Protein 4P5A (pdb70)

B-factor: mean 19.28, std 10.9, range [4.01, 69.49]

Radius of gyration: 28.71 Å; Cα contacts (8 Å, |Δi|>4): 1797; chains: 4; bounding box: 60×68×85 Å

Structure (mmCIF, N/CA/C/O backbone):
data_4P5A
#
_entry.id   4P5A
#
_cell.length_a   62.897
_cell.length_b   94.160
_cell.length_c   91.948
_cell.angle_alpha   90.00
_cell.angle_beta   98.30
_cell.angle_gamma   90.00
#
_symmetry.space_group_name_H-M   'P 1 21 1'
#
loop_
_entity.id
_entity.type
_entity.pdbx_description
1 polymer 'Thymidylate synthase ThyX'
2 non-polymer 'FLAVIN-ADENINE DINUCLEOTIDE'
3 non-polymer "5-BROMO-URIDINE-5'-MONOPHOSPHATE"
4 water water
#
loop_
_atom_site.group_PDB
_atom_site.id
_atom_site.type_symbol
_atom_site.label_atom_id
_atom_site.label_alt_id
_atom_site.label_comp_id
_atom_site.label_asym_id
_atom_site.label_entity_id
_atom_site.label_seq_id
_atom_site.pdbx_PDB_ins_code
_atom_site.Cartn_x
_atom_site.Cartn_y
_atom_site.Cartn_z
_atom_site.occupancy
_atom_site.B_iso_or_equiv
_atom_site.auth_seq_id
_atom_site.auth_comp_id
_atom_site.auth_asym_id
_atom_site.auth_atom_id
_atom_site.pdbx_PDB_model_num
ATOM 1 N N . PRO A 1 4 ? 25.927 9.737 3.980 1.00 54.01 4 PRO A N 1
ATOM 2 C CA . PRO A 1 4 ? 25.204 9.853 5.278 1.00 52.89 4 PRO A CA 1
ATOM 3 C C . PRO A 1 4 ? 25.317 11.283 5.870 1.00 51.04 4 PRO A C 1
ATOM 4 O O . PRO A 1 4 ? 26.216 11.559 6.703 1.00 51.81 4 PRO A O 1
ATOM 8 N N . ARG A 1 5 ? 24.429 12.187 5.439 1.00 48.01 5 ARG A N 1
ATOM 9 C CA . ARG A 1 5 ? 24.559 13.619 5.816 1.00 44.43 5 ARG A CA 1
ATOM 10 C C . ARG A 1 5 ? 24.122 13.884 7.280 1.00 41.03 5 ARG A C 1
ATOM 11 O O . ARG A 1 5 ? 24.564 14.835 7.925 1.00 40.82 5 ARG A O 1
ATOM 19 N N . ILE A 1 6 ? 23.264 13.007 7.781 1.00 34.93 6 ILE A N 1
ATOM 20 C CA . ILE A 1 6 ? 22.756 13.121 9.135 1.00 31.15 6 ILE A CA 1
ATOM 21 C C . ILE A 1 6 ? 22.593 11.696 9.642 1.00 29.64 6 ILE A C 1
ATOM 22 O O . ILE A 1 6 ? 22.612 10.735 8.847 1.00 27.73 6 ILE A O 1
ATOM 27 N N . GLU A 1 7 ? 22.415 11.545 10.942 1.00 26.14 7 GLU A N 1
ATOM 28 C CA . GLU A 1 7 ? 22.135 10.246 11.506 1.00 26.37 7 GLU A CA 1
ATOM 29 C C . GLU A 1 7 ? 20.685 10.111 11.922 1.00 26.20 7 GLU A C 1
ATOM 30 O O . GLU A 1 7 ? 20.216 10.929 12.692 1.00 26.03 7 GLU A O 1
ATOM 36 N N . LEU A 1 8 ? 19.958 9.140 11.383 1.00 25.82 8 LEU A N 1
ATOM 37 C CA . LEU A 1 8 ? 18.609 8.799 11.846 1.00 23.07 8 LEU A CA 1
ATOM 38 C C . LEU A 1 8 ? 18.676 7.676 12.824 1.00 24.99 8 LEU A C 1
ATOM 39 O O . LEU A 1 8 ? 19.362 6.670 12.586 1.00 23.79 8 LEU A O 1
ATOM 44 N N . ARG A 1 9 ? 17.941 7.819 13.934 1.00 21.24 9 ARG A N 1
ATOM 45 C CA . ARG A 1 9 ? 17.850 6.703 14.919 1.00 21.33 9 ARG A CA 1
ATOM 46 C C . ARG A 1 9 ? 16.450 6.607 15.402 1.00 19.18 9 ARG A C 1
ATOM 47 O O . ARG A 1 9 ? 15.662 7.579 15.261 1.00 15.89 9 ARG A O 1
ATOM 55 N N . SER A 1 10 ? 16.125 5.435 15.962 1.00 17.91 10 SER A N 1
ATOM 56 C CA . SER A 1 10 ? 14.803 5.124 16.385 1.00 19.52 10 SER A CA 1
ATOM 57 C C . SER A 1 10 ? 14.795 4.793 17.907 1.00 19.48 10 SER A C 1
ATOM 58 O O . SER A 1 10 ? 13.766 4.374 18.375 1.00 20.70 10 SER A O 1
ATOM 61 N N . ASP A 1 11 ? 15.949 4.914 18.593 1.00 20.19 11 ASP A N 1
ATOM 62 C CA . ASP A 1 11 ? 16.120 4.390 19.939 1.00 20.27 11 ASP A CA 1
ATOM 63 C C . ASP A 1 11 ? 15.917 5.540 20.905 1.00 19.03 11 ASP A C 1
ATOM 64 O O . ASP A 1 11 ? 16.087 6.699 20.557 1.00 18.91 11 ASP A O 1
ATOM 69 N N . ILE A 1 12 ? 15.461 5.193 22.075 1.00 16.98 12 ILE A N 1
ATOM 70 C CA . ILE A 1 12 ? 15.348 6.233 23.173 1.00 17.48 12 ILE A CA 1
ATOM 71 C C . ILE A 1 12 ? 16.091 5.587 24.290 1.00 16.53 12 ILE A C 1
ATOM 72 O O . ILE A 1 12 ? 15.824 4.400 24.584 1.00 19.52 12 ILE A O 1
ATOM 77 N N . THR A 1 13 ? 17.069 6.256 24.901 1.00 17.39 13 THR A N 1
ATOM 78 C CA . THR A 1 13 ? 17.857 5.518 25.859 1.00 18.15 13 THR A CA 1
ATOM 79 C C . THR A 1 13 ? 17.731 6.090 27.250 1.00 15.57 13 THR A C 1
ATOM 80 O O . THR A 1 13 ? 17.518 7.300 27.413 1.00 13.41 13 THR A O 1
ATOM 84 N N . VAL A 1 14 ? 17.689 5.219 28.228 1.00 12.78 14 VAL A N 1
ATOM 85 C CA . VAL A 1 14 ? 17.621 5.566 29.643 1.00 11.37 14 VAL A CA 1
ATOM 86 C C . VAL A 1 14 ? 18.577 4.708 30.401 1.00 14.33 14 VAL A C 1
ATOM 87 O O . VAL A 1 14 ? 18.540 3.485 30.243 1.00 15.86 14 VAL A O 1
ATOM 91 N N . GLU A 1 15 ? 19.461 5.312 31.183 1.00 12.86 15 GLU A N 1
ATOM 92 C CA . GLU A 1 15 ? 20.439 4.573 31.995 1.00 15.43 15 GLU A CA 1
ATOM 93 C C . GLU A 1 15 ? 20.334 5.145 33.427 1.00 14.07 15 GLU A C 1
ATOM 94 O O . GLU A 1 15 ? 20.387 6.369 33.603 1.00 13.42 15 GLU A O 1
ATOM 100 N N . LEU A 1 16 ? 20.279 4.273 34.443 1.00 13.53 16 LEU A N 1
ATOM 101 C CA . LEU A 1 16 ? 20.387 4.753 35.803 1.00 12.99 16 LEU A CA 1
ATOM 102 C C . LEU A 1 16 ? 21.866 5.178 36.071 1.00 16.70 16 LEU A C 1
ATOM 103 O O . LEU A 1 16 ? 22.795 4.316 36.016 1.00 17.74 16 LEU A O 1
ATOM 108 N N . VAL A 1 17 ? 22.100 6.411 36.477 1.00 14.93 17 VAL A N 1
ATOM 109 C CA . VAL A 1 17 ? 23.433 6.994 36.718 1.00 18.30 17 VAL A CA 1
ATOM 110 C C . VAL A 1 17 ? 23.770 6.773 38.157 1.00 17.46 17 VAL A C 1
ATOM 111 O O . VAL A 1 17 ? 24.957 6.579 38.566 1.00 17.06 17 VAL A O 1
ATOM 115 N N . ASP A 1 18 ? 22.780 6.918 39.047 1.00 14.55 18 ASP A N 1
ATOM 116 C CA . ASP A 1 18 ? 23.030 6.823 40.448 1.00 15.15 18 ASP A CA 1
ATOM 117 C C . ASP A 1 18 ? 21.734 6.698 41.185 1.00 16.48 18 ASP A C 1
ATOM 118 O O . ASP A 1 18 ? 20.712 6.968 40.589 1.00 14.66 18 ASP A O 1
ATOM 123 N N . SER A 1 19 ? 21.779 6.257 42.440 1.00 15.40 19 SER A N 1
ATOM 124 C CA . SER A 1 19 ? 20.541 6.158 43.191 1.00 14.59 19 SER A CA 1
ATOM 125 C C . SER A 1 19 ? 20.817 5.935 44.649 1.00 16.48 19 SER A C 1
ATOM 126 O O . SER A 1 19 ? 21.914 5.497 45.031 1.00 16.67 19 SER A O 1
ATOM 129 N N . SER A 1 20 ? 19.795 6.168 45.462 1.00 13.74 20 SER A N 1
ATOM 130 C CA . SER A 1 20 ? 19.873 5.785 46.844 1.00 14.38 20 SER A CA 1
ATOM 131 C C . SER A 1 20 ? 18.452 5.414 47.130 1.00 14.69 20 SER A C 1
ATOM 132 O O . SER A 1 20 ? 17.630 6.286 47.494 1.00 15.74 20 SER A O 1
ATOM 135 N N . ALA A 1 21 ? 18.105 4.172 46.828 1.00 14.70 21 ALA A N 1
ATOM 136 C CA . ALA A 1 21 ? 16.658 3.849 46.870 1.00 14.48 21 ALA A CA 1
ATOM 137 C C . ALA A 1 21 ? 16.555 2.339 47.132 1.00 14.31 21 ALA A C 1
ATOM 138 O O . ALA A 1 21 ? 17.201 1.522 46.416 1.00 15.75 21 ALA A O 1
ATOM 140 N N . SER A 1 22 ? 15.619 1.961 47.985 1.00 13.02 22 SER A N 1
ATOM 141 C CA . SER A 1 22 ? 15.389 0.550 48.292 1.00 13.30 22 SER A CA 1
ATOM 142 C C . SER A 1 22 ? 14.001 0.475 48.972 1.00 11.76 22 SER A C 1
ATOM 143 O O . SER A 1 22 ? 13.499 1.512 49.467 1.00 11.86 22 SER A O 1
ATOM 146 N N . ASP A 1 23 ? 13.424 -0.717 49.105 1.00 11.45 23 ASP A N 1
ATOM 147 C CA . ASP A 1 23 ? 12.160 -0.840 49.832 1.00 13.10 23 ASP A CA 1
ATOM 148 C C . ASP A 1 23 ? 12.388 -0.528 51.302 1.00 12.10 23 ASP A C 1
ATOM 149 O O . ASP A 1 23 ? 11.564 0.062 52.016 1.00 10.87 23 ASP A O 1
ATOM 154 N N . LEU A 1 24 ? 13.571 -0.901 51.792 1.00 13.77 24 LEU A N 1
ATOM 155 C CA . LEU A 1 24 ? 13.872 -0.640 53.221 1.00 15.60 24 LEU A CA 1
ATOM 156 C C . LEU A 1 24 ? 13.879 0.879 53.522 1.00 13.04 24 LEU A C 1
ATOM 157 O O . LEU A 1 24 ? 13.524 1.300 54.657 1.00 13.01 24 LEU A O 1
ATOM 162 N N . ALA A 1 25 ? 14.306 1.687 52.558 1.00 13.99 25 ALA A N 1
ATOM 163 C CA . ALA A 1 25 ? 14.293 3.135 52.787 1.00 14.86 25 ALA A CA 1
ATOM 164 C C . ALA A 1 25 ? 12.855 3.637 53.043 1.00 14.70 25 ALA A C 1
ATOM 165 O O . ALA A 1 25 ? 12.637 4.636 53.796 1.00 14.81 25 ALA A O 1
ATOM 167 N N . VAL A 1 26 ? 11.894 3.014 52.383 1.00 10.83 26 VAL A N 1
ATOM 168 C CA . VAL A 1 26 ? 10.453 3.395 52.618 1.00 10.18 26 VAL A CA 1
ATOM 169 C C . VAL A 1 26 ? 10.062 3.015 54.041 1.00 10.67 26 VAL A C 1
ATOM 170 O O . VAL A 1 26 ? 9.417 3.789 54.773 1.00 12.21 26 VAL A O 1
ATOM 174 N N . VAL A 1 27 ? 10.362 1.793 54.444 1.00 8.58 27 VAL A N 1
ATOM 175 C CA . VAL A 1 27 ? 9.955 1.300 55.752 1.00 11.70 27 VAL A CA 1
ATOM 176 C C . VAL A 1 27 ? 10.625 2.141 56.855 1.00 11.62 27 VAL A C 1
ATOM 177 O O . VAL A 1 27 ? 9.988 2.534 57.818 1.00 13.50 27 VAL A O 1
ATOM 181 N N . LYS A 1 28 ? 11.899 2.457 56.692 1.00 12.89 28 LYS A N 1
ATOM 182 C CA . LYS A 1 28 ? 12.527 3.319 57.670 1.00 12.14 28 LYS A CA 1
ATOM 183 C C . LYS A 1 28 ? 11.892 4.700 57.792 1.00 13.65 28 LYS A C 1
ATOM 184 O O . LYS A 1 28 ? 11.693 5.211 58.905 1.00 13.72 28 LYS A O 1
ATOM 190 N N . ALA A 1 29 ? 11.598 5.324 56.637 1.00 10.11 29 ALA A N 1
ATOM 191 C CA . ALA A 1 29 ? 10.907 6.623 56.714 1.00 11.16 29 ALA A CA 1
ATOM 192 C C . ALA A 1 29 ? 9.533 6.538 57.331 1.00 11.96 29 ALA A C 1
ATOM 193 O O . ALA A 1 29 ? 9.161 7.415 58.155 1.00 12.10 29 ALA A O 1
ATOM 195 N N . ALA A 1 30 ? 8.747 5.493 56.942 1.00 11.03 30 ALA A N 1
ATOM 196 C CA . ALA A 1 30 ? 7.416 5.360 57.484 1.00 12.35 30 ALA A CA 1
ATOM 197 C C . ALA A 1 30 ? 7.455 5.145 58.986 1.00 14.29 30 ALA A C 1
ATOM 198 O O . ALA A 1 30 ? 6.598 5.676 59.695 1.00 16.42 30 ALA A O 1
ATOM 200 N N . ARG A 1 31 ? 8.394 4.339 59.441 1.00 12.66 31 ARG A N 1
ATOM 201 C CA . ARG A 1 31 ? 8.555 4.076 60.880 1.00 15.39 31 ARG A CA 1
ATOM 202 C C . ARG A 1 31 ? 9.299 5.132 61.654 1.00 17.03 31 ARG A C 1
ATOM 203 O O . ARG A 1 31 ? 9.284 5.047 62.872 1.00 17.95 31 ARG A O 1
ATOM 211 N N . VAL A 1 32 ? 9.930 6.103 60.939 1.00 15.06 32 VAL A N 1
ATOM 212 C CA . VAL A 1 32 ? 10.853 7.149 61.501 1.00 15.29 32 VAL A CA 1
ATOM 213 C C . VAL A 1 32 ? 11.928 6.377 62.292 1.00 19.64 32 VAL A C 1
ATOM 214 O O . VAL A 1 32 ? 12.168 6.629 63.505 1.00 19.24 32 VAL A O 1
ATOM 218 N N . SER A 1 33 ? 12.540 5.419 61.594 1.00 18.23 33 SER A N 1
ATOM 219 C CA . SER A 1 33 ? 13.420 4.450 62.284 1.00 25.76 33 SER A CA 1
ATOM 220 C C . SER A 1 33 ? 14.679 5.070 62.832 1.00 27.78 33 SER A C 1
ATOM 221 O O . SER A 1 33 ? 15.350 5.792 62.122 1.00 28.29 33 SER A O 1
ATOM 224 N N . THR A 1 34 ? 15.028 4.742 64.076 1.00 33.16 34 THR A N 1
ATOM 225 C CA . THR A 1 34 ? 16.264 5.275 64.666 1.00 37.61 34 THR A CA 1
ATOM 226 C C . THR A 1 34 ? 17.472 4.423 64.271 1.00 42.00 34 THR A C 1
ATOM 227 O O . THR A 1 34 ? 17.286 3.313 63.735 1.00 42.79 34 THR A O 1
ATOM 231 N N . ALA A 1 35 ? 18.694 4.961 64.486 1.00 46.01 35 ALA A N 1
ATOM 232 C CA . ALA A 1 35 ? 19.959 4.193 64.346 1.00 49.61 35 ALA A CA 1
ATOM 233 C C . ALA A 1 35 ? 19.882 2.906 65.204 1.00 51.96 35 ALA A C 1
ATOM 234 O O . ALA A 1 35 ? 19.731 2.997 66.448 1.00 53.71 35 ALA A O 1
ATOM 236 N N . GLY A 1 36 ? 19.932 1.735 64.554 1.00 54.08 36 GLY A N 1
ATOM 237 C CA . GLY A 1 36 ? 19.747 0.414 65.236 1.00 55.68 36 GLY A CA 1
ATOM 238 C C . GLY A 1 36 ? 18.403 -0.303 65.026 1.00 57.11 36 GLY A C 1
ATOM 239 O O . GLY A 1 36 ? 17.323 0.331 64.908 1.00 57.87 36 GLY A O 1
ATOM 240 N N . GLY A 1 47 ? 7.441 -11.170 55.250 1.00 30.58 47 GLY A N 1
ATOM 241 C CA . GLY A 1 47 ? 6.239 -10.392 54.810 1.00 28.65 47 GLY A CA 1
ATOM 242 C C . GLY A 1 47 ? 5.976 -8.984 55.423 1.00 27.21 47 GLY A C 1
ATOM 243 O O . GLY A 1 47 ? 5.014 -8.283 55.008 1.00 23.56 47 GLY A O 1
ATOM 244 N N . SER A 1 48 ? 6.798 -8.543 56.380 1.00 25.00 48 SER A N 1
ATOM 245 C CA . SER A 1 48 ? 6.447 -7.288 57.079 1.00 23.09 48 SER A CA 1
ATOM 246 C C . SER A 1 48 ? 6.738 -6.099 56.149 1.00 18.99 48 SER A C 1
ATOM 247 O O . SER A 1 48 ? 5.945 -5.126 56.159 1.00 16.60 48 SER A O 1
ATOM 250 N N . THR A 1 49 ? 7.756 -6.194 55.305 1.00 15.66 49 THR A N 1
ATOM 251 C CA . THR A 1 49 ? 8.020 -5.035 54.344 1.00 14.78 49 THR A CA 1
ATOM 252 C C . THR A 1 49 ? 6.932 -4.925 53.321 1.00 14.76 49 THR A C 1
ATOM 253 O O . THR A 1 49 ? 6.410 -3.830 53.094 1.00 13.55 49 THR A O 1
ATOM 257 N N . ARG A 1 50 ? 6.551 -6.073 52.738 1.00 12.92 50 ARG A N 1
ATOM 258 C CA . ARG A 1 50 ? 5.389 -6.074 51.864 1.00 14.08 50 ARG A CA 1
ATOM 259 C C . ARG A 1 50 ? 4.129 -5.568 52.535 1.00 13.47 50 ARG A C 1
ATOM 260 O O . ARG A 1 50 ? 3.327 -4.773 51.900 1.00 11.95 50 ARG A O 1
ATOM 268 N N . GLY A 1 51 ? 3.853 -6.039 53.774 1.00 13.11 51 GLY A N 1
ATOM 269 C CA . GLY A 1 51 ? 2.650 -5.582 54.425 1.00 13.85 51 GLY A CA 1
ATOM 270 C C . GLY A 1 51 ? 2.569 -4.073 54.680 1.00 15.66 51 GLY A C 1
ATOM 271 O O . GLY A 1 51 ? 1.491 -3.430 54.455 1.00 13.63 51 GLY A O 1
ATOM 272 N N . LEU A 1 52 ? 3.711 -3.512 55.080 1.00 13.69 52 LEU A N 1
ATOM 273 C CA . LEU A 1 52 ? 3.814 -2.060 55.309 1.00 13.35 52 LEU A CA 1
ATOM 274 C C . LEU A 1 52 ? 3.700 -1.260 54.036 1.00 12.34 52 LEU A C 1
ATOM 275 O O . LEU A 1 52 ? 2.933 -0.299 54.019 1.00 12.71 52 LEU A O 1
ATOM 280 N N . ILE A 1 53 ? 4.361 -1.706 52.989 1.00 11.14 53 ILE A N 1
ATOM 281 C CA . ILE A 1 53 ? 4.321 -0.967 51.722 1.00 11.46 53 ILE A CA 1
ATOM 282 C C . ILE A 1 53 ? 2.915 -1.013 51.180 1.00 10.13 53 ILE A C 1
ATOM 283 O O . ILE A 1 53 ? 2.412 0.005 50.677 1.00 10.98 53 ILE A O 1
ATOM 288 N N . ARG A 1 54 ? 2.227 -2.169 51.247 1.00 9.80 54 ARG A N 1
ATOM 289 C CA . ARG A 1 54 ? 0.839 -2.202 50.756 1.00 11.31 54 ARG A CA 1
ATOM 290 C C . ARG A 1 54 ? -0.095 -1.373 51.581 1.00 10.33 54 ARG A C 1
ATOM 291 O O . ARG A 1 54 ? -1.022 -0.755 50.986 1.00 14.61 54 ARG A O 1
ATOM 299 N N . TYR A 1 55 ? 0.098 -1.336 52.920 1.00 10.16 55 TYR A N 1
ATOM 300 C CA . TYR A 1 55 ? -0.682 -0.512 53.826 1.00 12.29 55 TYR A CA 1
ATOM 301 C C . TYR A 1 55 ? -0.535 0.993 53.392 1.00 14.07 55 TYR A C 1
ATOM 302 O O . TYR A 1 55 ? -1.534 1.776 53.319 1.00 15.04 55 TYR A O 1
ATOM 311 N N . LEU A 1 56 ? 0.701 1.409 53.130 1.00 10.75 56 LEU A N 1
ATOM 312 C CA . LEU A 1 56 ? 0.842 2.773 52.672 1.00 11.16 56 LEU A CA 1
ATOM 313 C C . LEU A 1 56 ? 0.143 3.032 51.356 1.00 11.09 56 LEU A C 1
ATOM 314 O O . LEU A 1 56 ? -0.437 4.103 51.192 1.00 12.54 56 LEU A O 1
ATOM 319 N N . MET A 1 57 ? 0.230 2.113 50.376 1.00 13.04 57 MET A N 1
ATOM 320 C CA . MET A 1 57 ? -0.511 2.350 49.158 1.00 16.21 57 MET A CA 1
ATOM 321 C C . MET A 1 57 ? -2.035 2.400 49.377 1.00 18.30 57 MET A C 1
ATOM 322 O O . MET A 1 57 ? -2.811 3.296 48.817 1.00 17.30 57 MET A O 1
ATOM 327 N N . ARG A 1 58 ? -2.544 1.460 50.161 1.00 18.99 58 ARG A N 1
ATOM 328 C CA . ARG A 1 58 ? -3.998 1.401 50.429 1.00 20.13 58 ARG A CA 1
ATOM 329 C C . ARG A 1 58 ? -4.518 2.710 51.070 1.00 18.66 58 ARG A C 1
ATOM 330 O O . ARG A 1 58 ? -5.700 3.135 50.839 1.00 19.03 58 ARG A O 1
ATOM 338 N N . SER A 1 59 ? -3.742 3.249 51.999 1.00 17.02 59 SER A N 1
ATOM 339 C CA . SER A 1 59 ? -4.130 4.412 52.770 1.00 17.49 59 SER A CA 1
ATOM 340 C C . SER A 1 59 ? -3.659 5.705 52.091 1.00 17.47 59 SER A C 1
ATOM 341 O O . SER A 1 59 ? -3.926 6.763 52.673 1.00 17.76 59 SER A O 1
ATOM 344 N N . ARG A 1 60 ? -3.045 5.621 50.903 1.00 14.11 60 ARG A N 1
ATOM 345 C CA . ARG A 1 60 ? -2.478 6.728 50.111 1.00 13.21 60 ARG A CA 1
ATOM 346 C C . ARG A 1 60 ? -1.505 7.570 50.991 1.00 16.77 60 ARG A C 1
ATOM 347 O O . ARG A 1 60 ? -1.416 8.818 50.871 1.00 15.75 60 ARG A O 1
ATOM 355 N N . HIS A 1 61 ? -0.724 6.886 51.865 1.00 13.80 61 HIS A N 1
ATOM 356 C CA . HIS A 1 61 ? 0.309 7.566 52.650 1.00 14.87 61 HIS A CA 1
ATOM 357 C C . HIS A 1 61 ? 1.535 7.512 51.775 1.00 14.54 61 HIS A C 1
ATOM 358 O O . HIS A 1 61 ? 2.418 6.683 51.982 1.00 12.45 61 HIS A O 1
ATOM 365 N N . GLY A 1 62 ? 1.640 8.445 50.827 1.00 13.14 62 GLY A N 1
ATOM 366 C CA . GLY A 1 62 ? 2.731 8.375 49.798 1.00 13.57 62 GLY A CA 1
ATOM 367 C C . GLY A 1 62 ? 4.023 9.055 50.271 1.00 10.42 62 GLY A C 1
ATOM 368 O O . GLY A 1 62 ? 5.075 8.836 49.741 1.00 10.54 62 GLY A O 1
ATOM 369 N N . SER A 1 63 ? 3.898 9.894 51.294 1.00 10.92 63 SER A N 1
ATOM 370 C CA . SER A 1 63 ? 5.023 10.676 51.696 1.00 12.97 63 SER A CA 1
ATOM 371 C C . SER A 1 63 ? 6.310 9.819 52.016 1.00 10.05 63 SER A C 1
ATOM 372 O O . SER A 1 63 ? 7.404 10.221 51.628 1.00 10.23 63 SER A O 1
ATOM 375 N N . PRO A 1 64 ? 6.233 8.652 52.727 1.00 10.19 64 PRO A N 1
ATOM 376 C CA . PRO A 1 64 ? 7.427 7.830 52.985 1.00 9.44 64 PRO A CA 1
ATOM 377 C C . PRO A 1 64 ? 8.191 7.389 51.687 1.00 8.81 64 PRO A C 1
ATOM 378 O O . PRO A 1 64 ? 9.385 7.106 51.771 1.00 12.24 64 PRO A O 1
ATOM 382 N N . PHE A 1 65 ? 7.505 7.293 50.520 1.00 8.26 65 PHE A N 1
ATOM 383 C CA . PHE A 1 65 ? 8.105 6.932 49.245 1.00 9.08 65 PHE A CA 1
ATOM 384 C C . PHE A 1 65 ? 8.971 8.067 48.681 1.00 6.59 65 PHE A C 1
ATOM 385 O O . PHE A 1 65 ? 9.592 7.883 47.657 1.00 9.16 65 PHE A O 1
ATOM 393 N N . GLU A 1 66 ? 8.991 9.233 49.337 1.00 7.60 66 GLU A N 1
ATOM 394 C CA . GLU A 1 66 ? 9.815 10.339 48.801 1.00 6.70 66 GLU A CA 1
ATOM 395 C C . GLU A 1 66 ? 11.256 10.336 49.369 1.00 7.30 66 GLU A C 1
ATOM 396 O O . GLU A 1 66 ? 12.103 11.136 48.889 1.00 8.67 66 GLU A O 1
ATOM 402 N N . HIS A 1 67 ? 11.552 9.479 50.336 1.00 8.69 67 HIS A N 1
ATOM 403 C CA . HIS A 1 67 ? 12.862 9.642 51.042 1.00 9.81 67 HIS A CA 1
ATOM 404 C C . HIS A 1 67 ? 13.932 8.771 50.374 1.00 12.40 67 HIS A C 1
ATOM 405 O O . HIS A 1 67 ? 14.485 7.866 50.979 1.00 12.41 67 HIS A O 1
ATOM 412 N N . ASN A 1 68 ? 14.122 8.997 49.108 1.00 10.14 68 ASN A N 1
ATOM 413 C CA . ASN A 1 68 ? 15.050 8.249 48.237 1.00 9.96 68 ASN A CA 1
ATOM 414 C C . ASN A 1 68 ? 15.290 9.050 46.997 1.00 10.76 68 ASN A C 1
ATOM 415 O O . ASN A 1 68 ? 14.673 10.151 46.779 1.00 9.33 68 ASN A O 1
ATOM 420 N N . SER A 1 69 ? 16.247 8.598 46.153 1.00 10.36 69 SER A N 1
ATOM 421 C CA . SER A 1 69 ? 16.485 9.291 44.893 1.00 10.56 69 SER A CA 1
ATOM 422 C C . SER A 1 69 ? 17.014 8.331 43.842 1.00 9.58 69 SER A C 1
ATOM 423 O O . SER A 1 69 ? 17.679 7.298 44.170 1.00 12.66 69 SER A O 1
ATOM 426 N N . MET A 1 70 ? 16.717 8.652 42.584 1.00 9.20 70 MET A N 1
ATOM 427 C CA . MET A 1 70 ? 17.208 7.949 41.434 1.00 6.01 70 MET A CA 1
ATOM 428 C C . MET A 1 70 ? 17.545 8.973 40.404 1.00 10.61 70 MET A C 1
ATOM 429 O O . MET A 1 70 ? 16.753 9.884 40.158 1.00 11.34 70 MET A O 1
ATOM 434 N N . THR A 1 71 ? 18.715 8.812 39.737 1.00 8.88 71 THR A N 1
ATOM 435 C CA . THR A 1 71 ? 19.061 9.766 38.704 1.00 7.97 71 THR A CA 1
ATOM 436 C C . THR A 1 71 ? 19.251 9.002 37.400 1.00 10.23 71 THR A C 1
ATOM 437 O O . THR A 1 71 ? 20.039 8.021 37.365 1.00 10.87 71 THR A O 1
ATOM 441 N N . PHE A 1 72 ? 18.596 9.454 36.338 1.00 8.67 72 PHE A N 1
ATOM 442 C CA . PHE A 1 72 ? 18.620 8.775 35.024 1.00 10.31 72 PHE A CA 1
ATOM 443 C C . PHE A 1 72 ? 19.275 9.703 33.976 1.00 11.56 72 PHE A C 1
ATOM 444 O O . PHE A 1 72 ? 19.102 10.967 33.995 1.00 12.63 72 PHE A O 1
ATOM 452 N N . LEU A 1 73 ? 20.051 9.070 33.085 1.00 9.07 73 LEU A N 1
ATOM 453 C CA . LEU A 1 73 ? 20.530 9.796 31.910 1.00 10.74 73 LEU A CA 1
ATOM 454 C C . LEU A 1 73 ? 19.577 9.427 30.806 1.00 11.56 73 LEU A C 1
ATOM 455 O O . LEU A 1 73 ? 19.410 8.253 30.517 1.00 13.61 73 LEU A O 1
ATOM 460 N N . VAL A 1 74 ? 18.967 10.397 30.130 1.00 10.66 74 VAL A N 1
ATOM 461 C CA . VAL A 1 74 ? 17.996 10.114 29.122 1.00 8.12 74 VAL A CA 1
ATOM 462 C C . VAL A 1 74 ? 18.382 10.745 27.792 1.00 9.72 74 VAL A C 1
ATOM 463 O O . VAL A 1 74 ? 18.812 11.910 27.780 1.00 11.67 74 VAL A O 1
ATOM 467 N N . ARG A 1 75 ? 18.288 9.957 26.707 1.00 10.65 75 ARG A N 1
ATOM 468 C CA . ARG A 1 75 ? 18.565 10.583 25.380 1.00 11.53 75 ARG A CA 1
ATOM 469 C C . ARG A 1 75 ? 17.333 10.397 24.542 1.00 10.66 75 ARG A C 1
ATOM 470 O O . ARG A 1 75 ? 16.883 9.220 24.344 1.00 10.67 75 ARG A O 1
ATOM 478 N N . ALA A 1 76 ? 16.713 11.501 24.075 1.00 10.47 76 ALA A N 1
ATOM 479 C CA . ALA A 1 76 ? 15.411 11.400 23.447 1.00 10.55 76 ALA A CA 1
ATOM 480 C C . ALA A 1 76 ? 15.250 12.622 22.594 1.00 10.45 76 ALA A C 1
ATOM 481 O O . ALA A 1 76 ? 15.941 13.621 22.858 1.00 10.74 76 ALA A O 1
ATOM 483 N N . PRO A 1 77 ? 14.372 12.568 21.570 1.00 10.11 77 PRO A N 1
ATOM 484 C CA . PRO A 1 77 ? 14.103 13.747 20.777 1.00 9.77 77 PRO A CA 1
ATOM 485 C C . PRO A 1 77 ? 13.448 14.860 21.658 1.00 9.60 77 PRO A C 1
ATOM 486 O O . PRO A 1 77 ? 12.742 14.552 22.650 1.00 9.84 77 PRO A O 1
ATOM 490 N N . ILE A 1 78 ? 13.602 16.090 21.209 1.00 8.10 78 ILE A N 1
ATOM 491 C CA . ILE A 1 78 ? 13.040 17.201 21.959 1.00 8.68 78 ILE A CA 1
ATOM 492 C C . ILE A 1 78 ? 11.542 17.079 22.179 1.00 9.82 78 ILE A C 1
ATOM 493 O O . ILE A 1 78 ? 11.104 17.402 23.307 1.00 10.96 78 ILE A O 1
ATOM 498 N N . PHE A 1 79 ? 10.748 16.586 21.235 1.00 10.17 79 PHE A N 1
ATOM 499 C CA . PHE A 1 79 ? 9.329 16.555 21.536 1.00 10.17 79 PHE A CA 1
ATOM 500 C C . PHE A 1 79 ? 9.010 15.625 22.742 1.00 11.36 79 PHE A C 1
ATOM 501 O O . PHE A 1 79 ? 8.012 15.868 23.464 1.00 9.24 79 PHE A O 1
ATOM 509 N N . THR A 1 80 ? 9.801 14.576 22.920 1.00 10.15 80 THR A N 1
ATOM 510 C CA . THR A 1 80 ? 9.653 13.659 24.057 1.00 9.46 80 THR A CA 1
ATOM 511 C C . THR A 1 80 ? 10.234 14.248 25.377 1.00 9.73 80 THR A C 1
ATOM 512 O O . THR A 1 80 ? 9.646 14.066 26.449 1.00 9.65 80 THR A O 1
ATOM 516 N N . VAL A 1 81 ? 11.344 14.954 25.287 1.00 9.95 81 VAL A N 1
ATOM 517 C CA . VAL A 1 81 ? 11.894 15.626 26.469 1.00 7.64 81 VAL A CA 1
ATOM 518 C C . VAL A 1 81 ? 10.892 16.624 26.974 1.00 8.24 81 VAL A C 1
ATOM 519 O O . VAL A 1 81 ? 10.759 16.768 28.213 1.00 9.00 81 VAL A O 1
ATOM 523 N N . ARG A 1 82 ? 10.205 17.359 26.063 1.00 6.94 82 ARG A N 1
ATOM 524 C CA . ARG A 1 82 ? 9.082 18.184 26.502 1.00 8.28 82 ARG A CA 1
ATOM 525 C C . ARG A 1 82 ? 8.082 17.491 27.412 1.00 7.51 82 ARG A C 1
ATOM 526 O O . ARG A 1 82 ? 7.698 18.093 28.437 1.00 5.12 82 ARG A O 1
ATOM 534 N N . HIS A 1 83 ? 7.637 16.294 27.061 1.00 8.56 83 HIS A N 1
ATOM 535 C CA . HIS A 1 83 ? 6.664 15.603 27.878 1.00 9.26 83 HIS A CA 1
ATOM 536 C C . HIS A 1 83 ? 7.248 15.262 29.229 1.00 9.48 83 HIS A C 1
ATOM 537 O O . HIS A 1 83 ? 6.584 15.411 30.246 1.00 8.41 83 HIS A O 1
ATOM 544 N N . LEU A 1 84 ? 8.482 14.758 29.206 1.00 6.92 84 LEU A N 1
ATOM 545 C CA . LEU A 1 84 ? 9.197 14.436 30.463 1.00 8.21 84 LEU A CA 1
ATOM 546 C C . LEU A 1 84 ? 9.312 15.665 31.381 1.00 7.90 84 LEU A C 1
ATOM 547 O O . LEU A 1 84 ? 9.015 15.595 32.591 1.00 7.51 84 LEU A O 1
ATOM 552 N N . MET A 1 85 ? 9.661 16.797 30.786 1.00 6.98 85 MET A N 1
ATOM 553 C CA . MET A 1 85 ? 9.913 17.983 31.644 1.00 7.14 85 MET A CA 1
ATOM 554 C C . MET A 1 85 ? 8.680 18.672 32.162 1.00 7.78 85 MET A C 1
ATOM 555 O O . MET A 1 85 ? 8.798 19.703 32.886 1.00 10.10 85 MET A O 1
ATOM 560 N N . ARG A 1 86 ? 7.483 18.163 31.817 1.00 7.78 86 ARG A N 1
ATOM 561 C CA . ARG A 1 86 ? 6.322 18.762 32.408 1.00 8.80 86 ARG A CA 1
ATOM 562 C C . ARG A 1 86 ? 6.173 18.323 33.869 1.00 8.92 86 ARG A C 1
ATOM 563 O O . ARG A 1 86 ? 5.347 18.875 34.561 1.00 10.42 86 ARG A O 1
ATOM 571 N N . HIS A 1 87 ? 6.884 17.276 34.314 1.00 7.50 87 HIS A N 1
ATOM 572 C CA . HIS A 1 87 ? 6.637 16.732 35.666 1.00 6.30 87 HIS A CA 1
ATOM 573 C C . HIS A 1 87 ? 7.469 17.553 36.652 1.00 7.84 87 HIS A C 1
ATOM 574 O O . HIS A 1 87 ? 8.685 17.358 36.815 1.00 7.85 87 HIS A O 1
ATOM 581 N N . ARG A 1 88 ? 6.770 18.446 37.349 1.00 6.13 88 ARG A N 1
ATOM 582 C CA . ARG A 1 88 ? 7.456 19.501 38.093 1.00 5.91 88 ARG A CA 1
ATOM 583 C C . ARG A 1 88 ? 8.028 18.996 39.392 1.00 7.49 88 ARG A C 1
ATOM 584 O O . ARG A 1 88 ? 8.764 19.756 40.000 1.00 9.27 88 ARG A O 1
ATOM 592 N N . THR A 1 89 ? 7.694 17.750 39.815 1.00 6.80 89 THR A N 1
ATOM 593 C CA . THR A 1 89 ? 8.291 17.213 41.020 1.00 9.60 89 THR A CA 1
ATOM 594 C C . THR A 1 89 ? 9.665 16.607 40.783 1.00 11.99 89 THR A C 1
ATOM 595 O O . THR A 1 89 ? 10.311 16.135 41.751 1.00 16.40 89 THR A O 1
ATOM 599 N N . TRP A 1 90 ? 10.133 16.610 39.547 1.00 7.71 90 TRP A N 1
ATOM 600 C CA . TRP A 1 90 ? 11.494 16.055 39.250 1.00 6.65 90 TRP A CA 1
ATOM 601 C C . TRP A 1 90 ? 12.521 17.206 39.134 1.00 7.85 90 TRP A C 1
ATOM 602 O O . TRP A 1 90 ? 12.184 18.390 39.168 1.00 8.91 90 TRP A O 1
ATOM 613 N N . SER A 1 91 ? 13.789 16.801 39.112 1.00 5.81 91 SER A N 1
ATOM 614 C CA . SER A 1 91 ? 14.887 17.752 38.817 1.00 5.58 91 SER A CA 1
ATOM 615 C C . SER A 1 91 ? 15.475 17.355 37.454 1.00 6.04 91 SER A C 1
ATOM 616 O O . SER A 1 91 ? 15.617 16.142 37.156 1.00 7.35 91 SER A O 1
ATOM 619 N N . PHE A 1 92 ? 15.821 18.329 36.651 1.00 6.78 92 PHE A N 1
ATOM 620 C CA . PHE A 1 92 ? 16.365 18.017 35.304 1.00 8.06 92 PHE A CA 1
ATOM 621 C C . PHE A 1 92 ? 17.611 18.944 35.083 1.00 8.59 92 PHE A C 1
ATOM 622 O O . PHE A 1 92 ? 17.704 20.102 35.548 1.00 12.32 92 PHE A O 1
ATOM 630 N N . ASN A 1 93 ? 18.518 18.447 34.236 1.00 8.15 93 ASN A N 1
ATOM 631 C CA . ASN A 1 93 ? 19.523 19.377 33.683 1.00 7.34 93 ASN A CA 1
ATOM 632 C C . ASN A 1 93 ? 19.864 18.831 32.310 1.00 8.01 93 ASN A C 1
ATOM 633 O O . ASN A 1 93 ? 20.216 17.642 32.218 1.00 10.27 93 ASN A O 1
ATOM 638 N N . GLU A 1 94 ? 19.663 19.639 31.283 1.00 8.18 94 GLU A N 1
ATOM 639 C CA . GLU A 1 94 ? 19.700 19.187 29.899 1.00 9.20 94 GLU A CA 1
ATOM 640 C C . GLU A 1 94 ? 20.835 19.860 29.137 1.00 9.57 94 GLU A C 1
ATOM 641 O O . GLU A 1 94 ? 21.211 21.017 29.411 1.00 9.98 94 GLU A O 1
ATOM 647 N N . GLU A 1 95 ? 21.396 19.192 28.138 1.00 10.92 95 GLU A N 1
ATOM 648 C CA . GLU A 1 95 ? 22.440 19.864 27.367 1.00 12.07 95 GLU A CA 1
ATOM 649 C C . GLU A 1 95 ? 21.804 21.057 26.540 1.00 14.93 95 GLU A C 1
ATOM 650 O O . GLU A 1 95 ? 20.640 21.043 26.144 1.00 15.65 95 GLU A O 1
ATOM 656 N N . SER A 1 96 ? 22.564 22.124 26.383 1.00 13.71 96 SER A N 1
ATOM 657 C CA . SER A 1 96 ? 22.012 23.411 25.810 1.00 12.61 96 SER A CA 1
ATOM 658 C C . SER A 1 96 ? 22.476 23.668 24.365 1.00 12.85 96 SER A C 1
ATOM 659 O O . SER A 1 96 ? 23.670 23.506 24.091 1.00 14.93 96 SER A O 1
ATOM 662 N N . ALA A 1 97 ? 21.559 23.959 23.477 1.00 11.72 97 ALA A N 1
ATOM 663 C CA . ALA A 1 97 ? 21.933 24.373 22.127 1.00 13.18 97 ALA A CA 1
ATOM 664 C C . ALA A 1 97 ? 22.309 25.838 22.088 1.00 14.74 97 ALA A C 1
ATOM 665 O O . ALA A 1 97 ? 22.843 26.297 21.076 1.00 13.84 97 ALA A O 1
ATOM 667 N N . ARG A 1 98 ? 22.050 26.619 23.149 1.00 14.59 98 ARG A N 1
ATOM 668 C CA . ARG A 1 98 ? 22.643 27.977 23.224 1.00 15.43 98 ARG A CA 1
ATOM 669 C C . ARG A 1 98 ? 24.147 27.867 23.386 1.00 15.91 98 ARG A C 1
ATOM 670 O O . ARG A 1 98 ? 24.892 28.694 22.912 1.00 15.98 98 ARG A O 1
ATOM 678 N N . TYR A 1 99 ? 24.552 26.874 24.136 1.00 17.04 99 TYR A N 1
ATOM 679 C CA . TYR A 1 99 ? 25.903 26.740 24.657 1.00 19.98 99 TYR A CA 1
ATOM 680 C C . TYR A 1 99 ? 26.812 25.926 23.749 1.00 19.49 99 TYR A C 1
ATOM 681 O O . TYR A 1 99 ? 28.047 26.193 23.694 1.00 20.74 99 TYR A O 1
ATOM 690 N N . ARG A 1 100 ? 26.270 24.898 23.117 1.00 19.22 100 ARG A N 1
ATOM 691 C CA . ARG A 1 100 ? 27.084 23.882 22.367 1.00 20.31 100 ARG A CA 1
ATOM 692 C C . ARG A 1 100 ? 26.455 23.651 21.027 1.00 19.75 100 ARG A C 1
ATOM 693 O O . ARG A 1 100 ? 25.229 23.603 20.906 1.00 19.29 100 ARG A O 1
ATOM 701 N N . GLU A 1 101 ? 27.243 23.542 19.964 1.00 19.93 101 GLU A N 1
ATOM 702 C CA . GLU A 1 101 ? 26.662 23.038 18.666 1.00 21.06 101 GLU A CA 1
ATOM 703 C C . GLU A 1 101 ? 25.976 21.653 18.791 1.00 20.49 101 GLU A C 1
ATOM 704 O O . GLU A 1 101 ? 26.439 20.760 19.556 1.00 18.04 101 GLU A O 1
ATOM 710 N N . VAL A 1 102 ? 24.847 21.497 18.106 1.00 17.90 102 VAL A N 1
ATOM 711 C CA . VAL A 1 102 ? 23.963 20.319 18.179 1.00 17.50 102 VAL A CA 1
ATOM 712 C C . VAL A 1 102 ? 24.443 19.286 17.153 1.00 17.88 102 VAL A C 1
ATOM 713 O O . VAL A 1 102 ? 24.821 19.660 16.025 1.00 19.74 102 VAL A O 1
ATOM 717 N N . GLY A 1 103 ? 24.458 18.023 17.541 1.00 20.04 103 GLY A N 1
ATOM 718 C CA . GLY A 1 103 ? 24.913 16.913 16.633 1.00 20.81 103 GLY A CA 1
ATOM 719 C C . GLY A 1 103 ? 23.781 16.585 15.675 1.00 23.44 103 GLY A C 1
ATOM 720 O O . GLY A 1 103 ? 22.641 16.758 16.017 1.00 23.36 103 GLY A O 1
ATOM 721 N N . ALA A 1 104 ? 24.094 16.134 14.459 1.00 22.10 104 ALA A N 1
ATOM 722 C CA . ALA A 1 104 ? 23.074 15.807 13.518 1.00 21.72 104 ALA A CA 1
ATOM 723 C C . ALA A 1 104 ? 22.500 14.424 13.826 1.00 21.03 104 ALA A C 1
ATOM 724 O O . ALA A 1 104 ? 22.637 13.486 13.017 1.00 22.16 104 ALA A O 1
ATOM 726 N N . ALA A 1 105 ? 21.797 14.268 14.980 1.00 18.37 105 ALA A N 1
ATOM 727 C CA . ALA A 1 105 ? 21.166 12.991 15.218 1.00 17.14 105 ALA A CA 1
ATOM 728 C C . ALA A 1 105 ? 19.699 13.288 15.406 1.00 16.82 105 ALA A C 1
ATOM 729 O O . ALA A 1 105 ? 19.385 14.143 16.247 1.00 15.58 105 ALA A O 1
ATOM 731 N N . PHE A 1 106 ? 18.851 12.591 14.655 1.00 14.89 106 PHE A N 1
ATOM 732 C CA . PHE A 1 106 ? 17.405 12.847 14.656 1.00 14.96 106 PHE A CA 1
ATOM 733 C C . PHE A 1 106 ? 16.595 11.591 14.806 1.00 16.13 106 PHE A C 1
ATOM 734 O O . PHE A 1 106 ? 16.987 10.529 14.311 1.00 18.15 106 PHE A O 1
ATOM 742 N N . TYR A 1 107 ? 15.398 11.674 15.451 1.00 14.88 107 TYR A N 1
ATOM 743 C CA . TYR A 1 107 ? 14.588 10.505 15.700 1.00 15.96 107 TYR A CA 1
ATOM 744 C C . TYR A 1 107 ? 13.604 10.299 14.523 1.00 16.33 107 TYR A C 1
ATOM 745 O O . TYR A 1 107 ? 12.933 11.244 14.036 1.00 16.02 107 TYR A O 1
ATOM 754 N N . VAL A 1 108 ? 13.491 9.033 14.122 1.00 17.50 108 VAL A N 1
ATOM 755 C CA . VAL A 1 108 ? 12.336 8.596 13.295 1.00 17.19 108 VAL A CA 1
ATOM 756 C C . VAL A 1 108 ? 11.790 7.321 13.898 1.00 16.65 108 VAL A C 1
ATOM 757 O O . VAL A 1 108 ? 12.502 6.521 14.468 1.00 18.49 108 VAL A O 1
ATOM 761 N N . PRO A 1 109 ? 10.518 7.106 13.781 1.00 18.79 109 PRO A N 1
ATOM 762 C CA . PRO A 1 109 ? 9.924 5.937 14.441 1.00 19.55 109 PRO A CA 1
ATOM 763 C C . PRO A 1 109 ? 10.327 4.660 13.722 1.00 20.66 109 PRO A C 1
ATOM 764 O O . PRO A 1 109 ? 10.633 4.739 12.523 1.00 20.97 109 PRO A O 1
ATOM 768 N N . ASP A 1 110 ? 10.477 3.554 14.463 1.00 21.81 110 ASP A N 1
ATOM 769 C CA . ASP A 1 110 ? 10.872 2.316 13.805 1.00 26.47 110 ASP A CA 1
ATOM 770 C C . ASP A 1 110 ? 9.682 1.642 13.100 1.00 27.54 110 ASP A C 1
ATOM 771 O O . ASP A 1 110 ? 8.545 2.177 13.113 1.00 27.13 110 ASP A O 1
ATOM 776 N N . ALA A 1 111 ? 9.917 0.457 12.508 1.00 28.92 111 ALA A N 1
ATOM 777 C CA . ALA A 1 111 ? 8.879 -0.187 11.733 1.00 31.61 111 ALA A CA 1
ATOM 778 C C . ALA A 1 111 ? 7.727 -0.721 12.572 1.00 31.59 111 ALA A C 1
ATOM 779 O O . ALA A 1 111 ? 6.723 -1.025 12.015 1.00 34.34 111 ALA A O 1
ATOM 781 N N . THR A 1 112 ? 7.834 -0.818 13.890 1.00 31.46 112 THR A N 1
ATOM 782 C CA . THR A 1 112 ? 6.702 -1.302 14.667 1.00 32.01 112 THR A CA 1
ATOM 783 C C . THR A 1 112 ? 5.804 -0.220 15.258 1.00 30.78 112 THR A C 1
ATOM 784 O O . THR A 1 112 ? 4.737 -0.516 15.760 1.00 28.50 112 THR A O 1
ATOM 788 N N . ARG A 1 113 ? 6.257 1.033 15.193 1.00 28.30 113 ARG A N 1
ATOM 789 C CA . ARG A 1 113 ? 5.509 2.171 15.724 1.00 28.07 113 ARG A CA 1
ATOM 790 C C . ARG A 1 113 ? 4.189 2.312 14.974 1.00 27.17 113 ARG A C 1
ATOM 791 O O . ARG A 1 113 ? 4.167 2.235 13.732 1.00 29.18 113 ARG A O 1
ATOM 799 N N . LEU A 1 114 ? 3.081 2.498 15.675 1.00 26.59 114 LEU A N 1
ATOM 800 C CA . LEU A 1 114 ? 1.780 2.712 15.017 1.00 27.35 114 LEU A CA 1
ATOM 801 C C . LEU A 1 114 ? 1.818 4.099 14.346 1.00 27.45 114 LEU A C 1
ATOM 802 O O . LEU A 1 114 ? 2.250 5.093 14.994 1.00 27.04 114 LEU A O 1
ATOM 807 N N . LEU A 1 115 ? 1.417 4.195 13.074 1.00 25.28 115 LEU A N 1
ATOM 808 C CA . LEU A 1 115 ? 1.510 5.490 12.318 1.00 23.97 115 LEU A CA 1
ATOM 809 C C . LEU A 1 115 ? 0.187 6.194 12.011 1.00 24.06 115 LEU A C 1
ATOM 810 O O . LEU A 1 115 ? 0.186 7.334 11.559 1.00 21.94 115 LEU A O 1
ATOM 815 N N . ARG A 1 116 ? -0.943 5.522 12.258 1.00 24.35 116 ARG A N 1
ATOM 816 C CA . ARG A 1 116 ? -2.259 6.058 11.871 1.00 27.40 116 ARG A CA 1
ATOM 817 C C . ARG A 1 116 ? -3.142 6.345 13.065 1.00 28.65 116 ARG A C 1
ATOM 818 O O . ARG A 1 116 ? -2.910 5.785 14.146 1.00 30.40 116 ARG A O 1
ATOM 826 N N . GLN A 1 117 ? -4.131 7.216 12.909 1.00 30.81 117 GLN A N 1
ATOM 827 C CA . GLN A 1 117 ? -5.016 7.546 14.023 1.00 33.88 117 GLN A CA 1
ATOM 828 C C . GLN A 1 117 ? -6.476 7.218 13.707 1.00 36.59 117 GLN A C 1
ATOM 829 O O . GLN A 1 117 ? -6.914 7.384 12.579 1.00 36.91 117 GLN A O 1
ATOM 835 N N . GLU A 1 118 ? -7.204 6.732 14.714 1.00 39.99 118 GLU A N 1
ATOM 836 C CA . GLU A 1 118 ? -8.658 6.589 14.642 1.00 44.14 118 GLU A CA 1
ATOM 837 C C . GLU A 1 118 ? -9.354 7.204 15.844 1.00 44.68 118 GLU A C 1
ATOM 838 O O . GLU A 1 118 ? -8.790 7.277 16.960 1.00 45.47 118 GLU A O 1
ATOM 844 N N . GLY A 1 119 ? -10.584 7.659 15.597 1.00 45.60 119 GLY A N 1
ATOM 845 C CA . GLY A 1 119 ? -11.457 8.192 16.661 1.00 45.18 119 GLY A CA 1
ATOM 846 C C . GLY A 1 119 ? -11.294 9.701 16.784 1.00 44.68 119 GLY A C 1
ATOM 847 O O . GLY A 1 119 ? -10.591 10.326 15.992 1.00 44.59 119 GLY A O 1
ATOM 848 N N . LYS A 1 120 ? -11.931 10.266 17.800 1.00 43.90 120 LYS A N 1
ATOM 849 C CA . LYS A 1 120 ? -11.751 11.656 18.183 1.00 43.48 120 LYS A CA 1
ATOM 850 C C . LYS A 1 120 ? -10.266 11.935 18.588 1.00 42.13 120 LYS A C 1
ATOM 851 O O . LYS A 1 120 ? -9.557 11.042 19.090 1.00 40.24 120 LYS A O 1
ATOM 857 N N . PRO A 1 121 ? -9.802 13.171 18.320 1.00 42.01 121 PRO A N 1
ATOM 858 C CA . PRO A 1 121 ? -8.431 13.587 18.682 1.00 41.46 121 PRO A CA 1
ATOM 859 C C . PRO A 1 121 ? -8.217 13.358 20.165 1.00 41.36 121 PRO A C 1
ATOM 860 O O . PRO A 1 121 ? -7.169 12.832 20.556 1.00 40.58 121 PRO A O 1
ATOM 864 N N . GLY A 1 122 ? -9.218 13.722 20.974 1.00 41.29 122 GLY A N 1
ATOM 865 C CA . GLY A 1 122 ? -9.175 13.498 22.432 1.00 41.90 122 GLY A CA 1
ATOM 866 C C . GLY A 1 122 ? -8.893 12.060 22.921 1.00 42.39 122 GLY A C 1
ATOM 867 O O . GLY A 1 122 ? -8.496 11.864 24.109 1.00 42.70 122 GLY A O 1
ATOM 868 N N . ASP A 1 123 ? -9.103 11.057 22.049 1.00 41.52 123 ASP A N 1
ATOM 869 C CA . ASP A 1 123 ? -8.938 9.631 22.419 1.00 42.67 123 ASP A CA 1
ATOM 870 C C . ASP A 1 123 ? -7.494 9.139 22.323 1.00 41.50 123 ASP A C 1
ATOM 871 O O . ASP A 1 123 ? -7.133 8.075 22.841 1.00 41.13 123 ASP A O 1
ATOM 876 N N . TYR A 1 124 ? -6.676 9.882 21.597 1.00 39.38 124 TYR A N 1
ATOM 877 C CA . TYR A 1 124 ? -5.311 9.428 21.336 1.00 38.47 124 TYR A CA 1
ATOM 878 C C . TYR A 1 124 ? -5.267 7.914 21.058 1.00 39.75 124 TYR A C 1
ATOM 879 O O . TYR A 1 124 ? -4.480 7.174 21.684 1.00 40.77 124 TYR A O 1
ATOM 888 N N . ARG A 1 125 ? -6.104 7.480 20.111 1.00 39.27 125 ARG A N 1
ATOM 889 C CA . ARG A 1 125 ? -6.142 6.095 19.694 1.00 39.76 125 ARG A CA 1
ATOM 890 C C . ARG A 1 125 ? -5.409 5.907 18.349 1.00 38.03 125 ARG A C 1
ATOM 891 O O . ARG A 1 125 ? -5.831 6.446 17.303 1.00 36.42 125 ARG A O 1
ATOM 899 N N . TYR A 1 126 ? -4.335 5.125 18.386 1.00 35.22 126 TYR A N 1
ATOM 900 C CA . TYR A 1 126 ? -3.496 4.888 17.191 1.00 35.19 126 TYR A CA 1
ATOM 901 C C . TYR A 1 126 ? -3.620 3.472 16.656 1.00 35.02 126 TYR A C 1
ATOM 902 O O . TYR A 1 126 ? -3.984 2.564 17.425 1.00 35.16 126 TYR A O 1
ATOM 911 N N . VAL A 1 127 ? -3.314 3.290 15.364 1.00 35.16 127 VAL A N 1
ATOM 912 C CA . VAL A 1 127 ? -3.376 1.968 14.704 1.00 35.77 127 VAL A CA 1
ATOM 913 C C . VAL A 1 127 ? -2.211 1.797 13.698 1.00 36.29 127 VAL A C 1
ATOM 914 O O . VAL A 1 127 ? -1.552 2.777 13.330 1.00 33.46 127 VAL A O 1
ATOM 918 N N . GLY A 1 128 ? -1.920 0.553 13.300 1.00 36.53 128 GLY A N 1
ATOM 919 C CA . GLY A 1 128 ? -0.793 0.239 12.417 1.00 38.73 128 GLY A CA 1
ATOM 920 C C . GLY A 1 128 ? -0.882 0.984 11.098 1.00 40.30 128 GLY A C 1
ATOM 921 O O . GLY A 1 128 ? -1.987 1.288 10.606 1.00 40.85 128 GLY A O 1
ATOM 922 N N . GLY A 1 129 ? 0.284 1.344 10.562 1.00 42.20 129 GLY A N 1
ATOM 923 C CA . GLY A 1 129 ? 0.401 1.890 9.191 1.00 43.21 129 GLY A CA 1
ATOM 924 C C . GLY A 1 129 ? 0.903 0.782 8.244 1.00 43.81 129 GLY A C 1
ATOM 925 O O . GLY A 1 129 ? 1.529 -0.226 8.701 1.00 43.55 129 GLY A O 1
ATOM 926 N N . SER A 1 130 ? 0.648 0.954 6.936 1.00 43.63 130 SER A N 1
ATOM 927 C CA . SER A 1 130 ? 1.233 0.041 5.912 1.00 42.88 130 SER A CA 1
ATOM 928 C C . SER A 1 130 ? 2.775 0.162 5.799 1.00 43.37 130 SER A C 1
ATOM 929 O O . SER A 1 130 ? 3.400 1.068 6.393 1.00 43.33 130 SER A O 1
ATOM 932 N N . THR A 1 131 ? 3.421 -0.754 5.065 1.00 42.95 131 THR A N 1
ATOM 933 C CA . THR A 1 131 ? 4.863 -0.578 4.794 1.00 41.94 131 THR A CA 1
ATOM 934 C C . THR A 1 131 ? 5.160 0.710 4.032 1.00 40.10 131 THR A C 1
ATOM 935 O O . THR A 1 131 ? 6.235 1.294 4.216 1.00 38.62 131 THR A O 1
ATOM 939 N N . ASP A 1 132 ? 4.211 1.180 3.214 1.00 38.19 132 ASP A N 1
ATOM 940 C CA . ASP A 1 132 ? 4.483 2.405 2.470 1.00 38.31 132 ASP A CA 1
ATOM 941 C C . ASP A 1 132 ? 4.318 3.651 3.380 1.00 35.14 132 ASP A C 1
ATOM 942 O O . ASP A 1 132 ? 4.822 4.722 3.048 1.00 33.24 132 ASP A O 1
ATOM 947 N N . ASP A 1 133 ? 3.560 3.495 4.466 1.00 32.57 133 ASP A N 1
ATOM 948 C CA . ASP A 1 133 ? 3.389 4.595 5.453 1.00 31.64 133 ASP A CA 1
ATOM 949 C C . ASP A 1 133 ? 4.712 4.836 6.103 1.00 29.23 133 ASP A C 1
ATOM 950 O O . ASP A 1 133 ? 5.153 5.995 6.212 1.00 28.75 133 ASP A O 1
ATOM 955 N N . HIS A 1 134 ? 5.359 3.744 6.518 1.00 29.07 134 HIS A N 1
ATOM 956 C CA . HIS A 1 134 ? 6.656 3.830 7.189 1.00 28.70 134 HIS A CA 1
ATOM 957 C C . HIS A 1 134 ? 7.696 4.364 6.224 1.00 28.57 134 HIS A C 1
ATOM 958 O O . HIS A 1 134 ? 8.511 5.205 6.582 1.00 25.04 134 HIS A O 1
ATOM 965 N N . GLN A 1 135 ? 7.615 3.926 4.957 1.00 27.55 135 GLN A N 1
ATOM 966 C CA . GLN A 1 135 ? 8.524 4.476 3.960 1.00 27.59 135 GLN A CA 1
ATOM 967 C C . GLN A 1 135 ? 8.363 5.946 3.727 1.00 24.31 135 GLN A C 1
ATOM 968 O O . GLN A 1 135 ? 9.364 6.610 3.520 1.00 25.84 135 GLN A O 1
ATOM 974 N N . GLN A 1 136 ? 7.134 6.418 3.713 1.00 23.94 136 GLN A N 1
ATOM 975 C CA . GLN A 1 136 ? 6.839 7.815 3.467 1.00 24.81 136 GLN A CA 1
ATOM 976 C C . GLN A 1 136 ? 7.380 8.670 4.641 1.00 22.38 136 GLN A C 1
ATOM 977 O O . GLN A 1 136 ? 7.935 9.744 4.427 1.00 21.24 136 GLN A O 1
ATOM 983 N N . VAL A 1 137 ? 7.146 8.179 5.855 1.00 22.72 137 VAL A N 1
ATOM 984 C CA . VAL A 1 137 ? 7.674 8.873 7.055 1.00 20.20 137 VAL A CA 1
ATOM 985 C C . VAL A 1 137 ? 9.158 8.987 6.951 1.00 20.11 137 VAL A C 1
ATOM 986 O O . VAL A 1 137 ? 9.692 10.106 7.091 1.00 21.18 137 VAL A O 1
ATOM 990 N N . VAL A 1 138 ? 9.872 7.903 6.724 1.00 19.60 138 VAL A N 1
ATOM 991 C CA . VAL A 1 138 ? 11.324 7.995 6.575 1.00 21.59 138 VAL A CA 1
ATOM 992 C C . VAL A 1 138 ? 11.752 8.930 5.418 1.00 22.62 138 VAL A C 1
ATOM 993 O O . VAL A 1 138 ? 12.666 9.719 5.603 1.00 20.38 138 VAL A O 1
ATOM 997 N N . ARG A 1 139 ? 11.107 8.852 4.233 1.00 21.71 139 ARG A N 1
ATOM 998 C CA . ARG A 1 139 ? 11.487 9.736 3.113 1.00 23.20 139 ARG A CA 1
ATOM 999 C C . ARG A 1 139 ? 11.291 11.212 3.519 1.00 22.28 139 ARG A C 1
ATOM 1000 O O . ARG A 1 139 ? 12.155 12.031 3.270 1.00 22.76 139 ARG A O 1
ATOM 1008 N N . SER A 1 140 ? 10.108 11.539 4.005 1.00 20.42 140 SER A N 1
ATOM 1009 C CA . SER A 1 140 ? 9.781 12.924 4.407 1.00 22.31 140 SER A CA 1
ATOM 1010 C C . SER A 1 140 ? 10.681 13.453 5.527 1.00 21.01 140 SER A C 1
ATOM 1011 O O . SER A 1 140 ? 11.181 14.602 5.482 1.00 17.21 140 SER A O 1
ATOM 1014 N N . ALA A 1 141 ? 10.920 12.605 6.532 1.00 19.36 141 ALA A N 1
ATOM 1015 C CA . ALA A 1 141 ? 11.830 13.031 7.640 1.00 20.77 141 ALA A CA 1
ATOM 1016 C C . ALA A 1 141 ? 13.208 13.244 7.107 1.00 21.32 141 ALA A C 1
ATOM 1017 O O . ALA A 1 141 ? 13.870 14.224 7.421 1.00 21.00 141 ALA A O 1
ATOM 1019 N N . THR A 1 142 ? 13.695 12.300 6.284 1.00 20.29 142 THR A N 1
ATOM 1020 C CA . THR A 1 142 ? 15.052 12.473 5.808 1.00 20.28 142 THR A CA 1
ATOM 1021 C C . THR A 1 142 ? 15.213 13.830 5.072 1.00 20.46 142 THR A C 1
ATOM 1022 O O . THR A 1 142 ? 16.185 14.540 5.294 1.00 21.45 142 THR A O 1
ATOM 1026 N N . ARG A 1 143 ? 14.295 14.152 4.192 1.00 20.36 143 ARG A N 1
ATOM 1027 C CA . ARG A 1 143 ? 14.444 15.364 3.365 1.00 20.80 143 ARG A CA 1
ATOM 1028 C C . ARG A 1 143 ? 14.444 16.611 4.314 1.00 19.39 143 ARG A C 1
ATOM 1029 O O . ARG A 1 143 ? 15.233 17.556 4.183 1.00 18.10 143 ARG A O 1
ATOM 1037 N N . ALA A 1 144 ? 13.452 16.620 5.182 1.00 19.96 144 ALA A N 1
ATOM 1038 C CA . ALA A 1 144 ? 13.261 17.784 6.063 1.00 18.01 144 ALA A CA 1
ATOM 1039 C C . ALA A 1 144 ? 14.449 17.901 6.985 1.00 18.42 144 ALA A C 1
ATOM 1040 O O . ALA A 1 144 ? 14.942 18.996 7.183 1.00 19.17 144 ALA A O 1
ATOM 1042 N N . TYR A 1 145 ? 14.900 16.801 7.591 1.00 17.47 145 TYR A N 1
ATOM 1043 C CA . TYR A 1 145 ? 16.030 16.906 8.545 1.00 17.57 145 TYR A CA 1
ATOM 1044 C C . TYR A 1 145 ? 17.300 17.273 7.839 1.00 17.16 145 TYR A C 1
ATOM 1045 O O . TYR A 1 145 ? 18.128 18.044 8.338 1.00 17.08 145 TYR A O 1
ATOM 1054 N N . GLU A 1 146 ? 17.496 16.687 6.649 1.00 18.37 146 GLU A N 1
ATOM 1055 C CA . GLU A 1 146 ? 18.738 17.055 5.879 1.00 18.82 146 GLU A CA 1
ATOM 1056 C C . GLU A 1 146 ? 18.753 18.537 5.538 1.00 16.94 146 GLU A C 1
ATOM 1057 O O . GLU A 1 146 ? 19.806 19.221 5.693 1.00 16.45 146 GLU A O 1
ATOM 1063 N N . VAL A 1 147 ? 17.613 19.088 5.100 1.00 17.57 147 VAL A N 1
ATOM 1064 C CA . VAL A 1 147 ? 17.591 20.517 4.800 1.00 17.18 147 VAL A CA 1
ATOM 1065 C C . VAL A 1 147 ? 17.826 21.341 6.091 1.00 16.89 147 VAL A C 1
ATOM 1066 O O . VAL A 1 147 ? 18.649 22.279 6.121 1.00 14.89 147 VAL A O 1
ATOM 1070 N N . ALA A 1 148 ? 17.096 20.956 7.139 1.00 15.38 148 ALA A N 1
ATOM 1071 C CA . ALA A 1 148 ? 17.317 21.688 8.439 1.00 14.25 148 ALA A CA 1
ATOM 1072 C C . ALA A 1 148 ? 18.816 21.677 8.855 1.00 14.71 148 ALA A C 1
ATOM 1073 O O . ALA A 1 148 ? 19.393 22.716 9.289 1.00 14.96 148 ALA A O 1
ATOM 1075 N N . PHE A 1 149 ? 19.467 20.514 8.864 1.00 14.73 149 PHE A N 1
ATOM 1076 C CA . PHE A 1 149 ? 20.858 20.509 9.339 1.00 16.58 149 PHE A CA 1
ATOM 1077 C C . PHE A 1 149 ? 21.830 21.222 8.391 1.00 17.72 149 PHE A C 1
ATOM 1078 O O . PHE A 1 149 ? 22.788 21.854 8.831 1.00 16.04 149 PHE A O 1
ATOM 1086 N N . GLU A 1 150 ? 21.549 21.148 7.075 1.00 17.68 150 GLU A N 1
ATOM 1087 C CA . GLU A 1 150 ? 22.337 21.905 6.099 1.00 17.82 150 GLU A CA 1
ATOM 1088 C C . GLU A 1 150 ? 22.246 23.400 6.336 1.00 17.84 150 GLU A C 1
ATOM 1089 O O . GLU A 1 150 ? 23.315 24.077 6.364 1.00 18.07 150 GLU A O 1
ATOM 1095 N N . GLU A 1 151 ? 21.042 23.932 6.629 1.00 15.29 151 GLU A N 1
ATOM 1096 C CA . GLU A 1 151 ? 20.905 25.339 6.924 1.00 16.30 151 GLU A CA 1
ATOM 1097 C C . GLU A 1 151 ? 21.496 25.671 8.332 1.00 14.75 151 GLU A C 1
ATOM 1098 O O . GLU A 1 151 ? 22.062 26.734 8.492 1.00 18.53 151 GLU A O 1
ATOM 1104 N N . TYR A 1 152 ? 21.333 24.776 9.325 1.00 15.46 152 TYR A N 1
ATOM 1105 C CA . TYR A 1 152 ? 21.917 25.062 10.603 1.00 14.56 152 TYR A CA 1
ATOM 1106 C C . TYR A 1 152 ? 23.453 25.247 10.464 1.00 17.59 152 TYR A C 1
ATOM 1107 O O . TYR A 1 152 ? 24.048 26.242 10.975 1.00 17.17 152 TYR A O 1
ATOM 1116 N N . GLN A 1 153 ? 24.097 24.273 9.827 1.00 17.21 153 GLN A N 1
ATOM 1117 C CA . GLN A 1 153 ? 25.578 24.370 9.680 1.00 19.90 153 GLN A CA 1
ATOM 1118 C C . GLN A 1 153 ? 25.906 25.568 8.793 1.00 19.26 153 GLN A C 1
ATOM 1119 O O . GLN A 1 153 ? 26.920 26.207 9.007 1.00 20.98 153 GLN A O 1
ATOM 1125 N N . ARG A 1 154 ? 25.079 25.913 7.817 1.00 19.43 154 ARG A N 1
ATOM 1126 C CA . ARG A 1 154 ? 25.428 27.075 6.978 1.00 19.93 154 ARG A CA 1
ATOM 1127 C C . ARG A 1 154 ? 25.456 28.349 7.827 1.00 19.67 154 ARG A C 1
ATOM 1128 O O . ARG A 1 154 ? 26.359 29.197 7.739 1.00 18.15 154 ARG A O 1
ATOM 1136 N N . LEU A 1 155 ? 24.451 28.481 8.693 1.00 18.61 155 LEU A N 1
ATOM 1137 C CA . LEU A 1 155 ? 24.371 29.629 9.586 1.00 18.04 155 LEU A CA 1
ATOM 1138 C C . LEU A 1 155 ? 25.508 29.695 10.559 1.00 17.34 155 LEU A C 1
ATOM 1139 O O . LEU A 1 155 ? 26.063 30.814 10.752 1.00 19.96 155 LEU A O 1
ATOM 1144 N N . LEU A 1 156 ? 25.871 28.545 11.128 1.00 19.38 156 LEU A N 1
ATOM 1145 C CA . LEU A 1 156 ? 26.993 28.479 12.091 1.00 18.55 156 LEU A CA 1
ATOM 1146 C C . LEU A 1 156 ? 28.300 28.910 11.375 1.00 22.38 156 LEU A C 1
ATOM 1147 O O . LEU A 1 156 ? 29.089 29.757 11.879 1.00 19.97 156 LEU A O 1
ATOM 1152 N N . ASP A 1 157 ? 28.452 28.373 10.156 1.00 23.13 157 ASP A N 1
ATOM 1153 C CA . ASP A 1 157 ? 29.647 28.721 9.332 1.00 26.35 157 ASP A CA 1
ATOM 1154 C C . ASP A 1 157 ? 29.750 30.204 9.047 1.00 26.92 157 ASP A C 1
ATOM 1155 O O . ASP A 1 157 ? 30.891 30.723 9.026 1.00 29.45 157 ASP A O 1
ATOM 1160 N N . SER A 1 158 ? 28.626 30.885 8.835 1.00 24.75 158 SER A N 1
ATOM 1161 C CA . SER A 1 158 ? 28.573 32.308 8.595 1.00 27.81 158 SER A CA 1
ATOM 1162 C C . SER A 1 158 ? 28.844 33.163 9.803 1.00 27.25 158 SER A C 1
ATOM 1163 O O . SER A 1 158 ? 28.886 34.371 9.682 1.00 30.21 158 SER A O 1
ATOM 1166 N N . GLY A 1 159 ? 28.884 32.553 10.978 1.00 24.26 159 GLY A N 1
ATOM 1167 C CA . GLY A 1 159 ? 29.124 33.266 12.173 1.00 23.42 159 GLY A CA 1
ATOM 1168 C C . GLY A 1 159 ? 27.895 33.615 12.985 1.00 22.11 159 GLY A C 1
ATOM 1169 O O . GLY A 1 159 ? 27.976 34.374 13.930 1.00 23.83 159 GLY A O 1
ATOM 1170 N N . ILE A 1 160 ? 26.751 33.063 12.618 1.00 21.87 160 ILE A N 1
ATOM 1171 C CA . ILE A 1 160 ? 25.498 33.315 13.370 1.00 18.59 160 ILE A CA 1
ATOM 1172 C C . ILE A 1 160 ? 25.591 32.570 14.704 1.00 17.35 160 ILE A C 1
ATOM 1173 O O . ILE A 1 160 ? 26.002 31.421 14.756 1.00 19.74 160 ILE A O 1
ATOM 1178 N N . ALA A 1 161 ? 25.104 33.222 15.753 1.00 16.72 161 ALA A N 1
ATOM 1179 C CA . ALA A 1 161 ? 25.133 32.668 17.099 1.00 18.01 161 ALA A CA 1
ATOM 1180 C C . ALA A 1 161 ? 24.335 31.333 17.142 1.00 16.95 161 ALA A C 1
ATOM 1181 O O . ALA A 1 161 ? 23.259 31.194 16.507 1.00 16.82 161 ALA A O 1
ATOM 1183 N N . ARG A 1 162 ? 24.898 30.390 17.906 1.00 16.58 162 ARG A N 1
ATOM 1184 C CA . ARG A 1 162 ? 24.284 29.078 18.148 1.00 15.10 162 ARG A CA 1
ATOM 1185 C C . ARG A 1 162 ? 22.832 29.206 18.563 1.00 14.91 162 ARG A C 1
ATOM 1186 O O . ARG A 1 162 ? 22.004 28.474 18.042 1.00 13.94 162 ARG A O 1
ATOM 1194 N N . GLU A 1 163 ? 22.491 30.160 19.438 1.00 14.35 163 GLU A N 1
ATOM 1195 C CA . GLU A 1 163 ? 21.112 30.237 19.968 1.00 14.21 163 GLU A CA 1
ATOM 1196 C C . GLU A 1 163 ? 20.105 30.647 18.867 1.00 15.25 163 GLU A C 1
ATOM 1197 O O . GLU A 1 163 ? 18.898 30.330 18.952 1.00 16.70 163 GLU A O 1
ATOM 1203 N N . ILE A 1 164 ? 20.595 31.318 17.810 1.00 15.32 164 ILE A N 1
ATOM 1204 C CA . ILE A 1 164 ? 19.770 31.678 16.643 1.00 14.82 164 ILE A CA 1
ATOM 1205 C C . ILE A 1 164 ? 19.826 30.608 15.559 1.00 13.70 164 ILE A C 1
ATOM 1206 O O . ILE A 1 164 ? 18.773 30.254 15.027 1.00 15.17 164 ILE A O 1
ATOM 1211 N N . ALA A 1 165 ? 21.005 30.041 15.274 1.00 13.48 165 ALA A N 1
ATOM 1212 C CA . ALA A 1 165 ? 21.131 29.026 14.217 1.00 13.93 165 ALA A CA 1
ATOM 1213 C C . ALA A 1 165 ? 20.177 27.819 14.451 1.00 14.43 165 ALA A C 1
ATOM 1214 O O . ALA A 1 165 ? 19.597 27.287 13.504 1.00 16.06 165 ALA A O 1
ATOM 1216 N N . ARG A 1 166 ? 20.002 27.435 15.731 1.00 14.70 166 ARG A N 1
ATOM 1217 C CA . ARG A 1 166 ? 19.254 26.240 16.047 1.00 14.54 166 ARG A CA 1
ATOM 1218 C C . ARG A 1 166 ? 17.761 26.397 15.807 1.00 13.84 166 ARG A C 1
ATOM 1219 O O . ARG A 1 166 ? 17.000 25.399 15.952 1.00 14.40 166 ARG A O 1
ATOM 1227 N N . LEU A 1 167 ? 17.311 27.602 15.451 1.00 12.93 167 LEU A N 1
ATOM 1228 C CA . LEU A 1 167 ? 15.864 27.843 15.165 1.00 13.58 167 LEU A CA 1
ATOM 1229 C C . LEU A 1 167 ? 15.403 26.905 14.047 1.00 13.90 167 LEU A C 1
ATOM 1230 O O . LEU A 1 167 ? 14.212 26.573 13.977 1.00 10.80 167 LEU A O 1
ATOM 1235 N N . VAL A 1 168 ? 16.314 26.462 13.153 1.00 12.96 168 VAL A N 1
ATOM 1236 C CA . VAL A 1 168 ? 15.851 25.639 12.022 1.00 13.59 168 VAL A CA 1
ATOM 1237 C C . VAL A 1 168 ? 15.803 24.180 12.351 1.00 13.29 168 VAL A C 1
ATO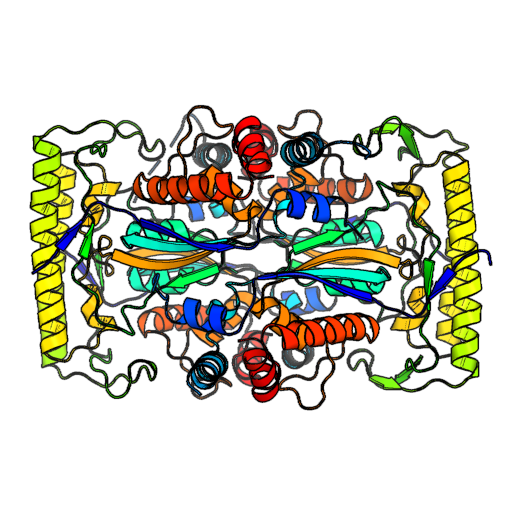M 1238 O O . VAL A 1 168 ? 15.368 23.362 11.529 1.00 13.87 168 VAL A O 1
ATOM 1242 N N . LEU A 1 169 ? 16.319 23.767 13.521 1.00 14.90 169 LEU A N 1
ATOM 1243 C CA . LEU A 1 169 ? 16.337 22.323 13.845 1.00 14.41 169 LEU A CA 1
ATOM 1244 C C . LEU A 1 169 ? 14.967 21.768 14.304 1.00 14.70 169 LEU A C 1
ATOM 1245 O O . LEU A 1 169 ? 14.197 22.466 14.972 1.00 13.02 169 LEU A O 1
ATOM 1250 N N . PRO A 1 170 ? 14.668 20.534 13.933 1.00 14.16 170 PRO A N 1
ATOM 1251 C CA . PRO A 1 170 ? 13.303 19.996 14.207 1.00 12.91 170 PRO A CA 1
ATOM 1252 C C . PRO A 1 170 ? 13.166 19.497 15.650 1.00 11.18 170 PRO A C 1
ATOM 1253 O O . PRO A 1 170 ? 14.182 19.248 16.312 1.00 11.98 170 PRO A O 1
ATOM 1257 N N . VAL A 1 171 ? 11.908 19.366 16.059 1.00 11.28 171 VAL A N 1
ATOM 1258 C CA . VAL A 1 171 ? 11.634 18.799 17.397 1.00 12.68 171 VAL A CA 1
ATOM 1259 C C . VAL A 1 171 ? 12.033 17.325 17.503 1.00 14.45 171 VAL A C 1
ATOM 1260 O O . VAL A 1 171 ? 12.082 16.810 18.611 1.00 13.47 171 VAL A O 1
ATOM 1264 N N . SER A 1 172 ? 12.450 16.669 16.407 1.00 12.21 172 SER A N 1
ATOM 1265 C CA . SER A 1 172 ? 12.951 15.289 16.476 1.00 14.50 172 SER A CA 1
ATOM 1266 C C . SER A 1 172 ? 14.427 15.258 16.789 1.00 13.20 172 SER A C 1
ATOM 1267 O O . SER A 1 172 ? 14.991 14.163 16.957 1.00 12.42 172 SER A O 1
ATOM 1270 N N . THR A 1 173 ? 15.079 16.394 16.871 1.00 11.22 173 THR A N 1
ATOM 1271 C CA . THR A 1 173 ? 16.502 16.461 17.225 1.00 12.26 173 THR A CA 1
ATOM 1272 C C . THR A 1 173 ? 16.743 15.807 18.573 1.00 13.93 173 THR A C 1
ATOM 1273 O O . THR A 1 173 ? 16.025 16.108 19.551 1.00 13.27 173 THR A O 1
ATOM 1277 N N . TYR A 1 174 ? 17.696 14.912 18.638 1.00 13.15 174 TYR A N 1
ATOM 1278 C CA . TYR A 1 174 ? 18.043 14.341 19.931 1.00 12.93 174 TYR A CA 1
ATOM 1279 C C . TYR A 1 174 ? 18.620 15.314 20.920 1.00 12.99 174 TYR A C 1
ATOM 1280 O O . TYR A 1 174 ? 19.454 16.159 20.570 1.00 12.41 174 TYR A O 1
ATOM 1289 N N . SER A 1 175 ? 18.223 15.130 22.201 1.00 12.69 175 SER A N 1
ATOM 1290 C CA . SER A 1 175 ? 18.840 15.872 23.266 1.00 11.86 175 SER A CA 1
ATOM 1291 C C . SER A 1 175 ? 19.167 14.886 24.364 1.00 12.54 175 SER A C 1
ATOM 1292 O O . SER A 1 175 ? 18.751 13.745 24.314 1.00 16.73 175 SER A O 1
ATOM 1295 N N . VAL A 1 176 ? 19.950 15.306 25.341 1.00 11.97 176 VAL A N 1
ATOM 1296 C CA . VAL A 1 176 ? 20.314 14.425 26.471 1.00 12.32 176 VAL A CA 1
ATOM 1297 C C . VAL A 1 176 ? 20.192 15.238 27.770 1.00 9.17 176 VAL A C 1
ATOM 1298 O O . VAL A 1 176 ? 20.441 16.417 27.767 1.00 10.40 176 VAL A O 1
ATOM 1302 N N . LEU A 1 177 ? 19.822 14.559 28.850 1.00 9.59 177 LEU A N 1
ATOM 1303 C CA . LEU A 1 177 ? 19.682 15.218 30.138 1.00 8.12 177 LEU A CA 1
ATOM 1304 C C . LEU A 1 177 ? 19.807 14.224 31.229 1.00 7.92 177 LEU A C 1
ATOM 1305 O O . LEU A 1 177 ? 19.672 13.007 31.021 1.00 9.85 177 LEU A O 1
ATOM 1310 N N . TYR A 1 178 ? 20.001 14.774 32.412 1.00 7.34 178 TYR A N 1
ATOM 1311 C CA . TYR A 1 178 ? 19.854 14.080 33.667 1.00 7.92 178 TYR A CA 1
ATOM 1312 C C . TYR A 1 178 ? 18.472 14.393 34.216 1.00 9.44 178 TYR A C 1
ATOM 1313 O O . TYR A 1 178 ? 18.007 15.523 34.189 1.00 9.75 178 TYR A O 1
ATOM 1322 N N . ALA A 1 179 ? 17.836 13.339 34.737 1.00 9.21 179 ALA A N 1
ATOM 1323 C CA . ALA A 1 179 ? 16.495 13.513 35.352 1.00 7.55 179 ALA A CA 1
ATOM 1324 C C . ALA A 1 179 ? 16.518 12.753 36.658 1.00 7.80 179 ALA A C 1
ATOM 1325 O O . ALA A 1 179 ? 16.789 11.528 36.688 1.00 9.96 179 ALA A O 1
ATOM 1327 N N . THR A 1 180 ? 16.166 13.424 37.742 1.00 8.84 180 THR A N 1
ATOM 1328 C CA . THR A 1 180 ? 16.250 12.802 39.109 1.00 9.33 180 THR A CA 1
ATOM 1329 C C . THR A 1 180 ? 14.824 12.849 39.708 1.00 7.96 180 THR A C 1
ATOM 1330 O O . THR A 1 180 ? 14.176 13.914 39.655 1.00 9.02 180 THR A O 1
ATOM 1334 N N . CYS A 1 181 ? 14.434 11.750 40.364 1.00 7.79 181 CYS A N 1
ATOM 1335 C CA . CYS A 1 181 ? 13.128 11.671 40.968 1.00 8.43 181 CYS A CA 1
ATOM 1336 C C . CYS A 1 181 ? 13.309 10.905 42.276 1.00 11.06 181 CYS A C 1
ATOM 1337 O O . CYS A 1 181 ? 14.285 10.185 42.452 1.00 13.08 181 CYS A O 1
ATOM 1340 N N . ASN A 1 182 ? 12.325 11.043 43.171 1.00 9.00 182 ASN A N 1
ATOM 1341 C CA . ASN A 1 182 ? 12.118 10.029 44.187 1.00 7.20 182 ASN A CA 1
ATOM 1342 C C . ASN A 1 182 ? 11.035 9.038 43.708 1.00 8.96 182 ASN A C 1
ATOM 1343 O O . ASN A 1 182 ? 10.382 9.257 42.722 1.00 8.41 182 ASN A O 1
ATOM 1348 N N . ALA A 1 183 ? 10.844 7.937 44.455 1.00 7.60 183 ALA A N 1
ATOM 1349 C CA . ALA A 1 183 ? 9.946 6.871 44.010 1.00 9.63 183 ALA A CA 1
ATOM 1350 C C . ALA A 1 183 ? 8.520 7.328 43.923 1.00 8.95 183 ALA A C 1
ATOM 1351 O O . ALA A 1 183 ? 7.791 6.865 43.095 1.00 7.43 183 ALA A O 1
ATOM 1353 N N . ARG A 1 184 ? 8.105 8.260 44.799 1.00 7.17 184 ARG A N 1
ATOM 1354 C CA . ARG A 1 184 ? 6.739 8.752 44.691 1.00 5.90 184 ARG A CA 1
ATOM 1355 C C . ARG A 1 184 ? 6.506 9.537 43.380 1.00 7.98 184 ARG A C 1
ATOM 1356 O O . ARG A 1 184 ? 5.504 9.320 42.710 1.00 6.77 184 ARG A O 1
ATOM 1364 N N . ALA A 1 185 ? 7.431 10.419 43.049 1.00 5.05 185 ALA A N 1
ATOM 1365 C CA . ALA A 1 185 ? 7.409 11.162 41.815 1.00 6.06 185 ALA A CA 1
ATOM 1366 C C . ALA A 1 185 ? 7.507 10.218 40.633 1.00 6.54 185 ALA A C 1
ATOM 1367 O O . ALA A 1 185 ? 6.840 10.434 39.631 1.00 8.08 185 ALA A O 1
ATOM 1369 N N . LEU A 1 186 ? 8.323 9.173 40.700 1.00 7.51 186 LEU A N 1
ATOM 1370 C CA . LEU A 1 186 ? 8.388 8.211 39.594 1.00 7.87 186 LEU A CA 1
ATOM 1371 C C . LEU A 1 186 ? 7.054 7.496 39.437 1.00 7.60 186 LEU A C 1
ATOM 1372 O O . LEU A 1 186 ? 6.624 7.361 38.303 1.00 9.33 186 LEU A O 1
ATOM 1377 N N . MET A 1 187 ? 6.421 7.060 40.517 1.00 7.66 187 MET A N 1
ATOM 1378 C CA . MET A 1 187 ? 5.099 6.328 40.372 1.00 5.72 187 MET A CA 1
ATOM 1379 C C . MET A 1 187 ? 4.026 7.294 39.768 1.00 6.66 187 MET A C 1
ATOM 1380 O O . MET A 1 187 ? 3.274 6.875 38.911 1.00 6.66 187 MET A O 1
ATOM 1385 N N . HIS A 1 188 ? 4.064 8.579 40.154 1.00 7.49 188 HIS A N 1
ATOM 1386 C CA . HIS A 1 188 ? 3.074 9.554 39.568 1.00 6.87 188 HIS A CA 1
ATOM 1387 C C . HIS A 1 188 ? 3.364 9.690 38.036 1.00 9.13 188 HIS A C 1
ATOM 1388 O O . HIS A 1 188 ? 2.453 9.676 37.214 1.00 7.07 188 HIS A O 1
ATOM 1395 N N . PHE A 1 189 ? 4.652 9.749 37.673 1.00 6.32 189 PHE A N 1
ATOM 1396 C CA . PHE A 1 189 ? 5.070 9.858 36.262 1.00 7.50 189 PHE A CA 1
ATOM 1397 C C . PHE A 1 189 ? 4.622 8.584 35.512 1.00 8.33 189 PHE A C 1
ATOM 1398 O O . PHE A 1 189 ? 4.081 8.662 34.432 1.00 8.24 189 PHE A O 1
ATOM 1406 N N . LEU A 1 190 ? 4.928 7.397 36.070 1.00 7.36 190 LEU A N 1
ATOM 1407 C CA . LEU A 1 190 ? 4.543 6.154 35.389 1.00 6.22 190 LEU A CA 1
ATOM 1408 C C . LEU A 1 190 ? 3.015 5.980 35.200 1.00 7.66 190 LEU A C 1
ATOM 1409 O O . LEU A 1 190 ? 2.567 5.440 34.163 1.00 7.54 190 LEU A O 1
ATOM 1414 N N . SER A 1 191 ? 2.244 6.472 36.174 1.00 6.76 191 SER A N 1
ATOM 1415 C CA . SER A 1 191 ? 0.785 6.402 36.057 1.00 8.42 191 SER A CA 1
ATOM 1416 C C . SER A 1 191 ? 0.310 7.180 34.809 1.00 10.10 191 SER A C 1
ATOM 1417 O O . SER A 1 191 ? -0.679 6.789 34.148 1.00 10.23 191 SER A O 1
ATOM 1420 N N . LEU A 1 192 ? 0.998 8.301 34.510 1.00 7.36 192 LEU A N 1
ATOM 1421 C CA . LEU A 1 192 ? 0.515 9.157 33.415 1.00 6.90 192 LEU A CA 1
ATOM 1422 C C . LEU A 1 192 ? 1.199 8.775 32.096 1.00 7.95 192 LEU A C 1
ATOM 1423 O O . LEU A 1 192 ? 0.628 9.042 31.048 1.00 9.40 192 LEU A O 1
ATOM 1428 N N . ARG A 1 193 ? 2.432 8.275 32.132 1.00 8.22 193 ARG A N 1
ATOM 1429 C CA . ARG A 1 193 ? 3.228 8.099 30.890 1.00 8.67 193 ARG A CA 1
ATOM 1430 C C . ARG A 1 193 ? 3.403 6.663 30.461 1.00 9.92 193 ARG A C 1
ATOM 1431 O O . ARG A 1 193 ? 4.310 6.394 29.635 1.00 8.61 193 ARG A O 1
ATOM 1439 N N . THR A 1 194 ? 2.581 5.743 31.011 1.00 9.32 194 THR A N 1
ATOM 1440 C CA . THR A 1 194 ? 2.491 4.388 30.416 1.00 10.14 194 THR A CA 1
ATOM 1441 C C . THR A 1 194 ? 1.014 4.180 30.114 1.00 12.70 194 THR A C 1
ATOM 1442 O O . THR A 1 194 ? 0.168 4.660 30.875 1.00 13.18 194 THR A O 1
ATOM 1446 N N . HIS A 1 195 ? 0.740 3.453 29.021 1.00 15.38 195 HIS A N 1
ATOM 1447 C CA . HIS A 1 195 ? -0.657 3.142 28.653 1.00 16.38 195 HIS A CA 1
ATOM 1448 C C . HIS A 1 195 ? -0.872 1.691 29.043 1.00 15.40 195 HIS A C 1
ATOM 1449 O O . HIS A 1 195 ? -0.289 0.798 28.428 1.00 15.88 195 HIS A O 1
ATOM 1456 N N A ARG A 1 196 ? -1.703 1.469 30.051 0.48 16.97 196 ARG A N 1
ATOM 1457 N N B ARG A 1 196 ? -1.640 1.476 30.106 0.52 16.89 196 ARG A N 1
ATOM 1458 C CA A ARG A 1 196 ? -1.903 0.149 30.653 0.48 17.62 196 ARG A CA 1
ATOM 1459 C CA B ARG A 1 196 ? -1.925 0.144 30.662 0.52 17.36 196 ARG A CA 1
ATOM 1460 C C A ARG A 1 196 ? -3.423 -0.027 30.837 0.48 19.37 196 ARG A C 1
ATOM 1461 C C B ARG A 1 196 ? -3.454 0.032 30.790 0.52 19.08 196 ARG A C 1
ATOM 1462 O O A ARG A 1 196 ? -4.011 0.524 31.752 0.48 18.15 196 ARG A O 1
ATOM 1463 O O B ARG A 1 196 ? -4.080 0.683 31.610 0.52 17.33 196 ARG A O 1
ATOM 1478 N N . PRO A 1 197 ? -4.072 -0.772 29.921 1.00 21.04 197 PRO A N 1
ATOM 1479 C CA . PRO A 1 197 ? -5.604 -0.804 29.873 1.00 23.71 197 PRO A CA 1
ATOM 1480 C C . PRO A 1 197 ? -6.289 -1.297 31.113 1.00 26.20 197 PRO A C 1
ATOM 1481 O O . PRO A 1 197 ? -7.499 -0.992 31.305 1.00 28.79 197 PRO A O 1
ATOM 1485 N N . ASP A 1 198 ? -5.542 -1.985 31.962 1.00 25.21 198 ASP A N 1
ATOM 1486 C CA . ASP A 1 198 ? -6.051 -2.502 33.223 1.00 26.90 198 ASP A CA 1
ATOM 1487 C C . ASP A 1 198 ? -5.632 -1.705 34.541 1.00 25.07 198 ASP A C 1
ATOM 1488 O O . ASP A 1 198 ? -5.977 -2.044 35.696 1.00 24.64 198 ASP A O 1
ATOM 1493 N N . ALA A 1 199 ? -4.885 -0.608 34.342 1.00 22.15 199 ALA A N 1
ATOM 1494 C CA . ALA A 1 199 ? -4.679 0.369 35.391 1.00 16.02 199 ALA A CA 1
ATOM 1495 C C . ALA A 1 199 ? -5.968 1.046 35.895 1.00 14.97 199 ALA A C 1
ATOM 1496 O O . ALA A 1 199 ? -7.027 1.035 35.238 1.00 16.47 199 ALA A O 1
ATOM 1498 N N . ALA A 1 200 ? -5.929 1.631 37.082 1.00 11.63 200 ALA A N 1
ATOM 1499 C CA . ALA A 1 200 ? -7.057 2.378 37.646 1.00 12.05 200 ALA A CA 1
ATOM 1500 C C . ALA A 1 200 ? -7.503 3.504 36.676 1.00 16.14 200 ALA A C 1
ATOM 1501 O O . ALA A 1 200 ? -8.723 3.673 36.466 1.00 15.78 200 ALA A O 1
ATOM 1503 N N . TYR A 1 201 ? -6.515 4.158 36.040 1.00 15.41 201 TYR A N 1
ATOM 1504 C CA . TYR A 1 201 ? -6.746 5.179 34.962 1.00 17.88 201 TYR A CA 1
ATOM 1505 C C . TYR A 1 201 ? -5.979 4.811 33.745 1.00 19.29 201 TYR A C 1
ATOM 1506 O O . TYR A 1 201 ? -4.743 4.551 33.796 1.00 22.44 201 TYR A O 1
ATOM 1515 N N . VAL A 1 202 ? -6.634 4.790 32.608 1.00 17.97 202 VAL A N 1
ATOM 1516 C CA . VAL A 1 202 ? -5.916 4.473 31.397 1.00 19.87 202 VAL A CA 1
ATOM 1517 C C . VAL A 1 202 ? -5.443 5.845 30.822 1.00 21.83 202 VAL A C 1
ATOM 1518 O O . VAL A 1 202 ? -6.289 6.686 30.424 1.00 25.14 202 VAL A O 1
ATOM 1522 N N . SER A 1 203 ? -4.136 6.057 30.769 1.00 16.55 203 SER A N 1
ATOM 1523 C CA . SER A 1 203 ? -3.610 7.259 30.171 1.00 16.13 203 SER A CA 1
ATOM 1524 C C . SER A 1 203 ? -3.224 6.952 28.759 1.00 14.70 203 SER A C 1
ATOM 1525 O O . SER A 1 203 ? -2.885 5.816 28.466 1.00 17.04 203 SER A O 1
ATOM 1528 N N . HIS A 1 204 ? -3.161 7.978 27.905 1.00 14.77 204 HIS A N 1
ATOM 1529 C CA . HIS A 1 204 ? -2.827 7.823 26.440 1.00 15.23 204 HIS A CA 1
ATOM 1530 C C . HIS A 1 204 ? -1.597 8.656 26.043 1.00 13.87 204 HIS A C 1
ATOM 1531 O O . HIS A 1 204 ? -1.675 9.562 25.188 1.00 14.17 204 HIS A O 1
ATOM 1538 N N . PRO A 1 205 ? -0.469 8.403 26.713 1.00 15.59 205 PRO A N 1
ATOM 1539 C CA . PRO A 1 205 ? 0.768 9.164 26.388 1.00 13.11 205 PRO A CA 1
ATOM 1540 C C . PRO A 1 205 ? 1.290 8.762 24.999 1.00 13.19 205 PRO A C 1
ATOM 1541 O O . PRO A 1 205 ? 1.025 7.612 24.468 1.00 12.84 205 PRO A O 1
ATOM 1545 N N . GLN A 1 206 ? 2.092 9.664 24.434 1.00 10.40 206 GLN A N 1
ATOM 1546 C CA . GLN A 1 206 ? 2.750 9.355 23.185 1.00 12.55 206 GLN A CA 1
ATOM 1547 C C . GLN A 1 206 ? 3.671 8.168 23.361 1.00 13.76 206 GLN A C 1
ATOM 1548 O O . GLN A 1 206 ? 4.311 7.995 24.408 1.00 11.62 206 GLN A O 1
ATOM 1554 N N . ARG A 1 207 ? 3.821 7.337 22.319 1.00 10.48 207 ARG A N 1
ATOM 1555 C CA . ARG A 1 207 ? 4.649 6.150 22.461 1.00 12.80 207 ARG A CA 1
ATOM 1556 C C . ARG A 1 207 ? 6.097 6.399 22.943 1.00 11.81 207 ARG A C 1
ATOM 1557 O O . ARG A 1 207 ? 6.685 5.593 23.745 1.00 13.46 207 ARG A O 1
ATOM 1565 N N . GLU A 1 208 ? 6.702 7.490 22.437 1.00 11.39 208 GLU A N 1
ATOM 1566 C CA . GLU A 1 208 ? 8.098 7.837 22.753 1.00 11.40 208 GLU A CA 1
ATOM 1567 C C . GLU A 1 208 ? 8.366 8.131 24.237 1.00 10.54 208 GLU A C 1
ATOM 1568 O O . GLU A 1 208 ? 9.302 7.588 24.830 1.00 10.42 208 GLU A O 1
ATOM 1574 N N . ILE A 1 209 ? 7.492 8.864 24.883 1.00 11.04 209 ILE A N 1
ATOM 1575 C CA . ILE A 1 209 ? 7.713 9.096 26.317 1.00 9.92 209 ILE A CA 1
ATOM 1576 C C . ILE A 1 209 ? 7.366 7.798 27.059 1.00 10.05 209 ILE A C 1
ATOM 1577 O O . ILE A 1 209 ? 7.986 7.505 28.070 1.00 10.29 209 ILE A O 1
ATOM 1582 N N . GLU A 1 210 ? 6.446 6.988 26.512 1.00 10.09 210 GLU A N 1
ATOM 1583 C CA . GLU A 1 210 ? 6.197 5.656 27.063 1.00 10.03 210 GLU A CA 1
ATOM 1584 C C . GLU A 1 210 ? 7.469 4.806 27.069 1.00 11.15 210 GLU A C 1
ATOM 1585 O O . GLU A 1 210 ? 7.741 4.073 28.035 1.00 11.24 210 GLU A O 1
ATOM 1591 N N . MET A 1 211 ? 8.221 4.872 25.970 1.00 12.86 211 MET A N 1
ATOM 1592 C CA . MET A 1 211 ? 9.535 4.162 25.921 1.00 12.12 211 MET A CA 1
ATOM 1593 C C . MET A 1 211 ? 10.449 4.607 27.018 1.00 12.48 211 MET A C 1
ATOM 1594 O O . MET A 1 211 ? 11.130 3.737 27.639 1.00 13.57 211 MET A O 1
ATOM 1599 N N . VAL A 1 212 ? 10.503 5.916 27.265 1.00 9.27 212 VAL A N 1
ATOM 1600 C CA . VAL A 1 212 ? 11.316 6.374 28.449 1.00 9.62 212 VAL A CA 1
ATOM 1601 C C . VAL A 1 212 ? 10.829 5.739 29.746 1.00 9.05 212 VAL A C 1
ATOM 1602 O O . VAL A 1 212 ? 11.619 5.172 30.570 1.00 11.03 212 VAL A O 1
ATOM 1606 N N . ALA A 1 213 ? 9.527 5.865 29.972 1.00 9.99 213 ALA A N 1
ATOM 1607 C CA . ALA A 1 213 ? 8.931 5.453 31.202 1.00 9.91 213 ALA A CA 1
ATOM 1608 C C . ALA A 1 213 ? 9.142 3.958 31.389 1.00 10.48 213 ALA A C 1
ATOM 1609 O O . ALA A 1 213 ? 9.424 3.520 32.512 1.00 8.97 213 ALA A O 1
ATOM 1611 N N . GLU A 1 214 ? 8.943 3.190 30.337 1.00 9.79 214 GLU A N 1
ATOM 1612 C CA . GLU A 1 214 ? 9.150 1.727 30.579 1.00 12.18 214 GLU A CA 1
ATOM 1613 C C . GLU A 1 214 ? 10.553 1.371 31.023 1.00 11.45 214 GLU A C 1
ATOM 1614 O O . GLU A 1 214 ? 10.752 0.437 31.868 1.00 10.62 214 GLU A O 1
ATOM 1620 N N . GLN A 1 215 ? 11.541 2.046 30.437 1.00 10.73 215 GLN A N 1
ATOM 1621 C CA . GLN A 1 215 ? 12.900 1.736 30.850 1.00 10.79 215 GLN A CA 1
ATOM 1622 C C . GLN A 1 215 ? 13.205 2.222 32.285 1.00 9.53 215 GLN A C 1
ATOM 1623 O O . GLN A 1 215 ? 14.002 1.588 33.019 1.00 10.81 215 GLN A O 1
ATOM 1629 N N . MET A 1 216 ? 12.572 3.377 32.669 1.00 8.00 216 MET A N 1
ATOM 1630 C CA . MET A 1 216 ? 12.733 3.829 34.044 1.00 8.31 216 MET A CA 1
ATOM 1631 C C . MET A 1 216 ? 12.130 2.831 34.993 1.00 10.25 216 MET A C 1
ATOM 1632 O O . MET A 1 216 ? 12.734 2.534 36.054 1.00 9.16 216 MET A O 1
ATOM 1637 N N . GLU A 1 217 ? 10.932 2.303 34.623 1.00 7.98 217 GLU A N 1
ATOM 1638 C CA . GLU A 1 217 ? 10.244 1.358 35.488 1.00 7.91 217 GLU A CA 1
ATOM 1639 C C . GLU A 1 217 ? 11.089 0.077 35.663 1.00 8.98 217 GLU A C 1
ATOM 1640 O O . GLU A 1 217 ? 11.126 -0.439 36.784 1.00 9.76 217 GLU A O 1
ATOM 1646 N N . THR A 1 218 ? 11.614 -0.429 34.549 1.00 10.29 218 THR A N 1
ATOM 1647 C CA . THR A 1 218 ? 12.464 -1.613 34.648 1.00 13.29 218 THR A CA 1
ATOM 1648 C C . THR A 1 218 ? 13.635 -1.427 35.586 1.00 11.78 218 THR A C 1
ATOM 1649 O O . THR A 1 218 ? 13.925 -2.324 36.455 1.00 11.71 218 THR A O 1
ATOM 1653 N N . ALA A 1 219 ? 14.261 -0.227 35.529 1.00 12.69 219 ALA A N 1
ATOM 1654 C CA . ALA A 1 219 ? 15.420 0.019 36.360 1.00 11.16 219 ALA A CA 1
ATOM 1655 C C . ALA A 1 219 ? 14.980 0.109 37.804 1.00 12.50 219 ALA A C 1
ATOM 1656 O O . ALA A 1 219 ? 15.621 -0.429 38.748 1.00 12.89 219 ALA A O 1
ATOM 1658 N N . TRP A 1 220 ? 13.847 0.792 38.023 1.00 10.49 220 TRP A N 1
ATOM 1659 C CA . TRP A 1 220 ? 13.334 0.984 39.387 1.00 11.64 220 TRP A CA 1
ATOM 1660 C C . TRP A 1 220 ? 12.964 -0.358 40.053 1.00 12.12 220 TRP A C 1
ATOM 1661 O O . TRP A 1 220 ? 13.150 -0.538 41.248 1.00 11.53 220 TRP A O 1
ATOM 1672 N N . ALA A 1 221 ? 12.335 -1.232 39.275 1.00 12.03 221 ALA A N 1
ATOM 1673 C CA . ALA A 1 221 ? 11.928 -2.514 39.828 1.00 12.81 221 ALA A CA 1
ATOM 1674 C C . ALA A 1 221 ? 13.157 -3.277 40.362 1.00 12.57 221 ALA A C 1
ATOM 1675 O O . ALA A 1 221 ? 13.006 -3.986 41.317 1.00 13.25 221 ALA A O 1
ATOM 1677 N N . LYS A 1 222 ? 14.351 -3.119 39.804 1.00 13.03 222 LYS A N 1
ATOM 1678 C CA . LYS A 1 222 ? 15.505 -3.749 40.444 1.00 14.32 222 LYS A CA 1
ATOM 1679 C C . LYS A 1 222 ? 15.839 -3.127 41.809 1.00 15.01 222 LYS A C 1
ATOM 1680 O O . LYS A 1 222 ? 16.305 -3.796 42.725 1.00 15.91 222 LYS A O 1
ATOM 1686 N N . LEU A 1 223 ? 15.637 -1.830 41.983 1.00 10.68 223 LEU A N 1
ATOM 1687 C CA . LEU A 1 223 ? 15.975 -1.164 43.275 1.00 12.19 223 LEU A CA 1
ATOM 1688 C C . LEU A 1 223 ? 14.911 -1.379 44.333 1.00 11.47 223 LEU A C 1
ATOM 1689 O O . LEU A 1 223 ? 15.201 -1.469 45.548 1.00 10.90 223 LEU A O 1
ATOM 1694 N N . MET A 1 224 ? 13.636 -1.358 43.880 1.00 9.75 224 MET A N 1
ATOM 1695 C CA . MET A 1 224 ? 12.556 -1.367 44.851 1.00 9.70 224 MET A CA 1
ATOM 1696 C C . MET A 1 224 ? 11.465 -2.396 44.422 1.00 11.15 224 MET A C 1
ATOM 1697 O O . MET A 1 224 ? 10.336 -2.051 43.985 1.00 10.23 224 MET A O 1
ATOM 1702 N N . PRO A 1 225 ? 11.792 -3.701 44.464 1.00 9.85 225 PRO A N 1
ATOM 1703 C CA . PRO A 1 225 ? 10.931 -4.678 43.818 1.00 11.27 225 PRO A CA 1
ATOM 1704 C C . PRO A 1 225 ? 9.571 -4.810 44.570 1.00 11.31 225 PRO A C 1
ATOM 1705 O O . PRO A 1 225 ? 8.563 -5.076 43.885 1.00 9.96 225 PRO A O 1
ATOM 1709 N N . VAL A 1 226 ? 9.585 -4.637 45.888 1.00 10.20 226 VAL A N 1
ATOM 1710 C CA . VAL A 1 226 ? 8.331 -4.714 46.637 1.00 11.50 226 VAL A CA 1
ATOM 1711 C C . VAL A 1 226 ? 7.427 -3.553 46.248 1.00 10.88 226 VAL A C 1
ATOM 1712 O O . VAL A 1 226 ? 6.199 -3.744 46.060 1.00 10.72 226 VAL A O 1
ATOM 1716 N N . THR A 1 227 ? 7.986 -2.347 46.247 1.00 9.36 227 THR A N 1
ATOM 1717 C CA . THR A 1 227 ? 7.124 -1.189 45.923 1.00 10.13 227 THR A CA 1
ATOM 1718 C C . THR A 1 227 ? 6.616 -1.281 44.491 1.00 9.80 227 THR A C 1
ATOM 1719 O O . THR A 1 227 ? 5.443 -1.008 44.181 1.00 11.52 227 THR A O 1
ATOM 1723 N N . HIS A 1 228 ? 7.483 -1.716 43.592 1.00 10.14 228 HIS A N 1
ATOM 1724 C CA . HIS A 1 228 ? 7.117 -1.833 42.166 1.00 11.32 228 HIS A CA 1
ATOM 1725 C C . HIS A 1 228 ? 5.969 -2.845 42.028 1.00 12.96 228 HIS A C 1
ATOM 1726 O O . HIS A 1 228 ? 4.994 -2.615 41.306 1.00 10.32 228 HIS A O 1
ATOM 1733 N N . GLU A 1 229 ? 6.080 -3.978 42.736 1.00 10.07 229 GLU A N 1
ATOM 1734 C CA . GLU A 1 229 ? 4.987 -4.930 42.651 1.00 13.90 229 GLU A CA 1
ATOM 1735 C C . GLU A 1 229 ? 3.644 -4.385 43.226 1.00 12.46 229 GLU A C 1
ATOM 1736 O O . GLU A 1 229 ? 2.601 -4.540 42.583 1.00 13.82 229 GLU A O 1
ATOM 1742 N N . ALA A 1 230 ? 3.672 -3.686 44.351 1.00 11.50 230 ALA A N 1
ATOM 1743 C CA . ALA A 1 230 ? 2.486 -3.135 44.969 1.00 11.70 230 ALA A CA 1
ATOM 1744 C C . ALA A 1 230 ? 1.906 -2.050 44.086 1.00 12.37 230 ALA A C 1
ATOM 1745 O O . ALA A 1 230 ? 0.683 -1.885 44.034 1.00 10.52 230 ALA A O 1
ATOM 1747 N N . PHE A 1 231 ? 2.779 -1.218 43.496 1.00 9.67 231 PHE A N 1
ATOM 1748 C CA . PHE A 1 231 ? 2.272 -0.159 42.633 1.00 9.53 231 PHE A CA 1
ATOM 1749 C C . PHE A 1 231 ? 1.353 -0.720 41.542 1.00 11.64 231 PHE A C 1
ATOM 1750 O O . PHE A 1 231 ? 0.289 -0.159 41.327 1.00 13.13 231 PHE A O 1
ATOM 1758 N N . THR A 1 232 ? 1.754 -1.808 40.891 1.00 11.64 232 THR A N 1
ATOM 1759 C CA . THR A 1 232 ? 0.907 -2.416 39.854 1.00 14.82 232 THR A CA 1
ATOM 1760 C C . THR A 1 232 ? -0.330 -3.095 40.445 1.00 14.09 232 THR A C 1
ATOM 1761 O O . THR A 1 232 ? -1.462 -2.909 39.983 1.00 17.74 232 THR A O 1
ATOM 1765 N N . ALA A 1 233 ? -0.145 -3.791 41.534 1.00 14.56 233 ALA A N 1
ATOM 1766 C CA . ALA A 1 233 ? -1.254 -4.409 42.235 1.00 15.11 233 ALA A CA 1
ATOM 1767 C C . ALA A 1 233 ? -2.335 -3.441 42.655 1.00 16.79 233 ALA A C 1
ATOM 1768 O O . ALA A 1 233 ? -3.487 -3.817 42.569 1.00 18.11 233 ALA A O 1
ATOM 1770 N N . PHE A 1 234 ? -2.024 -2.200 42.997 1.00 15.03 234 PHE A N 1
ATOM 1771 C CA . PHE A 1 234 ? -2.994 -1.192 43.449 1.00 15.68 234 PHE A CA 1
ATOM 1772 C C . PHE A 1 234 ? -3.448 -0.300 42.229 1.00 14.25 234 PHE A C 1
ATOM 1773 O O . PHE A 1 234 ? -4.046 0.725 42.463 1.00 17.51 234 PHE A O 1
ATOM 1781 N N . GLY A 1 235 ? -3.191 -0.701 40.987 1.00 13.63 235 GLY A N 1
ATOM 1782 C CA . GLY A 1 235 ? -3.850 0.016 39.860 1.00 14.01 235 GLY A CA 1
ATOM 1783 C C . GLY A 1 235 ? -2.943 1.107 39.278 1.00 12.63 235 GLY A C 1
ATOM 1784 O O . GLY A 1 235 ? -3.407 1.914 38.405 1.00 12.60 235 GLY A O 1
ATOM 1785 N N . ARG A 1 236 ? -1.674 1.101 39.705 1.00 11.14 236 ARG A N 1
ATOM 1786 C CA . ARG A 1 236 ? -0.640 1.940 39.032 1.00 10.83 236 ARG A CA 1
ATOM 1787 C C . ARG A 1 236 ? -1.000 3.420 39.241 1.00 10.71 236 ARG A C 1
ATOM 1788 O O . ARG A 1 236 ? -0.889 4.257 38.288 1.00 13.32 236 ARG A O 1
ATOM 1796 N N . VAL A 1 237 ? -1.398 3.726 40.429 1.00 12.42 237 VAL A N 1
ATOM 1797 C CA . VAL A 1 237 ? -1.533 5.077 40.837 1.00 14.34 237 VAL A CA 1
ATOM 1798 C C . VAL A 1 237 ? -0.545 5.348 41.938 1.00 15.57 237 VAL A C 1
ATOM 1799 O O . VAL A 1 237 ? -0.119 4.444 42.738 1.00 16.37 237 VAL A O 1
ATOM 1803 N N . SER A 1 238 ? -0.127 6.595 41.983 1.00 12.56 238 SER A N 1
ATOM 1804 C CA . SER A 1 238 ? 0.860 6.951 42.996 1.00 12.19 238 SER A CA 1
ATOM 1805 C C . SER A 1 238 ? 0.132 7.165 44.328 1.00 15.25 238 SER A C 1
ATOM 1806 O O . SER A 1 238 ? -0.968 7.751 44.361 1.00 14.73 238 SER A O 1
ATOM 1809 N N . PRO A 1 239 ? 0.713 6.659 45.432 1.00 15.81 239 PRO A N 1
ATOM 1810 C CA . PRO A 1 239 ? 0.173 6.967 46.767 1.00 17.87 239 PRO A CA 1
ATOM 1811 C C . PRO A 1 239 ? 0.520 8.460 47.112 1.00 22.19 239 PRO A C 1
ATOM 1812 O O . PRO A 1 239 ? 1.435 9.120 46.453 1.00 22.69 239 PRO A O 1
ATOM 1817 N N . PRO B 1 4 ? -0.307 25.149 1.246 1.00 45.18 4 PRO B N 1
ATOM 1818 C CA . PRO B 1 4 ? -0.380 26.320 2.132 1.00 43.83 4 PRO B CA 1
ATOM 1819 C C . PRO B 1 4 ? 1.010 26.955 2.394 1.00 42.48 4 PRO B C 1
ATOM 1820 O O . PRO B 1 4 ? 2.016 26.253 2.675 1.00 43.33 4 PRO B O 1
ATOM 1824 N N . ARG B 1 5 ? 1.054 28.280 2.237 1.00 39.62 5 ARG B N 1
ATOM 1825 C CA . ARG B 1 5 ? 2.264 29.086 2.417 1.00 36.37 5 ARG B CA 1
ATOM 1826 C C . ARG B 1 5 ? 2.581 29.189 3.931 1.00 33.13 5 ARG B C 1
ATOM 1827 O O . ARG B 1 5 ? 1.662 29.221 4.791 1.00 32.07 5 ARG B O 1
ATOM 1835 N N . ILE B 1 6 ? 3.864 29.246 4.242 1.00 27.02 6 ILE B N 1
ATOM 1836 C CA . ILE B 1 6 ? 4.240 29.486 5.596 1.00 24.20 6 ILE B CA 1
ATOM 1837 C C . ILE B 1 6 ? 4.124 30.987 5.883 1.00 24.12 6 ILE B C 1
ATOM 1838 O O . ILE B 1 6 ? 4.253 31.848 4.970 1.00 23.83 6 ILE B O 1
ATOM 1843 N N . GLU B 1 7 ? 4.045 31.335 7.181 1.00 22.98 7 GLU B N 1
ATOM 1844 C CA . GLU B 1 7 ? 4.092 32.693 7.621 1.00 24.10 7 GLU B CA 1
ATOM 1845 C C . GLU B 1 7 ? 5.333 32.918 8.535 1.00 23.30 7 GLU B C 1
ATOM 1846 O O . GLU B 1 7 ? 5.537 32.157 9.534 1.00 23.94 7 GLU B O 1
ATOM 1852 N N . LEU B 1 8 ? 6.216 33.867 8.182 1.00 21.91 8 LEU B N 1
ATOM 1853 C CA . LEU B 1 8 ? 7.277 34.249 9.106 1.00 19.55 8 LEU B CA 1
ATOM 1854 C C . LEU B 1 8 ? 6.875 35.429 9.960 1.00 21.91 8 LEU B C 1
ATOM 1855 O O . LEU B 1 8 ? 6.391 36.434 9.459 1.00 22.02 8 LEU B O 1
ATOM 1860 N N . ARG B 1 9 ? 7.136 35.336 11.260 1.00 18.27 9 ARG B N 1
ATOM 1861 C CA A ARG B 1 9 ? 6.792 36.429 12.193 0.54 18.59 9 ARG B CA 1
ATOM 1862 C CA B ARG B 1 9 ? 6.827 36.458 12.160 0.46 18.63 9 ARG B CA 1
ATOM 1863 C C . ARG B 1 9 ? 7.960 36.634 13.129 1.00 18.53 9 ARG B C 1
ATOM 1864 O O . ARG B 1 9 ? 8.770 35.730 13.303 1.00 16.75 9 ARG B O 1
ATOM 1879 N N . SER B 1 10 ? 8.056 37.827 13.739 1.00 17.41 10 SER B N 1
ATOM 1880 C CA . SER B 1 10 ? 9.090 38.087 14.702 1.00 18.18 10 SER B CA 1
ATOM 1881 C C . SER B 1 10 ? 8.524 38.498 16.037 1.00 18.74 10 SER B C 1
ATOM 1882 O O . SER B 1 10 ? 9.290 38.968 16.874 1.00 22.00 10 SER B O 1
ATOM 1885 N N . ASP B 1 11 ? 7.209 38.458 16.200 1.00 19.56 11 ASP B N 1
ATOM 1886 C CA . ASP B 1 11 ? 6.653 39.067 17.412 1.00 19.70 11 ASP B CA 1
ATOM 1887 C C . ASP B 1 11 ? 6.451 37.940 18.455 1.00 18.06 11 ASP B C 1
ATOM 1888 O O . ASP B 1 11 ? 6.296 36.769 18.107 1.00 19.90 11 ASP B O 1
ATOM 1893 N N . ILE B 1 12 ? 6.499 38.355 19.694 1.00 16.49 12 ILE B N 1
ATOM 1894 C CA . ILE B 1 12 ? 6.265 37.420 20.787 1.00 18.29 12 ILE B CA 1
ATOM 1895 C C . ILE B 1 12 ? 5.237 38.133 21.606 1.00 18.07 12 ILE B C 1
ATOM 1896 O O . ILE B 1 12 ? 5.460 39.304 21.952 1.00 20.62 12 ILE B O 1
ATOM 1901 N N . THR B 1 13 ? 4.092 37.530 21.813 1.00 17.29 13 THR B N 1
ATOM 1902 C CA . THR B 1 13 ? 3.010 38.287 22.445 1.00 17.66 13 THR B CA 1
ATOM 1903 C C . THR B 1 13 ? 2.606 37.708 23.786 1.00 14.02 13 THR B C 1
ATOM 1904 O O . THR B 1 13 ? 2.693 36.507 24.023 1.00 13.35 13 THR B O 1
ATOM 1908 N N . VAL B 1 14 ? 2.235 38.597 24.669 1.00 12.37 14 VAL B N 1
ATOM 1909 C CA . VAL B 1 14 ? 1.835 38.272 26.063 1.00 11.25 14 VAL B CA 1
ATOM 1910 C C . VAL B 1 14 ? 0.606 39.147 26.314 1.00 12.07 14 VAL B C 1
ATOM 1911 O O . VAL B 1 14 ? 0.616 40.403 26.066 1.00 12.58 14 VAL B O 1
ATOM 1915 N N . GLU B 1 15 ? -0.478 38.507 26.736 1.00 12.25 15 GLU B N 1
ATOM 1916 C CA . GLU B 1 15 ? -1.683 39.299 27.163 1.00 14.63 15 GLU B CA 1
ATOM 1917 C C . GLU B 1 15 ? -2.036 38.846 28.539 1.00 12.68 15 GLU B C 1
ATOM 1918 O O . GLU B 1 15 ? -2.110 37.670 28.778 1.00 13.66 15 GLU B O 1
ATOM 1924 N N . LEU B 1 16 ? -2.452 39.783 29.411 1.00 11.59 16 LEU B N 1
ATOM 1925 C CA . LEU B 1 16 ? -2.975 39.332 30.715 1.00 12.27 16 LEU B CA 1
ATOM 1926 C C . LEU B 1 16 ? -4.480 38.909 30.536 1.00 15.79 16 LEU B C 1
ATOM 1927 O O . LEU B 1 16 ? -5.340 39.700 30.067 1.00 18.24 16 LEU B O 1
ATOM 1932 N N . VAL B 1 17 ? -4.782 37.655 30.769 1.00 13.61 17 VAL B N 1
ATOM 1933 C CA . VAL B 1 17 ? -6.116 37.048 30.584 1.00 16.04 17 VAL B CA 1
ATOM 1934 C C . VAL B 1 17 ? -6.930 37.360 31.802 1.00 18.15 17 VAL B C 1
ATOM 1935 O O . VAL B 1 17 ? -8.118 37.678 31.680 1.00 15.48 17 VAL B O 1
ATOM 1939 N N . ASP B 1 18 ? -6.362 37.223 32.996 1.00 13.97 18 ASP B N 1
ATOM 1940 C CA . ASP B 1 18 ? -7.126 37.516 34.158 1.00 18.74 18 ASP B CA 1
ATOM 1941 C C . ASP B 1 18 ? -6.182 37.691 35.298 1.00 16.97 18 ASP B C 1
ATOM 1942 O O . ASP B 1 18 ? -5.020 37.309 35.190 1.00 13.94 18 ASP B O 1
ATOM 1947 N N . SER B 1 19 ? -6.639 38.243 36.405 1.00 17.91 19 SER B N 1
ATOM 1948 C CA . SER B 1 19 ? -5.747 38.278 37.571 1.00 16.93 19 SER B CA 1
ATOM 1949 C C . SER B 1 19 ? -6.529 38.523 38.818 1.00 18.29 19 SER B C 1
ATOM 1950 O O . SER B 1 19 ? -7.737 39.005 38.754 1.00 15.89 19 SER B O 1
ATOM 1953 N N . SER B 1 20 ? -5.905 38.269 39.962 1.00 16.56 20 SER B N 1
ATOM 1954 C CA . SER B 1 20 ? -6.440 38.786 41.175 1.00 16.61 20 SER B CA 1
ATOM 1955 C C . SER B 1 20 ? -5.172 39.110 41.969 1.00 14.79 20 SER B C 1
ATOM 1956 O O . SER B 1 20 ? -4.624 38.223 42.656 1.00 15.01 20 SER B O 1
ATOM 1959 N N . ALA B 1 21 ? -4.655 40.299 41.753 1.00 12.18 21 ALA B N 1
ATOM 1960 C CA . ALA B 1 21 ? -3.361 40.646 42.373 1.00 11.18 21 ALA B CA 1
ATOM 1961 C C . ALA B 1 21 ? -3.287 42.101 42.638 1.00 13.21 21 ALA B C 1
ATOM 1962 O O . ALA B 1 21 ? -3.667 42.953 41.749 1.00 14.56 21 ALA B O 1
ATOM 1964 N N . SER B 1 22 ? -2.864 42.424 43.853 1.00 11.96 22 SER B N 1
ATOM 1965 C CA . SER B 1 22 ? -2.730 43.859 44.212 1.00 11.67 22 SER B CA 1
ATOM 1966 C C . SER B 1 22 ? -1.741 43.953 45.358 1.00 11.15 22 SER B C 1
ATOM 1967 O O . SER B 1 22 ? -1.471 42.966 46.050 1.00 9.61 22 SER B O 1
ATOM 1970 N N . ASP B 1 23 ? -1.215 45.178 45.601 1.00 9.43 23 ASP B N 1
ATOM 1971 C CA . ASP B 1 23 ? -0.364 45.303 46.732 1.00 9.81 23 ASP B CA 1
ATOM 1972 C C . ASP B 1 23 ? -1.055 45.092 48.039 1.00 10.50 23 ASP B C 1
ATOM 1973 O O . ASP B 1 23 ? -0.496 44.562 48.973 1.00 10.43 23 ASP B O 1
ATOM 1978 N N . LEU B 1 24 ? -2.327 45.497 48.103 1.00 10.92 24 LEU B N 1
ATOM 1979 C CA . LEU B 1 24 ? -3.093 45.260 49.314 1.00 14.15 24 LEU B CA 1
ATOM 1980 C C . LEU B 1 24 ? -3.179 43.778 49.676 1.00 14.05 24 LEU B C 1
ATOM 1981 O O . LEU B 1 24 ? -3.169 43.447 50.860 1.00 15.26 24 LEU B O 1
ATOM 1986 N N . ALA B 1 25 ? -3.216 42.913 48.675 1.00 14.50 25 ALA B N 1
ATOM 1987 C CA . ALA B 1 25 ? -3.299 41.456 48.981 1.00 16.18 25 ALA B CA 1
ATOM 1988 C C . ALA B 1 25 ? -2.050 40.981 49.737 1.00 15.41 25 ALA B C 1
ATOM 1989 O O . ALA B 1 25 ? -2.107 40.028 50.541 1.00 14.84 25 ALA B O 1
ATOM 1991 N N . VAL B 1 26 ? -0.909 41.613 49.458 1.00 9.88 26 VAL B N 1
ATOM 1992 C CA . VAL B 1 26 ? 0.323 41.241 50.187 1.00 10.47 26 VAL B CA 1
ATOM 1993 C C . VAL B 1 26 ? 0.289 41.679 51.616 1.00 11.21 26 VAL B C 1
ATOM 1994 O O . VAL B 1 26 ? 0.700 40.951 52.486 1.00 11.89 26 VAL B O 1
ATOM 1998 N N . VAL B 1 27 ? -0.118 42.967 51.844 1.00 12.21 27 VAL B N 1
ATOM 1999 C CA . VAL B 1 27 ? -0.178 43.561 53.155 1.00 13.45 27 VAL B CA 1
ATOM 2000 C C . VAL B 1 27 ? -1.146 42.741 54.040 1.00 12.66 27 VAL B C 1
ATOM 2001 O O . VAL B 1 27 ? -0.822 42.463 55.208 1.00 12.90 27 VAL B O 1
ATOM 2005 N N . LYS B 1 28 ? -2.276 42.382 53.446 1.00 12.01 28 LYS B N 1
ATOM 2006 C CA . LYS B 1 28 ? -3.322 41.608 54.255 1.00 15.29 28 LYS B CA 1
ATOM 2007 C C . LYS B 1 28 ? -2.729 40.278 54.672 1.00 14.51 28 LYS B C 1
ATOM 2008 O O . LYS B 1 28 ? -2.941 39.871 55.810 1.00 14.47 28 LYS B O 1
ATOM 2014 N N . ALA B 1 29 ? -2.076 39.572 53.731 1.00 12.74 29 ALA B N 1
ATOM 2015 C CA . ALA B 1 29 ? -1.482 38.227 54.034 1.00 13.57 29 ALA B CA 1
ATOM 2016 C C . ALA B 1 29 ? -0.402 38.387 55.055 1.00 13.16 29 ALA B C 1
ATOM 2017 O O . ALA B 1 29 ? -0.344 37.688 56.059 1.00 15.40 29 ALA B O 1
ATOM 2019 N N . ALA B 1 30 ? 0.433 39.436 54.920 1.00 14.46 30 ALA B N 1
ATOM 2020 C CA . ALA B 1 30 ? 1.508 39.642 55.867 1.00 14.89 30 ALA B CA 1
ATOM 2021 C C . ALA B 1 30 ? 1.061 39.988 57.310 1.00 18.87 30 ALA B C 1
ATOM 2022 O O . ALA B 1 30 ? 1.723 39.533 58.292 1.00 20.93 30 ALA B O 1
ATOM 2024 N N . ARG B 1 31 ? 0.021 40.792 57.412 1.00 17.44 31 ARG B N 1
ATOM 2025 C CA . ARG B 1 31 ? -0.416 41.297 58.743 1.00 20.66 31 ARG B CA 1
ATOM 2026 C C . ARG B 1 31 ? -1.454 40.407 59.415 1.00 20.98 31 ARG B C 1
ATOM 2027 O O . ARG B 1 31 ? -1.989 40.786 60.462 1.00 22.61 31 ARG B O 1
ATOM 2035 N N . VAL B 1 32 ? -1.772 39.274 58.824 1.00 18.97 32 VAL B N 1
ATOM 2036 C CA . VAL B 1 32 ? -2.876 38.461 59.357 1.00 20.91 32 VAL B CA 1
ATOM 2037 C C . VAL B 1 32 ? -2.686 38.329 60.890 1.00 23.38 32 VAL B C 1
ATOM 2038 O O . VAL B 1 32 ? -1.568 38.003 61.407 1.00 22.91 32 VAL B O 1
ATOM 2042 N N . SER B 1 33 ? -3.800 38.564 61.619 1.00 27.62 33 SER B N 1
ATOM 2043 C CA . SER B 1 33 ? -3.744 38.630 63.078 1.00 30.68 33 SER B CA 1
ATOM 2044 C C . SER B 1 33 ? -5.139 38.491 63.703 1.00 32.69 33 SER B C 1
ATOM 2045 O O . SER B 1 33 ? -6.191 38.788 63.075 1.00 32.74 33 SER B O 1
ATOM 2048 N N . THR B 1 34 ? -5.176 38.018 64.932 1.00 33.86 34 THR B N 1
ATOM 2049 C CA . THR B 1 34 ? -6.454 38.049 65.623 1.00 37.22 34 THR B CA 1
ATOM 2050 C C . THR B 1 34 ? -6.564 39.244 66.613 1.00 38.10 34 THR B C 1
ATOM 2051 O O . THR B 1 34 ? -5.540 39.873 66.926 1.00 39.60 34 THR B O 1
ATOM 2055 N N . TYR B 1 44 ? 6.487 53.720 60.023 1.00 39.53 44 TYR B N 1
ATOM 2056 C CA . TYR B 1 44 ? 7.278 54.041 58.816 1.00 39.95 44 TYR B CA 1
ATOM 2057 C C . TYR B 1 44 ? 7.191 55.541 58.495 1.00 40.68 44 TYR B C 1
ATOM 2058 O O . TYR B 1 44 ? 6.137 56.183 58.735 1.00 40.46 44 TYR B O 1
ATOM 2067 N N . ASP B 1 45 ? 8.294 56.048 57.927 1.00 41.14 45 ASP B N 1
ATOM 2068 C CA . ASP B 1 45 ? 8.442 57.397 57.353 1.00 42.86 45 ASP B CA 1
ATOM 2069 C C . ASP B 1 45 ? 7.796 57.542 55.932 1.00 42.00 45 ASP B C 1
ATOM 2070 O O . ASP B 1 45 ? 8.438 57.983 54.926 1.00 43.24 45 ASP B O 1
ATOM 2075 N N . GLY B 1 46 ? 6.537 57.147 55.846 1.00 38.09 46 GLY B N 1
ATOM 2076 C CA . GLY B 1 46 ? 5.835 57.154 54.594 1.00 33.89 46 GLY B CA 1
ATOM 2077 C C . GLY B 1 46 ? 4.627 56.214 54.694 1.00 30.79 46 GLY B C 1
ATOM 2078 O O . GLY B 1 46 ? 4.230 55.783 55.811 1.00 29.05 46 GLY B O 1
ATOM 2079 N N . GLY B 1 47 ? 4.068 55.875 53.537 1.00 27.01 47 GLY B N 1
ATOM 2080 C CA . GLY B 1 47 ? 2.840 55.078 53.506 1.00 23.83 47 GLY B CA 1
ATOM 2081 C C . GLY B 1 47 ? 3.205 53.749 54.182 1.00 22.29 47 GLY B C 1
ATOM 2082 O O . GLY B 1 47 ? 4.346 53.277 54.036 1.00 19.95 47 GLY B O 1
ATOM 2083 N N . SER B 1 48 ? 2.264 53.189 54.934 1.00 22.33 48 SER B N 1
ATOM 2084 C CA . SER B 1 48 ? 2.486 51.929 55.643 1.00 22.25 48 SER B CA 1
ATOM 2085 C C . SER B 1 48 ? 2.546 50.806 54.583 1.00 20.27 48 SER B C 1
ATOM 2086 O O . SER B 1 48 ? 3.281 49.860 54.823 1.00 18.89 48 SER B O 1
ATOM 2089 N N . THR B 1 49 ? 1.789 50.908 53.476 1.00 17.36 49 THR B N 1
ATOM 2090 C CA . THR B 1 49 ? 1.893 49.803 52.455 1.00 17.21 49 THR B CA 1
ATOM 2091 C C . THR B 1 49 ? 3.291 49.735 51.828 1.00 14.74 49 THR B C 1
ATOM 2092 O O . THR B 1 49 ? 3.872 48.644 51.771 1.00 13.73 49 THR B O 1
ATOM 2096 N N . ARG B 1 50 ? 3.816 50.869 51.346 1.00 12.86 50 ARG B N 1
ATOM 2097 C CA . ARG B 1 50 ? 5.201 50.853 50.814 1.00 13.14 50 ARG B CA 1
ATOM 2098 C C . ARG B 1 50 ? 6.193 50.463 51.894 1.00 13.26 50 ARG B C 1
ATOM 2099 O O . ARG B 1 50 ? 7.180 49.706 51.626 1.00 12.14 50 ARG B O 1
ATOM 2107 N N . GLY B 1 51 ? 6.032 51.049 53.092 1.00 13.43 51 GLY B N 1
ATOM 2108 C CA . GLY B 1 51 ? 6.882 50.602 54.235 1.00 15.21 51 GLY B CA 1
ATOM 2109 C C . GLY B 1 51 ? 6.930 49.089 54.490 1.00 12.93 51 GLY B C 1
ATOM 2110 O O . GLY B 1 51 ? 8.027 48.506 54.584 1.00 12.56 51 GLY B O 1
ATOM 2111 N N . LEU B 1 52 ? 5.763 48.456 54.518 1.00 10.87 52 LEU B N 1
ATOM 2112 C CA . LEU B 1 52 ? 5.711 47.055 54.824 1.00 13.89 52 LEU B CA 1
ATOM 2113 C C . LEU B 1 52 ? 6.318 46.221 53.649 1.00 11.00 52 LEU B C 1
ATOM 2114 O O . LEU B 1 52 ? 7.101 45.270 53.864 1.00 12.53 52 LEU B O 1
ATOM 2119 N N . ILE B 1 53 ? 5.990 46.621 52.445 1.00 9.51 53 ILE B N 1
ATOM 2120 C CA . ILE B 1 53 ? 6.429 45.840 51.274 1.00 11.03 53 ILE B CA 1
ATOM 2121 C C . ILE B 1 53 ? 7.928 45.950 51.173 1.00 13.19 53 ILE B C 1
ATOM 2122 O O . ILE B 1 53 ? 8.560 44.975 50.840 1.00 12.55 53 ILE B O 1
ATOM 2127 N N . ARG B 1 54 ? 8.482 47.129 51.419 1.00 12.12 54 ARG B N 1
ATOM 2128 C CA . ARG B 1 54 ? 9.980 47.267 51.371 1.00 13.29 54 ARG B CA 1
ATOM 2129 C C . ARG B 1 54 ? 10.643 46.440 52.433 1.00 12.39 54 ARG B C 1
ATOM 2130 O O . ARG B 1 54 ? 11.636 45.770 52.121 1.00 13.13 54 ARG B O 1
ATOM 2138 N N . TYR B 1 55 ? 10.066 46.369 53.610 1.00 11.99 55 TYR B N 1
ATOM 2139 C CA . TYR B 1 55 ? 10.556 45.555 54.683 1.00 13.54 55 TYR B CA 1
ATOM 2140 C C . TYR B 1 55 ? 10.505 44.076 54.281 1.00 13.95 55 TYR B C 1
ATOM 2141 O O . TYR B 1 55 ? 11.502 43.325 54.417 1.00 14.37 55 TYR B O 1
ATOM 2150 N N . LEU B 1 56 ? 9.371 43.641 53.726 1.00 11.99 56 LEU B N 1
ATOM 2151 C CA . LEU B 1 56 ? 9.366 42.212 53.353 1.00 11.98 56 LEU B CA 1
ATOM 2152 C C . LEU B 1 56 ? 10.357 41.929 52.271 1.00 12.40 56 LEU B C 1
ATOM 2153 O O . LEU B 1 56 ? 10.919 40.812 52.251 1.00 13.87 56 LEU B O 1
ATOM 2158 N N . MET B 1 57 ? 10.555 42.853 51.325 1.00 13.52 57 MET B N 1
ATOM 2159 C CA . MET B 1 57 ? 11.407 42.601 50.138 1.00 15.67 57 MET B CA 1
ATOM 2160 C C . MET B 1 57 ? 12.789 42.485 50.638 1.00 18.59 57 MET B C 1
ATOM 2161 O O . MET B 1 57 ? 13.534 41.589 50.192 1.00 19.27 57 MET B O 1
ATOM 2166 N N . ARG B 1 58 ? 13.200 43.348 51.575 1.00 19.37 58 ARG B N 1
ATOM 2167 C CA . ARG B 1 58 ? 14.621 43.297 51.956 1.00 21.99 58 ARG B CA 1
ATOM 2168 C C . ARG B 1 58 ? 14.963 42.202 52.963 1.00 22.26 58 ARG B C 1
ATOM 2169 O O . ARG B 1 58 ? 16.115 41.749 53.011 1.00 20.48 58 ARG B O 1
ATOM 2177 N N . SER B 1 59 ? 13.948 41.730 53.667 1.00 18.71 59 SER B N 1
ATOM 2178 C CA . SER B 1 59 ? 14.039 40.661 54.621 1.00 19.90 59 SER B CA 1
ATOM 2179 C C . SER B 1 59 ? 13.772 39.296 53.922 1.00 18.04 59 SER B C 1
ATOM 2180 O O . SER B 1 59 ? 13.821 38.275 54.601 1.00 20.44 59 SER B O 1
ATOM 2183 N N . ARG B 1 60 ? 13.588 39.305 52.603 1.00 17.24 60 ARG B N 1
ATOM 2184 C CA . ARG B 1 60 ? 13.246 38.065 51.820 1.00 16.39 60 ARG B CA 1
ATOM 2185 C C . ARG B 1 60 ? 12.100 37.319 52.496 1.00 17.35 60 ARG B C 1
ATOM 2186 O O . ARG B 1 60 ? 12.087 36.031 52.565 1.00 17.51 60 ARG B O 1
ATOM 2194 N N . HIS B 1 61 ? 11.112 38.080 52.996 1.00 14.77 61 HIS B N 1
ATOM 2195 C CA . HIS B 1 61 ? 9.906 37.415 53.513 1.00 16.11 61 HIS B CA 1
ATOM 2196 C C . HIS B 1 61 ? 8.954 37.394 52.296 1.00 16.89 61 HIS B C 1
ATOM 2197 O O . HIS B 1 61 ? 8.055 38.246 52.119 1.00 14.37 61 HIS B O 1
ATOM 2204 N N . GLY B 1 62 ? 9.169 36.411 51.407 1.00 14.18 62 GLY B N 1
ATOM 2205 C CA . GLY B 1 62 ? 8.462 36.290 50.130 1.00 13.74 62 GLY B CA 1
ATOM 2206 C C . GLY B 1 62 ? 7.089 35.665 50.168 1.00 10.46 62 GLY B C 1
ATOM 2207 O O . GLY B 1 62 ? 6.321 35.865 49.270 1.00 11.25 62 GLY B O 1
ATOM 2208 N N . SER B 1 63 ? 6.804 34.874 51.205 1.00 9.99 63 SER B N 1
ATOM 2209 C CA . SER B 1 63 ? 5.593 34.129 51.291 1.00 12.23 63 SER B CA 1
ATOM 2210 C C . SER B 1 63 ? 4.316 34.991 51.119 1.00 9.88 63 SER B C 1
ATOM 2211 O O . SER B 1 63 ? 3.381 34.632 50.411 1.00 10.36 63 SER B O 1
ATOM 2214 N N . PRO B 1 64 ? 4.238 36.175 51.768 1.00 10.75 64 PRO B N 1
ATOM 2215 C CA . PRO B 1 64 ? 3.138 37.044 51.537 1.00 9.18 64 PRO B CA 1
ATOM 2216 C C . PRO B 1 64 ? 2.887 37.439 50.104 1.00 11.63 64 PRO B C 1
ATOM 2217 O O . PRO B 1 64 ? 1.736 37.721 49.762 1.00 11.66 64 PRO B O 1
ATOM 2221 N N . PHE B 1 65 ? 3.912 37.443 49.245 1.00 7.37 65 PHE B N 1
ATOM 2222 C CA . PHE B 1 65 ? 3.679 37.779 47.868 1.00 7.66 65 PHE B CA 1
ATOM 2223 C C . PHE B 1 65 ? 3.062 36.654 47.032 1.00 7.04 65 PHE B C 1
ATOM 2224 O O . PHE B 1 65 ? 2.833 36.776 45.817 1.00 9.78 65 PHE B O 1
ATOM 2232 N N . GLU B 1 66 ? 2.770 35.517 47.642 1.00 8.47 66 GLU B N 1
ATOM 2233 C CA . GLU B 1 66 ? 2.160 34.386 46.882 1.00 7.02 66 GLU B CA 1
ATOM 2234 C C . GLU B 1 66 ? 0.645 34.424 46.896 1.00 8.95 66 GLU B C 1
ATOM 2235 O O . GLU B 1 66 ? 0.034 33.567 46.185 1.00 7.77 66 GLU B O 1
ATOM 2241 N N . HIS B 1 67 ? 0.044 35.313 47.695 1.00 9.64 67 HIS B N 1
ATOM 2242 C CA . HIS B 1 67 ? -1.422 35.210 47.873 1.00 11.19 67 HIS B CA 1
ATOM 2243 C C . HIS B 1 67 ? -2.124 36.032 46.796 1.00 11.59 67 HIS B C 1
ATOM 2244 O O . HIS B 1 67 ? -2.832 37.003 47.073 1.00 12.82 67 HIS B O 1
ATOM 2251 N N . ASN B 1 68 ? -1.920 35.649 45.523 1.00 9.82 68 ASN B N 1
ATOM 2252 C CA . ASN B 1 68 ? -2.506 36.339 44.397 1.00 8.91 68 ASN B CA 1
ATOM 2253 C C . ASN B 1 68 ? -2.358 35.506 43.182 1.00 10.13 68 ASN B C 1
ATOM 2254 O O . ASN B 1 68 ? -1.666 34.473 43.274 1.00 9.87 68 ASN B O 1
ATOM 2259 N N . SER B 1 69 ? -2.842 35.955 42.043 1.00 10.41 69 SER B N 1
ATOM 2260 C CA A SER B 1 69 ? -2.665 35.152 40.828 0.50 10.22 69 SER B CA 1
ATOM 2261 C CA B SER B 1 69 ? -2.610 35.156 40.811 0.50 10.32 69 SER B CA 1
ATOM 2262 C C . SER B 1 69 ? -2.699 36.050 39.597 1.00 11.17 69 SER B C 1
ATOM 2263 O O . SER B 1 69 ? -3.444 37.081 39.589 1.00 10.23 69 SER B O 1
ATOM 2268 N N . MET B 1 70 ? -1.956 35.660 38.591 1.00 8.99 70 MET B N 1
ATOM 2269 C CA . MET B 1 70 ? -2.039 36.353 37.304 1.00 7.68 70 MET B CA 1
ATOM 2270 C C . MET B 1 70 ? -2.035 35.308 36.216 1.00 10.86 70 MET B C 1
ATOM 2271 O O . MET B 1 70 ? -1.207 34.374 36.304 1.00 10.36 70 MET B O 1
ATOM 2276 N N . THR B 1 71 ? -2.849 35.470 35.193 1.00 8.39 71 THR B N 1
ATOM 2277 C CA . THR B 1 71 ? -2.794 34.413 34.108 1.00 7.82 71 THR B CA 1
ATOM 2278 C C . THR B 1 71 ? -2.490 35.124 32.813 1.00 9.73 71 THR B C 1
ATOM 2279 O O . THR B 1 71 ? -3.179 36.087 32.456 1.00 10.57 71 THR B O 1
ATOM 2283 N N . PHE B 1 72 ? -1.494 34.646 32.103 1.00 7.79 72 PHE B N 1
ATOM 2284 C CA . PHE B 1 72 ? -1.074 35.247 30.828 1.00 8.87 72 PHE B CA 1
ATOM 2285 C C . PHE B 1 72 ? -1.372 34.312 29.674 1.00 10.16 72 PHE B C 1
ATOM 2286 O O . PHE B 1 72 ? -1.136 33.095 29.779 1.00 12.49 72 PHE B O 1
ATOM 2294 N N . LEU B 1 73 ? -1.719 34.887 28.543 1.00 9.62 73 LEU B N 1
ATOM 2295 C CA . LEU B 1 73 ? -1.746 34.157 27.271 1.00 8.39 73 LEU B CA 1
ATOM 2296 C C . LEU B 1 73 ? -0.480 34.535 26.543 1.00 10.25 73 LEU B C 1
ATOM 2297 O O . LEU B 1 73 ? -0.217 35.743 26.252 1.00 12.62 73 LEU B O 1
ATOM 2302 N N . VAL B 1 74 ? 0.322 33.525 26.193 1.00 8.88 74 VAL B N 1
ATOM 2303 C CA . VAL B 1 74 ? 1.622 33.772 25.610 1.00 8.35 74 VAL B CA 1
ATOM 2304 C C . VAL B 1 74 ? 1.670 33.073 24.239 1.00 10.61 74 VAL B C 1
ATOM 2305 O O . VAL B 1 74 ? 1.311 31.931 24.109 1.00 10.65 74 VAL B O 1
ATOM 2309 N N . ARG B 1 75 ? 2.095 33.791 23.199 1.00 8.87 75 ARG B N 1
ATOM 2310 C CA . ARG B 1 75 ? 2.402 33.180 21.936 1.00 10.50 75 ARG B CA 1
ATOM 2311 C C . ARG B 1 75 ? 3.883 33.337 21.567 1.00 10.85 75 ARG B C 1
ATOM 2312 O O . ARG B 1 75 ? 4.410 34.474 21.515 1.00 12.43 75 ARG B O 1
ATOM 2320 N N . ALA B 1 76 ? 4.585 32.218 21.357 1.00 10.10 76 ALA B N 1
ATOM 2321 C CA . ALA B 1 76 ? 6.054 32.291 21.227 1.00 10.08 76 ALA B CA 1
ATOM 2322 C C . ALA B 1 76 ? 6.452 31.011 20.540 1.00 9.09 76 ALA B C 1
ATOM 2323 O O . ALA B 1 76 ? 5.716 29.995 20.617 1.00 10.43 76 ALA B O 1
ATOM 2325 N N . PRO B 1 77 ? 7.689 30.981 19.933 1.00 9.79 77 PRO B N 1
ATOM 2326 C CA . PRO B 1 77 ? 8.215 29.782 19.326 1.00 10.03 77 PRO B CA 1
ATOM 2327 C C . PRO B 1 77 ? 8.532 28.725 20.392 1.00 9.86 77 PRO B C 1
ATOM 2328 O O . PRO B 1 77 ? 8.806 29.074 21.566 1.00 10.08 77 PRO B O 1
ATOM 2332 N N . ILE B 1 78 ? 8.421 27.482 20.019 1.00 8.43 78 ILE B N 1
ATOM 2333 C CA . ILE B 1 78 ? 8.709 26.393 20.973 1.00 7.07 78 ILE B CA 1
ATOM 2334 C C . ILE B 1 78 ? 10.049 26.558 21.736 1.00 9.80 78 ILE B C 1
ATOM 2335 O O . ILE B 1 78 ? 10.088 26.321 22.949 1.00 10.13 78 ILE B O 1
ATOM 2340 N N . PHE B 1 79 ? 11.134 26.985 21.071 1.00 9.46 79 PHE B N 1
ATOM 2341 C CA . PHE B 1 79 ? 12.326 27.089 21.868 1.00 11.00 79 PHE B CA 1
ATOM 2342 C C . PHE B 1 79 ? 12.228 28.048 23.046 1.00 10.03 79 PHE B C 1
ATOM 2343 O O . PHE B 1 79 ? 12.963 27.890 24.017 1.00 12.86 79 PHE B O 1
ATOM 2351 N N . THR B 1 80 ? 11.413 29.091 22.924 1.00 9.75 80 THR B N 1
ATOM 2352 C CA . THR B 1 80 ? 11.223 30.059 24.018 1.00 7.07 80 THR B CA 1
ATOM 2353 C C . THR B 1 80 ? 10.177 29.543 25.019 1.00 8.10 80 THR B C 1
ATOM 2354 O O . THR B 1 80 ? 10.317 29.768 26.208 1.00 8.74 80 THR B O 1
ATOM 2358 N N . VAL B 1 81 ? 9.169 28.831 24.519 1.00 7.65 81 VAL B N 1
ATOM 2359 C CA . VAL B 1 81 ? 8.254 28.159 25.504 1.00 7.40 81 VAL B CA 1
ATOM 2360 C C . VAL B 1 81 ? 8.981 27.187 26.413 1.00 8.43 81 VAL B C 1
ATOM 2361 O O . VAL B 1 81 ? 8.625 27.073 27.595 1.00 7.21 81 VAL B O 1
ATOM 2365 N N . ARG B 1 82 ? 9.963 26.490 25.849 1.00 9.14 82 ARG B N 1
ATOM 2366 C CA . ARG B 1 82 ? 10.800 25.616 26.679 1.00 7.30 82 ARG B CA 1
ATOM 2367 C C . ARG B 1 82 ? 11.417 26.397 27.835 1.00 8.31 82 ARG B C 1
ATOM 2368 O O . ARG B 1 82 ? 11.436 25.805 28.934 1.00 8.99 82 ARG B O 1
ATOM 2376 N N . HIS B 1 83 ? 12.000 27.568 27.601 1.00 8.75 83 HIS B N 1
ATOM 2377 C CA . HIS B 1 83 ? 12.577 28.352 28.674 1.00 8.93 83 HIS B CA 1
ATOM 2378 C C . HIS B 1 83 ? 11.499 28.704 29.731 1.00 9.15 83 HIS B C 1
ATOM 2379 O O . HIS B 1 83 ? 11.779 28.532 30.912 1.00 6.81 83 HIS B O 1
ATOM 2386 N N . LEU B 1 84 ? 10.366 29.191 29.270 1.00 7.37 84 LEU B N 1
ATOM 2387 C CA . LEU B 1 84 ? 9.252 29.587 30.199 1.00 8.01 84 LEU B CA 1
ATOM 2388 C C . LEU B 1 84 ? 8.871 28.373 31.029 1.00 7.46 84 LEU B C 1
ATOM 2389 O O . LEU B 1 84 ? 8.703 28.508 32.270 1.00 8.24 84 LEU B O 1
ATOM 2394 N N . MET B 1 85 ? 8.733 27.196 30.368 1.00 7.24 85 MET B N 1
ATOM 2395 C CA . MET B 1 85 ? 8.214 26.059 31.147 1.00 9.64 85 MET B CA 1
ATOM 2396 C C . MET B 1 85 ? 9.169 25.360 32.108 1.00 10.71 85 MET B C 1
ATOM 2397 O O . MET B 1 85 ? 8.761 24.416 32.798 1.00 11.20 85 MET B O 1
ATOM 2402 N N . ARG B 1 86 ? 10.412 25.793 32.142 1.00 8.85 86 ARG B N 1
ATOM 2403 C CA . ARG B 1 86 ? 11.277 25.318 33.179 1.00 8.22 86 ARG B CA 1
ATOM 2404 C C . ARG B 1 86 ? 10.920 25.853 34.618 1.00 7.27 86 ARG B C 1
ATOM 2405 O O . ARG B 1 86 ? 11.401 25.290 35.633 1.00 10.58 86 ARG B O 1
ATOM 2413 N N . HIS B 1 87 ? 10.077 26.877 34.697 1.00 7.61 87 HIS B N 1
ATOM 2414 C CA . HIS B 1 87 ? 9.816 27.468 36.012 1.00 6.80 87 HIS B CA 1
ATOM 2415 C C . HIS B 1 87 ? 8.706 26.709 36.710 1.00 8.08 87 HIS B C 1
ATOM 2416 O O . HIS B 1 87 ? 7.520 26.883 36.381 1.00 7.92 87 HIS B O 1
ATOM 2423 N N . ARG B 1 88 ? 9.070 25.787 37.611 1.00 7.11 88 ARG B N 1
ATOM 2424 C CA . ARG B 1 88 ? 8.174 24.777 38.146 1.00 5.56 88 ARG B CA 1
ATOM 2425 C C . ARG B 1 88 ? 7.174 25.326 39.124 1.00 7.63 88 ARG B C 1
ATOM 2426 O O . ARG B 1 88 ? 6.198 24.621 39.459 1.00 9.05 88 ARG B O 1
ATOM 2434 N N . THR B 1 89 ? 7.370 26.577 39.545 1.00 7.22 89 THR B N 1
ATOM 2435 C CA . THR B 1 89 ? 6.380 27.170 40.457 1.00 9.04 89 THR B CA 1
ATOM 2436 C C . THR B 1 89 ? 5.171 27.775 39.711 1.00 11.50 89 THR B C 1
ATOM 2437 O O . THR B 1 89 ? 4.310 28.309 40.362 1.00 13.80 89 THR B O 1
ATOM 2441 N N . TRP B 1 90 ? 5.164 27.711 38.385 1.00 6.85 90 TRP B N 1
ATOM 2442 C CA . TRP B 1 90 ? 4.050 28.252 37.599 1.00 6.73 90 TRP B CA 1
ATOM 2443 C C . TRP B 1 90 ? 3.088 27.102 37.186 1.00 7.88 90 TRP B C 1
ATOM 2444 O O . TRP B 1 90 ? 3.426 25.923 37.360 1.00 9.63 90 TRP B O 1
ATOM 2455 N N . SER B 1 91 ? 1.923 27.470 36.646 1.00 7.87 91 SER B N 1
ATOM 2456 C CA . SER B 1 91 ? 1.002 26.527 36.059 1.00 6.49 91 SER B CA 1
ATOM 2457 C C . SER B 1 91 ? 0.922 26.869 34.591 1.00 8.33 91 SER B C 1
ATOM 2458 O O . SER B 1 91 ? 0.891 28.035 34.240 1.00 8.47 91 SER B O 1
ATOM 2461 N N . PHE B 1 92 ? 0.865 25.854 33.742 1.00 7.71 92 PHE B N 1
ATOM 2462 C CA . PHE B 1 92 ? 0.842 26.044 32.256 1.00 6.63 92 PHE B CA 1
ATOM 2463 C C . PHE B 1 92 ? -0.224 25.169 31.617 1.00 8.67 92 PHE B C 1
ATOM 2464 O O . PHE B 1 92 ? -0.504 24.066 32.144 1.00 10.72 92 PHE B O 1
ATOM 2472 N N . ASN B 1 93 ? -0.786 25.616 30.487 1.00 7.59 93 ASN B N 1
ATOM 2473 C CA . ASN B 1 93 ? -1.556 24.673 29.654 1.00 7.74 93 ASN B CA 1
ATOM 2474 C C . ASN B 1 93 ? -1.356 25.192 28.241 1.00 9.41 93 ASN B C 1
ATOM 2475 O O . ASN B 1 93 ? -1.667 26.346 27.966 1.00 9.16 93 ASN B O 1
ATOM 2480 N N . GLU B 1 94 ? -0.825 24.305 27.372 1.00 7.21 94 GLU B N 1
ATOM 2481 C CA . GLU B 1 94 ? -0.375 24.671 26.034 1.00 9.24 94 GLU B CA 1
ATOM 2482 C C . GLU B 1 94 ? -1.209 23.936 24.969 1.00 10.53 94 GLU B C 1
ATOM 2483 O O . GLU B 1 94 ? -1.673 22.804 25.184 1.00 11.46 94 GLU B O 1
ATOM 2489 N N . GLU B 1 95 ? -1.355 24.553 23.801 1.00 10.54 95 GLU B N 1
ATOM 2490 C CA . GLU B 1 95 ? -2.009 23.884 22.697 1.00 13.40 95 GLU B CA 1
ATOM 2491 C C . GLU B 1 95 ? -1.163 22.723 22.287 1.00 12.51 95 GLU B C 1
ATOM 2492 O O . GLU B 1 95 ? 0.051 22.786 22.286 1.00 15.10 95 GLU B O 1
ATOM 2498 N N . SER B 1 96 ? -1.819 21.630 21.931 1.00 12.51 96 SER B N 1
ATOM 2499 C CA . SER B 1 96 ? -1.130 20.409 21.620 1.00 12.87 96 SER B CA 1
ATOM 2500 C C . SER B 1 96 ? -1.034 20.070 20.092 1.00 13.63 96 SER B C 1
ATOM 2501 O O . SER B 1 96 ? -2.026 20.091 19.435 1.00 15.71 96 SER B O 1
ATOM 2504 N N . ALA B 1 97 ? 0.157 19.686 19.629 1.00 12.04 97 ALA B N 1
ATOM 2505 C CA . ALA B 1 97 ? 0.341 19.162 18.258 1.00 14.34 97 ALA B CA 1
ATOM 2506 C C . ALA B 1 97 ? -0.057 17.727 18.114 1.00 14.93 97 ALA B C 1
ATOM 2507 O O . ALA B 1 97 ? -0.271 17.263 16.973 1.00 15.00 97 ALA B O 1
ATOM 2509 N N . ARG B 1 98 ? -0.123 16.944 19.218 1.00 14.18 98 ARG B N 1
ATOM 2510 C CA . ARG B 1 98 ? -0.747 15.614 19.104 1.00 13.78 98 ARG B CA 1
ATOM 2511 C C . ARG B 1 98 ? -2.217 15.777 18.807 1.00 15.24 98 ARG B C 1
ATOM 2512 O O . ARG B 1 98 ? -2.785 14.941 18.094 1.00 16.91 98 ARG B O 1
ATOM 2520 N N . TYR B 1 99 ? -2.840 16.844 19.339 1.00 15.17 99 TYR B N 1
ATOM 2521 C CA . TYR B 1 99 ? -4.298 17.003 19.330 1.00 18.85 99 TYR B CA 1
ATOM 2522 C C . TYR B 1 99 ? -4.777 17.737 18.060 1.00 20.28 99 TYR B C 1
ATOM 2523 O O . TYR B 1 99 ? -5.783 17.375 17.489 1.00 18.48 99 TYR B O 1
ATOM 2532 N N . ARG B 1 100 ? -4.030 18.716 17.600 1.00 18.22 100 ARG B N 1
ATOM 2533 C CA . ARG B 1 100 ? -4.550 19.547 16.526 1.00 19.17 100 ARG B CA 1
ATOM 2534 C C . ARG B 1 100 ? -3.422 19.828 15.542 1.00 20.32 100 ARG B C 1
ATOM 2535 O O . ARG B 1 100 ? -2.259 19.927 15.954 1.00 20.10 100 ARG B O 1
ATOM 2543 N N . GLU B 1 101 ? -3.780 19.967 14.246 1.00 18.65 101 GLU B N 1
ATOM 2544 C CA . GLU B 1 101 ? -2.774 20.326 13.237 1.00 20.15 101 GLU B CA 1
ATOM 2545 C C . GLU B 1 101 ? -2.156 21.677 13.542 1.00 18.85 101 GLU B C 1
ATOM 2546 O O . GLU B 1 101 ? -2.825 22.602 14.011 1.00 19.44 101 GLU B O 1
ATOM 2552 N N . VAL B 1 102 ? -0.848 21.790 13.269 1.00 16.80 102 VAL B N 1
ATOM 2553 C CA . VAL B 1 102 ? -0.127 22.962 13.652 1.00 17.11 102 VAL B CA 1
ATOM 2554 C C . VAL B 1 102 ? -0.259 23.952 12.488 1.00 20.95 102 VAL B C 1
ATOM 2555 O O . VAL B 1 102 ? -0.188 23.539 11.291 1.00 20.54 102 VAL B O 1
ATOM 2559 N N . GLY B 1 103 ? -0.386 25.224 12.844 1.00 21.11 103 GLY B N 1
ATOM 2560 C CA . GLY B 1 103 ? -0.414 26.344 11.869 1.00 23.59 103 GLY B CA 1
ATOM 2561 C C . GLY B 1 103 ? 0.945 26.637 11.293 1.00 24.15 103 GLY B C 1
ATOM 2562 O O . GLY B 1 103 ? 2.009 26.274 11.868 1.00 25.39 103 GLY B O 1
ATOM 2563 N N . ALA B 1 104 ? 0.954 27.383 10.195 1.00 24.76 104 ALA B N 1
ATOM 2564 C CA . ALA B 1 104 ? 2.215 27.554 9.509 1.00 24.75 104 ALA B CA 1
ATOM 2565 C C . ALA B 1 104 ? 2.864 28.869 9.906 1.00 23.76 104 ALA B C 1
ATOM 2566 O O . ALA B 1 104 ? 3.237 29.643 9.067 1.00 24.00 104 ALA B O 1
ATOM 2568 N N . ALA B 1 105 ? 3.036 29.106 11.210 1.00 22.42 105 ALA B N 1
ATOM 2569 C CA . ALA B 1 105 ? 3.663 30.362 11.649 1.00 17.59 105 ALA B CA 1
ATOM 2570 C C . ALA B 1 105 ? 4.930 30.012 12.318 1.00 16.01 105 ALA B C 1
ATOM 2571 O O . ALA B 1 105 ? 4.947 29.100 13.216 1.00 16.21 105 ALA B O 1
ATOM 2573 N N . PHE B 1 106 ? 6.008 30.700 11.939 1.00 14.63 106 PHE B N 1
ATOM 2574 C CA . PHE B 1 106 ? 7.388 30.308 12.353 1.00 13.87 106 PHE B CA 1
ATOM 2575 C C . PHE B 1 106 ? 8.106 31.577 12.728 1.00 15.14 106 PHE B C 1
ATOM 2576 O O . PHE B 1 106 ? 7.936 32.642 12.074 1.00 14.19 106 PHE B O 1
ATOM 2584 N N . TYR B 1 107 ? 8.930 31.521 13.786 1.00 12.34 107 TYR B N 1
ATOM 2585 C CA . TYR B 1 107 ? 9.623 32.695 14.235 1.00 13.62 107 TYR B CA 1
ATOM 2586 C C . TYR B 1 107 ? 10.979 32.930 13.493 1.00 13.77 107 TYR B C 1
ATOM 2587 O O . TYR B 1 107 ? 11.792 32.006 13.313 1.00 13.97 107 TYR B O 1
ATOM 2596 N N . VAL B 1 108 ? 11.224 34.201 13.162 1.00 16.13 108 VAL B N 1
ATOM 2597 C CA . VAL B 1 108 ? 12.582 34.599 12.714 1.00 16.65 108 VAL B CA 1
ATOM 2598 C C . VAL B 1 108 ? 12.870 35.895 13.432 1.00 15.69 108 VAL B C 1
ATOM 2599 O O . VAL B 1 108 ? 11.973 36.704 13.627 1.00 18.63 108 VAL B O 1
ATOM 2603 N N . PRO B 1 109 ? 14.118 36.132 13.796 1.00 18.22 109 PRO B N 1
ATOM 2604 C CA . PRO B 1 109 ? 14.428 37.360 14.538 1.00 19.26 109 PRO B CA 1
ATOM 2605 C C . PRO B 1 109 ? 14.201 38.604 13.684 1.00 20.78 109 PRO B C 1
ATOM 2606 O O . PRO B 1 109 ? 14.394 38.529 12.468 1.00 22.88 109 PRO B O 1
ATOM 2610 N N . ASP B 1 110 ? 13.834 39.729 14.295 1.00 22.49 110 ASP B N 1
ATOM 2611 C CA . ASP B 1 110 ? 13.736 40.958 13.477 1.00 24.31 110 ASP B CA 1
ATOM 2612 C C . ASP B 1 110 ? 15.105 41.658 13.280 1.00 23.99 110 ASP B C 1
ATOM 2613 O O . ASP B 1 110 ? 16.181 41.206 13.736 1.00 22.67 110 ASP B O 1
ATOM 2618 N N . ALA B 1 111 ? 15.069 42.772 12.569 1.00 26.13 111 ALA B N 1
ATOM 2619 C CA . ALA B 1 111 ? 16.347 43.371 12.178 1.00 28.51 111 ALA B CA 1
ATOM 2620 C C . ALA B 1 111 ? 17.142 43.935 13.351 1.00 30.14 111 ALA B C 1
ATOM 2621 O O . ALA B 1 111 ? 18.317 44.182 13.186 1.00 32.68 111 ALA B O 1
ATOM 2623 N N . THR B 1 112 ? 16.543 44.107 14.528 1.00 28.32 112 THR B N 1
ATOM 2624 C CA . THR B 1 112 ? 17.251 44.671 15.687 1.00 29.74 112 THR B CA 1
ATOM 2625 C C . THR B 1 112 ? 17.962 43.591 16.530 1.00 28.68 112 THR B C 1
ATOM 2626 O O . THR B 1 112 ? 18.884 43.877 17.272 1.00 29.77 112 THR B O 1
ATOM 2630 N N . ARG B 1 113 ? 17.531 42.349 16.413 1.00 26.51 113 ARG B N 1
ATOM 2631 C CA . ARG B 1 113 ? 18.160 41.244 17.180 1.00 24.17 113 ARG B CA 1
ATOM 2632 C C . ARG B 1 113 ? 19.690 41.151 16.975 1.00 24.38 113 ARG B C 1
ATOM 2633 O O . ARG B 1 113 ? 20.217 41.221 15.828 1.00 23.11 113 ARG B O 1
ATOM 2641 N N . LEU B 1 114 ? 20.413 40.905 18.048 1.00 23.04 114 LEU B N 1
ATOM 2642 C CA . LEU B 1 114 ? 21.884 40.711 17.892 1.00 23.47 114 LEU B CA 1
ATOM 2643 C C . LEU B 1 114 ? 22.085 39.320 17.364 1.00 23.42 114 LEU B C 1
ATOM 2644 O O . LEU B 1 114 ? 21.486 38.380 17.898 1.00 25.45 114 LEU B O 1
ATOM 2649 N N . LEU B 1 115 ? 22.892 39.147 16.320 1.00 20.88 115 LEU B N 1
ATOM 2650 C CA . LEU B 1 115 ? 23.009 37.829 15.688 1.00 21.64 115 LEU B CA 1
ATOM 2651 C C . LEU B 1 115 ? 24.342 37.129 15.840 1.00 20.49 115 LEU B C 1
ATOM 2652 O O . LEU B 1 115 ? 24.453 35.988 15.397 1.00 20.92 115 LEU B O 1
ATOM 2657 N N . ARG B 1 116 ? 25.329 37.811 16.433 1.00 22.57 116 ARG B N 1
ATOM 2658 C CA . ARG B 1 116 ? 26.660 37.244 16.594 1.00 25.17 116 ARG B CA 1
ATOM 2659 C C . ARG B 1 116 ? 27.023 37.086 18.023 1.00 25.66 116 ARG B C 1
ATOM 2660 O O . ARG B 1 116 ? 26.459 37.737 18.902 1.00 26.76 116 ARG B O 1
ATOM 2668 N N . GLN B 1 117 ? 28.003 36.241 18.270 1.00 27.08 117 GLN B N 1
ATOM 2669 C CA . GLN B 1 117 ? 28.409 36.010 19.640 1.00 28.48 117 GLN B CA 1
ATOM 2670 C C . GLN B 1 117 ? 29.905 36.224 19.757 1.00 31.55 117 GLN B C 1
ATOM 2671 O O . GLN B 1 117 ? 30.638 35.825 18.895 1.00 32.85 117 GLN B O 1
ATOM 2677 N N . GLU B 1 118 ? 30.352 36.887 20.807 1.00 35.10 118 GLU B N 1
ATOM 2678 C CA . GLU B 1 118 ? 31.796 36.945 21.108 1.00 38.82 118 GLU B CA 1
ATOM 2679 C C . GLU B 1 118 ? 32.154 36.272 22.443 1.00 39.65 118 GLU B C 1
ATOM 2680 O O . GLU B 1 118 ? 31.313 36.168 23.359 1.00 39.67 118 GLU B O 1
ATOM 2686 N N . GLY B 1 119 ? 33.408 35.829 22.563 1.00 40.52 119 GLY B N 1
ATOM 2687 C CA . GLY B 1 119 ? 33.933 35.350 23.848 1.00 41.73 119 GLY B CA 1
ATOM 2688 C C . GLY B 1 119 ? 33.588 33.902 24.173 1.00 42.54 119 GLY B C 1
ATOM 2689 O O . GLY B 1 119 ? 33.300 33.109 23.274 1.00 43.15 119 GLY B O 1
ATOM 2690 N N . LYS B 1 120 ? 33.596 33.555 25.455 1.00 42.78 120 LYS B N 1
ATOM 2691 C CA . LYS B 1 120 ? 33.291 32.166 25.869 1.00 43.50 120 LYS B CA 1
ATOM 2692 C C . LYS B 1 120 ? 31.789 31.862 25.859 1.00 42.39 120 LYS B C 1
ATOM 2693 O O . LYS B 1 120 ? 30.974 32.745 26.154 1.00 42.06 120 LYS B O 1
ATOM 2699 N N . PRO B 1 121 ? 31.433 30.627 25.506 1.00 41.52 121 PRO B N 1
ATOM 2700 C CA . PRO B 1 121 ? 30.036 30.154 25.518 1.00 41.30 121 PRO B CA 1
ATOM 2701 C C . PRO B 1 121 ? 29.246 30.535 26.801 1.00 41.73 121 PRO B C 1
ATOM 2702 O O . PRO B 1 121 ? 28.084 30.964 26.706 1.00 40.55 121 PRO B O 1
ATOM 2706 N N . GLY B 1 122 ? 29.883 30.435 27.970 1.00 42.19 122 GLY B N 1
ATOM 2707 C CA . GLY B 1 122 ? 29.218 30.794 29.250 1.00 44.18 122 GLY B CA 1
ATOM 2708 C C . GLY B 1 122 ? 29.097 32.290 29.517 1.00 44.94 122 GLY B C 1
ATOM 2709 O O . GLY B 1 122 ? 28.405 32.688 30.445 1.00 46.11 122 GLY B O 1
ATOM 2710 N N . ASP B 1 123 ? 29.754 33.133 28.708 1.00 45.28 123 ASP B N 1
ATOM 2711 C CA . ASP B 1 123 ? 29.601 34.616 28.828 1.00 45.57 123 ASP B CA 1
ATOM 2712 C C . ASP B 1 123 ? 28.233 35.090 28.340 1.00 44.36 123 ASP B C 1
ATOM 2713 O O . ASP B 1 123 ? 27.756 36.150 28.763 1.00 44.44 123 ASP B O 1
ATOM 2718 N N . TYR B 1 124 ? 27.643 34.311 27.418 1.00 42.19 124 TYR B N 1
ATOM 2719 C CA . TYR B 1 124 ? 26.392 34.663 26.706 1.00 39.87 124 TYR B CA 1
ATOM 2720 C C . TYR B 1 124 ? 26.409 36.158 26.200 1.00 39.96 124 TYR B C 1
ATOM 2721 O O . TYR B 1 124 ? 25.397 36.895 26.291 1.00 39.65 124 TYR B O 1
ATOM 2730 N N . ARG B 1 125 ? 27.561 36.589 25.667 1.00 38.66 125 ARG B N 1
ATOM 2731 C CA . ARG B 1 125 ? 27.689 37.982 25.143 1.00 38.93 125 ARG B CA 1
ATOM 2732 C C . ARG B 1 125 ? 27.342 38.051 23.660 1.00 36.50 125 ARG B C 1
ATOM 2733 O O . ARG B 1 125 ? 28.047 37.493 22.803 1.00 37.51 125 ARG B O 1
ATOM 2741 N N . TYR B 1 126 ? 26.275 38.768 23.347 1.00 34.08 126 TYR B N 1
ATOM 2742 C CA . TYR B 1 126 ? 25.886 38.881 21.949 1.00 33.15 126 TYR B CA 1
ATOM 2743 C C . TYR B 1 126 ? 26.177 40.306 21.415 1.00 33.38 126 TYR B C 1
ATOM 2744 O O . TYR B 1 126 ? 26.136 41.307 22.190 1.00 31.93 126 TYR B O 1
ATOM 2753 N N . VAL B 1 127 ? 26.479 40.357 20.109 1.00 32.43 127 VAL B N 1
ATOM 2754 C CA . VAL B 1 127 ? 26.792 41.610 19.410 1.00 33.62 127 VAL B CA 1
ATOM 2755 C C . VAL B 1 127 ? 26.086 41.682 18.074 1.00 34.38 127 VAL B C 1
ATOM 2756 O O . VAL B 1 127 ? 25.598 40.645 17.561 1.00 32.83 127 VAL B O 1
ATOM 2760 N N . GLY B 1 128 ? 26.037 42.910 17.528 1.00 35.40 128 GLY B N 1
ATOM 2761 C CA . GLY B 1 128 ? 25.256 43.218 16.320 1.00 38.17 128 GLY B CA 1
ATOM 2762 C C . GLY B 1 128 ? 25.705 42.361 15.151 1.00 39.93 128 GLY B C 1
ATOM 2763 O O . GLY B 1 128 ? 26.901 42.003 15.067 1.00 40.69 128 GLY B O 1
ATOM 2764 N N . GLY B 1 129 ? 24.742 41.999 14.282 1.00 41.15 129 GLY B N 1
ATOM 2765 C CA . GLY B 1 129 ? 25.049 41.390 12.950 1.00 41.86 129 GLY B CA 1
ATOM 2766 C C . GLY B 1 129 ? 24.961 42.492 11.880 1.00 43.00 129 GLY B C 1
ATOM 2767 O O . GLY B 1 129 ? 24.450 43.610 12.160 1.00 43.19 129 GLY B O 1
ATOM 2768 N N . SER B 1 130 ? 25.457 42.208 10.668 1.00 42.90 130 SER B N 1
ATOM 2769 C CA . SER B 1 130 ? 25.352 43.163 9.545 1.00 42.93 130 SER B CA 1
ATOM 2770 C C . SER B 1 130 ? 24.012 42.959 8.839 1.00 42.58 130 SER B C 1
ATOM 2771 O O . SER B 1 130 ? 23.250 42.010 9.150 1.00 41.55 130 SER B O 1
ATOM 2774 N N . THR B 1 131 ? 23.705 43.835 7.888 1.00 41.64 131 THR B N 1
ATOM 2775 C CA . THR B 1 131 ? 22.494 43.631 7.078 1.00 41.24 131 THR B CA 1
ATOM 2776 C C . THR B 1 131 ? 22.579 42.268 6.392 1.00 38.97 131 THR B C 1
ATOM 2777 O O . THR B 1 131 ? 21.588 41.514 6.376 1.00 37.56 131 THR B O 1
ATOM 2781 N N . ASP B 1 132 ? 23.767 41.953 5.877 1.00 36.75 132 ASP B N 1
ATOM 2782 C CA . ASP B 1 132 ? 23.949 40.645 5.316 1.00 36.09 132 ASP B CA 1
ATOM 2783 C C . ASP B 1 132 ? 23.658 39.460 6.296 1.00 33.39 132 ASP B C 1
ATOM 2784 O O . ASP B 1 132 ? 23.107 38.406 5.882 1.00 30.11 132 ASP B O 1
ATOM 2789 N N . ASP B 1 133 ? 24.048 39.623 7.560 1.00 29.14 133 ASP B N 1
ATOM 2790 C CA . ASP B 1 133 ? 23.719 38.567 8.585 1.00 27.70 133 ASP B CA 1
ATOM 2791 C C . ASP B 1 133 ? 22.207 38.334 8.693 1.00 25.22 133 ASP B C 1
ATOM 2792 O O . ASP B 1 133 ? 21.771 37.189 8.650 1.00 26.06 133 ASP B O 1
ATOM 2797 N N A HIS B 1 134 ? 21.423 39.406 8.817 0.58 24.18 134 HIS B N 1
ATOM 2798 N N B HIS B 1 134 ? 21.449 39.422 8.793 0.42 24.32 134 HIS B N 1
ATOM 2799 C CA A HIS B 1 134 ? 19.978 39.239 8.923 0.58 23.40 134 HIS B CA 1
ATOM 2800 C CA B HIS B 1 134 ? 19.999 39.371 8.911 0.42 23.43 134 HIS B CA 1
ATOM 2801 C C A HIS B 1 134 ? 19.440 38.560 7.665 0.58 23.43 134 HIS B C 1
ATOM 2802 C C B HIS B 1 134 ? 19.326 38.750 7.669 0.42 23.57 134 HIS B C 1
ATOM 2803 O O A HIS B 1 134 ? 18.667 37.610 7.746 0.58 20.37 134 HIS B O 1
ATOM 2804 O O B HIS B 1 134 ? 18.361 38.000 7.773 0.42 21.71 134 HIS B O 1
ATOM 2817 N N . GLN B 1 135 ? 19.881 39.040 6.495 1.00 23.85 135 GLN B N 1
ATOM 2818 C CA . GLN B 1 135 ? 19.392 38.436 5.237 1.00 24.64 135 GLN B CA 1
ATOM 2819 C C . GLN B 1 135 ? 19.670 36.952 5.151 1.00 21.39 135 GLN B C 1
ATOM 2820 O O . GLN B 1 135 ? 18.832 36.263 4.610 1.00 21.22 135 GLN B O 1
ATOM 2826 N N . GLN B 1 136 ? 20.847 36.522 5.609 1.00 20.77 136 GLN B N 1
ATOM 2827 C CA . GLN B 1 136 ? 21.309 35.142 5.554 1.00 22.41 136 GLN B CA 1
ATOM 2828 C C . GLN B 1 136 ? 20.452 34.308 6.498 1.00 21.29 136 GLN B C 1
ATOM 2829 O O . GLN B 1 136 ? 19.982 33.203 6.127 1.00 19.60 136 GLN B O 1
ATOM 2835 N N . VAL B 1 137 ? 20.188 34.861 7.677 1.00 19.92 137 VAL B N 1
ATOM 2836 C CA . VAL B 1 137 ? 19.204 34.184 8.571 1.00 19.04 137 VAL B CA 1
ATOM 2837 C C . VAL B 1 137 ? 17.805 34.022 7.962 1.00 15.98 137 VAL B C 1
ATOM 2838 O O . VAL B 1 137 ? 17.283 32.880 7.923 1.00 16.82 137 VAL B O 1
ATOM 2842 N N . VAL B 1 138 ? 17.228 35.085 7.422 1.00 16.39 138 VAL B N 1
ATOM 2843 C CA . VAL B 1 138 ? 15.930 34.994 6.858 1.00 18.13 138 VAL B CA 1
ATOM 2844 C C . VAL B 1 138 ? 15.963 34.012 5.699 1.00 18.50 138 VAL B C 1
ATOM 2845 O O . VAL B 1 138 ? 15.034 33.231 5.485 1.00 17.69 138 VAL B O 1
ATOM 2849 N N . ARG B 1 139 ? 17.010 34.102 4.915 1.00 18.60 139 ARG B N 1
ATOM 2850 C CA . ARG B 1 139 ? 17.147 33.170 3.786 1.00 18.65 139 ARG B CA 1
ATOM 2851 C C . ARG B 1 139 ? 17.162 31.684 4.175 1.00 19.19 139 ARG B C 1
ATOM 2852 O O . ARG B 1 139 ? 16.430 30.855 3.583 1.00 18.40 139 ARG B O 1
ATOM 2860 N N . SER B 1 140 ? 18.014 31.320 5.113 1.00 19.17 140 SER B N 1
ATOM 2861 C CA . SER B 1 140 ? 18.140 29.934 5.514 1.00 19.82 140 SER B CA 1
ATOM 2862 C C . SER B 1 140 ? 16.892 29.451 6.231 1.00 17.86 140 SER B C 1
ATOM 2863 O O . SER B 1 140 ? 16.455 28.287 6.014 1.00 18.03 140 SER B O 1
ATOM 2866 N N . ALA B 1 141 ? 16.368 30.321 7.103 1.00 16.40 141 ALA B N 1
ATOM 2867 C CA . ALA B 1 141 ? 15.170 29.917 7.907 1.00 18.09 141 ALA B CA 1
ATOM 2868 C C . ALA B 1 141 ? 14.005 29.705 6.941 1.00 20.24 141 ALA B C 1
ATOM 2869 O O . ALA B 1 141 ? 13.318 28.694 6.995 1.00 19.02 141 ALA B O 1
ATOM 2871 N N . THR B 1 142 ? 13.808 30.650 5.996 1.00 18.41 142 THR B N 1
ATOM 2872 C CA . THR B 1 142 ? 12.752 30.483 5.029 1.00 19.15 142 THR B CA 1
ATOM 2873 C C . THR B 1 142 ? 12.847 29.131 4.334 1.00 18.87 142 THR B C 1
ATOM 2874 O O . THR B 1 142 ? 11.843 28.439 4.191 1.00 15.95 142 THR B O 1
ATOM 2878 N N . ARG B 1 143 ? 14.040 28.753 3.898 1.00 16.98 143 ARG B N 1
ATOM 2879 C CA . ARG B 1 143 ? 14.148 27.554 3.095 1.00 19.90 143 ARG B CA 1
ATOM 2880 C C . ARG B 1 143 ? 13.861 26.312 3.972 1.00 18.23 143 ARG B C 1
ATOM 2881 O O . ARG B 1 143 ? 13.132 25.371 3.590 1.00 16.97 143 ARG B O 1
ATOM 2889 N N . ALA B 1 144 ? 14.467 26.305 5.129 1.00 19.28 144 ALA B N 1
ATOM 2890 C CA . ALA B 1 144 ? 14.239 25.141 6.055 1.00 16.46 144 ALA B CA 1
ATOM 2891 C C . ALA B 1 144 ? 12.772 25.055 6.467 1.00 15.22 144 ALA B C 1
ATOM 2892 O O . ALA B 1 144 ? 12.229 23.944 6.487 1.00 16.28 144 ALA B O 1
ATOM 2894 N N . TYR B 1 145 ? 12.129 26.199 6.792 1.00 13.61 145 TYR B N 1
ATOM 2895 C CA . TYR B 1 145 ? 10.723 26.150 7.290 1.00 13.57 145 TYR B CA 1
ATOM 2896 C C . TYR B 1 145 ? 9.803 25.711 6.137 1.00 16.54 145 TYR B C 1
ATOM 2897 O O . TYR B 1 145 ? 8.851 24.969 6.359 1.00 15.86 145 TYR B O 1
ATOM 2906 N N . GLU B 1 146 ? 10.087 26.188 4.898 1.00 16.19 146 GLU B N 1
ATOM 2907 C CA . GLU B 1 146 ? 9.244 25.757 3.772 1.00 17.59 146 GLU B CA 1
ATOM 2908 C C . GLU B 1 146 ? 9.302 24.252 3.521 1.00 16.68 146 GLU B C 1
ATOM 2909 O O . GLU B 1 146 ? 8.221 23.663 3.295 1.00 17.05 146 GLU B O 1
ATOM 2915 N N . VAL B 1 147 ? 10.498 23.626 3.591 1.00 16.59 147 VAL B N 1
ATOM 2916 C CA . VAL B 1 147 ? 10.597 22.199 3.384 1.00 16.04 147 VAL B CA 1
ATOM 2917 C C . VAL B 1 147 ? 9.975 21.440 4.564 1.00 16.46 147 VAL B C 1
ATOM 2918 O O . VAL B 1 147 ? 9.212 20.517 4.346 1.00 17.20 147 VAL B O 1
ATOM 2922 N N . ALA B 1 148 ? 10.198 21.937 5.788 1.00 14.17 148 ALA B N 1
ATOM 2923 C CA . ALA B 1 148 ? 9.543 21.283 6.944 1.00 14.37 148 ALA B CA 1
ATOM 2924 C C . ALA B 1 148 ? 8.034 21.276 6.791 1.00 14.66 148 ALA B C 1
ATOM 2925 O O . ALA B 1 148 ? 7.362 20.234 7.005 1.00 14.91 148 ALA B O 1
ATOM 2927 N N . PHE B 1 149 ? 7.473 22.425 6.457 1.00 14.84 149 PHE B N 1
ATOM 2928 C CA . PHE B 1 149 ? 6.039 22.501 6.453 1.00 16.04 149 PHE B CA 1
ATOM 2929 C C . PHE B 1 149 ? 5.495 21.705 5.268 1.00 16.41 149 PHE B C 1
ATOM 2930 O O . PHE B 1 149 ? 4.398 21.090 5.368 1.00 16.26 149 PHE B O 1
ATOM 2938 N N . GLU B 1 150 ? 6.221 21.715 4.150 1.00 16.78 150 GLU B N 1
ATOM 2939 C CA . GLU B 1 150 ? 5.710 20.967 2.976 1.00 17.70 150 GLU B CA 1
ATOM 2940 C C . GLU B 1 150 ? 5.676 19.452 3.306 1.00 18.67 150 GLU B C 1
ATOM 2941 O O . GLU B 1 150 ? 4.701 18.718 2.944 1.00 18.14 150 GLU B O 1
ATOM 2947 N N . GLU B 1 151 ? 6.702 18.990 4.038 1.00 16.97 151 GLU B N 1
ATOM 2948 C CA . GLU B 1 151 ? 6.749 17.597 4.441 1.00 17.89 151 GLU B CA 1
ATOM 2949 C C . GLU B 1 151 ? 5.722 17.270 5.531 1.00 17.35 151 GLU B C 1
ATOM 2950 O O . GLU B 1 151 ? 5.166 16.175 5.522 1.00 18.21 151 GLU B O 1
ATOM 2956 N N . TYR B 1 152 ? 5.492 18.204 6.465 1.00 15.80 152 TYR B N 1
ATOM 2957 C CA . TYR B 1 152 ? 4.453 18.003 7.479 1.00 15.25 152 TYR B CA 1
ATOM 2958 C C . TYR B 1 152 ? 3.118 17.820 6.763 1.00 17.24 152 TYR B C 1
ATOM 2959 O O . TYR B 1 152 ? 2.378 16.873 7.046 1.00 18.69 152 TYR B O 1
ATOM 2968 N N . GLN B 1 153 ? 2.823 18.718 5.827 1.00 17.29 153 GLN B N 1
ATOM 2969 C CA . GLN B 1 153 ? 1.509 18.587 5.142 1.00 19.60 153 GLN B CA 1
ATOM 2970 C C . GLN B 1 153 ? 1.430 17.320 4.299 1.00 20.12 153 GLN B C 1
ATOM 2971 O O . GLN B 1 153 ? 0.362 16.720 4.195 1.00 20.75 153 GLN B O 1
ATOM 2977 N N . ARG B 1 154 ? 2.540 16.949 3.666 1.00 20.68 154 ARG B N 1
ATOM 2978 C CA . ARG B 1 154 ? 2.546 15.695 2.871 1.00 21.37 154 ARG B CA 1
ATOM 2979 C C . ARG B 1 154 ? 2.256 14.485 3.736 1.00 22.07 154 ARG B C 1
ATOM 2980 O O . ARG B 1 154 ? 1.463 13.574 3.356 1.00 23.07 154 ARG B O 1
ATOM 2988 N N . LEU B 1 155 ? 2.878 14.441 4.918 1.00 19.66 155 LEU B N 1
ATOM 2989 C CA . LEU B 1 155 ? 2.593 13.371 5.873 1.00 19.58 155 LEU B CA 1
ATOM 2990 C C . LEU B 1 155 ? 1.146 13.372 6.300 1.00 18.73 155 LEU B C 1
ATOM 2991 O O . LEU B 1 155 ? 0.528 12.292 6.277 1.00 19.82 155 LEU B O 1
ATOM 2996 N N . LEU B 1 156 ? 0.640 14.527 6.728 1.00 17.54 156 LEU B N 1
ATOM 2997 C CA . LEU B 1 156 ? -0.803 14.644 7.112 1.00 18.52 156 LEU B CA 1
ATOM 2998 C C . LEU B 1 156 ? -1.731 14.180 5.963 1.00 22.83 156 LEU B C 1
ATOM 2999 O O . LEU B 1 156 ? -2.645 13.372 6.185 1.00 22.96 156 LEU B O 1
ATOM 3004 N N . ASP B 1 157 ? -1.513 14.733 4.775 1.00 23.85 157 ASP B N 1
ATOM 3005 C CA . ASP B 1 157 ? -2.306 14.307 3.560 1.00 27.87 157 ASP B CA 1
ATOM 3006 C C . ASP B 1 157 ? -2.248 12.789 3.300 1.00 29.19 157 ASP B C 1
ATOM 3007 O O . ASP B 1 157 ? -3.251 12.187 2.916 1.00 30.62 157 ASP B O 1
ATOM 3012 N N . SER B 1 158 ? -1.122 12.163 3.574 1.00 29.45 158 SER B N 1
ATOM 3013 C CA . SER B 1 158 ? -0.960 10.732 3.450 1.00 31.68 158 SER B CA 1
ATOM 3014 C C . SER B 1 158 ? -1.719 9.906 4.549 1.00 31.11 158 SER B C 1
ATOM 3015 O O . SER B 1 158 ? -1.829 8.677 4.458 1.00 31.38 158 SER B O 1
ATOM 3018 N N . GLY B 1 159 ? -2.260 10.577 5.559 1.00 28.84 159 GLY B N 1
ATOM 3019 C CA . GLY B 1 159 ? -2.949 9.926 6.644 1.00 27.57 159 GLY B CA 1
ATOM 3020 C C . GLY B 1 159 ? -2.059 9.605 7.841 1.00 26.46 159 GLY B C 1
ATOM 3021 O O . GLY B 1 159 ? -2.484 8.877 8.746 1.00 27.73 159 GLY B O 1
ATOM 3022 N N . ILE B 1 160 ? -0.831 10.134 7.883 1.00 23.50 160 ILE B N 1
ATOM 3023 C CA . ILE B 1 160 ? 0.041 9.852 9.037 1.00 22.34 160 ILE B CA 1
ATOM 3024 C C . ILE B 1 160 ? -0.521 10.668 10.230 1.00 19.81 160 ILE B C 1
ATOM 3025 O O . ILE B 1 160 ? -0.898 11.824 10.044 1.00 19.92 160 ILE B O 1
ATOM 3030 N N . ALA B 1 161 ? -0.488 10.057 11.445 1.00 18.54 161 ALA B N 1
ATOM 3031 C CA . ALA B 1 161 ? -1.036 10.687 12.649 1.00 18.21 161 ALA B CA 1
ATOM 3032 C C . ALA B 1 161 ? -0.306 12.004 12.937 1.00 15.88 161 ALA B C 1
ATOM 3033 O O . ALA B 1 161 ? 0.938 12.105 12.857 1.00 17.88 161 ALA B O 1
ATOM 3035 N N . ARG B 1 162 ? -1.068 12.967 13.402 1.00 17.65 162 ARG B N 1
ATOM 3036 C CA . ARG B 1 162 ? -0.436 14.267 13.660 1.00 17.37 162 ARG B CA 1
ATOM 3037 C C . ARG B 1 162 ? 0.682 14.301 14.696 1.00 17.79 162 ARG B C 1
ATOM 3038 O O . ARG B 1 162 ? 1.649 15.016 14.454 1.00 15.34 162 ARG B O 1
ATOM 3046 N N . GLU B 1 163 ? 0.675 13.372 15.667 1.00 15.23 163 GLU B N 1
ATOM 3047 C CA . GLU B 1 163 ? 1.788 13.320 16.682 1.00 17.40 163 GLU B CA 1
ATOM 3048 C C . GLU B 1 163 ? 3.133 12.847 16.067 1.00 15.88 163 GLU B C 1
ATOM 3049 O O . GLU B 1 163 ? 4.236 13.113 16.615 1.00 15.21 163 GLU B O 1
ATOM 3055 N N . ILE B 1 164 ? 3.083 12.173 14.896 1.00 15.28 164 ILE B N 1
ATOM 3056 C CA . ILE B 1 164 ? 4.277 11.739 14.261 1.00 15.78 164 ILE B CA 1
ATOM 3057 C C . ILE B 1 164 ? 4.609 12.719 13.150 1.00 14.58 164 ILE B C 1
ATOM 3058 O O . ILE B 1 164 ? 5.806 13.010 12.959 1.00 15.95 164 ILE B O 1
ATOM 3063 N N . ALA B 1 165 ? 3.630 13.234 12.428 1.00 14.33 165 ALA B N 1
ATOM 3064 C CA . ALA B 1 165 ? 3.950 14.205 11.362 1.00 14.81 165 ALA B CA 1
ATOM 3065 C C . ALA B 1 165 ? 4.696 15.417 11.880 1.00 15.10 165 ALA B C 1
ATOM 3066 O O . ALA B 1 165 ? 5.585 15.973 11.162 1.00 15.14 165 ALA B O 1
ATOM 3068 N N . ARG B 1 166 ? 4.359 15.864 13.103 1.00 14.48 166 ARG B N 1
ATOM 3069 C CA . ARG B 1 166 ? 5.037 17.059 13.638 1.00 14.95 166 ARG B CA 1
ATOM 3070 C C . ARG B 1 166 ? 6.476 16.879 13.952 1.00 13.91 166 ARG B C 1
ATOM 3071 O O . ARG B 1 166 ? 7.123 17.899 14.295 1.00 12.81 166 ARG B O 1
ATOM 3079 N N . LEU B 1 167 ? 6.993 15.642 13.865 1.00 13.67 167 LEU B N 1
ATOM 3080 C CA . LEU B 1 167 ? 8.425 15.437 14.004 1.00 14.29 167 LEU B CA 1
ATOM 3081 C C . LEU B 1 167 ? 9.295 16.325 13.119 1.00 13.81 167 LEU B C 1
ATOM 3082 O O . LEU B 1 167 ? 10.436 16.612 13.471 1.00 12.44 167 LEU B O 1
ATOM 3087 N N . VAL B 1 168 ? 8.786 16.704 11.932 1.00 15.19 168 VAL B N 1
ATOM 3088 C CA . VAL B 1 168 ? 9.609 17.471 10.999 1.00 14.63 168 VAL B CA 1
ATOM 3089 C C . VAL B 1 168 ? 9.598 18.984 11.254 1.00 15.25 168 VAL B C 1
ATOM 3090 O O . VAL B 1 168 ? 10.377 19.729 10.606 1.00 15.79 168 VAL B O 1
ATOM 3094 N N . LEU B 1 169 ? 8.755 19.457 12.187 1.00 12.57 169 LEU B N 1
ATOM 3095 C CA . LEU B 1 169 ? 8.592 20.944 12.392 1.00 12.32 169 LEU B CA 1
ATOM 3096 C C . LEU B 1 169 ? 9.678 21.468 13.321 1.00 11.34 169 LEU B C 1
ATOM 3097 O O . LEU B 1 169 ? 10.087 20.759 14.283 1.00 12.92 169 LEU B O 1
ATOM 3102 N N . PRO B 1 170 ? 10.168 22.698 13.059 1.00 13.09 170 PRO B N 1
ATOM 3103 C CA . PRO B 1 170 ? 11.312 23.223 13.720 1.00 11.89 170 PRO B CA 1
ATOM 3104 C C . PRO B 1 170 ? 10.927 23.791 15.088 1.00 12.38 170 PRO B C 1
ATOM 3105 O O . PRO B 1 170 ? 9.724 24.066 15.378 1.00 13.57 170 PRO B O 1
ATOM 3109 N N . VAL B 1 171 ? 11.931 24.026 15.905 1.00 12.60 171 VAL B N 1
ATOM 3110 C CA . VAL B 1 171 ? 11.693 24.588 17.246 1.00 12.98 171 VAL B CA 1
ATOM 3111 C C . VAL B 1 171 ? 11.282 26.048 17.196 1.00 12.88 171 VAL B C 1
ATOM 3112 O O . VAL B 1 171 ? 10.899 26.659 18.245 1.00 11.63 171 VAL B O 1
ATOM 3116 N N . SER B 1 172 ? 11.298 26.656 16.000 1.00 13.20 172 SER B N 1
ATOM 3117 C CA . SER B 1 172 ? 10.806 27.992 15.801 1.00 12.14 172 SER B CA 1
ATOM 3118 C C . SER B 1 172 ? 9.311 28.097 15.566 1.00 12.50 172 SER B C 1
ATOM 3119 O O . SER B 1 172 ? 8.771 29.193 15.430 1.00 12.29 172 SER B O 1
ATOM 3122 N N . THR B 1 173 ? 8.642 26.942 15.455 1.00 13.53 173 THR B N 1
ATOM 3123 C CA . THR B 1 173 ? 7.211 26.896 15.240 1.00 10.99 173 THR B CA 1
ATOM 3124 C C . THR B 1 173 ? 6.490 27.616 16.429 1.00 13.80 173 THR B C 1
ATOM 3125 O O . THR B 1 173 ? 6.852 27.367 17.556 1.00 11.88 173 THR B O 1
ATOM 3129 N N . TYR B 1 174 ? 5.521 28.471 16.152 1.00 12.41 174 TYR B N 1
ATOM 3130 C CA . TYR B 1 174 ? 4.810 29.178 17.246 1.00 10.99 174 TYR B CA 1
ATOM 3131 C C . TYR B 1 174 ? 3.884 28.207 17.984 1.00 12.43 174 TYR B C 1
ATOM 3132 O O . TYR B 1 174 ? 3.246 27.307 17.336 1.00 13.78 174 TYR B O 1
ATOM 3141 N N . SER B 1 175 ? 3.836 28.391 19.317 1.00 11.54 175 SER B N 1
ATOM 3142 C CA . SER B 1 175 ? 2.874 27.726 20.125 1.00 14.39 175 SER B CA 1
ATOM 3143 C C . SER B 1 175 ? 2.165 28.794 20.992 1.00 14.43 175 SER B C 1
ATOM 3144 O O . SER B 1 175 ? 2.515 29.970 20.943 1.00 16.35 175 SER B O 1
ATOM 3147 N N . VAL B 1 176 ? 1.105 28.385 21.690 1.00 11.51 176 VAL B N 1
ATOM 3148 C CA . VAL B 1 176 ? 0.310 29.297 22.439 1.00 11.12 176 VAL B CA 1
ATOM 3149 C C . VAL B 1 176 ? -0.037 28.588 23.729 1.00 9.87 176 VAL B C 1
ATOM 3150 O O . VAL B 1 176 ? -0.302 27.374 23.682 1.00 8.81 176 VAL B O 1
ATOM 3154 N N . LEU B 1 177 ? -0.023 29.291 24.849 1.00 8.30 177 LEU B N 1
ATOM 3155 C CA . LEU B 1 177 ? -0.330 28.608 26.132 1.00 7.56 177 LEU B CA 1
ATOM 3156 C C . LEU B 1 177 ? -0.840 29.666 27.127 1.00 7.80 177 LEU B C 1
ATOM 3157 O O . LEU B 1 177 ? -0.633 30.879 26.944 1.00 9.16 177 LEU B O 1
ATOM 3162 N N . TYR B 1 178 ? -1.527 29.183 28.184 1.00 7.09 178 TYR B N 1
ATOM 3163 C CA . TYR B 1 178 ? -1.757 29.977 29.373 1.00 8.90 178 TYR B CA 1
ATOM 3164 C C . TYR B 1 178 ? -0.636 29.669 30.356 1.00 8.16 178 TYR B C 1
ATOM 3165 O O . TYR B 1 178 ? -0.214 28.478 30.496 1.00 9.34 178 TYR B O 1
ATOM 3174 N N . ALA B 1 179 ? -0.194 30.705 31.051 1.00 8.91 179 ALA B N 1
ATOM 3175 C CA . ALA B 1 179 ? 0.906 30.613 32.078 1.00 8.39 179 ALA B CA 1
ATOM 3176 C C . ALA B 1 179 ? 0.389 31.458 33.256 1.00 7.44 179 ALA B C 1
ATOM 3177 O O . ALA B 1 179 ? 0.058 32.688 33.098 1.00 9.16 179 ALA B O 1
ATOM 3179 N N . THR B 1 180 ? 0.208 30.786 34.396 1.00 8.36 180 THR B N 1
ATOM 3180 C CA . THR B 1 180 ? -0.341 31.422 35.603 1.00 8.00 180 THR B CA 1
ATOM 3181 C C . THR B 1 180 ? 0.732 31.421 36.730 1.00 9.14 180 THR B C 1
ATOM 3182 O O . THR B 1 180 ? 1.417 30.431 36.937 1.00 9.62 180 THR B O 1
ATOM 3186 N N . CYS B 1 181 ? 0.861 32.555 37.437 1.00 7.68 181 CYS B N 1
ATOM 3187 C CA . CYS B 1 181 ? 1.935 32.676 38.472 1.00 9.13 181 CYS B CA 1
ATOM 3188 C C . CYS B 1 181 ? 1.341 33.537 39.560 1.00 11.34 181 CYS B C 1
ATOM 3189 O O . CYS B 1 181 ? 0.333 34.225 39.328 1.00 12.92 181 CYS B O 1
ATOM 3192 N N . ASN B 1 182 ? 1.887 33.393 40.748 1.00 8.61 182 ASN B N 1
ATOM 3193 C CA . ASN B 1 182 ? 1.693 34.437 41.761 1.00 7.04 182 ASN B CA 1
ATOM 3194 C C . ASN B 1 182 ? 2.874 35.436 41.647 1.00 6.36 182 ASN B C 1
ATOM 3195 O O . ASN B 1 182 ? 3.859 35.189 40.908 1.00 8.02 182 ASN B O 1
ATOM 3200 N N . ALA B 1 183 ? 2.780 36.555 42.389 1.00 6.59 183 ALA B N 1
ATOM 3201 C CA . ALA B 1 183 ? 3.795 37.590 42.173 1.00 8.76 183 ALA B CA 1
ATOM 3202 C C . ALA B 1 183 ? 5.193 37.141 42.640 1.00 7.21 183 ALA B C 1
ATOM 3203 O O . ALA B 1 183 ? 6.211 37.588 42.085 1.00 6.23 183 ALA B O 1
ATOM 3205 N N . ARG B 1 184 ? 5.286 36.242 43.647 1.00 5.30 184 ARG B N 1
ATOM 3206 C CA . ARG B 1 184 ? 6.603 35.747 44.103 1.00 7.86 184 ARG B CA 1
ATOM 3207 C C . ARG B 1 184 ? 7.229 34.927 42.968 1.00 7.46 184 ARG B C 1
ATOM 3208 O O . ARG B 1 184 ? 8.447 35.099 42.664 1.00 7.36 184 ARG B O 1
ATOM 3216 N N . ALA B 1 185 ? 6.448 34.076 42.344 1.00 5.46 185 ALA B N 1
ATOM 3217 C CA . ALA B 1 185 ? 6.953 33.246 41.246 1.00 6.17 185 ALA B CA 1
ATOM 3218 C C . ALA B 1 185 ? 7.292 34.143 40.060 1.00 7.54 185 ALA B C 1
ATOM 3219 O O . ALA B 1 185 ? 8.253 33.863 39.373 1.00 7.89 185 ALA B O 1
ATOM 3221 N N . LEU B 1 186 ? 6.505 35.168 39.787 1.00 6.82 186 LEU B N 1
ATOM 3222 C CA . LEU B 1 186 ? 6.815 36.097 38.708 1.00 6.51 186 LEU B CA 1
ATOM 3223 C C . LEU B 1 186 ? 8.142 36.812 39.038 1.00 5.70 186 LEU B C 1
ATOM 3224 O O . LEU B 1 186 ? 8.979 36.906 38.097 1.00 5.44 186 LEU B O 1
ATOM 3229 N N . MET B 1 187 ? 8.342 37.266 40.268 1.00 5.87 187 MET B N 1
ATOM 3230 C CA . MET B 1 187 ? 9.627 37.960 40.579 1.00 6.71 187 MET B CA 1
ATOM 3231 C C . MET B 1 187 ? 10.808 37.020 40.409 1.00 7.09 187 MET B C 1
ATOM 3232 O O . MET B 1 187 ? 11.877 37.464 39.911 1.00 6.84 187 MET B O 1
ATOM 3237 N N . HIS B 1 188 ? 10.643 35.765 40.777 1.00 6.96 188 HIS B N 1
ATOM 3238 C CA . HIS B 1 188 ? 11.815 34.823 40.626 1.00 8.48 188 HIS B CA 1
ATOM 3239 C C . HIS B 1 188 ? 12.090 34.623 39.145 1.00 7.75 188 HIS B C 1
ATOM 3240 O O . HIS B 1 188 ? 13.265 34.636 38.703 1.00 8.27 188 HIS B O 1
ATOM 3247 N N . PHE B 1 189 ? 11.029 34.557 38.337 1.00 8.51 189 PHE B N 1
ATOM 3248 C CA . PHE B 1 189 ? 11.215 34.387 36.891 1.00 9.17 189 PHE B CA 1
ATOM 3249 C C . PHE B 1 189 ? 11.851 35.663 36.283 1.00 9.25 189 PHE B C 1
ATOM 3250 O O . PHE B 1 189 ? 12.781 35.547 35.488 1.00 8.63 189 PHE B O 1
ATOM 3258 N N . LEU B 1 190 ? 11.425 36.841 36.751 1.00 6.74 190 LEU B N 1
ATOM 3259 C CA . LEU B 1 190 ? 11.946 38.094 36.145 1.00 7.86 190 LEU B CA 1
ATOM 3260 C C . LEU B 1 190 ? 13.450 38.204 36.514 1.00 7.67 190 LEU B C 1
ATOM 3261 O O . LEU B 1 190 ? 14.213 38.719 35.704 1.00 7.97 190 LEU B O 1
ATOM 3266 N N . SER B 1 191 ? 13.840 37.789 37.710 1.00 6.35 191 SER B N 1
ATOM 3267 C CA . SER B 1 191 ? 15.285 37.907 38.125 1.00 9.51 191 SER B CA 1
ATOM 3268 C C . SER B 1 191 ? 16.111 37.081 37.210 1.00 9.14 191 SER B C 1
ATOM 3269 O O . SER B 1 191 ? 17.240 37.435 36.902 1.00 9.82 191 SER B O 1
ATOM 3272 N N . LEU B 1 192 ? 15.571 35.995 36.697 1.00 8.95 192 LEU B N 1
ATOM 3273 C CA . LEU B 1 192 ? 16.433 35.076 35.846 1.00 9.49 192 LEU B CA 1
ATOM 3274 C C . LEU B 1 192 ? 16.269 35.372 34.325 1.00 10.78 192 LEU B C 1
ATOM 3275 O O . LEU B 1 192 ? 17.172 35.116 33.537 1.00 11.26 192 LEU B O 1
ATOM 3280 N N . ARG B 1 193 ? 15.101 35.851 33.907 1.00 10.40 193 ARG B N 1
ATOM 3281 C CA . ARG B 1 193 ? 14.736 35.937 32.478 1.00 9.48 193 ARG B CA 1
ATOM 3282 C C . ARG B 1 193 ? 14.758 37.406 31.984 1.00 9.79 193 ARG B C 1
ATOM 3283 O O . ARG B 1 193 ? 14.251 37.685 30.890 1.00 10.90 193 ARG B O 1
ATOM 3291 N N . THR B 1 194 ? 15.354 38.298 32.756 1.00 10.77 194 THR B N 1
ATOM 3292 C CA . THR B 1 194 ? 15.671 39.624 32.192 1.00 12.10 194 THR B CA 1
ATOM 3293 C C . THR B 1 194 ? 17.171 39.875 32.432 1.00 13.98 194 THR B C 1
ATOM 3294 O O . THR B 1 194 ? 17.749 39.493 33.489 1.00 14.30 194 THR B O 1
ATOM 3298 N N . HIS B 1 195 ? 17.793 40.554 31.448 1.00 14.46 195 HIS B N 1
ATOM 3299 C CA . HIS B 1 195 ? 19.242 40.906 31.581 1.00 17.98 195 HIS B CA 1
ATOM 3300 C C . HIS B 1 195 ? 19.317 42.387 31.990 1.00 18.80 195 HIS B C 1
ATOM 3301 O O . HIS B 1 195 ? 19.133 43.257 31.157 1.00 17.55 195 HIS B O 1
ATOM 3308 N N A ARG B 1 196 ? 19.619 42.641 33.249 0.55 18.45 196 ARG B N 1
ATOM 3309 N N B ARG B 1 196 ? 19.505 42.652 33.277 0.45 19.08 196 ARG B N 1
ATOM 3310 C CA A ARG B 1 196 ? 19.645 43.978 33.781 0.55 19.29 196 ARG B CA 1
ATOM 3311 C CA B ARG B 1 196 ? 19.599 44.000 33.826 0.45 20.31 196 ARG B CA 1
ATOM 3312 C C A ARG B 1 196 ? 20.984 44.231 34.460 0.55 21.44 196 ARG B C 1
ATOM 3313 C C B ARG B 1 196 ? 21.021 44.137 34.399 0.45 21.83 196 ARG B C 1
ATOM 3314 O O A ARG B 1 196 ? 21.206 43.767 35.591 0.55 19.61 196 ARG B O 1
ATOM 3315 O O B ARG B 1 196 ? 21.348 43.476 35.388 0.45 20.20 196 ARG B O 1
ATOM 3330 N N . PRO B 1 197 ? 21.875 44.975 33.766 1.00 23.17 197 PRO B N 1
ATOM 3331 C CA . PRO B 1 197 ? 23.294 45.051 34.230 1.00 25.54 197 PRO B CA 1
ATOM 3332 C C . PRO B 1 197 ? 23.507 45.684 35.608 1.00 26.50 197 PRO B C 1
ATOM 3333 O O . PRO B 1 197 ? 24.555 45.430 36.216 1.00 25.57 197 PRO B O 1
ATOM 3337 N N . ASP B 1 198 ? 22.526 46.488 36.031 1.00 26.89 198 ASP B N 1
ATOM 3338 C CA . ASP B 1 198 ? 22.300 47.067 37.366 1.00 28.26 198 ASP B CA 1
ATOM 3339 C C . ASP B 1 198 ? 21.807 46.079 38.513 1.00 25.97 198 ASP B C 1
ATOM 3340 O O . ASP B 1 198 ? 21.874 46.420 39.709 1.00 24.15 198 ASP B O 1
ATOM 3345 N N . ALA B 1 199 ? 21.293 44.876 38.144 1.00 20.59 199 ALA B N 1
ATOM 3346 C CA . ALA B 1 199 ? 20.635 43.976 39.119 1.00 17.70 199 ALA B CA 1
ATOM 3347 C C . ALA B 1 199 ? 21.639 43.382 40.080 1.00 15.47 199 ALA B C 1
ATOM 3348 O O . ALA B 1 199 ? 22.889 43.337 39.765 1.00 16.95 199 ALA B O 1
ATOM 3350 N N . ALA B 1 200 ? 21.199 42.870 41.215 1.00 11.16 200 ALA B N 1
ATOM 3351 C CA . ALA B 1 200 ? 22.138 42.241 42.112 1.00 12.26 200 ALA B CA 1
ATOM 3352 C C . ALA B 1 200 ? 22.834 41.051 41.428 1.00 14.60 200 ALA B C 1
ATOM 3353 O O . ALA B 1 200 ? 24.053 40.744 41.685 1.00 13.69 200 ALA B O 1
ATOM 3355 N N . TYR B 1 201 ? 22.085 40.340 40.584 1.00 13.92 201 TYR B N 1
ATOM 3356 C CA . TYR B 1 201 ? 22.660 39.202 39.778 1.00 15.76 201 TYR B CA 1
ATOM 3357 C C . TYR B 1 201 ? 22.391 39.473 38.302 1.00 18.03 201 TYR B C 1
ATOM 3358 O O . TYR B 1 201 ? 21.268 39.747 37.902 1.00 20.02 201 TYR B O 1
ATOM 3367 N N . VAL B 1 202 ? 23.418 39.418 37.479 1.00 16.93 202 VAL B N 1
ATOM 3368 C CA . VAL B 1 202 ? 23.199 39.702 36.084 1.00 19.17 202 VAL B CA 1
ATOM 3369 C C . VAL B 1 202 ? 22.969 38.361 35.374 1.00 19.34 202 VAL B C 1
ATOM 3370 O O . VAL B 1 202 ? 23.841 37.488 35.376 1.00 21.88 202 VAL B O 1
ATOM 3374 N N . SER B 1 203 ? 21.771 38.152 34.848 1.00 15.11 203 SER B N 1
ATOM 3375 C CA . SER B 1 203 ? 21.451 36.883 34.195 1.00 16.36 203 SER B CA 1
ATOM 3376 C C . SER B 1 203 ? 21.560 37.107 32.691 1.00 15.43 203 SER B C 1
ATOM 3377 O O . SER B 1 203 ? 21.500 38.236 32.241 1.00 16.99 203 SER B O 1
ATOM 3380 N N . HIS B 1 204 ? 21.735 36.035 31.918 1.00 14.40 204 HIS B N 1
ATOM 3381 C CA . HIS B 1 204 ? 21.952 36.167 30.467 1.00 17.01 204 HIS B CA 1
ATOM 3382 C C . HIS B 1 204 ? 20.938 35.289 29.736 1.00 15.54 204 HIS B C 1
ATOM 3383 O O . HIS B 1 204 ? 21.312 34.361 29.015 1.00 15.27 204 HIS B O 1
ATOM 3390 N N . PRO B 1 205 ? 19.634 35.564 29.910 1.00 14.60 205 PRO B N 1
ATOM 3391 C CA . PRO B 1 205 ? 18.674 34.757 29.166 1.00 13.38 205 PRO B CA 1
ATOM 3392 C C . PRO B 1 205 ? 18.716 35.094 27.681 1.00 12.71 205 PRO B C 1
ATOM 3393 O O . PRO B 1 205 ? 19.111 36.232 27.255 1.00 12.96 205 PRO B O 1
ATOM 3397 N N . GLN B 1 206 ? 18.227 34.189 26.897 1.00 11.95 206 GLN B N 1
ATOM 3398 C CA . GLN B 1 206 ? 18.001 34.432 25.496 1.00 12.22 206 GLN B CA 1
ATOM 3399 C C . GLN B 1 206 ? 17.072 35.600 25.254 1.00 15.17 206 GLN B C 1
ATOM 3400 O O . GLN B 1 206 ? 16.076 35.780 25.955 1.00 11.68 206 GLN B O 1
ATOM 3406 N N . ARG B 1 207 ? 17.348 36.411 24.196 1.00 11.12 207 ARG B N 1
ATOM 3407 C CA . ARG B 1 207 ? 16.497 37.572 24.034 1.00 10.50 207 ARG B CA 1
ATOM 3408 C C . ARG B 1 207 ? 14.968 37.291 23.946 1.00 10.01 207 ARG B C 1
ATOM 3409 O O . ARG B 1 207 ? 14.128 38.072 24.450 1.00 11.18 207 ARG B O 1
ATOM 3417 N N . GLU B 1 208 ? 14.580 36.167 23.331 1.00 9.92 208 GLU B N 1
ATOM 3418 C CA . GLU B 1 208 ? 13.161 35.930 23.115 1.00 9.14 208 GLU B CA 1
ATOM 3419 C C . GLU B 1 208 ? 12.397 35.690 24.419 1.00 8.67 208 GLU B C 1
ATOM 3420 O O . GLU B 1 208 ? 11.275 36.241 24.635 1.00 11.35 208 GLU B O 1
ATOM 3426 N N . ILE B 1 209 ? 12.957 34.888 25.333 1.00 6.62 209 ILE B N 1
ATOM 3427 C CA . ILE B 1 209 ? 12.286 34.800 26.632 1.00 7.68 209 ILE B CA 1
ATOM 3428 C C . ILE B 1 209 ? 12.310 36.082 27.414 1.00 8.77 209 ILE B C 1
ATOM 3429 O O . ILE B 1 209 ? 11.338 36.406 28.133 1.00 7.48 209 ILE B O 1
ATOM 3434 N N . GLU B 1 210 ? 13.336 36.885 27.145 1.00 9.42 210 GLU B N 1
ATOM 3435 C CA . GLU B 1 210 ? 13.392 38.201 27.790 1.00 9.96 210 GLU B CA 1
ATOM 3436 C C . GLU B 1 210 ? 12.235 39.055 27.269 1.00 11.88 210 GLU B C 1
ATOM 3437 O O . GLU B 1 210 ? 11.689 39.847 28.027 1.00 11.56 210 GLU B O 1
ATOM 3443 N N . MET B 1 211 ? 11.904 38.975 25.975 1.00 11.59 211 MET B N 1
ATOM 3444 C CA . MET B 1 211 ? 10.716 39.696 25.476 1.00 11.97 211 MET B CA 1
ATOM 3445 C C . MET B 1 211 ? 9.416 39.299 26.144 1.00 11.83 211 MET B C 1
ATOM 3446 O O . MET B 1 211 ? 8.553 40.143 26.402 1.00 12.68 211 MET B O 1
ATOM 3451 N N . VAL B 1 212 ? 9.269 38.004 26.413 1.00 10.29 212 VAL B N 1
ATOM 3452 C CA . VAL B 1 212 ? 8.105 37.527 27.197 1.00 8.75 212 VAL B CA 1
ATOM 3453 C C . VAL B 1 212 ? 8.140 38.185 28.531 1.00 8.44 212 VAL B C 1
ATOM 3454 O O . VAL B 1 212 ? 7.078 38.728 29.024 1.00 9.44 212 VAL B O 1
ATOM 3458 N N . ALA B 1 213 ? 9.296 38.042 29.228 1.00 9.00 213 ALA B N 1
ATOM 3459 C CA . ALA B 1 213 ? 9.412 38.555 30.601 1.00 8.87 213 ALA B CA 1
ATOM 3460 C C . ALA B 1 213 ? 9.108 40.074 30.653 1.00 9.47 213 ALA B C 1
ATOM 3461 O O . ALA B 1 213 ? 8.476 40.512 31.609 1.00 10.03 213 ALA B O 1
ATOM 3463 N N . GLU B 1 214 ? 9.618 40.873 29.695 1.00 9.43 214 GLU B N 1
ATOM 3464 C CA . GLU B 1 214 ? 9.395 42.330 29.804 1.00 10.11 214 GLU B CA 1
ATOM 3465 C C . GLU B 1 214 ? 7.912 42.682 29.683 1.00 11.33 214 GLU B C 1
ATOM 3466 O O . GLU B 1 214 ? 7.415 43.562 30.375 1.00 9.81 214 GLU B O 1
ATOM 3472 N N . GLN B 1 215 ? 7.189 41.939 28.886 1.00 10.16 215 GLN B N 1
ATOM 3473 C CA . GLN B 1 215 ? 5.779 42.242 28.740 1.00 11.01 215 GLN B CA 1
ATOM 3474 C C . GLN B 1 215 ? 4.997 41.819 29.977 1.00 9.21 215 GLN B C 1
ATOM 3475 O O . GLN B 1 215 ? 4.012 42.453 30.334 1.00 9.80 215 GLN B O 1
ATOM 3481 N N . MET B 1 216 ? 5.395 40.679 30.563 1.00 9.64 216 MET B N 1
ATOM 3482 C CA . MET B 1 216 ? 4.739 40.265 31.774 1.00 8.89 216 MET B CA 1
ATOM 3483 C C . MET B 1 216 ? 4.972 41.342 32.813 1.00 9.29 216 MET B C 1
ATOM 3484 O O . MET B 1 216 ? 4.118 41.653 33.631 1.00 7.53 216 MET B O 1
ATOM 3489 N N . GLU B 1 217 ? 6.206 41.780 32.943 1.00 7.67 217 GLU B N 1
ATOM 3490 C CA . GLU B 1 217 ? 6.545 42.784 33.988 1.00 8.69 217 GLU B CA 1
ATOM 3491 C C . GLU B 1 217 ? 5.777 44.085 33.838 1.00 8.33 217 GLU B C 1
ATOM 3492 O O . GLU B 1 217 ? 5.351 44.676 34.832 1.00 9.57 217 GLU B O 1
ATOM 3498 N N . THR B 1 218 ? 5.675 44.534 32.607 1.00 10.49 218 THR B N 1
ATOM 3499 C CA . THR B 1 218 ? 4.908 45.771 32.319 1.00 11.12 218 THR B CA 1
ATOM 3500 C C . THR B 1 218 ? 3.445 45.610 32.755 1.00 11.48 218 THR B C 1
ATOM 3501 O O . THR B 1 218 ? 2.879 46.523 33.441 1.00 12.72 218 THR B O 1
ATOM 3505 N N . ALA B 1 219 ? 2.861 44.453 32.486 1.00 11.16 219 ALA B N 1
ATOM 3506 C CA . ALA B 1 219 ? 1.490 44.193 32.969 1.00 10.58 219 ALA B CA 1
ATOM 3507 C C . ALA B 1 219 ? 1.423 44.140 34.494 1.00 12.99 219 ALA B C 1
ATOM 3508 O O . ALA B 1 219 ? 0.569 44.709 35.146 1.00 12.70 219 ALA B O 1
ATOM 3510 N N . TRP B 1 220 ? 2.329 43.393 35.111 1.00 9.47 220 TRP B N 1
ATOM 3511 C CA . TRP B 1 220 ? 2.321 43.218 36.552 1.00 9.82 220 TRP B CA 1
ATOM 3512 C C . TRP B 1 220 ? 2.539 44.590 37.266 1.00 9.51 220 TRP B C 1
ATOM 3513 O O . TRP B 1 220 ? 1.968 44.856 38.310 1.00 9.01 220 TRP B O 1
ATOM 3524 N N . ALA B 1 221 ? 3.318 45.476 36.652 1.00 10.21 221 ALA B N 1
ATOM 3525 C CA . ALA B 1 221 ? 3.643 46.793 37.336 1.00 11.06 221 ALA B CA 1
ATOM 3526 C C . ALA B 1 221 ? 2.392 47.630 37.472 1.00 11.73 221 ALA B C 1
ATOM 3527 O O . ALA B 1 221 ? 2.271 48.423 38.441 1.00 11.18 221 ALA B O 1
ATOM 3529 N N . LYS B 1 222 ? 1.428 47.400 36.583 1.00 10.72 222 LYS B N 1
ATOM 3530 C CA . LYS B 1 222 ? 0.115 48.085 36.713 1.00 11.93 222 LYS B CA 1
ATOM 3531 C C . LYS B 1 222 ? -0.721 47.494 37.773 1.00 13.90 222 LYS B C 1
ATOM 3532 O O . LYS B 1 222 ? -1.487 48.240 38.419 1.00 13.69 222 LYS B O 1
ATOM 3538 N N . LEU B 1 223 ? -0.626 46.170 38.013 1.00 10.22 223 LEU B N 1
ATOM 3539 C CA . LEU B 1 223 ? -1.449 45.596 39.060 1.00 11.13 223 LEU B CA 1
ATOM 3540 C C . LEU B 1 223 ? -0.852 45.785 40.456 1.00 10.95 223 LEU B C 1
ATOM 3541 O O . LEU B 1 223 ? -1.596 45.884 41.440 1.00 10.97 223 LEU B O 1
ATOM 3546 N N . MET B 1 224 ? 0.505 45.786 40.548 1.00 10.12 224 MET B N 1
ATOM 3547 C CA . MET B 1 224 ? 1.139 45.826 41.856 1.00 6.98 224 MET B CA 1
ATOM 3548 C C . MET B 1 224 ? 2.290 46.797 41.813 1.00 8.97 224 MET B C 1
ATOM 3549 O O . MET B 1 224 ? 3.452 46.425 41.927 1.00 7.90 224 MET B O 1
ATOM 3554 N N . PRO B 1 225 ? 1.967 48.061 41.672 1.00 8.19 225 PRO B N 1
ATOM 3555 C CA . PRO B 1 225 ? 3.047 49.049 41.482 1.00 7.79 225 PRO B CA 1
ATOM 3556 C C . PRO B 1 225 ? 3.979 49.215 42.657 1.00 7.31 225 PRO B C 1
ATOM 3557 O O . PRO B 1 225 ? 5.213 49.420 42.379 1.00 8.70 225 PRO B O 1
ATOM 3561 N N . VAL B 1 226 ? 3.522 49.082 43.892 1.00 7.63 226 VAL B N 1
ATOM 3562 C CA . VAL B 1 226 ? 4.467 49.313 44.997 1.00 8.65 226 VAL B CA 1
ATOM 3563 C C . VAL B 1 226 ? 5.436 48.106 45.059 1.00 8.29 226 VAL B C 1
ATOM 3564 O O . VAL B 1 226 ? 6.631 48.280 45.347 1.00 9.43 226 VAL B O 1
ATOM 3568 N N . THR B 1 227 ? 4.874 46.906 44.916 1.00 7.48 227 THR B N 1
ATOM 3569 C CA . THR B 1 227 ? 5.735 45.702 44.854 1.00 8.33 227 THR B CA 1
ATOM 3570 C C . THR B 1 227 ? 6.771 45.817 43.727 1.00 7.69 227 THR B C 1
ATOM 3571 O O . THR B 1 227 ? 7.980 45.437 43.902 1.00 8.06 227 THR B O 1
ATOM 3575 N N . HIS B 1 228 ? 6.305 46.165 42.526 1.00 7.16 228 HIS B N 1
ATOM 3576 C CA . HIS B 1 228 ? 7.177 46.291 41.407 1.00 9.36 228 HIS B CA 1
ATOM 3577 C C . HIS B 1 228 ? 8.302 47.319 41.691 1.00 10.89 228 HIS B C 1
ATOM 3578 O O . HIS B 1 228 ? 9.513 47.053 41.419 1.00 9.90 228 HIS B O 1
ATOM 3585 N N . GLU B 1 229 ? 7.942 48.477 42.308 1.00 9.23 229 GLU B N 1
ATOM 3586 C CA . GLU B 1 229 ? 9.003 49.432 42.667 1.00 12.16 229 GLU B CA 1
ATOM 3587 C C . GLU B 1 229 ? 9.976 48.876 43.650 1.00 10.67 229 GLU B C 1
ATOM 3588 O O . GLU B 1 229 ? 11.233 49.063 43.474 1.00 12.56 229 GLU B O 1
ATOM 3594 N N . ALA B 1 230 ? 9.473 48.194 44.665 1.00 10.81 230 ALA B N 1
ATOM 3595 C CA . ALA B 1 230 ? 10.370 47.595 45.699 1.00 9.55 230 ALA B CA 1
ATOM 3596 C C . ALA B 1 230 ? 11.274 46.492 45.095 1.00 8.66 230 ALA B C 1
ATOM 3597 O O . ALA B 1 230 ? 12.435 46.371 45.450 1.00 9.55 230 ALA B O 1
ATOM 3599 N N . PHE B 1 231 ? 10.715 45.645 44.210 1.00 7.35 231 PHE B N 1
ATOM 3600 C CA . PHE B 1 231 ? 11.517 44.586 43.608 1.00 10.29 231 PHE B CA 1
ATOM 3601 C C . PHE B 1 231 ? 12.731 45.203 42.915 1.00 11.08 231 PHE B C 1
ATOM 3602 O O . PHE B 1 231 ? 13.835 44.702 43.035 1.00 13.02 231 PHE B O 1
ATOM 3610 N N . THR B 1 232 ? 12.508 46.273 42.152 1.00 9.43 232 THR B N 1
ATOM 3611 C CA . THR B 1 232 ? 13.662 46.874 41.450 1.00 13.66 232 THR B CA 1
ATOM 3612 C C . THR B 1 232 ? 14.590 47.606 42.397 1.00 13.30 232 THR B C 1
ATOM 3613 O O . THR B 1 232 ? 15.827 47.463 42.268 1.00 12.81 232 THR B O 1
ATOM 3617 N N . ALA B 1 233 ? 14.042 48.213 43.408 1.00 11.14 233 ALA B N 1
ATOM 3618 C CA . ALA B 1 233 ? 14.869 48.972 44.416 1.00 14.11 233 ALA B CA 1
ATOM 3619 C C . ALA B 1 233 ? 15.828 48.059 45.128 1.00 15.22 233 ALA B C 1
ATOM 3620 O O . ALA B 1 233 ? 16.964 48.507 45.516 1.00 14.98 233 ALA B O 1
ATOM 3622 N N . PHE B 1 234 ? 15.404 46.812 45.367 1.00 11.91 234 PHE B N 1
ATOM 3623 C CA . PHE B 1 234 ? 16.283 45.891 46.077 1.00 14.07 234 PHE B CA 1
ATOM 3624 C C . PHE B 1 234 ? 17.151 44.946 45.247 1.00 12.43 234 PHE B C 1
ATOM 3625 O O . PHE B 1 234 ? 17.665 43.945 45.790 1.00 13.71 234 PHE B O 1
ATOM 3633 N N . GLY B 1 235 ? 17.299 45.263 43.957 1.00 11.54 235 GLY B N 1
ATOM 3634 C CA . GLY B 1 235 ? 18.262 44.539 43.120 1.00 11.52 235 GLY B CA 1
ATOM 3635 C C . GLY B 1 235 ? 17.640 43.451 42.268 1.00 9.49 235 GLY B C 1
ATOM 3636 O O . GLY B 1 235 ? 18.372 42.672 41.705 1.00 11.21 235 GLY B O 1
ATOM 3637 N N . ARG B 1 236 ? 16.295 43.390 42.229 1.00 9.71 236 ARG B N 1
ATOM 3638 C CA . ARG B 1 236 ? 15.570 42.449 41.274 1.00 9.35 236 ARG B CA 1
ATOM 3639 C C . ARG B 1 236 ? 15.797 41.015 41.670 1.00 9.10 236 ARG B C 1
ATOM 3640 O O . ARG B 1 236 ? 15.973 40.135 40.771 1.00 12.09 236 ARG B O 1
ATOM 3648 N N . VAL B 1 237 ? 15.754 40.793 42.981 1.00 12.52 237 VAL B N 1
ATOM 3649 C CA . VAL B 1 237 ? 15.900 39.459 43.604 1.00 14.22 237 VAL B CA 1
ATOM 3650 C C . VAL B 1 237 ? 14.537 39.117 44.207 1.00 13.90 237 VAL B C 1
ATOM 3651 O O . VAL B 1 237 ? 13.960 39.970 44.899 1.00 13.93 237 VAL B O 1
ATOM 3655 N N . SER B 1 238 ? 13.958 37.954 43.919 1.00 13.55 238 SER B N 1
ATOM 3656 C CA . SER B 1 238 ? 12.680 37.596 44.562 1.00 11.97 238 SER B CA 1
ATOM 3657 C C . SER B 1 238 ? 12.882 37.431 46.022 1.00 13.61 238 SER B C 1
ATOM 3658 O O . SER B 1 238 ? 13.880 36.780 46.441 1.00 15.49 238 SER B O 1
ATOM 3661 N N . PRO B 1 239 ? 11.928 37.894 46.826 1.00 14.19 239 PRO B N 1
ATOM 3662 C CA . PRO B 1 239 ? 11.942 37.676 48.225 1.00 17.91 239 PRO B CA 1
ATOM 3663 C C . PRO B 1 239 ? 11.552 36.174 48.465 1.00 19.81 239 PRO B C 1
ATOM 3664 O O . PRO B 1 239 ? 11.003 35.494 47.542 1.00 21.37 239 PRO B O 1
ATOM 3669 N N . PRO C 1 4 ? -13.031 34.934 83.500 1.00 51.30 4 PRO C N 1
ATOM 3670 C CA . PRO C 1 4 ? -11.883 34.075 83.836 1.00 50.40 4 PRO C CA 1
ATOM 3671 C C . PRO C 1 4 ? -10.639 34.476 83.017 1.00 48.84 4 PRO C C 1
ATOM 3672 O O . PRO C 1 4 ? -10.714 35.407 82.191 1.00 49.67 4 PRO C O 1
ATOM 3676 N N . ARG C 1 5 ? -9.492 33.840 83.271 1.00 45.90 5 ARG C N 1
ATOM 3677 C CA . ARG C 1 5 ? -8.246 34.316 82.646 1.00 42.93 5 ARG C CA 1
ATOM 3678 C C . ARG C 1 5 ? -8.028 33.766 81.241 1.00 39.26 5 ARG C C 1
ATOM 3679 O O . ARG C 1 5 ? -7.157 34.270 80.535 1.00 41.96 5 ARG C O 1
ATOM 3687 N N . ILE C 1 6 ? -8.774 32.738 80.831 1.00 33.59 6 ILE C N 1
ATOM 3688 C CA . ILE C 1 6 ? -8.573 32.165 79.478 1.00 27.99 6 ILE C CA 1
ATOM 3689 C C . ILE C 1 6 ? -9.911 32.032 78.768 1.00 26.48 6 ILE C C 1
ATOM 3690 O O . ILE C 1 6 ? -10.956 32.037 79.424 1.00 25.74 6 ILE C O 1
ATOM 3695 N N . GLU C 1 7 ? -9.893 31.893 77.432 1.00 22.55 7 GLU C N 1
ATOM 3696 C CA . GLU C 1 7 ? -11.113 31.700 76.656 1.00 20.18 7 GLU C CA 1
ATOM 3697 C C . GLU C 1 7 ? -11.028 30.309 76.067 1.00 21.06 7 GLU C C 1
ATOM 3698 O O . GLU C 1 7 ? -10.008 29.964 75.482 1.00 20.56 7 GLU C O 1
ATOM 3704 N N . LEU C 1 8 ? -12.082 29.512 76.254 1.00 19.98 8 LEU C N 1
ATOM 3705 C CA . LEU C 1 8 ? -12.167 28.179 75.603 1.00 20.48 8 LEU C CA 1
ATOM 3706 C C . LEU C 1 8 ? -13.146 28.340 74.486 1.00 20.44 8 LEU C C 1
ATOM 3707 O O . LEU C 1 8 ? -14.241 28.935 74.688 1.00 19.40 8 LEU C O 1
ATOM 3712 N N . ARG C 1 9 ? -12.807 27.815 73.288 1.00 18.43 9 ARG C N 1
ATOM 3713 C CA . ARG C 1 9 ? -13.799 27.843 72.187 1.00 16.77 9 ARG C CA 1
ATOM 3714 C C . ARG C 1 9 ? -13.728 26.498 71.522 1.00 16.05 9 ARG C C 1
ATOM 3715 O O . ARG C 1 9 ? -12.774 25.730 71.753 1.00 14.22 9 ARG C O 1
ATOM 3723 N N . SER C 1 10 ? -14.758 26.142 70.777 1.00 14.87 10 SER C N 1
ATOM 3724 C CA A SER C 1 10 ? -14.785 24.899 70.057 0.50 16.82 10 SER C CA 1
ATOM 3725 C CA B SER C 1 10 ? -14.754 24.896 70.056 0.50 16.71 10 SER C CA 1
ATOM 3726 C C . SER C 1 10 ? -14.955 25.096 68.530 1.00 17.51 10 SER C C 1
ATOM 3727 O O . SER C 1 10 ? -15.209 24.138 67.816 1.00 19.64 10 SER C O 1
ATOM 3732 N N . ASP C 1 11 ? -14.857 26.311 68.060 1.00 18.08 11 ASP C N 1
ATOM 3733 C CA . ASP C 1 11 ? -15.267 26.553 66.650 1.00 19.86 11 ASP C CA 1
ATOM 3734 C C . ASP C 1 11 ? -13.964 26.608 65.808 1.00 18.84 11 ASP C C 1
ATOM 3735 O O . ASP C 1 11 ? -12.847 26.776 66.347 1.00 18.76 11 ASP C O 1
ATOM 3740 N N . ILE C 1 12 ? -14.115 26.317 64.543 1.00 15.01 12 ILE C N 1
ATOM 3741 C CA . ILE C 1 12 ? -12.919 26.337 63.646 1.00 15.94 12 ILE C CA 1
ATOM 3742 C C . ILE C 1 12 ? -13.473 27.206 62.499 1.00 14.85 12 ILE C C 1
ATOM 3743 O O . ILE C 1 12 ? -14.557 26.924 61.994 1.00 18.78 12 ILE C O 1
ATOM 3748 N N . THR C 1 13 ? -12.858 28.337 62.164 1.00 13.04 13 THR C N 1
ATOM 3749 C CA . THR C 1 13 ? -13.516 29.206 61.193 1.00 16.31 13 THR C CA 1
ATOM 3750 C C . THR C 1 13 ? -12.732 29.338 59.913 1.00 13.33 13 THR C C 1
ATOM 3751 O O . THR C 1 13 ? -11.520 29.283 59.931 1.00 12.47 13 THR C O 1
ATOM 3755 N N . VAL C 1 14 ? -13.448 29.441 58.847 1.00 13.57 14 VAL C N 1
ATOM 3756 C CA . VAL C 1 14 ? -12.869 29.611 57.523 1.00 10.56 14 VAL C CA 1
ATOM 3757 C C . VAL C 1 14 ? -13.669 30.670 56.824 1.00 13.92 14 VAL C C 1
ATOM 3758 O O . VAL C 1 14 ? -14.918 30.569 56.785 1.00 13.61 14 VAL C O 1
ATOM 3762 N N . GLU C 1 15 ? -13.040 31.704 56.276 1.00 10.73 15 GLU C N 1
ATOM 3763 C CA . GLU C 1 15 ? -13.780 32.695 55.484 1.00 13.75 15 GLU C CA 1
ATOM 3764 C C . GLU C 1 15 ? -13.079 32.893 54.149 1.00 12.73 15 GLU C C 1
ATOM 3765 O O . GLU C 1 15 ? -11.860 32.993 54.121 1.00 13.90 15 GLU C O 1
ATOM 3771 N N . LEU C 1 16 ? -13.802 32.969 53.054 1.00 11.43 16 LEU C N 1
ATOM 3772 C CA . LEU C 1 16 ? -13.137 33.266 51.819 1.00 12.35 16 LEU C CA 1
ATOM 3773 C C . LEU C 1 16 ? -12.822 34.768 51.748 1.00 13.86 16 LEU C C 1
ATOM 3774 O O . LEU C 1 16 ? -13.751 35.591 51.778 1.00 16.55 16 LEU C O 1
ATOM 3779 N N . VAL C 1 17 ? -11.582 35.131 51.617 1.00 10.82 17 VAL C N 1
ATOM 3780 C CA . VAL C 1 17 ? -11.155 36.507 51.674 1.00 13.07 17 VAL C CA 1
ATOM 3781 C C . VAL C 1 17 ? -11.223 37.084 50.262 1.00 13.75 17 VAL C C 1
ATOM 3782 O O . VAL C 1 17 ? -11.737 38.217 50.061 1.00 14.85 17 VAL C O 1
ATOM 3786 N N . ASP C 1 18 ? -10.772 36.339 49.241 1.00 10.29 18 ASP C N 1
ATOM 3787 C CA . ASP C 1 18 ? -10.874 36.826 47.867 1.00 12.20 18 ASP C CA 1
ATOM 3788 C C . ASP C 1 18 ? -10.664 35.626 46.950 1.00 11.99 18 ASP C C 1
ATOM 3789 O O . ASP C 1 18 ? -10.334 34.556 47.427 1.00 11.13 18 ASP C O 1
ATOM 3794 N N . SER C 1 19 ? -10.987 35.813 45.673 1.00 12.08 19 SER C N 1
ATOM 3795 C CA . SER C 1 19 ? -10.815 34.710 44.724 1.00 10.28 19 SER C CA 1
ATOM 3796 C C . SER C 1 19 ? -10.810 35.183 43.314 1.00 12.58 19 SER C C 1
ATOM 3797 O O . SER C 1 19 ? -11.311 36.271 42.959 1.00 12.91 19 SER C O 1
ATOM 3800 N N . SER C 1 20 ? -10.308 34.327 42.448 1.00 10.69 20 SER C N 1
ATOM 3801 C CA . SER C 1 20 ? -10.486 34.505 41.043 1.00 14.16 20 SER C CA 1
ATOM 3802 C C . SER C 1 20 ? -10.635 33.054 40.576 1.00 13.05 20 SER C C 1
ATOM 3803 O O . SER C 1 20 ? -9.646 32.396 40.198 1.00 13.27 20 SER C O 1
ATOM 3806 N N . ALA C 1 21 ? -11.873 32.560 40.626 1.00 11.98 21 ALA C N 1
ATOM 3807 C CA . ALA C 1 21 ? -12.059 31.142 40.302 1.00 10.21 21 ALA C CA 1
ATOM 3808 C C . ALA C 1 21 ? -13.428 30.975 39.758 1.00 12.28 21 ALA C C 1
ATOM 3809 O O . ALA C 1 21 ? -14.406 31.468 40.371 1.00 13.55 21 ALA C O 1
ATOM 3811 N N . SER C 1 22 ? -13.532 30.206 38.683 1.00 10.27 22 SER C N 1
ATOM 3812 C CA . SER C 1 22 ? -14.859 29.954 38.098 1.00 9.15 22 SER C CA 1
ATOM 3813 C C . SER C 1 22 ? -14.695 28.749 37.255 1.00 11.29 22 SER C C 1
ATOM 3814 O O . SER C 1 22 ? -13.575 28.386 36.866 1.00 10.26 22 SER C O 1
ATOM 3817 N N . ASP C 1 23 ? -15.785 28.102 36.932 1.00 8.59 23 ASP C N 1
ATOM 3818 C CA . ASP C 1 23 ? -15.644 27.051 35.917 1.00 9.82 23 ASP C CA 1
ATOM 3819 C C . ASP C 1 23 ? -15.198 27.516 34.510 1.00 11.12 23 ASP C C 1
ATOM 3820 O O . ASP C 1 23 ? -14.488 26.742 33.775 1.00 10.85 23 ASP C O 1
ATOM 3825 N N . LEU C 1 24 ? -15.600 28.745 34.152 1.00 9.95 24 LEU C N 1
ATOM 3826 C CA . LEU C 1 24 ? -15.225 29.326 32.853 1.00 12.48 24 LEU C CA 1
ATOM 3827 C C . LEU C 1 24 ? -13.690 29.480 32.805 1.00 11.10 24 LEU C C 1
ATOM 3828 O O . LEU C 1 24 ? -13.101 29.174 31.744 1.00 12.54 24 LEU C O 1
ATOM 3833 N N . ALA C 1 25 ? -13.080 29.759 33.937 1.00 11.86 25 ALA C N 1
ATOM 3834 C CA . ALA C 1 25 ? -11.564 29.842 33.955 1.00 12.50 25 ALA C CA 1
ATOM 3835 C C . ALA C 1 25 ? -10.967 28.526 33.597 1.00 13.09 25 ALA C C 1
ATOM 3836 O O . ALA C 1 25 ? -9.907 28.520 32.936 1.00 12.48 25 ALA C O 1
ATOM 3838 N N . VAL C 1 26 ? -11.594 27.418 33.975 1.00 9.71 26 VAL C N 1
ATOM 3839 C CA . VAL C 1 26 ? -11.041 26.059 33.623 1.00 8.62 26 VAL C CA 1
ATOM 3840 C C . VAL C 1 26 ? -11.171 25.800 32.147 1.00 10.33 26 VAL C C 1
ATOM 3841 O O . VAL C 1 26 ? -10.248 25.337 31.488 1.00 10.44 26 VAL C O 1
ATOM 3845 N N . VAL C 1 27 ? -12.352 26.082 31.582 1.00 8.69 27 VAL C N 1
ATOM 3846 C CA . VAL C 1 27 ? -12.588 25.912 30.155 1.00 11.66 27 VAL C CA 1
ATOM 3847 C C . VAL C 1 27 ? -11.619 26.75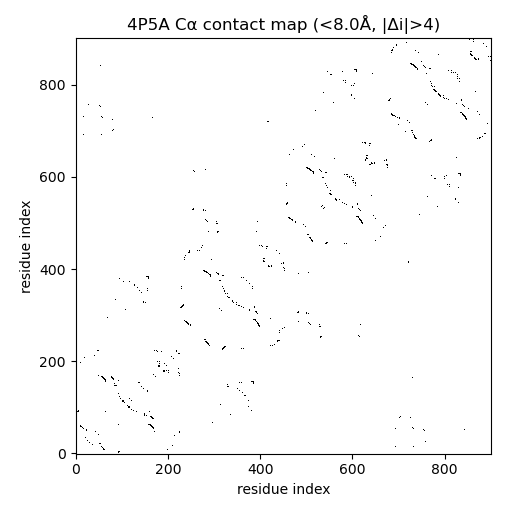1 29.366 1.00 11.47 27 VAL C C 1
ATOM 3848 O O . VAL C 1 27 ? -11.106 26.233 28.366 1.00 10.34 27 VAL C O 1
ATOM 3852 N N . LYS C 1 28 ? -11.428 28.010 29.744 1.00 9.97 28 LYS C N 1
ATOM 3853 C CA . LYS C 1 28 ? -10.583 28.935 28.903 1.00 9.91 28 LYS C CA 1
ATOM 3854 C C . LYS C 1 28 ? -9.131 28.380 28.907 1.00 12.09 28 LYS C C 1
ATOM 3855 O O . LYS C 1 28 ? -8.472 28.353 27.862 1.00 11.48 28 LYS C O 1
ATOM 3861 N N . ALA C 1 29 ? -8.668 27.918 30.093 1.00 9.58 29 ALA C N 1
ATOM 3862 C CA . ALA C 1 29 ? -7.255 27.367 30.187 1.00 9.37 29 ALA C CA 1
ATOM 3863 C C . ALA C 1 29 ? -7.170 26.121 29.344 1.00 12.49 29 ALA C C 1
ATOM 3864 O O . ALA C 1 29 ? -6.213 25.957 28.612 1.00 11.70 29 ALA C O 1
ATOM 3866 N N . ALA C 1 30 ? -8.201 25.261 29.417 1.00 11.41 30 ALA C N 1
ATOM 3867 C CA . ALA C 1 30 ? -8.109 23.977 28.675 1.00 11.21 30 ALA C CA 1
ATOM 3868 C C . ALA C 1 30 ? -8.159 24.172 27.201 1.00 13.95 30 ALA C C 1
ATOM 3869 O O . ALA C 1 30 ? -7.552 23.417 26.422 1.00 16.85 30 ALA C O 1
ATOM 3871 N N . ARG C 1 31 ? -8.898 25.180 26.775 1.00 13.89 31 ARG C N 1
ATOM 3872 C CA . ARG C 1 31 ? -8.991 25.427 25.361 1.00 14.42 31 ARG C CA 1
ATOM 3873 C C . ARG C 1 31 ? -7.937 26.404 24.856 1.00 16.95 31 ARG C C 1
ATOM 3874 O O . ARG C 1 31 ? -7.895 26.668 23.670 1.00 18.76 31 ARG C O 1
ATOM 3882 N N . VAL C 1 32 ? -7.148 26.938 25.773 1.00 17.39 32 VAL C N 1
ATOM 3883 C CA . VAL C 1 32 ? -6.168 28.047 25.544 1.00 17.94 32 VAL C CA 1
ATOM 3884 C C . VAL C 1 32 ? -6.863 29.194 24.811 1.00 20.07 32 VAL C C 1
ATOM 3885 O O . VAL C 1 32 ? -6.476 29.601 23.710 1.00 20.92 32 VAL C O 1
ATOM 3889 N N . SER C 1 33 ? -7.970 29.663 25.401 1.00 22.47 33 SER C N 1
ATOM 3890 C CA . SER C 1 33 ? -8.865 30.585 24.691 1.00 26.98 33 SER C CA 1
ATOM 3891 C C . SER C 1 33 ? -8.268 31.996 24.441 1.00 28.13 33 SER C C 1
ATOM 3892 O O . SER C 1 33 ? -7.740 32.637 25.350 1.00 26.97 33 SER C O 1
ATOM 3895 N N . THR C 1 34 ? -8.465 32.525 23.222 1.00 32.18 34 THR C N 1
ATOM 3896 C CA . THR C 1 34 ? -7.872 33.801 22.889 1.00 35.63 34 THR C CA 1
ATOM 3897 C C . THR C 1 34 ? -8.924 34.906 23.076 1.00 37.97 34 THR C C 1
ATOM 3898 O O . THR C 1 34 ? -8.551 36.077 23.282 1.00 39.43 34 THR C O 1
ATOM 3902 N N . SER C 1 48 ? -20.177 21.560 25.995 1.00 26.29 48 SER C N 1
ATOM 3903 C CA . SER C 1 48 ? -20.638 22.343 27.130 1.00 22.20 48 SER C CA 1
ATOM 3904 C C . SER C 1 48 ? -19.454 22.467 28.118 1.00 21.13 48 SER C C 1
ATOM 3905 O O . SER C 1 48 ? -18.463 21.726 28.052 1.00 20.06 48 SER C O 1
ATOM 3908 N N . THR C 1 49 ? -19.654 23.316 29.086 1.00 17.88 49 THR C N 1
ATOM 3909 C CA . THR C 1 49 ? -18.742 23.438 30.208 1.00 16.88 49 THR C CA 1
ATOM 3910 C C . THR C 1 49 ? -18.770 22.165 31.005 1.00 16.43 49 THR C C 1
ATOM 3911 O O . THR C 1 49 ? -17.703 21.678 31.343 1.00 14.24 49 THR C O 1
ATOM 3915 N N . ARG C 1 50 ? -19.946 21.614 31.321 1.00 14.71 50 ARG C N 1
ATOM 3916 C CA . ARG C 1 50 ? -19.968 20.346 32.051 1.00 14.63 50 ARG C CA 1
ATOM 3917 C C . ARG C 1 50 ? -19.258 19.228 31.323 1.00 13.38 50 ARG C C 1
ATOM 3918 O O . ARG C 1 50 ? -18.516 18.460 31.946 1.00 12.25 50 ARG C O 1
ATOM 3926 N N . GLY C 1 51 ? -19.538 19.083 30.015 1.00 11.40 51 GLY C N 1
ATOM 3927 C CA . GLY C 1 51 ? -18.882 17.995 29.247 1.00 13.51 51 GLY C CA 1
ATOM 3928 C C . GLY C 1 51 ? -17.350 18.136 29.304 1.00 13.12 51 GLY C C 1
ATOM 3929 O O . GLY C 1 51 ? -16.650 17.088 29.502 1.00 13.41 51 GLY C O 1
ATOM 3930 N N . LEU C 1 52 ? -16.845 19.345 29.153 1.00 11.98 52 LEU C N 1
ATOM 3931 C CA . LEU C 1 52 ? -15.343 19.496 29.105 1.00 12.21 52 LEU C CA 1
ATOM 3932 C C . LEU C 1 52 ? -14.731 19.243 30.492 1.00 10.09 52 LEU C C 1
ATOM 3933 O O . LEU C 1 52 ? -13.720 18.516 30.655 1.00 11.22 52 LEU C O 1
ATOM 3938 N N . ILE C 1 53 ? -15.334 19.827 31.536 1.00 10.56 53 ILE C N 1
ATOM 3939 C CA . ILE C 1 53 ? -14.812 19.594 32.883 1.00 9.99 53 ILE C CA 1
ATOM 3940 C C . ILE C 1 53 ? -14.853 18.099 33.273 1.00 12.35 53 ILE C C 1
ATOM 3941 O O . ILE C 1 53 ? -13.905 17.563 33.814 1.00 11.38 53 ILE C O 1
ATOM 3946 N N . ARG C 1 54 ? -15.926 17.405 32.909 1.00 11.76 54 ARG C N 1
ATOM 3947 C CA . ARG C 1 54 ? -15.977 15.932 33.113 1.00 13.44 54 ARG C CA 1
ATOM 3948 C C . ARG C 1 54 ? -14.929 15.185 32.374 1.00 12.98 54 ARG C C 1
ATOM 3949 O O . ARG C 1 54 ? -14.336 14.251 32.958 1.00 16.17 54 ARG C O 1
ATOM 3957 N N . TYR C 1 55 ? -14.685 15.560 31.144 1.00 12.00 55 TYR C N 1
ATOM 3958 C CA . TYR C 1 55 ? -13.605 14.932 30.306 1.00 12.89 55 TYR C CA 1
ATOM 3959 C C . TYR C 1 55 ? -12.241 15.159 30.970 1.00 13.07 55 TYR C C 1
ATOM 3960 O O . TYR C 1 55 ? -11.375 14.257 30.991 1.00 15.26 55 TYR C O 1
ATOM 3969 N N . LEU C 1 56 ? -12.003 16.378 31.450 1.00 11.14 56 LEU C N 1
ATOM 3970 C CA . LEU C 1 56 ? -10.724 16.604 32.116 1.00 11.26 56 LEU C CA 1
ATOM 3971 C C . LEU C 1 56 ? -10.591 15.730 33.343 1.00 12.54 56 LEU C C 1
ATOM 3972 O O . LEU C 1 56 ? -9.492 15.273 33.691 1.00 15.12 56 LEU C O 1
ATOM 3977 N N . MET C 1 57 ? -11.666 15.549 34.113 1.00 15.36 57 MET C N 1
ATOM 3978 C CA . MET C 1 57 ? -11.481 14.764 35.322 1.00 18.68 57 MET C CA 1
ATOM 3979 C C . MET C 1 57 ? -11.260 13.291 34.968 1.00 22.29 57 MET C C 1
ATOM 3980 O O . MET C 1 57 ? -10.420 12.587 35.613 1.00 22.14 57 MET C O 1
ATOM 3985 N N . ARG C 1 58 ? -11.938 12.807 33.917 1.00 23.43 58 ARG C N 1
ATOM 3986 C CA . ARG C 1 58 ? -11.888 11.376 33.553 1.00 25.38 58 ARG C CA 1
ATOM 3987 C C . ARG C 1 58 ? -10.504 11.077 33.042 1.00 25.42 58 ARG C C 1
ATOM 3988 O O . ARG C 1 58 ? -9.970 9.994 33.217 1.00 27.93 58 ARG C O 1
ATOM 3996 N N . SER C 1 59 ? -9.953 12.011 32.298 1.00 24.29 59 SER C N 1
ATOM 3997 C CA . SER C 1 59 ? -8.702 11.801 31.738 1.00 23.89 59 SER C CA 1
ATOM 3998 C C . SER C 1 59 ? -7.552 12.243 32.699 1.00 22.48 59 SER C C 1
ATOM 3999 O O . SER C 1 59 ? -6.424 12.181 32.272 1.00 22.46 59 SER C O 1
ATOM 4002 N N . ARG C 1 60 ? -7.862 12.675 33.937 1.00 20.31 60 ARG C N 1
ATOM 4003 C CA . ARG C 1 60 ? -6.871 13.258 34.885 1.00 18.58 60 ARG C CA 1
ATOM 4004 C C . ARG C 1 60 ? -6.018 14.372 34.246 1.00 19.32 60 ARG C C 1
ATOM 4005 O O . ARG C 1 60 ? -4.789 14.465 34.540 1.00 19.07 60 ARG C O 1
ATOM 4013 N N . HIS C 1 61 ? -6.636 15.201 33.411 1.00 19.61 61 HIS C N 1
ATOM 4014 C CA . HIS C 1 61 ? -5.923 16.350 32.805 1.00 17.94 61 HIS C CA 1
ATOM 4015 C C . HIS C 1 61 ? -6.158 17.442 33.791 1.00 17.05 61 HIS C C 1
ATOM 4016 O O . HIS C 1 61 ? -7.112 18.218 33.661 1.00 15.71 61 HIS C O 1
ATOM 4023 N N . GLY C 1 62 ? -5.402 17.452 34.891 1.00 14.86 62 GLY C N 1
ATOM 4024 C CA . GLY C 1 62 ? -5.732 18.350 36.018 1.00 13.66 62 GLY C CA 1
ATOM 4025 C C . GLY C 1 62 ? -5.155 19.755 35.883 1.00 12.42 62 GLY C C 1
ATOM 4026 O O . GLY C 1 62 ? -5.543 20.669 36.590 1.00 10.67 62 GLY C O 1
ATOM 4027 N N . SER C 1 63 ? -4.201 19.902 34.987 1.00 13.59 63 SER C N 1
ATOM 4028 C CA . SER C 1 63 ? -3.498 21.147 34.791 1.00 14.22 63 SER C CA 1
ATOM 4029 C C . SER C 1 63 ? -4.437 22.391 34.588 1.00 12.29 63 SER C C 1
ATOM 4030 O O . SER C 1 63 ? -4.281 23.457 35.221 1.00 11.27 63 SER C O 1
ATOM 4033 N N . PRO C 1 64 ? -5.490 22.266 33.786 1.00 9.35 64 PRO C N 1
ATOM 4034 C CA . PRO C 1 64 ? -6.394 23.416 33.578 1.00 9.06 64 PRO C CA 1
ATOM 4035 C C . PRO C 1 64 ? -7.087 23.844 34.813 1.00 8.63 64 PRO C C 1
ATOM 4036 O O . PRO C 1 64 ? -7.426 25.011 34.919 1.00 11.08 64 PRO C O 1
ATOM 4040 N N . PHE C 1 65 ? -7.179 22.957 35.830 1.00 9.17 65 PHE C N 1
ATOM 4041 C CA . PHE C 1 65 ? -7.822 23.384 37.105 1.00 7.97 65 PHE C CA 1
ATOM 4042 C C . PHE C 1 65 ? -6.860 24.193 38.022 1.00 7.65 65 PHE C C 1
ATOM 4043 O O . PHE C 1 65 ? -7.244 24.667 39.125 1.00 7.32 65 PHE C O 1
ATOM 4051 N N . GLU C 1 66 ? -5.603 24.416 37.610 1.00 6.75 66 GLU C N 1
ATOM 4052 C CA . GLU C 1 66 ? -4.704 25.236 38.463 1.00 5.67 66 GLU C CA 1
ATOM 4053 C C . GLU C 1 66 ? -4.782 26.733 38.101 1.00 7.53 66 GLU C C 1
ATOM 4054 O O . GLU C 1 66 ? -4.139 27.557 38.816 1.00 7.29 66 GLU C O 1
ATOM 4060 N N . HIS C 1 67 ? -5.486 27.099 37.031 1.00 7.15 67 HIS C N 1
ATOM 4061 C CA . HIS C 1 67 ? -5.386 28.488 36.586 1.00 8.96 67 HIS C CA 1
ATOM 4062 C C . HIS C 1 67 ? -6.465 29.391 37.238 1.00 10.71 67 HIS C C 1
ATOM 4063 O O . HIS C 1 67 ? -7.266 30.008 36.546 1.00 12.16 67 HIS C O 1
ATOM 4070 N N . ASN C 1 68 ? -6.432 29.449 38.555 1.00 9.21 68 ASN C N 1
ATOM 4071 C CA . ASN C 1 68 ? -7.338 30.230 39.341 1.00 9.62 68 ASN C CA 1
ATOM 4072 C C . ASN C 1 68 ? -6.773 30.308 40.722 1.00 10.00 68 ASN C C 1
ATOM 4073 O O . ASN C 1 68 ? -5.698 29.754 41.072 1.00 8.13 68 ASN C O 1
ATOM 4078 N N . SER C 1 69 ? -7.476 30.994 41.595 1.00 8.67 69 SER C N 1
ATOM 4079 C CA A SER C 1 69 ? -6.994 31.089 42.976 0.55 9.23 69 SER C CA 1
ATOM 4080 C CA B SER C 1 69 ? -6.986 31.159 42.938 0.45 8.60 69 SER C CA 1
ATOM 4081 C C . SER C 1 69 ? -8.139 31.411 43.946 1.00 8.15 69 SER C C 1
ATOM 4082 O O . SER C 1 69 ? -9.135 32.054 43.542 1.00 9.00 69 SER C O 1
ATOM 4087 N N . MET C 1 70 ? -7.978 30.949 45.211 1.00 7.08 70 MET C N 1
ATOM 4088 C CA . MET C 1 70 ? -8.879 31.245 46.330 1.00 7.00 70 MET C CA 1
ATOM 4089 C C . MET C 1 70 ? -8.063 31.517 47.538 1.00 8.69 70 MET C C 1
ATOM 4090 O O . MET C 1 70 ? -7.079 30.749 47.767 1.00 9.07 70 MET C O 1
ATOM 4095 N N . THR C 1 71 ? -8.390 32.578 48.287 1.00 6.48 71 THR C N 1
ATOM 4096 C CA . THR C 1 71 ? -7.624 32.831 49.504 1.00 7.08 71 THR C CA 1
ATOM 4097 C C . THR C 1 71 ? -8.548 32.760 50.679 1.00 8.73 71 THR C C 1
ATOM 4098 O O . THR C 1 71 ? -9.618 33.415 50.617 1.00 9.74 71 THR C O 1
ATOM 4102 N N . PHE C 1 72 ? -8.212 31.908 51.653 1.00 7.74 72 PHE C N 1
ATOM 4103 C CA . PHE C 1 72 ? -9.043 31.678 52.877 1.00 9.30 72 PHE C CA 1
ATOM 4104 C C . PHE C 1 72 ? -8.363 32.245 54.133 1.00 9.87 72 PHE C C 1
ATOM 4105 O O . PHE C 1 72 ? -7.136 32.206 54.247 1.00 11.58 72 PHE C O 1
ATOM 4113 N N . LEU C 1 73 ? -9.152 32.820 55.039 1.00 8.46 73 LEU C N 1
ATOM 4114 C CA . LEU C 1 73 ? -8.675 33.172 56.367 1.00 9.97 73 LEU C CA 1
ATOM 4115 C C . LEU C 1 73 ? -9.134 32.035 57.242 1.00 9.82 73 LEU C C 1
ATOM 4116 O O . LEU C 1 73 ? -10.336 31.701 57.292 1.00 13.35 73 LEU C O 1
ATOM 4121 N N . VAL C 1 74 ? -8.192 31.421 57.935 1.00 9.06 74 VAL C N 1
ATOM 4122 C CA . VAL C 1 74 ? -8.535 30.238 58.728 1.00 8.87 74 VAL C CA 1
ATOM 4123 C C . VAL C 1 74 ? -8.131 30.518 60.190 1.00 10.90 74 VAL C C 1
ATOM 4124 O O . VAL C 1 74 ? -7.014 30.934 60.448 1.00 11.35 74 VAL C O 1
ATOM 4128 N N . ARG C 1 75 ? -8.994 30.199 61.159 1.00 11.35 75 ARG C N 1
ATOM 4129 C CA . ARG C 1 75 ? -8.621 30.304 62.543 1.00 10.62 75 ARG C CA 1
ATOM 4130 C C . ARG C 1 75 ? -8.817 28.920 63.221 1.00 10.60 75 ARG C C 1
ATOM 4131 O O . ARG C 1 75 ? -9.952 28.381 63.181 1.00 12.26 75 ARG C O 1
ATOM 4139 N N . ALA C 1 76 ? -7.755 28.376 63.765 1.00 9.47 76 ALA C N 1
ATOM 4140 C CA . ALA C 1 76 ? -7.816 26.992 64.283 1.00 9.76 76 ALA C CA 1
ATOM 4141 C C . ALA C 1 76 ? -6.707 26.816 65.254 1.00 9.57 76 ALA C C 1
ATOM 4142 O O . ALA C 1 76 ? -5.694 27.521 65.204 1.00 10.92 76 ALA C O 1
ATOM 4144 N N . PRO C 1 77 ? -6.788 25.781 66.083 1.00 9.08 77 PRO C N 1
ATOM 4145 C CA . PRO C 1 77 ? -5.698 25.476 66.972 1.00 8.95 77 PRO C CA 1
ATOM 4146 C C . PRO C 1 77 ? -4.492 24.944 66.230 1.00 10.42 77 PRO C C 1
ATOM 4147 O O . PRO C 1 77 ? -4.635 24.419 65.131 1.00 8.56 77 PRO C O 1
ATOM 4151 N N . ILE C 1 78 ? -3.325 25.205 66.788 1.00 7.35 78 ILE C N 1
ATOM 4152 C CA . ILE C 1 78 ? -2.042 24.831 66.185 1.00 8.97 78 ILE C CA 1
ATOM 4153 C C . ILE C 1 78 ? -2.076 23.379 65.707 1.00 10.89 78 ILE C C 1
ATOM 4154 O O . ILE C 1 78 ? -1.538 23.142 64.638 1.00 8.53 78 ILE C O 1
ATOM 4159 N N . PHE C 1 79 ? -2.521 22.391 66.525 1.00 9.05 79 PHE C N 1
ATOM 4160 C CA . PHE C 1 79 ? -2.409 21.002 66.003 1.00 8.13 79 PHE C CA 1
ATOM 4161 C C . PHE C 1 79 ? -3.160 20.805 64.671 1.00 9.12 79 PHE C C 1
ATOM 4162 O O . PHE C 1 79 ? -2.754 19.984 63.855 1.00 9.72 79 PHE C O 1
ATOM 4170 N N . THR C 1 80 ? -4.193 21.610 64.405 1.00 10.07 80 THR C N 1
ATOM 4171 C CA . THR C 1 80 ? -4.887 21.526 63.136 1.00 9.13 80 THR C CA 1
ATOM 4172 C C . THR C 1 80 ? -4.235 22.327 62.025 1.00 9.22 80 THR C C 1
ATOM 4173 O O . THR C 1 80 ? -4.203 21.916 60.854 1.00 8.96 80 THR C O 1
ATOM 4177 N N . VAL C 1 81 ? -3.718 23.473 62.396 1.00 10.41 81 VAL C N 1
ATOM 4178 C CA . VAL C 1 81 ? -2.880 24.260 61.433 1.00 9.45 81 VAL C CA 1
ATOM 4179 C C . VAL C 1 81 ? -1.727 23.387 60.946 1.00 8.48 81 VAL C C 1
ATOM 4180 O O . VAL C 1 81 ? -1.332 23.455 59.758 1.00 9.53 81 VAL C O 1
ATOM 4184 N N . ARG C 1 82 ? -1.117 22.597 61.833 1.00 6.53 82 ARG C N 1
ATOM 4185 C CA . ARG C 1 82 ? -0.048 21.671 61.341 1.00 8.10 82 ARG C CA 1
ATOM 4186 C C . ARG C 1 82 ? -0.538 20.741 60.237 1.00 8.53 82 ARG C C 1
ATOM 4187 O O . ARG C 1 82 ? 0.187 20.516 59.261 1.00 7.30 82 ARG C O 1
ATOM 4195 N N . HIS C 1 83 ? -1.740 20.209 60.372 1.00 7.69 83 HIS C N 1
ATOM 4196 C CA . HIS C 1 83 ? -2.297 19.299 59.347 1.00 6.77 83 HIS C CA 1
ATOM 4197 C C . HIS C 1 83 ? -2.501 20.067 58.021 1.00 8.22 83 HIS C C 1
ATOM 4198 O O . HIS C 1 83 ? -2.048 19.630 56.960 1.00 7.84 83 HIS C O 1
ATOM 4205 N N . LEU C 1 84 ? -3.072 21.276 58.103 1.00 8.09 84 LEU C N 1
ATOM 4206 C CA . LEU C 1 84 ? -3.290 22.080 56.873 1.00 7.93 84 LEU C CA 1
ATOM 4207 C C . LEU C 1 84 ? -1.955 22.409 56.194 1.00 7.76 84 LEU C C 1
ATOM 4208 O O . LEU C 1 84 ? -1.821 22.327 54.946 1.00 7.93 84 LEU C O 1
ATOM 4213 N N . MET C 1 85 ? -0.964 22.764 57.022 1.00 6.74 85 MET C N 1
ATOM 4214 C CA . MET C 1 85 ? 0.304 23.195 56.454 1.00 6.73 85 MET C CA 1
ATOM 4215 C C . MET C 1 85 ? 1.190 22.115 55.840 1.00 7.89 85 MET C C 1
ATOM 4216 O O . MET C 1 85 ? 2.278 22.408 55.317 1.00 9.17 85 MET C O 1
ATOM 4221 N N . ARG C 1 86 ? 0.758 20.850 55.942 1.00 7.10 86 ARG C N 1
ATOM 4222 C CA . ARG C 1 86 ? 1.529 19.819 55.323 1.00 9.07 86 ARG C CA 1
ATOM 4223 C C . ARG C 1 86 ? 1.305 19.855 53.777 1.00 6.90 86 ARG C C 1
ATOM 4224 O O . ARG C 1 86 ? 2.051 19.182 53.030 1.00 10.15 86 ARG C O 1
ATOM 4232 N N . HIS C 1 87 ? 0.277 20.566 53.288 1.00 8.05 87 HIS C N 1
ATOM 4233 C CA . HIS C 1 87 ? -0.066 20.513 51.873 1.00 6.22 87 HIS C CA 1
ATOM 4234 C C . HIS C 1 87 ? 0.775 21.530 51.110 1.00 9.37 87 HIS C C 1
ATOM 4235 O O . HIS C 1 87 ? 0.482 22.761 51.077 1.00 8.40 87 HIS C O 1
ATOM 4242 N N . ARG C 1 88 ? 1.837 21.011 50.493 1.00 7.40 88 ARG C N 1
ATOM 4243 C CA . ARG C 1 88 ? 2.935 21.868 49.984 1.00 5.73 88 ARG C CA 1
ATOM 4244 C C . ARG C 1 88 ? 2.593 22.634 48.709 1.00 7.38 88 ARG C C 1
ATOM 4245 O O . ARG C 1 88 ? 3.356 23.506 48.316 1.00 9.02 88 ARG C O 1
ATOM 4253 N N . THR C 1 89 ? 1.462 22.258 48.087 1.00 8.14 89 THR C N 1
ATOM 4254 C CA . THR C 1 89 ? 1.023 22.975 46.856 1.00 10.42 89 THR C CA 1
ATOM 4255 C C . THR C 1 89 ? 0.243 24.248 47.172 1.00 12.80 89 THR C C 1
ATOM 4256 O O . THR C 1 89 ? -0.164 24.948 46.241 1.00 14.91 89 THR C O 1
ATOM 4260 N N . TRP C 1 90 ? 0.060 24.554 48.442 1.00 7.96 90 TRP C N 1
ATOM 4261 C CA . TRP C 1 90 ? -0.632 25.788 48.854 1.00 6.92 90 TRP C CA 1
ATOM 4262 C C . TRP C 1 90 ? 0.334 26.859 49.329 1.00 7.86 90 TRP C C 1
ATOM 4263 O O . TRP C 1 90 ? 1.585 26.569 49.530 1.00 9.53 90 TRP C O 1
ATOM 4274 N N . SER C 1 91 ? -0.203 28.090 49.458 1.00 6.82 91 SER C N 1
ATOM 4275 C CA . SER C 1 91 ? 0.583 29.166 50.029 1.00 7.61 91 SER C CA 1
ATOM 4276 C C . SER C 1 91 ? 0.006 29.548 51.404 1.00 7.21 91 SER C C 1
ATOM 4277 O O . SER C 1 91 ? -1.218 29.546 51.513 1.00 8.64 91 SER C O 1
ATOM 4280 N N . PHE C 1 92 ? 0.847 29.902 52.393 1.00 6.20 92 PHE C N 1
ATOM 4281 C CA . PHE C 1 92 ? 0.320 30.138 53.730 1.00 7.30 92 PHE C CA 1
ATOM 4282 C C . PHE C 1 92 ? 1.048 31.328 54.343 1.00 10.11 92 PHE C C 1
ATOM 4283 O O . PHE C 1 92 ? 2.199 31.544 53.991 1.00 10.25 92 PHE C O 1
ATOM 4291 N N . ASN C 1 93 ? 0.351 32.115 55.156 1.00 7.83 93 ASN C N 1
ATOM 4292 C CA . ASN C 1 93 ? 1.099 32.995 56.043 1.00 8.42 93 ASN C CA 1
ATOM 4293 C C . ASN C 1 93 ? 0.349 33.078 57.335 1.00 9.48 93 ASN C C 1
ATOM 4294 O O . ASN C 1 93 ? -0.882 33.335 57.298 1.00 8.33 93 ASN C O 1
ATOM 4299 N N . GLU C 1 94 ? 1.046 32.804 58.426 1.00 9.48 94 GLU C N 1
ATOM 4300 C CA . GLU C 1 94 ? 0.411 32.597 59.714 1.00 9.87 94 GLU C CA 1
ATOM 4301 C C . GLU C 1 94 ? 0.878 33.665 60.727 1.00 8.47 94 GLU C C 1
ATOM 4302 O O . GLU C 1 94 ? 1.994 34.132 60.700 1.00 10.40 94 GLU C O 1
ATOM 4308 N N . GLU C 1 95 ? 0.007 34.021 61.677 1.00 9.11 95 GLU C N 1
ATOM 4309 C CA . GLU C 1 95 ? 0.451 34.963 62.758 1.00 11.66 95 GLU C CA 1
ATOM 4310 C C . GLU C 1 95 ? 1.606 34.303 63.603 1.00 12.76 95 GLU C C 1
ATOM 4311 O O . GLU C 1 95 ? 1.613 33.079 63.853 1.00 12.98 95 GLU C O 1
ATOM 4317 N N . SER C 1 96 ? 2.612 35.106 63.968 1.00 11.71 96 SER C N 1
ATOM 4318 C CA . SER C 1 96 ? 3.811 34.603 64.640 1.00 11.92 96 SER C CA 1
ATOM 4319 C C . SER C 1 96 ? 3.740 34.895 66.124 1.00 13.58 96 SER C C 1
ATOM 4320 O O . SER C 1 96 ? 3.513 36.050 66.514 1.00 15.07 96 SER C O 1
ATOM 4323 N N . ALA C 1 97 ? 4.043 33.896 66.944 1.00 11.44 97 ALA C N 1
ATOM 4324 C CA . ALA C 1 97 ? 4.166 34.111 68.399 1.00 11.43 97 ALA C CA 1
ATOM 4325 C C . ALA C 1 97 ? 5.618 34.575 68.690 1.00 13.68 97 ALA C C 1
ATOM 4326 O O . ALA C 1 97 ? 5.920 34.994 69.817 1.00 12.86 97 ALA C O 1
ATOM 4328 N N . ARG C 1 98 ? 6.538 34.507 67.740 1.00 12.97 98 ARG C N 1
ATOM 4329 C CA . ARG C 1 98 ? 7.869 35.146 67.967 1.00 13.87 98 ARG C CA 1
ATOM 4330 C C . ARG C 1 98 ? 7.641 36.630 67.902 1.00 14.65 98 ARG C C 1
ATOM 4331 O O . ARG C 1 98 ? 8.318 37.443 68.597 1.00 18.64 98 ARG C O 1
ATOM 4339 N N . TYR C 1 99 ? 6.759 37.042 67.021 1.00 14.41 99 TYR C N 1
ATOM 4340 C CA . TYR C 1 99 ? 6.572 38.499 66.749 1.00 18.23 99 TYR C CA 1
ATOM 4341 C C . TYR C 1 99 ? 5.615 39.174 67.653 1.00 17.25 99 TYR C C 1
ATOM 4342 O O . TYR C 1 99 ? 5.869 40.331 68.040 1.00 17.62 99 TYR C O 1
ATOM 4351 N N . ARG C 1 100 ? 4.559 38.468 68.068 1.00 14.94 100 ARG C N 1
ATOM 4352 C CA . ARG C 1 100 ? 3.498 39.128 68.789 1.00 16.31 100 ARG C CA 1
ATOM 4353 C C . ARG C 1 100 ? 3.047 38.275 69.985 1.00 15.45 100 ARG C C 1
ATOM 4354 O O . ARG C 1 100 ? 2.978 37.050 69.862 1.00 14.32 100 ARG C O 1
ATOM 4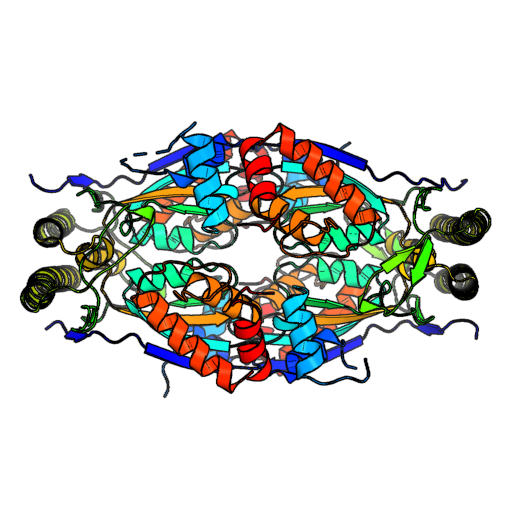362 N N . GLU C 1 101 ? 2.771 38.915 71.142 1.00 15.59 101 GLU C N 1
ATOM 4363 C CA . GLU C 1 101 ? 2.128 38.125 72.243 1.00 15.69 101 GLU C CA 1
ATOM 4364 C C . GLU C 1 101 ? 0.888 37.344 71.782 1.00 17.85 101 GLU C C 1
ATOM 4365 O O . GLU C 1 101 ? 0.014 37.863 71.056 1.00 19.10 101 GLU C O 1
ATOM 4371 N N . VAL C 1 102 ? 0.767 36.106 72.266 1.00 15.75 102 VAL C N 1
ATOM 4372 C CA . VAL C 1 102 ? -0.328 35.234 71.970 1.00 15.99 102 VAL C CA 1
ATOM 4373 C C . VAL C 1 102 ? -1.534 35.456 72.867 1.00 17.20 102 VAL C C 1
ATOM 4374 O O . VAL C 1 102 ? -1.357 35.666 74.102 1.00 16.27 102 VAL C O 1
ATOM 4378 N N . GLY C 1 103 ? -2.727 35.440 72.258 1.00 17.82 103 GLY C N 1
ATOM 4379 C CA . GLY C 1 103 ? -3.956 35.675 72.964 1.00 20.65 103 GLY C CA 1
ATOM 4380 C C . GLY C 1 103 ? -4.357 34.417 73.739 1.00 21.73 103 GLY C C 1
ATOM 4381 O O . GLY C 1 103 ? -3.957 33.317 73.386 1.00 21.48 103 GLY C O 1
ATOM 4382 N N . ALA C 1 104 ? -5.161 34.569 74.794 1.00 20.56 104 ALA C N 1
ATOM 4383 C CA . ALA C 1 104 ? -5.502 33.398 75.627 1.00 20.78 104 ALA C CA 1
ATOM 4384 C C . ALA C 1 104 ? -6.783 32.727 75.090 1.00 20.66 104 ALA C C 1
ATOM 4385 O O . ALA C 1 104 ? -7.809 32.693 75.763 1.00 21.63 104 ALA C O 1
ATOM 4387 N N . ALA C 1 105 ? -6.719 32.198 73.841 1.00 17.87 105 ALA C N 1
ATOM 4388 C CA . ALA C 1 105 ? -7.893 31.504 73.256 1.00 15.95 105 ALA C CA 1
ATOM 4389 C C . ALA C 1 105 ? -7.436 30.066 72.899 1.00 15.74 105 ALA C C 1
ATOM 4390 O O . ALA C 1 105 ? -6.325 29.884 72.299 1.00 14.78 105 ALA C O 1
ATOM 4392 N N . PHE C 1 106 ? -8.161 29.044 73.421 1.00 13.64 106 PHE C N 1
ATOM 4393 C CA . PHE C 1 106 ? -7.682 27.674 73.352 1.00 13.46 106 PHE C CA 1
ATOM 4394 C C . PHE C 1 106 ? -8.826 26.802 72.922 1.00 14.55 106 PHE C C 1
ATOM 4395 O O . PHE C 1 106 ? -9.985 27.028 73.306 1.00 14.16 106 PHE C O 1
ATOM 4403 N N . TYR C 1 107 ? -8.534 25.799 72.107 1.00 13.62 107 TYR C N 1
ATOM 4404 C CA . TYR C 1 107 ? -9.577 24.917 71.673 1.00 12.22 107 TYR C CA 1
ATOM 4405 C C . TYR C 1 107 ? -9.845 23.761 72.611 1.00 11.27 107 TYR C C 1
ATOM 4406 O O . TYR C 1 107 ? -8.929 23.128 73.111 1.00 14.76 107 TYR C O 1
ATOM 4415 N N . VAL C 1 108 ? -11.155 23.435 72.683 1.00 14.56 108 VAL C N 1
ATOM 4416 C CA . VAL C 1 108 ? -11.638 22.162 73.301 1.00 15.80 108 VAL C CA 1
ATOM 4417 C C . VAL C 1 108 ? -12.770 21.649 72.449 1.00 15.28 108 VAL C C 1
ATOM 4418 O O . VAL C 1 108 ? -13.504 22.418 71.865 1.00 16.38 108 VAL C O 1
ATOM 4422 N N . PRO C 1 109 ? -12.891 20.341 72.319 1.00 18.37 109 PRO C N 1
ATOM 4423 C CA . PRO C 1 109 ? -13.950 19.786 71.464 1.00 19.84 109 PRO C CA 1
ATOM 4424 C C . PRO C 1 109 ? -15.330 20.046 72.050 1.00 21.70 109 PRO C C 1
ATOM 4425 O O . PRO C 1 109 ? -15.456 20.111 73.287 1.00 20.51 109 PRO C O 1
ATOM 4429 N N . ASP C 1 110 ? -16.312 20.243 71.170 1.00 21.64 110 ASP C N 1
ATOM 4430 C CA . ASP C 1 110 ? -17.713 20.440 71.623 1.00 24.92 110 ASP C CA 1
ATOM 4431 C C . ASP C 1 110 ? -18.298 19.088 72.036 1.00 26.04 110 ASP C C 1
ATOM 4432 O O . ASP C 1 110 ? -17.645 18.043 71.907 1.00 24.41 110 ASP C O 1
ATOM 4437 N N . ALA C 1 111 ? -19.541 19.112 72.512 1.00 28.26 111 ALA C N 1
ATOM 4438 C CA . ALA C 1 111 ? -20.233 17.888 73.005 1.00 29.66 111 ALA C CA 1
ATOM 4439 C C . ALA C 1 111 ? -20.487 16.856 71.909 1.00 30.94 111 ALA C C 1
ATOM 4440 O O . ALA C 1 111 ? -20.812 15.713 72.220 1.00 32.63 111 ALA C O 1
ATOM 4442 N N . THR C 1 112 ? -20.418 17.241 70.648 1.00 29.85 112 THR C N 1
ATOM 4443 C CA . THR C 1 112 ? -20.695 16.252 69.581 1.00 31.78 112 THR C CA 1
ATOM 4444 C C . THR C 1 112 ? -19.427 15.470 69.183 1.00 29.94 112 THR C C 1
ATOM 4445 O O . THR C 1 112 ? -19.513 14.418 68.539 1.00 30.54 112 THR C O 1
ATOM 4449 N N . ARG C 1 113 ? -18.259 16.002 69.528 1.00 27.29 113 ARG C N 1
ATOM 4450 C CA . ARG C 1 113 ? -17.001 15.336 69.185 1.00 27.04 113 ARG C CA 1
ATOM 4451 C C . ARG C 1 113 ? -16.869 13.925 69.735 1.00 25.77 113 ARG C C 1
ATOM 4452 O O . ARG C 1 113 ? -17.190 13.654 70.891 1.00 24.59 113 ARG C O 1
ATOM 4460 N N . LEU C 1 114 ? -16.379 13.025 68.913 1.00 23.74 114 LEU C N 1
ATOM 4461 C CA . LEU C 1 114 ? -16.232 11.639 69.347 1.00 24.93 114 LEU C CA 1
ATOM 4462 C C . LEU C 1 114 ? -14.993 11.666 70.184 1.00 24.53 114 LEU C C 1
ATOM 4463 O O . LEU C 1 114 ? -13.993 12.276 69.762 1.00 25.87 114 LEU C O 1
ATOM 4468 N N . LEU C 1 115 ? -15.038 11.073 71.392 1.00 23.24 115 LEU C N 1
ATOM 4469 C CA . LEU C 1 115 ? -13.933 11.224 72.331 1.00 21.76 115 LEU C CA 1
ATOM 4470 C C . LEU C 1 115 ? -13.191 10.004 72.630 1.00 22.46 115 LEU C C 1
ATOM 4471 O O . LEU C 1 115 ? -12.135 10.089 73.201 1.00 22.21 115 LEU C O 1
ATOM 4476 N N . ARG C 1 116 ? -13.706 8.815 72.255 1.00 21.43 116 ARG C N 1
ATOM 4477 C CA . ARG C 1 116 ? -12.962 7.562 72.536 1.00 20.73 116 ARG C CA 1
ATOM 4478 C C . ARG C 1 116 ? -12.561 6.836 71.279 1.00 20.63 116 ARG C C 1
ATOM 4479 O O . ARG C 1 116 ? -12.950 7.239 70.172 1.00 20.35 116 ARG C O 1
ATOM 4487 N N . GLN C 1 117 ? -11.739 5.804 71.398 1.00 22.44 117 GLN C N 1
ATOM 4488 C CA . GLN C 1 117 ? -11.223 5.121 70.236 1.00 23.70 117 GLN C CA 1
ATOM 4489 C C . GLN C 1 117 ? -11.244 3.608 70.490 1.00 26.52 117 GLN C C 1
ATOM 4490 O O . GLN C 1 117 ? -11.029 3.179 71.640 1.00 26.35 117 GLN C O 1
ATOM 4496 N N . GLU C 1 118 ? -11.468 2.822 69.434 1.00 26.89 118 GLU C N 1
ATOM 4497 C CA . GLU C 1 118 ? -11.374 1.351 69.521 1.00 30.44 118 GLU C CA 1
ATOM 4498 C C . GLU C 1 118 ? -10.567 0.803 68.346 1.00 32.06 118 GLU C C 1
ATOM 4499 O O . GLU C 1 118 ? -10.368 1.496 67.304 1.00 32.35 118 GLU C O 1
ATOM 4505 N N . GLY C 1 119 ? -10.105 -0.439 68.474 1.00 31.31 119 GLY C N 1
ATOM 4506 C CA . GLY C 1 119 ? -9.454 -1.070 67.358 1.00 31.66 119 GLY C CA 1
ATOM 4507 C C . GLY C 1 119 ? -8.017 -0.607 67.276 1.00 31.89 119 GLY C C 1
ATOM 4508 O O . GLY C 1 119 ? -7.471 -0.027 68.217 1.00 31.97 119 GLY C O 1
ATOM 4509 N N . LYS C 1 120 ? -7.400 -0.854 66.136 1.00 31.35 120 LYS C N 1
ATOM 4510 C CA . LYS C 1 120 ? -5.973 -0.650 66.037 1.00 32.23 120 LYS C CA 1
ATOM 4511 C C . LYS C 1 120 ? -5.717 0.849 65.770 1.00 31.70 120 LYS C C 1
ATOM 4512 O O . LYS C 1 120 ? -6.597 1.520 65.232 1.00 29.59 120 LYS C O 1
ATOM 4518 N N . PRO C 1 121 ? -4.520 1.359 66.148 1.00 31.00 121 PRO C N 1
ATOM 4519 C CA . PRO C 1 121 ? -4.255 2.802 65.936 1.00 31.15 121 PRO C CA 1
ATOM 4520 C C . PRO C 1 121 ? -4.434 3.253 64.502 1.00 31.98 121 PRO C C 1
ATOM 4521 O O . PRO C 1 121 ? -4.980 4.367 64.254 1.00 30.55 121 PRO C O 1
ATOM 4525 N N . GLY C 1 122 ? -4.007 2.401 63.567 1.00 31.43 122 GLY C N 1
ATOM 4526 C CA . GLY C 1 122 ? -4.083 2.716 62.153 1.00 32.78 122 GLY C CA 1
ATOM 4527 C C . GLY C 1 122 ? -5.500 2.678 61.622 1.00 32.32 122 GLY C C 1
ATOM 4528 O O . GLY C 1 122 ? -5.716 3.119 60.507 1.00 34.40 122 GLY C O 1
ATOM 4529 N N . ASP C 1 123 ? -6.470 2.139 62.340 1.00 31.41 123 ASP C N 1
ATOM 4530 C CA . ASP C 1 123 ? -7.870 2.221 61.857 1.00 32.03 123 ASP C CA 1
ATOM 4531 C C . ASP C 1 123 ? -8.503 3.599 62.100 1.00 31.43 123 ASP C C 1
ATOM 4532 O O . ASP C 1 123 ? -9.536 3.901 61.514 1.00 31.04 123 ASP C O 1
ATOM 4537 N N . TYR C 1 124 ? -7.924 4.430 62.984 1.00 28.22 124 TYR C N 1
ATOM 4538 C CA . TYR C 1 124 ? -8.595 5.713 63.290 1.00 26.64 124 TYR C CA 1
ATOM 4539 C C . TYR C 1 124 ? -10.120 5.567 63.559 1.00 27.13 124 TYR C C 1
ATOM 4540 O O . TYR C 1 124 ? -10.966 6.334 63.052 1.00 25.42 124 TYR C O 1
ATOM 4549 N N . ARG C 1 125 ? -10.479 4.616 64.426 1.00 25.71 125 ARG C N 1
ATOM 4550 C CA . ARG C 1 125 ? -11.924 4.364 64.656 1.00 26.04 125 ARG C CA 1
ATOM 4551 C C . ARG C 1 125 ? -12.351 5.027 65.957 1.00 26.28 125 ARG C C 1
ATOM 4552 O O . ARG C 1 125 ? -12.037 4.529 67.028 1.00 27.32 125 ARG C O 1
ATOM 4560 N N . TYR C 1 126 ? -13.031 6.168 65.853 1.00 24.41 126 TYR C N 1
ATOM 4561 C CA . TYR C 1 126 ? -13.515 6.920 67.012 1.00 26.15 126 TYR C CA 1
ATOM 4562 C C . TYR C 1 126 ? -14.951 6.614 67.301 1.00 27.93 126 TYR C C 1
ATOM 4563 O O . TYR C 1 126 ? -15.736 6.313 66.373 1.00 28.57 126 TYR C O 1
ATOM 4572 N N . VAL C 1 127 ? -15.300 6.682 68.578 1.00 28.44 127 VAL C N 1
ATOM 4573 C CA . VAL C 1 127 ? -16.659 6.362 69.073 1.00 29.66 127 VAL C CA 1
ATOM 4574 C C . VAL C 1 127 ? -17.037 7.385 70.159 1.00 31.12 127 VAL C C 1
ATOM 4575 O O . VAL C 1 127 ? -16.148 8.113 70.682 1.00 30.15 127 VAL C O 1
ATOM 4579 N N . GLY C 1 128 ? -18.329 7.494 70.463 1.00 31.81 128 GLY C N 1
ATOM 4580 C CA . GLY C 1 128 ? -18.832 8.487 71.373 1.00 33.57 128 GLY C CA 1
ATOM 4581 C C . GLY C 1 128 ? -18.240 8.339 72.759 1.00 35.06 128 GLY C C 1
ATOM 4582 O O . GLY C 1 128 ? -17.845 7.228 73.206 1.00 34.36 128 GLY C O 1
ATOM 4583 N N . GLY C 1 129 ? -18.145 9.501 73.392 1.00 36.46 129 GLY C N 1
ATOM 4584 C CA . GLY C 1 129 ? -17.846 9.624 74.810 1.00 38.16 129 GLY C CA 1
ATOM 4585 C C . GLY C 1 129 ? -19.156 9.950 75.516 1.00 39.62 129 GLY C C 1
ATOM 4586 O O . GLY C 1 129 ? -20.096 10.526 74.915 1.00 39.87 129 GLY C O 1
ATOM 4587 N N . SER C 1 130 ? -19.209 9.582 76.789 1.00 40.51 130 SER C N 1
ATOM 4588 C CA . SER C 1 130 ? -20.312 9.957 77.667 1.00 40.99 130 SER C CA 1
ATOM 4589 C C . SER C 1 130 ? -20.235 11.452 78.099 1.00 41.40 130 SER C C 1
ATOM 4590 O O . SER C 1 130 ? -19.160 12.104 77.990 1.00 41.51 130 SER C O 1
ATOM 4593 N N . THR C 1 131 ? -21.350 11.990 78.615 1.00 40.24 131 THR C N 1
ATOM 4594 C CA . THR C 1 131 ? -21.362 13.330 79.210 1.00 40.36 131 THR C CA 1
ATOM 4595 C C . THR C 1 131 ? -20.186 13.503 80.202 1.00 38.59 131 THR C C 1
ATOM 4596 O O . THR C 1 131 ? -19.589 14.592 80.282 1.00 38.43 131 THR C O 1
ATOM 4600 N N . ASP C 1 132 ? -19.826 12.434 80.921 1.00 37.03 132 ASP C N 1
ATOM 4601 C CA . ASP C 1 132 ? -18.702 12.492 81.850 1.00 36.18 132 ASP C CA 1
ATOM 4602 C C . ASP C 1 132 ? -17.321 12.666 81.172 1.00 34.34 132 ASP C C 1
ATOM 4603 O O . ASP C 1 132 ? -16.413 13.336 81.703 1.00 30.56 132 ASP C O 1
ATOM 4608 N N . ASP C 1 133 ? -17.171 12.017 80.015 1.00 31.96 133 ASP C N 1
ATOM 4609 C CA . ASP C 1 133 ? -15.916 12.050 79.281 1.00 30.70 133 ASP C CA 1
ATOM 4610 C C . ASP C 1 133 ? -15.696 13.509 78.834 1.00 28.52 133 ASP C C 1
ATOM 4611 O O . ASP C 1 133 ? -14.575 14.053 78.913 1.00 29.61 133 ASP C O 1
ATOM 4616 N N . HIS C 1 134 ? -16.780 14.149 78.446 1.00 27.71 134 HIS C N 1
ATOM 4617 C CA . HIS C 1 134 ? -16.677 15.484 77.918 1.00 27.43 134 HIS C CA 1
ATOM 4618 C C . HIS C 1 134 ? -16.361 16.462 79.047 1.00 27.16 134 HIS C C 1
ATOM 4619 O O . HIS C 1 134 ? -15.438 17.314 78.921 1.00 25.70 134 HIS C O 1
ATOM 4626 N N . GLN C 1 135 ? -17.035 16.299 80.183 1.00 27.07 135 GLN C N 1
ATOM 4627 C CA . GLN C 1 135 ? -16.686 17.123 81.381 1.00 26.20 135 GLN C CA 1
ATOM 4628 C C . GLN C 1 135 ? -15.246 16.880 81.804 1.00 24.32 135 GLN C C 1
ATOM 4629 O O . GLN C 1 135 ? -14.542 17.845 82.154 1.00 24.76 135 GLN C O 1
ATOM 4635 N N . GLN C 1 136 ? -14.760 15.656 81.738 1.00 21.41 136 GLN C N 1
ATOM 4636 C CA . GLN C 1 136 ? -13.391 15.406 82.149 1.00 22.46 136 GLN C CA 1
ATOM 4637 C C . GLN C 1 136 ? -12.391 16.136 81.176 1.00 21.55 136 GLN C C 1
ATOM 4638 O O . GLN C 1 136 ? -11.384 16.729 81.606 1.00 19.98 136 GLN C O 1
ATOM 4644 N N . VAL C 1 137 ? -12.720 16.101 79.875 1.00 21.35 137 VAL C N 1
ATOM 4645 C CA . VAL C 1 137 ? -11.835 16.803 78.889 1.00 19.74 137 VAL C CA 1
ATOM 4646 C C . VAL C 1 137 ? -11.801 18.328 79.219 1.00 19.57 137 VAL C C 1
ATOM 4647 O O . VAL C 1 137 ? -10.715 18.905 79.238 1.00 21.47 137 VAL C O 1
ATOM 4651 N N . VAL C 1 138 ? -12.956 18.939 79.457 1.00 19.29 138 VAL C N 1
ATOM 4652 C CA . VAL C 1 138 ? -13.088 20.390 79.763 1.00 22.58 138 VAL C CA 1
ATOM 4653 C C . VAL C 1 138 ? -12.370 20.705 81.062 1.00 22.89 138 VAL C C 1
ATOM 4654 O O . VAL C 1 138 ? -11.574 21.649 81.116 1.00 21.51 138 VAL C O 1
ATOM 4658 N N . ARG C 1 139 ? -12.514 19.833 82.075 1.00 22.49 139 ARG C N 1
ATOM 4659 C CA . ARG C 1 139 ? -11.815 20.072 83.370 1.00 23.65 139 ARG C CA 1
ATOM 4660 C C . ARG C 1 139 ? -10.302 19.987 83.215 1.00 22.00 139 ARG C C 1
ATOM 4661 O O . ARG C 1 139 ? -9.572 20.856 83.735 1.00 20.85 139 ARG C O 1
ATOM 4669 N N . SER C 1 140 ? -9.798 18.969 82.502 1.00 19.69 140 SER C N 1
ATOM 4670 C CA . SER C 1 140 ? -8.342 18.814 82.403 1.00 18.44 140 SER C CA 1
ATOM 4671 C C . SER C 1 140 ? -7.771 19.894 81.510 1.00 18.39 140 SER C C 1
ATOM 4672 O O . SER C 1 140 ? -6.674 20.370 81.805 1.00 16.53 140 SER C O 1
ATOM 4675 N N . ALA C 1 141 ? -8.459 20.168 80.410 1.00 18.06 141 ALA C N 1
ATOM 4676 C CA . ALA C 1 141 ? -8.005 21.221 79.463 1.00 19.15 141 ALA C CA 1
ATOM 4677 C C . ALA C 1 141 ? -7.974 22.562 80.203 1.00 20.37 141 ALA C C 1
ATOM 4678 O O . ALA C 1 141 ? -7.014 23.314 80.084 1.00 21.10 141 ALA C O 1
ATOM 4680 N N . THR C 1 142 ? -9.019 22.870 80.965 1.00 19.60 142 THR C N 1
ATOM 4681 C CA . THR C 1 142 ? -9.035 24.210 81.648 1.00 21.81 142 THR C CA 1
ATOM 4682 C C . THR C 1 142 ? -7.863 24.305 82.595 1.00 22.10 142 THR C C 1
ATOM 4683 O O . THR C 1 142 ? -7.121 25.319 82.677 1.00 20.49 142 THR C O 1
ATOM 4687 N N . ARG C 1 143 ? -7.654 23.245 83.357 1.00 20.12 143 ARG C N 1
ATOM 4688 C CA . ARG C 1 143 ? -6.543 23.271 84.309 1.00 19.23 143 ARG C CA 1
ATOM 4689 C C . ARG C 1 143 ? -5.195 23.464 83.603 1.00 18.87 143 ARG C C 1
ATOM 4690 O O . ARG C 1 143 ? -4.364 24.310 83.974 1.00 16.43 143 ARG C O 1
ATOM 4698 N N . ALA C 1 144 ? -4.937 22.621 82.621 1.00 16.47 144 ALA C N 1
ATOM 4699 C CA . ALA C 1 144 ? -3.632 22.707 81.936 1.00 13.98 144 ALA C CA 1
ATOM 4700 C C . ALA C 1 144 ? -3.503 24.063 81.229 1.00 13.82 144 ALA C C 1
ATOM 4701 O O . ALA C 1 144 ? -2.405 24.658 81.255 1.00 14.25 144 ALA C O 1
ATOM 4703 N N . TYR C 1 145 ? -4.552 24.516 80.556 1.00 14.63 145 TYR C N 1
ATOM 4704 C CA . TYR C 1 145 ? -4.423 25.798 79.742 1.00 14.68 145 TYR C CA 1
ATOM 4705 C C . TYR C 1 145 ? -4.242 26.971 80.678 1.00 16.71 145 TYR C C 1
ATOM 4706 O O . TYR C 1 145 ? -3.499 27.915 80.402 1.00 15.45 145 TYR C O 1
ATOM 4715 N N . GLU C 1 146 ? -4.942 26.910 81.814 1.00 16.85 146 GLU C N 1
ATOM 4716 C CA . GLU C 1 146 ? -4.802 28.014 82.802 1.00 17.82 146 GLU C CA 1
ATOM 4717 C C . GLU C 1 146 ? -3.362 28.158 83.337 1.00 17.30 146 GLU C C 1
ATOM 4718 O O . GLU C 1 146 ? -2.840 29.272 83.428 1.00 20.02 146 GLU C O 1
ATOM 4724 N N . VAL C 1 147 ? -2.712 27.073 83.703 1.00 14.89 147 VAL C N 1
ATOM 4725 C CA . VAL C 1 147 ? -1.391 27.084 84.173 1.00 15.06 147 VAL C CA 1
ATOM 4726 C C . VAL C 1 147 ? -0.485 27.538 83.066 1.00 15.38 147 VAL C C 1
ATOM 4727 O O . VAL C 1 147 ? 0.417 28.334 83.297 1.00 14.84 147 VAL C O 1
ATOM 4731 N N . ALA C 1 148 ? -0.672 26.948 81.870 1.00 13.01 148 ALA C N 1
ATOM 4732 C CA . ALA C 1 148 ? 0.195 27.406 80.737 1.00 14.50 148 ALA C CA 1
ATOM 4733 C C . ALA C 1 148 ? 0.136 28.898 80.549 1.00 13.52 148 ALA C C 1
ATOM 4734 O O . ALA C 1 148 ? 1.200 29.553 80.456 1.00 15.26 148 ALA C O 1
ATOM 4736 N N . PHE C 1 149 ? -1.073 29.454 80.520 1.00 13.84 149 PHE C N 1
ATOM 4737 C CA . PHE C 1 149 ? -1.140 30.837 80.162 1.00 14.81 149 PHE C CA 1
ATOM 4738 C C . PHE C 1 149 ? -0.668 31.740 81.308 1.00 15.50 149 PHE C C 1
ATOM 4739 O O . PHE C 1 149 ? -0.073 32.777 81.086 1.00 15.04 149 PHE C O 1
ATOM 4747 N N . GLU C 1 150 ? -0.900 31.281 82.550 1.00 16.10 150 GLU C N 1
ATOM 4748 C CA . GLU C 1 150 ? -0.314 31.988 83.722 1.00 16.08 150 GLU C CA 1
ATOM 4749 C C . GLU C 1 150 ? 1.194 32.062 83.599 1.00 15.79 150 GLU C C 1
ATOM 4750 O O . GLU C 1 150 ? 1.776 33.150 83.845 1.00 18.15 150 GLU C O 1
ATOM 4756 N N . GLU C 1 151 ? 1.861 30.957 83.258 1.00 13.18 151 GLU C N 1
ATOM 4757 C CA . GLU C 1 151 ? 3.299 30.935 83.166 1.00 15.14 151 GLU C CA 1
ATOM 4758 C C . GLU C 1 151 ? 3.811 31.730 81.979 1.00 14.73 151 GLU C C 1
ATOM 4759 O O . GLU C 1 151 ? 4.869 32.330 82.111 1.00 14.40 151 GLU C O 1
ATOM 4765 N N . TYR C 1 152 ? 3.076 31.663 80.864 1.00 13.66 152 TYR C N 1
ATOM 4766 C CA . TYR C 1 152 ? 3.409 32.451 79.680 1.00 12.80 152 TYR C CA 1
ATOM 4767 C C . TYR C 1 152 ? 3.430 33.944 80.021 1.00 15.71 152 TYR C C 1
ATOM 4768 O O . TYR C 1 152 ? 4.448 34.669 79.765 1.00 16.93 152 TYR C O 1
ATOM 4777 N N . GLN C 1 153 ? 2.355 34.392 80.656 1.00 16.03 153 GLN C N 1
ATOM 4778 C CA . GLN C 1 153 ? 2.281 35.837 81.059 1.00 17.98 153 GLN C CA 1
ATOM 4779 C C . GLN C 1 153 ? 3.324 36.191 82.101 1.00 17.79 153 GLN C C 1
ATOM 4780 O O . GLN C 1 153 ? 3.847 37.337 82.079 1.00 17.87 153 GLN C O 1
ATOM 4786 N N . ARG C 1 154 ? 3.558 35.288 83.063 1.00 17.50 154 ARG C N 1
ATOM 4787 C CA . ARG C 1 154 ? 4.593 35.532 84.087 1.00 17.53 154 ARG C CA 1
ATOM 4788 C C . ARG C 1 154 ? 5.942 35.744 83.430 1.00 19.17 154 ARG C C 1
ATOM 4789 O O . ARG C 1 154 ? 6.670 36.695 83.789 1.00 17.92 154 ARG C O 1
ATOM 4797 N N . LEU C 1 155 ? 6.265 34.895 82.424 1.00 15.95 155 LEU C N 1
ATOM 4798 C CA . LEU C 1 155 ? 7.547 35.035 81.762 1.00 16.41 155 LEU C CA 1
ATOM 4799 C C . LEU C 1 155 ? 7.594 36.316 80.931 1.00 16.28 155 LEU C C 1
ATOM 4800 O O . LEU C 1 155 ? 8.632 37.045 81.010 1.00 19.02 155 LEU C O 1
ATOM 4805 N N . LEU C 1 156 ? 6.487 36.682 80.280 1.00 15.98 156 LEU C N 1
ATOM 4806 C CA . LEU C 1 156 ? 6.456 37.921 79.436 1.00 14.82 156 LEU C CA 1
ATOM 4807 C C . LEU C 1 156 ? 6.660 39.119 80.376 1.00 19.21 156 LEU C C 1
ATOM 4808 O O . LEU C 1 156 ? 7.498 39.990 80.083 1.00 19.29 156 LEU C O 1
ATOM 4813 N N . ASP C 1 157 ? 5.976 39.046 81.523 1.00 20.85 157 ASP C N 1
ATOM 4814 C CA . ASP C 1 157 ? 6.051 40.137 82.550 1.00 25.08 157 ASP C CA 1
ATOM 4815 C C . ASP C 1 157 ? 7.418 40.310 83.112 1.00 26.37 157 ASP C C 1
ATOM 4816 O O . ASP C 1 157 ? 7.761 41.443 83.523 1.00 27.62 157 ASP C O 1
ATOM 4821 N N . SER C 1 158 ? 8.207 39.239 83.179 1.00 25.01 158 SER C N 1
ATOM 4822 C CA . SER C 1 158 ? 9.598 39.293 83.608 1.00 27.47 158 SER C CA 1
ATOM 4823 C C . SER C 1 158 ? 10.601 39.801 82.608 1.00 27.02 158 SER C C 1
ATOM 4824 O O . SER C 1 158 ? 11.785 39.850 82.958 1.00 28.71 158 SER C O 1
ATOM 4827 N N . GLY C 1 159 ? 10.167 40.007 81.349 1.00 24.82 159 GLY C N 1
ATOM 4828 C CA . GLY C 1 159 ? 11.013 40.457 80.247 1.00 23.27 159 GLY C CA 1
ATOM 4829 C C . GLY C 1 159 ? 11.626 39.329 79.396 1.00 22.90 159 GLY C C 1
ATOM 4830 O O . GLY C 1 159 ? 12.556 39.575 78.564 1.00 22.86 159 GLY C O 1
ATOM 4831 N N . ILE C 1 160 ? 11.131 38.085 79.572 1.00 17.16 160 ILE C N 1
ATOM 4832 C CA . ILE C 1 160 ? 11.648 37.001 78.717 1.00 16.25 160 ILE C CA 1
ATOM 4833 C C . ILE C 1 160 ? 11.030 37.205 77.310 1.00 15.87 160 ILE C C 1
ATOM 4834 O O . ILE C 1 160 ? 9.831 37.581 77.174 1.00 19.38 160 ILE C O 1
ATOM 4839 N N . ALA C 1 161 ? 11.842 36.901 76.295 1.00 16.74 161 ALA C N 1
ATOM 4840 C CA . ALA C 1 161 ? 11.475 37.152 74.911 1.00 16.99 161 ALA C CA 1
ATOM 4841 C C . ALA C 1 161 ? 10.271 36.243 74.573 1.00 16.57 161 ALA C C 1
ATOM 4842 O O . ALA C 1 161 ? 10.210 35.052 75.020 1.00 15.67 161 ALA C O 1
ATOM 4844 N N . ARG C 1 162 ? 9.420 36.827 73.747 1.00 15.38 162 ARG C N 1
ATOM 4845 C CA . ARG C 1 162 ? 8.188 36.202 73.227 1.00 14.25 162 ARG C CA 1
ATOM 4846 C C . ARG C 1 162 ? 8.426 34.783 72.674 1.00 14.91 162 ARG C C 1
ATOM 4847 O O . ARG C 1 162 ? 7.662 33.821 73.020 1.00 12.12 162 ARG C O 1
ATOM 4855 N N . GLU C 1 163 ? 9.545 34.638 71.951 1.00 12.41 163 GLU C N 1
ATOM 4856 C CA . GLU C 1 163 ? 9.802 33.390 71.247 1.00 11.68 163 GLU C CA 1
ATOM 4857 C C . GLU C 1 163 ? 10.144 32.259 72.225 1.00 13.83 163 GLU C C 1
ATOM 4858 O O . GLU C 1 163 ? 10.056 31.085 71.879 1.00 13.33 163 GLU C O 1
ATOM 4864 N N . ILE C 1 164 ? 10.642 32.618 73.426 1.00 15.26 164 ILE C N 1
ATOM 4865 C CA . ILE C 1 164 ? 10.924 31.597 74.468 1.00 15.95 164 ILE C CA 1
ATOM 4866 C C . ILE C 1 164 ? 9.715 31.406 75.402 1.00 15.90 164 ILE C C 1
ATOM 4867 O O . ILE C 1 164 ? 9.431 30.281 75.807 1.00 16.80 164 ILE C O 1
ATOM 4872 N N . ALA C 1 165 ? 9.050 32.486 75.763 1.00 14.07 165 ALA C N 1
ATOM 4873 C CA . ALA C 1 165 ? 7.868 32.422 76.671 1.00 15.79 165 ALA C CA 1
ATOM 4874 C C . ALA C 1 165 ? 6.818 31.487 76.133 1.00 13.91 165 ALA C C 1
ATOM 4875 O O . ALA C 1 165 ? 6.171 30.750 76.894 1.00 13.28 165 ALA C O 1
ATOM 4877 N N . ARG C 1 166 ? 6.632 31.478 74.819 1.00 13.10 166 ARG C N 1
ATOM 4878 C CA . ARG C 1 166 ? 5.573 30.620 74.272 1.00 11.52 166 ARG C CA 1
ATOM 4879 C C . ARG C 1 166 ? 5.889 29.115 74.310 1.00 12.13 166 ARG C C 1
ATOM 4880 O O . ARG C 1 166 ? 5.003 28.331 73.919 1.00 12.39 166 ARG C O 1
ATOM 4888 N N . LEU C 1 167 ? 7.046 28.700 74.787 1.00 12.02 167 LEU C N 1
ATOM 4889 C CA . LEU C 1 167 ? 7.367 27.274 74.937 1.00 14.98 167 LEU C CA 1
ATOM 4890 C C . LEU C 1 167 ? 6.326 26.608 75.824 1.00 14.57 167 LEU C C 1
ATOM 4891 O O . LEU C 1 167 ? 6.061 25.439 75.604 1.00 12.26 167 LEU C O 1
ATOM 4896 N N . VAL C 1 168 ? 5.678 27.349 76.724 1.00 14.53 168 VAL C N 1
ATOM 4897 C CA . VAL C 1 168 ? 4.683 26.704 77.623 1.00 12.99 168 VAL C CA 1
ATOM 4898 C C . VAL C 1 168 ? 3.286 26.525 77.048 1.00 14.22 168 VAL C C 1
ATOM 4899 O O . VAL C 1 168 ? 2.387 25.859 77.622 1.00 14.22 168 VAL C O 1
ATOM 4903 N N . LEU C 1 169 ? 3.028 27.126 75.889 1.00 11.93 169 LEU C N 1
ATOM 4904 C CA . LEU C 1 169 ? 1.654 27.162 75.417 1.00 11.20 169 LEU C CA 1
ATOM 4905 C C . LEU C 1 169 ? 1.277 25.834 74.694 1.00 12.39 169 LEU C C 1
ATOM 4906 O O . LEU C 1 169 ? 2.125 25.258 74.015 1.00 12.73 169 LEU C O 1
ATOM 4911 N N . PRO C 1 170 ? 0.007 25.433 74.795 1.00 12.60 170 PRO C N 1
ATOM 4912 C CA . PRO C 1 170 ? -0.367 24.084 74.322 1.00 12.15 170 PRO C CA 1
ATOM 4913 C C . PRO C 1 170 ? -0.589 24.093 72.761 1.00 12.11 170 PRO C C 1
ATOM 4914 O O . PRO C 1 170 ? -0.759 25.178 72.145 1.00 11.05 170 PRO C O 1
ATOM 4918 N N . VAL C 1 171 ? -0.611 22.895 72.190 1.00 10.87 171 VAL C N 1
ATOM 4919 C CA . VAL C 1 171 ? -0.927 22.802 70.778 1.00 11.63 171 VAL C CA 1
ATOM 4920 C C . VAL C 1 171 ? -2.379 23.143 70.471 1.00 12.89 171 VAL C C 1
ATOM 4921 O O . VAL C 1 171 ? -2.795 23.283 69.302 1.00 12.34 171 VAL C O 1
ATOM 4925 N N . SER C 1 172 ? -3.213 23.269 71.514 1.00 9.76 172 SER C N 1
ATOM 4926 C CA . SER C 1 172 ? -4.550 23.795 71.311 1.00 11.31 172 SER C CA 1
ATOM 4927 C C . SER C 1 172 ? -4.776 25.294 71.175 1.00 9.29 172 SER C C 1
ATOM 4928 O O . SER C 1 172 ? -5.937 25.745 70.947 1.00 11.27 172 SER C O 1
ATOM 4931 N N . THR C 1 173 ? -3.710 26.081 71.371 1.00 10.79 173 THR C N 1
ATOM 4932 C CA . THR C 1 173 ? -3.789 27.506 71.261 1.00 11.35 173 THR C CA 1
ATOM 4933 C C . THR C 1 173 ? -4.213 27.865 69.833 1.00 11.56 173 THR C C 1
ATOM 4934 O O . THR C 1 173 ? -3.709 27.304 68.797 1.00 10.32 173 THR C O 1
ATOM 4938 N N . TYR C 1 174 ? -5.100 28.815 69.734 1.00 11.65 174 TYR C N 1
ATOM 4939 C CA . TYR C 1 174 ? -5.579 29.183 68.406 1.00 8.36 174 TYR C CA 1
ATOM 4940 C C . TYR C 1 174 ? -4.532 29.991 67.714 1.00 11.41 174 TYR C C 1
ATOM 4941 O O . TYR C 1 174 ? -3.833 30.814 68.334 1.00 12.75 174 TYR C O 1
ATOM 4950 N N . SER C 1 175 ? -4.522 29.815 66.399 1.00 12.34 175 SER C N 1
ATOM 4951 C CA . SER C 1 175 ? -3.704 30.649 65.517 1.00 13.55 175 SER C CA 1
ATOM 4952 C C . SER C 1 175 ? -4.592 31.080 64.360 1.00 12.40 175 SER C C 1
ATOM 4953 O O . SER C 1 175 ? -5.713 30.611 64.208 1.00 14.63 175 SER C O 1
ATOM 4956 N N . VAL C 1 176 ? -4.089 31.972 63.526 1.00 11.76 176 VAL C N 1
ATOM 4957 C CA . VAL C 1 176 ? -4.847 32.457 62.406 1.00 9.69 176 VAL C CA 1
ATOM 4958 C C . VAL C 1 176 ? -3.855 32.524 61.202 1.00 9.26 176 VAL C C 1
ATOM 4959 O O . VAL C 1 176 ? -2.696 32.866 61.403 1.00 10.89 176 VAL C O 1
ATOM 4963 N N . LEU C 1 177 ? -4.364 32.310 60.012 1.00 7.37 177 LEU C N 1
ATOM 4964 C CA . LEU C 1 177 ? -3.439 32.338 58.804 1.00 8.36 177 LEU C CA 1
ATOM 4965 C C . LEU C 1 177 ? -4.281 32.613 57.605 1.00 8.25 177 LEU C C 1
ATOM 4966 O O . LEU C 1 177 ? -5.541 32.346 57.639 1.00 8.32 177 LEU C O 1
ATOM 4971 N N . TYR C 1 178 ? -3.625 33.077 56.526 1.00 7.91 178 TYR C N 1
ATOM 4972 C CA . TYR C 1 178 ? -4.209 33.070 55.188 1.00 6.81 178 TYR C CA 1
ATOM 4973 C C . TYR C 1 178 ? -3.650 31.808 54.507 1.00 8.02 178 TYR C C 1
ATOM 4974 O O . TYR C 1 178 ? -2.463 31.419 54.652 1.00 9.66 178 TYR C O 1
ATOM 4983 N N . ALA C 1 179 ? -4.537 31.199 53.742 1.00 8.65 179 ALA C N 1
ATOM 4984 C CA . ALA C 1 179 ? -4.218 29.958 52.989 1.00 8.56 179 ALA C CA 1
ATOM 4985 C C . ALA C 1 179 ? -4.770 30.094 51.613 1.00 7.85 179 ALA C C 1
ATOM 4986 O O . ALA C 1 179 ? -5.998 30.390 51.418 1.00 10.00 179 ALA C O 1
ATOM 4988 N N . THR C 1 180 ? -3.883 30.027 50.612 1.00 7.03 180 THR C N 1
ATOM 4989 C CA . THR C 1 180 ? -4.314 30.258 49.179 1.00 8.29 180 THR C CA 1
ATOM 4990 C C . THR C 1 180 ? -4.002 28.990 48.368 1.00 8.39 180 THR C C 1
ATOM 4991 O O . THR C 1 180 ? -2.939 28.406 48.533 1.00 9.13 180 THR C O 1
ATOM 4995 N N . CYS C 1 181 ? -4.955 28.623 47.517 1.00 8.54 181 CYS C N 1
ATOM 4996 C CA . CYS C 1 181 ? -4.851 27.387 46.728 1.00 8.22 181 CYS C CA 1
ATOM 4997 C C . CYS C 1 181 ? -5.430 27.694 45.375 1.00 9.44 181 CYS C C 1
ATOM 4998 O O . CYS C 1 181 ? -6.236 28.663 45.223 1.00 13.12 181 CYS C O 1
ATOM 5001 N N . ASN C 1 182 ? -5.096 26.857 44.404 1.00 6.40 182 ASN C N 1
ATOM 5002 C CA . ASN C 1 182 ? -5.908 26.828 43.162 1.00 5.98 182 ASN C CA 1
ATOM 5003 C C . ASN C 1 182 ? -6.867 25.605 43.344 1.00 7.00 182 ASN C C 1
ATOM 5004 O O . ASN C 1 182 ? -6.720 24.816 44.296 1.00 5.59 182 ASN C O 1
ATOM 5009 N N . ALA C 1 183 ? -7.775 25.435 42.376 1.00 5.78 183 ALA C N 1
ATOM 5010 C CA . ALA C 1 183 ? -8.828 24.387 42.533 1.00 8.49 183 ALA C CA 1
ATOM 5011 C C . ALA C 1 183 ? -8.258 22.983 42.532 1.00 8.44 183 ALA C C 1
ATOM 5012 O O . ALA C 1 183 ? -8.791 22.090 43.172 1.00 6.70 183 ALA C O 1
ATOM 5014 N N . ARG C 1 184 ? -7.179 22.774 41.764 1.00 6.20 184 ARG C N 1
ATOM 5015 C CA . ARG C 1 184 ? -6.514 21.447 41.748 1.00 8.16 184 ARG C CA 1
ATOM 5016 C C . ARG C 1 184 ? -5.936 21.098 43.112 1.00 8.25 184 ARG C C 1
ATOM 5017 O O . ARG C 1 184 ? -6.133 20.005 43.598 1.00 6.17 184 ARG C O 1
ATOM 5025 N N . ALA C 1 185 ? -5.257 22.047 43.728 1.00 6.88 185 ALA C N 1
ATOM 5026 C CA . ALA C 1 185 ? -4.684 21.856 45.070 1.00 5.98 185 ALA C CA 1
ATOM 5027 C C . ALA C 1 185 ? -5.803 21.677 46.080 1.00 6.35 185 ALA C C 1
ATOM 5028 O O . ALA C 1 185 ? -5.662 20.862 47.041 1.00 5.97 185 ALA C O 1
ATOM 5030 N N . LEU C 1 186 ? -6.932 22.435 45.881 1.00 5.52 186 LEU C N 1
ATOM 5031 C CA . LEU C 1 186 ? -8.026 22.299 46.891 1.00 7.30 186 LEU C CA 1
ATOM 5032 C C . LEU C 1 186 ? -8.612 20.877 46.748 1.00 5.26 186 LEU C C 1
ATOM 5033 O O . LEU C 1 186 ? -8.845 20.225 47.758 1.00 6.08 186 LEU C O 1
ATOM 5038 N N . MET C 1 187 ? -8.768 20.384 45.530 1.00 5.46 187 MET C N 1
ATOM 5039 C CA . MET C 1 187 ? -9.361 19.051 45.404 1.00 6.34 187 MET C CA 1
ATOM 5040 C C . MET C 1 187 ? -8.472 17.946 46.020 1.00 7.12 187 MET C C 1
ATOM 5041 O O . MET C 1 187 ? -8.956 17.020 46.698 1.00 6.18 187 MET C O 1
ATOM 5046 N N . HIS C 1 188 ? -7.151 18.124 45.818 1.00 4.84 188 HIS C N 1
ATOM 5047 C CA . HIS C 1 188 ? -6.216 17.141 46.377 1.00 7.57 188 HIS C CA 1
ATOM 5048 C C . HIS C 1 188 ? -6.321 17.166 47.929 1.00 8.30 188 HIS C C 1
ATOM 5049 O O . HIS C 1 188 ? -6.394 16.115 48.618 1.00 7.71 188 HIS C O 1
ATOM 5056 N N . PHE C 1 189 ? -6.374 18.380 48.500 1.00 6.39 189 PHE C N 1
ATOM 5057 C CA . PHE C 1 189 ? -6.609 18.534 49.942 1.00 6.89 189 PHE C CA 1
ATOM 5058 C C . PHE C 1 189 ? -7.961 17.936 50.457 1.00 8.16 189 PHE C C 1
ATOM 5059 O O . PHE C 1 189 ? -7.957 17.196 51.438 1.00 7.46 189 PHE C O 1
ATOM 5067 N N . LEU C 1 190 ? -8.997 18.207 49.712 1.00 5.47 190 LEU C N 1
ATOM 5068 C CA . LEU C 1 190 ? -10.328 17.667 50.110 1.00 6.28 190 LEU C CA 1
ATOM 5069 C C . LEU C 1 190 ? -10.347 16.155 50.012 1.00 5.04 190 LEU C C 1
ATOM 5070 O O . LEU C 1 190 ? -10.927 15.530 50.937 1.00 7.33 190 LEU C O 1
ATOM 5075 N N . SER C 1 191 ? -9.688 15.526 49.025 1.00 6.06 191 SER C N 1
ATOM 5076 C CA . SER C 1 191 ? -9.653 14.068 48.927 1.00 5.34 191 SER C CA 1
ATOM 5077 C C . SER C 1 191 ? -8.995 13.448 50.211 1.00 7.31 191 SER C C 1
ATOM 5078 O O . SER C 1 191 ? -9.409 12.358 50.687 1.00 8.92 191 SER C O 1
ATOM 5081 N N . LEU C 1 192 ? -7.995 14.134 50.812 1.00 5.82 192 LEU C N 1
ATOM 5082 C CA . LEU C 1 192 ? -7.291 13.578 51.972 1.00 5.21 192 LEU C CA 1
ATOM 5083 C C . LEU C 1 192 ? -7.955 14.024 53.289 1.00 7.18 192 LEU C C 1
ATOM 5084 O O . LEU C 1 192 ? -7.822 13.324 54.308 1.00 8.97 192 LEU C O 1
ATOM 5089 N N . ARG C 1 193 ? -8.558 15.230 53.326 1.00 7.14 193 ARG C N 1
ATOM 5090 C CA . ARG C 1 193 ? -8.948 15.859 54.587 1.00 6.25 193 ARG C CA 1
ATOM 5091 C C . ARG C 1 193 ? -10.493 15.866 54.797 1.00 7.82 193 ARG C C 1
ATOM 5092 O O . ARG C 1 193 ? -10.983 16.521 55.733 1.00 8.68 193 ARG C O 1
ATOM 5100 N N . THR C 1 194 ? -11.226 15.012 54.071 1.00 8.10 194 THR C N 1
ATOM 5101 C CA . THR C 1 194 ? -12.597 14.712 54.412 1.00 9.85 194 THR C CA 1
ATOM 5102 C C . THR C 1 194 ? -12.753 13.206 54.423 1.00 12.45 194 THR C C 1
ATOM 5103 O O . THR C 1 194 ? -12.160 12.495 53.600 1.00 13.47 194 THR C O 1
ATOM 5107 N N . HIS C 1 195 ? -13.646 12.734 55.306 1.00 12.25 195 HIS C N 1
ATOM 5108 C CA . HIS C 1 195 ? -13.962 11.314 55.445 1.00 13.97 195 HIS C CA 1
ATOM 5109 C C . HIS C 1 195 ? -15.363 11.117 54.846 1.00 14.97 195 HIS C C 1
ATOM 5110 O O . HIS C 1 195 ? -16.354 11.568 55.427 1.00 14.88 195 HIS C O 1
ATOM 5117 N N . ARG C 1 196 ? -15.463 10.528 53.670 1.00 15.19 196 ARG C N 1
ATOM 5118 C CA . ARG C 1 196 ? -16.691 10.506 52.892 1.00 14.61 196 ARG C CA 1
ATOM 5119 C C . ARG C 1 196 ? -16.906 9.135 52.290 1.00 18.01 196 ARG C C 1
ATOM 5120 O O . ARG C 1 196 ? -16.046 8.628 51.594 1.00 16.49 196 ARG C O 1
ATOM 5128 N N . PRO C 1 197 ? -18.080 8.541 52.543 1.00 19.35 197 PRO C N 1
ATOM 5129 C CA . PRO C 1 197 ? -18.318 7.162 52.008 1.00 19.81 197 PRO C CA 1
ATOM 5130 C C . PRO C 1 197 ? -18.571 7.160 50.521 1.00 17.95 197 PRO C C 1
ATOM 5131 O O . PRO C 1 197 ? -18.529 6.087 49.896 1.00 19.94 197 PRO C O 1
ATOM 5135 N N . ASP C 1 198 ? -18.860 8.298 49.924 1.00 16.11 198 ASP C N 1
ATOM 5136 C CA . ASP C 1 198 ? -18.976 8.424 48.461 1.00 16.12 198 ASP C CA 1
ATOM 5137 C C . ASP C 1 198 ? -17.612 8.708 47.743 1.00 15.57 198 ASP C C 1
ATOM 5138 O O . ASP C 1 198 ? -17.563 8.998 46.549 1.00 20.09 198 ASP C O 1
ATOM 5143 N N . ALA C 1 199 ? -16.500 8.581 48.450 1.00 12.80 199 ALA C N 1
ATOM 5144 C CA . ALA C 1 199 ? -15.203 8.768 47.837 1.00 11.80 199 ALA C CA 1
ATOM 5145 C C . ALA C 1 199 ? -14.666 7.410 47.362 1.00 9.55 199 ALA C C 1
ATOM 5146 O O . ALA C 1 199 ? -15.021 6.337 47.951 1.00 11.35 199 ALA C O 1
ATOM 5148 N N . ALA C 1 200 ? -13.710 7.505 46.439 1.00 9.08 200 ALA C N 1
ATOM 5149 C CA . ALA C 1 200 ? -12.958 6.305 45.921 1.00 10.18 200 ALA C CA 1
ATOM 5150 C C . ALA C 1 200 ? -12.090 5.808 47.053 1.00 10.41 200 ALA C C 1
ATOM 5151 O O . ALA C 1 200 ? -11.789 4.563 47.157 1.00 10.37 200 ALA C O 1
ATOM 5153 N N . TYR C 1 201 ? -11.605 6.751 47.877 1.00 11.41 201 TYR C N 1
ATOM 5154 C CA . TYR C 1 201 ? -10.702 6.408 49.022 1.00 11.92 201 TYR C CA 1
ATOM 5155 C C . TYR C 1 201 ? -11.222 6.950 50.346 1.00 14.62 201 TYR C C 1
ATOM 5156 O O . TYR C 1 201 ? -11.554 8.171 50.469 1.00 16.18 201 TYR C O 1
ATOM 5165 N N . VAL C 1 202 ? -11.380 6.074 51.365 1.00 11.75 202 VAL C N 1
ATOM 5166 C CA . VAL C 1 202 ? -11.873 6.559 52.641 1.00 14.51 202 VAL C CA 1
ATOM 5167 C C . VAL C 1 202 ? -10.639 6.997 53.462 1.00 15.18 202 VAL C C 1
ATOM 5168 O O . VAL C 1 202 ? -9.867 6.167 53.986 1.00 17.83 202 VAL C O 1
ATOM 5172 N N . SER C 1 203 ? -10.523 8.307 53.656 1.00 12.49 203 SER C N 1
ATOM 5173 C CA . SER C 1 203 ? -9.343 8.852 54.371 1.00 11.63 203 SER C CA 1
ATOM 5174 C C . SER C 1 203 ? -9.801 9.089 55.817 1.00 13.18 203 SER C C 1
ATOM 5175 O O . SER C 1 203 ? -11.020 9.254 56.053 1.00 13.26 203 SER C O 1
ATOM 5178 N N . HIS C 1 204 ? -8.869 9.119 56.761 1.00 12.22 204 HIS C N 1
ATOM 5179 C CA . HIS C 1 204 ? -9.164 9.231 58.235 1.00 13.38 204 HIS C CA 1
ATOM 5180 C C . HIS C 1 204 ? -8.595 10.504 58.889 1.00 13.33 204 HIS C C 1
ATOM 5181 O O . HIS C 1 204 ? -7.862 10.413 59.849 1.00 11.82 204 HIS C O 1
ATOM 5188 N N . PRO C 1 205 ? -8.848 11.676 58.288 1.00 13.42 205 PRO C N 1
ATOM 5189 C CA . PRO C 1 205 ? -8.349 12.891 58.956 1.00 11.75 205 PRO C CA 1
ATOM 5190 C C . PRO C 1 205 ? -8.982 13.106 60.303 1.00 11.12 205 PRO C C 1
ATOM 5191 O O . PRO C 1 205 ? -10.129 12.704 60.616 1.00 12.21 205 PRO C O 1
ATOM 5195 N N . GLN C 1 206 ? -8.262 13.854 61.118 1.00 9.58 206 GLN C N 1
ATOM 5196 C CA . GLN C 1 206 ? -8.788 14.294 62.408 1.00 12.47 206 GLN C CA 1
ATOM 5197 C C . GLN C 1 206 ? -9.951 15.216 62.193 1.00 11.22 206 GLN C C 1
ATOM 5198 O O . GLN C 1 206 ? -10.024 15.951 61.213 1.00 10.09 206 GLN C O 1
ATOM 5204 N N . ARG C 1 207 ? -10.950 15.125 63.084 1.00 10.14 207 ARG C N 1
ATOM 5205 C CA . ARG C 1 207 ? -12.192 15.836 62.826 1.00 11.02 207 ARG C CA 1
ATOM 5206 C C . ARG C 1 207 ? -11.967 17.396 62.614 1.00 9.91 207 ARG C C 1
ATOM 5207 O O . ARG C 1 207 ? -12.675 18.007 61.820 1.00 11.89 207 ARG C O 1
ATOM 5215 N N . GLU C 1 208 ? -11.007 17.991 63.369 1.00 10.21 208 GLU C N 1
ATOM 5216 C CA . GLU C 1 208 ? -10.831 19.466 63.315 1.00 10.58 208 GLU C CA 1
ATOM 5217 C C . GLU C 1 208 ? -10.336 19.888 61.937 1.00 9.82 208 GLU C C 1
ATOM 5218 O O . GLU C 1 208 ? -10.886 20.893 61.368 1.00 10.99 208 GLU C O 1
ATOM 5224 N N . ILE C 1 209 ? -9.355 19.158 61.361 1.00 9.07 209 ILE C N 1
ATOM 5225 C CA . ILE C 1 209 ? -8.986 19.577 59.993 1.00 8.73 209 ILE C CA 1
ATOM 5226 C C . ILE C 1 209 ? -10.112 19.325 59.010 1.00 8.80 209 ILE C C 1
ATOM 5227 O O . ILE C 1 209 ? -10.327 20.049 58.016 1.00 9.23 209 ILE C O 1
ATOM 5232 N N . GLU C 1 210 ? -10.890 18.254 59.280 1.00 9.03 210 GLU C N 1
ATOM 5233 C CA . GLU C 1 210 ? -12.058 18.002 58.415 1.00 9.93 210 GLU C CA 1
ATOM 5234 C C . GLU C 1 210 ? -13.091 19.186 58.512 1.00 10.54 210 GLU C C 1
ATOM 5235 O O . GLU C 1 210 ? -13.724 19.541 57.525 1.00 11.45 210 GLU C O 1
ATOM 5241 N N . MET C 1 211 ? -13.211 19.815 59.695 1.00 11.47 211 MET C N 1
ATOM 5242 C CA . MET C 1 211 ? -14.101 20.987 59.804 1.00 12.69 211 MET C CA 1
ATOM 5243 C C . MET C 1 211 ? -13.630 22.150 58.912 1.00 11.01 211 MET C C 1
ATOM 5244 O O . MET C 1 211 ? -14.448 22.808 58.228 1.00 11.40 211 MET C O 1
ATOM 5249 N N . VAL C 1 212 ? -12.285 22.327 58.834 1.00 9.59 212 VAL C N 1
ATOM 5250 C CA . VAL C 1 212 ? -11.735 23.367 57.905 1.00 8.56 212 VAL C CA 1
ATOM 5251 C C . VAL C 1 212 ? -12.081 22.993 56.479 1.00 8.12 212 VAL C C 1
ATOM 5252 O O . VAL C 1 212 ? -12.541 23.811 55.674 1.00 6.72 212 VAL C O 1
ATOM 5256 N N . ALA C 1 213 ? -11.875 21.745 56.120 1.00 8.51 213 ALA C N 1
ATOM 5257 C CA . ALA C 1 213 ? -12.050 21.304 54.735 1.00 9.12 213 ALA C CA 1
ATOM 5258 C C . ALA C 1 213 ? -13.501 21.395 54.291 1.00 8.59 213 ALA C C 1
ATOM 5259 O O . ALA C 1 213 ? -13.798 21.819 53.179 1.00 8.18 213 ALA C O 1
ATOM 5261 N N . GLU C 1 214 ? -14.400 21.061 55.191 1.00 8.85 214 GLU C N 1
ATOM 5262 C CA . GLU C 1 214 ? -15.814 21.152 54.833 1.00 8.32 214 GLU C CA 1
ATOM 5263 C C . GLU C 1 214 ? -16.209 22.601 54.505 1.00 9.34 214 GLU C C 1
ATOM 5264 O O . GLU C 1 214 ? -16.945 22.837 53.571 1.00 10.92 214 GLU C O 1
ATOM 5270 N N . GLN C 1 215 ? -15.763 23.581 55.307 1.00 8.57 215 GLN C N 1
ATOM 5271 C CA . GLN C 1 215 ? -16.114 24.978 55.030 1.00 7.88 215 GLN C CA 1
ATOM 5272 C C . GLN C 1 215 ? -15.462 25.479 53.757 1.00 8.35 215 GLN C C 1
ATOM 5273 O O . GLN C 1 215 ? -16.043 26.261 53.027 1.00 10.56 215 GLN C O 1
ATOM 5279 N N . MET C 1 216 ? -14.208 25.005 53.477 1.00 7.54 216 MET C N 1
ATOM 5280 C CA . MET C 1 216 ? -13.548 25.391 52.215 1.00 8.17 216 MET C CA 1
ATOM 5281 C C . MET C 1 216 ? -14.391 24.858 51.060 1.00 7.21 216 MET C C 1
ATOM 5282 O O . MET C 1 216 ? -14.549 25.530 50.055 1.00 7.88 216 MET C O 1
ATOM 5287 N N . GLU C 1 217 ? -14.797 23.583 51.158 1.00 8.65 217 GLU C N 1
ATOM 5288 C CA . GLU C 1 217 ? -15.541 22.945 50.017 1.00 8.75 217 GLU C CA 1
ATOM 5289 C C . GLU C 1 217 ? -16.871 23.671 49.775 1.00 10.70 217 GLU C C 1
ATOM 5290 O O . GLU C 1 217 ? -17.204 23.935 48.646 1.00 9.07 217 GLU C O 1
ATOM 5296 N N . THR C 1 218 ? -17.563 24.014 50.871 1.00 10.17 218 THR C N 1
ATOM 5297 C CA . THR C 1 218 ? -18.780 24.801 50.771 1.00 10.65 218 THR C CA 1
ATOM 5298 C C . THR C 1 218 ? -18.572 26.115 50.066 1.00 10.14 218 THR C C 1
ATOM 5299 O O . THR C 1 218 ? -19.393 26.480 49.168 1.00 10.42 218 THR C O 1
ATOM 5303 N N . ALA C 1 219 ? -17.473 26.811 50.387 1.00 8.13 219 ALA C N 1
ATOM 5304 C CA . ALA C 1 219 ? -17.286 28.094 49.710 1.00 7.77 219 ALA C CA 1
ATOM 5305 C C . ALA C 1 219 ? -16.900 27.935 48.260 1.00 8.82 219 ALA C C 1
ATOM 5306 O O . ALA C 1 219 ? -17.359 28.691 47.377 1.00 9.68 219 ALA C O 1
ATOM 5308 N N . TRP C 1 220 ? -16.069 26.880 47.963 1.00 7.11 220 TRP C N 1
ATOM 5309 C CA . TRP C 1 220 ? -15.640 26.562 46.599 1.00 8.56 220 TRP C CA 1
ATOM 5310 C C . TRP C 1 220 ? -16.841 26.183 45.718 1.00 9.31 220 TRP C C 1
ATOM 5311 O O . TRP C 1 220 ? -16.893 26.529 44.576 1.00 9.41 220 TRP C O 1
ATOM 5322 N N . ALA C 1 221 ? -17.820 25.507 46.292 1.00 8.04 221 ALA C N 1
ATOM 5323 C CA . ALA C 1 221 ? -19.012 25.069 45.506 1.00 12.95 221 ALA C CA 1
ATOM 5324 C C . ALA C 1 221 ? -19.800 26.273 44.966 1.00 12.44 221 ALA C C 1
ATOM 5325 O O . ALA C 1 221 ? -20.299 26.238 43.860 1.00 13.32 221 ALA C O 1
ATOM 5327 N N . LYS C 1 222 ? -19.778 27.406 45.675 1.00 9.88 222 LYS C N 1
ATOM 5328 C CA . LYS C 1 222 ? -20.388 28.601 45.132 1.00 11.76 222 LYS C CA 1
ATOM 5329 C C . LYS C 1 222 ? -19.606 29.223 43.955 1.00 15.02 222 LYS C C 1
ATOM 5330 O O . LYS C 1 222 ? -20.210 29.857 43.061 1.00 16.29 222 LYS C O 1
ATOM 5336 N N . LEU C 1 223 ? -18.287 29.037 43.877 1.00 7.66 223 LEU C N 1
ATOM 5337 C CA . LEU C 1 223 ? -17.548 29.602 42.837 1.00 8.60 223 LEU C CA 1
ATOM 5338 C C . LEU C 1 223 ? -17.393 28.727 41.596 1.00 6.82 223 LEU C C 1
ATOM 5339 O O . LEU C 1 223 ? -17.291 29.281 40.454 1.00 9.76 223 LEU C O 1
ATOM 5344 N N . MET C 1 224 ? -17.290 27.415 41.809 1.00 8.45 224 MET C N 1
ATOM 5345 C CA . MET C 1 224 ? -17.044 26.521 40.655 1.00 6.84 224 MET C CA 1
ATOM 5346 C C . MET C 1 224 ? -17.986 25.298 40.831 1.00 7.53 224 MET C C 1
ATOM 5347 O O . MET C 1 224 ? -17.574 24.215 41.082 1.00 8.98 224 MET C O 1
ATOM 5352 N N . PRO C 1 225 ? -19.284 25.523 40.683 1.00 8.33 225 PRO C N 1
ATOM 5353 C CA . PRO C 1 225 ? -20.235 24.451 41.015 1.00 8.44 225 PRO C CA 1
ATOM 5354 C C . PRO C 1 225 ? -20.099 23.281 40.006 1.00 7.21 225 PRO C C 1
ATOM 5355 O O . PRO C 1 225 ? -20.357 22.138 40.481 1.00 8.14 225 PRO C O 1
ATOM 5359 N N . VAL C 1 226 ? -19.761 23.529 38.718 1.00 7.19 226 VAL C N 1
ATOM 5360 C CA . VAL C 1 226 ? -19.597 22.394 37.805 1.00 6.53 226 VAL C CA 1
ATOM 5361 C C . VAL C 1 226 ? -18.419 21.502 38.250 1.00 7.49 226 VAL C C 1
ATOM 5362 O O . VAL C 1 226 ? -18.505 20.258 38.250 1.00 7.20 226 VAL C O 1
ATOM 5366 N N . THR C 1 227 ? -17.298 22.149 38.512 1.00 7.52 227 THR C N 1
ATOM 5367 C CA . THR C 1 227 ? -16.125 21.402 38.988 1.00 5.93 227 THR C CA 1
ATOM 5368 C C . THR C 1 227 ? -16.375 20.716 40.320 1.00 6.50 227 THR C C 1
ATOM 5369 O O . THR C 1 227 ? -16.010 19.546 40.505 1.00 7.74 227 THR C O 1
ATOM 5373 N N . HIS C 1 228 ? -17.055 21.382 41.271 1.00 6.09 228 HIS C N 1
ATOM 5374 C CA . HIS C 1 228 ? -17.305 20.779 42.566 1.00 8.14 228 HIS C CA 1
ATOM 5375 C C . HIS C 1 228 ? -18.206 19.531 42.380 1.00 9.11 228 HIS C C 1
ATOM 5376 O O . HIS C 1 228 ? -18.001 18.523 43.014 1.00 9.05 228 HIS C O 1
ATOM 5383 N N . GLU C 1 229 ? -19.183 19.634 41.493 1.00 8.65 229 GLU C N 1
ATOM 5384 C CA . GLU C 1 229 ? -20.053 18.457 41.240 1.00 10.01 229 GLU C CA 1
ATOM 5385 C C . GLU C 1 229 ? -19.294 17.342 40.558 1.00 8.91 229 GLU C C 1
ATOM 5386 O O . GLU C 1 229 ? -19.498 16.163 40.942 1.00 10.29 229 GLU C O 1
ATOM 5392 N N . ALA C 1 230 ? -18.418 17.676 39.608 1.00 9.17 230 ALA C N 1
ATOM 5393 C CA . ALA C 1 230 ? -17.638 16.653 38.874 1.00 8.65 230 ALA C CA 1
ATOM 5394 C C . ALA C 1 230 ? -16.661 15.985 39.849 1.00 9.69 230 ALA C C 1
ATOM 5395 O O . ALA C 1 230 ? -16.459 14.787 39.820 1.00 9.64 230 ALA C O 1
ATOM 5397 N N . PHE C 1 231 ? -16.057 16.775 40.769 1.00 8.25 231 PHE C N 1
ATOM 5398 C CA . PHE C 1 231 ? -15.141 16.130 41.739 1.00 8.13 231 PHE C CA 1
ATOM 5399 C C . PHE C 1 231 ? -15.760 15.006 42.524 1.00 10.29 231 PHE C C 1
ATOM 5400 O O . PHE C 1 231 ? -15.204 13.928 42.589 1.00 10.21 231 PHE C O 1
ATOM 5408 N N . THR C 1 232 ? -17.001 15.188 42.951 1.00 8.70 232 THR C N 1
ATOM 5409 C CA . THR C 1 232 ? -17.612 14.138 43.715 1.00 10.02 232 THR C CA 1
ATOM 5410 C C . THR C 1 232 ? -18.067 13.018 42.781 1.00 10.12 232 THR C C 1
ATOM 5411 O O . THR C 1 232 ? -17.961 11.850 43.155 1.00 10.52 232 THR C O 1
ATOM 5415 N N . ALA C 1 233 ? -18.584 13.393 41.630 1.00 8.84 233 ALA C N 1
ATOM 5416 C CA . ALA C 1 233 ? -18.987 12.328 40.661 1.00 10.18 233 ALA C CA 1
ATOM 5417 C C . ALA C 1 233 ? -17.885 11.386 40.264 1.00 12.16 233 ALA C C 1
ATOM 5418 O O . ALA C 1 233 ? -18.142 10.236 39.897 1.00 13.88 233 ALA C O 1
ATOM 5420 N N . PHE C 1 234 ? -16.681 11.873 40.228 1.00 10.25 234 PHE C N 1
ATOM 5421 C CA . PHE C 1 234 ? -15.508 11.030 39.857 1.00 11.57 234 PHE C CA 1
ATOM 5422 C C . PHE C 1 234 ? -14.789 10.411 41.043 1.00 12.28 234 PHE C C 1
ATOM 5423 O O . PHE C 1 234 ? -13.651 9.898 40.860 1.00 14.01 234 PHE C O 1
ATOM 5431 N N . GLY C 1 235 ? -15.389 10.428 42.230 1.00 9.42 235 GLY C N 1
ATOM 5432 C CA . GLY C 1 235 ? -14.777 9.694 43.332 1.00 10.36 235 GLY C CA 1
ATOM 5433 C C . GLY C 1 235 ? -14.030 10.549 44.309 1.00 8.58 235 GLY C C 1
ATOM 5434 O O . GLY C 1 235 ? -13.346 10.006 45.212 1.00 9.10 235 GLY C O 1
ATOM 5435 N N . ARG C 1 236 ? -14.157 11.891 44.202 1.00 5.28 236 ARG C N 1
ATOM 5436 C CA . ARG C 1 236 ? -13.425 12.755 45.161 1.00 7.18 236 ARG C CA 1
ATOM 5437 C C . ARG C 1 236 ? -11.869 12.573 45.127 1.00 7.93 236 ARG C C 1
ATOM 5438 O O . ARG C 1 236 ? -11.265 12.589 46.221 1.00 9.49 236 ARG C O 1
ATOM 5446 N N . VAL C 1 237 ? -11.346 12.455 43.922 1.00 9.85 237 VAL C N 1
ATOM 5447 C CA . VAL C 1 237 ? -9.938 12.369 43.709 1.00 11.48 237 VAL C CA 1
ATOM 5448 C C . VAL C 1 237 ? -9.531 13.568 42.849 1.00 12.88 237 VAL C C 1
ATOM 5449 O O . VAL C 1 237 ? -10.274 13.975 41.949 1.00 15.19 237 VAL C O 1
ATOM 5453 N N . SER C 1 238 ? -8.382 14.151 43.134 1.00 11.14 238 SER C N 1
ATOM 5454 C CA . SER C 1 238 ? -7.988 15.294 42.333 1.00 10.28 238 SER C CA 1
ATOM 5455 C C . SER C 1 238 ? -7.572 14.829 40.949 1.00 11.19 238 SER C C 1
ATOM 5456 O O . SER C 1 238 ? -6.922 13.747 40.816 1.00 12.68 238 SER C O 1
ATOM 5459 N N . PRO C 1 239 ? -7.900 15.607 39.934 1.00 11.05 239 PRO C N 1
ATOM 5460 C CA . PRO C 1 239 ? -7.449 15.221 38.558 1.00 14.99 239 PRO C CA 1
ATOM 5461 C C . PRO C 1 239 ? -5.958 15.680 38.462 1.00 19.41 239 PRO C C 1
ATOM 5462 O O . PRO C 1 239 ? -5.391 16.355 39.425 1.00 21.20 239 PRO C O 1
ATOM 5467 N N . ARG D 1 5 ? 6.987 10.768 85.443 1.00 37.52 5 ARG D N 1
ATOM 5468 C CA . ARG D 1 5 ? 7.832 11.995 85.632 1.00 37.02 5 ARG D CA 1
ATOM 5469 C C . ARG D 1 5 ? 8.386 12.598 84.302 1.00 35.05 5 ARG D C 1
ATOM 5470 O O . ARG D 1 5 ? 9.068 11.916 83.525 1.00 34.82 5 ARG D O 1
ATOM 5478 N N . ILE D 1 6 ? 8.152 13.887 84.078 1.00 30.45 6 ILE D N 1
ATOM 5479 C CA . ILE D 1 6 ? 8.647 14.518 82.842 1.00 27.07 6 ILE D CA 1
ATOM 5480 C C . ILE D 1 6 ? 10.194 14.628 82.775 1.00 26.67 6 ILE D C 1
ATOM 5481 O O . ILE D 1 6 ? 10.892 14.676 83.791 1.00 24.48 6 ILE D O 1
ATOM 5486 N N . GLU D 1 7 ? 10.745 14.684 81.557 1.00 23.77 7 GLU D N 1
ATOM 5487 C CA . GLU D 1 7 ? 12.172 14.824 81.371 1.00 23.28 7 GLU D CA 1
ATOM 5488 C C . GLU D 1 7 ? 12.353 16.179 80.684 1.00 24.61 7 GLU D C 1
ATOM 5489 O O . GLU D 1 7 ? 11.699 16.405 79.663 1.00 22.68 7 GLU D O 1
ATOM 5495 N N . LEU D 1 8 ? 13.160 17.088 81.241 1.00 23.35 8 LEU D N 1
ATOM 5496 C CA . LEU D 1 8 ? 13.562 18.307 80.543 1.00 23.02 8 LEU D CA 1
ATOM 5497 C C . LEU D 1 8 ? 14.887 18.150 79.822 1.00 24.95 8 LEU D C 1
ATOM 5498 O O . LEU D 1 8 ? 15.881 17.682 80.404 1.00 24.22 8 LEU D O 1
ATOM 5503 N N . ARG D 1 9 ? 14.945 18.558 78.550 1.00 22.60 9 ARG D N 1
ATOM 5504 C CA . ARG D 1 9 ? 16.170 18.429 77.821 1.00 20.67 9 ARG D CA 1
ATOM 5505 C C . ARG D 1 9 ? 16.413 19.748 77.133 1.00 19.53 9 ARG D C 1
ATOM 5506 O O . ARG D 1 9 ? 15.478 20.512 76.911 1.00 17.30 9 ARG D O 1
ATOM 5514 N N . SER D 1 10 ? 17.638 19.988 76.733 1.00 18.15 10 SER D N 1
ATOM 5515 C CA . SER D 1 10 ? 17.973 21.185 75.962 1.00 20.21 10 SER D CA 1
ATOM 5516 C C . SER D 1 10 ? 18.633 20.877 74.610 1.00 20.33 10 SER D C 1
ATOM 5517 O O . SER D 1 10 ? 19.092 21.793 73.954 1.00 22.75 10 SER D O 1
ATOM 5520 N N . ASP D 1 11 ? 18.685 19.612 74.216 1.00 20.44 11 ASP D N 1
ATOM 5521 C CA . ASP D 1 11 ? 19.469 19.263 73.053 1.00 22.71 11 ASP D CA 1
ATOM 5522 C C . ASP D 1 11 ? 18.538 19.258 71.827 1.00 21.48 11 ASP D C 1
ATOM 5523 O O . ASP D 1 11 ? 17.351 18.986 71.970 1.00 23.63 11 ASP D O 1
ATOM 5528 N N . ILE D 1 12 ? 19.096 19.518 70.669 1.00 18.00 12 ILE D N 1
ATOM 5529 C CA . ILE D 1 12 ? 18.337 19.334 69.405 1.00 19.76 12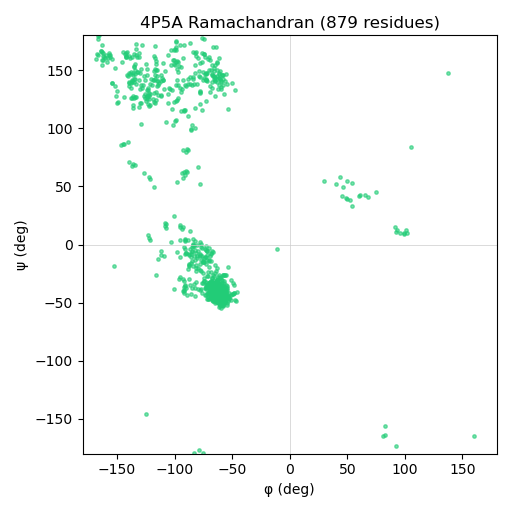 ILE D CA 1
ATOM 5530 C C . ILE D 1 12 ? 19.225 18.392 68.619 1.00 17.41 12 ILE D C 1
ATOM 5531 O O . ILE D 1 12 ? 20.425 18.611 68.539 1.00 20.44 12 ILE D O 1
ATOM 5536 N N . THR D 1 13 ? 18.695 17.283 68.132 1.00 17.95 13 THR D N 1
ATOM 5537 C CA . THR D 1 13 ? 19.586 16.341 67.529 1.00 19.23 13 THR D CA 1
ATOM 5538 C C . THR D 1 13 ? 19.331 16.194 66.026 1.00 17.18 13 THR D C 1
ATOM 5539 O O . THR D 1 13 ? 18.215 16.256 65.542 1.00 15.15 13 THR D O 1
ATOM 5543 N N . VAL D 1 14 ? 20.422 16.081 65.300 1.00 12.85 14 VAL D N 1
ATOM 5544 C CA . VAL D 1 14 ? 20.333 15.816 63.856 1.00 12.16 14 VAL D CA 1
ATOM 5545 C C . VAL D 1 14 ? 21.311 14.707 63.520 1.00 14.39 14 VAL D C 1
ATOM 5546 O O . VAL D 1 14 ? 22.498 14.783 63.901 1.00 14.62 14 VAL D O 1
ATOM 5550 N N . GLU D 1 15 ? 20.827 13.653 62.870 1.00 12.47 15 GLU D N 1
ATOM 5551 C CA . GLU D 1 15 ? 21.717 12.577 62.412 1.00 13.54 15 GLU D CA 1
ATOM 5552 C C . GLU D 1 15 ? 21.480 12.295 60.944 1.00 14.93 15 GLU D C 1
ATOM 5553 O O . GLU D 1 15 ? 20.305 12.267 60.477 1.00 14.12 15 GLU D O 1
ATOM 5559 N N . LEU D 1 16 ? 22.573 12.161 60.196 1.00 14.14 16 LEU D N 1
ATOM 5560 C CA . LEU D 1 16 ? 22.470 11.816 58.771 1.00 13.83 16 LEU D CA 1
ATOM 5561 C C . LEU D 1 16 ? 22.139 10.335 58.654 1.00 16.74 16 LEU D C 1
ATOM 5562 O O . LEU D 1 16 ? 22.926 9.514 59.145 1.00 18.67 16 LEU D O 1
ATOM 5567 N N . VAL D 1 17 ? 20.961 9.977 58.116 1.00 12.71 17 VAL D N 1
ATOM 5568 C CA . VAL D 1 17 ? 20.464 8.630 58.047 1.00 16.06 17 VAL D CA 1
ATOM 5569 C C . VAL D 1 17 ? 21.004 7.945 56.808 1.00 16.74 17 VAL D C 1
ATOM 5570 O O . VAL D 1 17 ? 21.356 6.728 56.794 1.00 18.68 17 VAL D O 1
ATOM 5574 N N . ASP D 1 18 ? 21.008 8.667 55.691 1.00 14.78 18 ASP D N 1
ATOM 5575 C CA . ASP D 1 18 ? 21.372 8.101 54.442 1.00 15.40 18 ASP D CA 1
ATOM 5576 C C . ASP D 1 18 ? 21.674 9.276 53.497 1.00 15.19 18 ASP D C 1
ATOM 5577 O O . ASP D 1 18 ? 21.218 10.407 53.757 1.00 13.20 18 ASP D O 1
ATOM 5582 N N . SER D 1 19 ? 22.443 8.981 52.443 1.00 13.63 19 SER D N 1
ATOM 5583 C CA . SER D 1 19 ? 22.715 10.063 51.440 1.00 12.81 19 SER D CA 1
ATOM 5584 C C . SER D 1 19 ? 23.217 9.466 50.117 1.00 15.68 19 SER D C 1
ATOM 5585 O O . SER D 1 19 ? 23.677 8.329 50.050 1.00 15.48 19 SER D O 1
ATOM 5588 N N . SER D 1 20 ? 23.067 10.236 49.057 1.00 15.14 20 SER D N 1
ATOM 5589 C CA . SER D 1 20 ? 23.736 9.975 47.799 1.00 15.82 20 SER D CA 1
ATOM 5590 C C . SER D 1 20 ? 24.127 11.409 47.359 1.00 14.87 20 SER D C 1
ATOM 5591 O O . SER D 1 20 ? 23.329 12.108 46.742 1.00 15.15 20 SER D O 1
ATOM 5594 N N . ALA D 1 21 ? 25.291 11.894 47.783 1.00 12.76 21 ALA D N 1
ATOM 5595 C CA . ALA D 1 21 ? 25.606 13.310 47.507 1.00 12.45 21 ALA D CA 1
ATOM 5596 C C . ALA D 1 21 ? 27.138 13.499 47.479 1.00 13.24 21 ALA D C 1
ATOM 5597 O O . ALA D 1 21 ? 27.848 12.943 48.320 1.00 14.16 21 ALA D O 1
ATOM 5599 N N . SER D 1 22 ? 27.611 14.287 46.526 1.00 12.78 22 SER D N 1
ATOM 5600 C CA . SER D 1 22 ? 29.086 14.532 46.407 1.00 10.88 22 SER D CA 1
ATOM 5601 C C . SER D 1 22 ? 29.207 15.677 45.430 1.00 13.38 22 SER D C 1
ATOM 5602 O O . SER D 1 22 ? 28.285 16.029 44.686 1.00 12.24 22 SER D O 1
ATOM 5605 N N . ASP D 1 23 ? 30.346 16.348 45.474 1.00 12.69 23 ASP D N 1
ATOM 5606 C CA . ASP D 1 23 ? 30.539 17.399 44.537 1.00 11.41 23 ASP D CA 1
ATOM 5607 C C . ASP D 1 23 ? 30.597 16.808 43.093 1.00 10.36 23 ASP D C 1
ATOM 5608 O O . ASP D 1 23 ? 30.247 17.503 42.130 1.00 11.31 23 ASP D O 1
ATOM 5613 N N . LEU D 1 24 ? 31.129 15.577 42.900 1.00 12.88 24 LEU D N 1
ATOM 5614 C CA . LEU D 1 24 ? 31.161 15.021 41.566 1.00 14.89 24 LEU D CA 1
ATOM 5615 C C . LEU D 1 24 ? 29.778 14.842 40.936 1.00 14.78 24 LEU D C 1
ATOM 5616 O O . LEU D 1 24 ? 29.657 14.983 39.735 1.00 15.50 24 LEU D O 1
ATOM 5621 N N . ALA D 1 25 ? 28.823 14.497 41.768 1.00 13.46 25 ALA D N 1
ATOM 5622 C CA . ALA D 1 25 ? 27.384 14.411 41.332 1.00 14.69 25 ALA D CA 1
ATOM 5623 C C . ALA D 1 25 ? 26.935 15.727 40.686 1.00 15.06 25 ALA D C 1
ATOM 5624 O O . ALA D 1 25 ? 26.221 15.694 39.709 1.00 14.83 25 ALA D O 1
ATOM 5626 N N . VAL D 1 26 ? 27.403 16.858 41.203 1.00 12.53 26 VAL D N 1
ATOM 5627 C CA . VAL D 1 26 ? 27.012 18.172 40.623 1.00 10.50 26 VAL D CA 1
ATOM 5628 C C . VAL D 1 26 ? 27.697 18.321 39.308 1.00 10.79 26 VAL D C 1
ATOM 5629 O O . VAL D 1 26 ? 27.086 18.735 38.309 1.00 10.63 26 VAL D O 1
ATOM 5633 N N . VAL D 1 27 ? 29.017 18.019 39.266 1.00 8.88 27 VAL D N 1
ATOM 5634 C CA . VAL D 1 27 ? 29.754 18.128 38.033 1.00 11.06 27 VAL D CA 1
ATOM 5635 C C . VAL D 1 27 ? 29.195 17.292 36.907 1.00 9.17 27 VAL D C 1
ATOM 5636 O O . VAL D 1 27 ? 29.008 17.815 35.789 1.00 12.37 27 VAL D O 1
ATOM 5640 N N . LYS D 1 28 ? 28.862 16.047 37.210 1.00 11.13 28 LYS D N 1
ATOM 5641 C CA . LYS D 1 28 ? 28.259 15.140 36.257 1.00 13.30 28 LYS D CA 1
ATOM 5642 C C . LYS D 1 28 ? 26.915 15.688 35.733 1.00 12.32 28 LYS D C 1
ATOM 5643 O O . LYS D 1 28 ? 26.674 15.619 34.530 1.00 13.22 28 LYS D O 1
ATOM 5649 N N . ALA D 1 29 ? 26.091 16.211 36.628 1.00 12.88 29 ALA D N 1
ATOM 5650 C CA . ALA D 1 29 ? 24.798 16.736 36.221 1.00 11.28 29 ALA D CA 1
ATOM 5651 C C . ALA D 1 29 ? 24.965 17.991 35.392 1.00 11.91 29 ALA D C 1
ATOM 5652 O O . ALA D 1 29 ? 24.311 18.156 34.362 1.00 12.34 29 ALA D O 1
ATOM 5654 N N . ALA D 1 30 ? 25.879 18.877 35.806 1.00 11.18 30 ALA D N 1
ATOM 5655 C CA . ALA D 1 30 ? 26.075 20.091 35.032 1.00 12.12 30 ALA D CA 1
ATOM 5656 C C . ALA D 1 30 ? 26.571 19.802 33.635 1.00 15.63 30 ALA D C 1
ATOM 5657 O O . ALA D 1 30 ? 26.175 20.477 32.653 1.00 16.08 30 ALA D O 1
ATOM 5659 N N . ARG D 1 31 ? 27.490 18.849 33.525 1.00 15.71 31 ARG D N 1
ATOM 5660 C CA . ARG D 1 31 ? 28.082 18.544 32.225 1.00 19.02 31 ARG D CA 1
ATOM 5661 C C . ARG D 1 31 ? 27.218 17.543 31.405 1.00 20.90 31 ARG D C 1
ATOM 5662 O O . ARG D 1 31 ? 27.598 17.188 30.313 1.00 22.79 31 ARG D O 1
ATOM 5670 N N . VAL D 1 32 ? 26.120 17.092 32.002 1.00 21.44 32 VAL D N 1
ATOM 5671 C CA . VAL D 1 32 ? 25.326 15.930 31.599 1.00 23.04 32 VAL D CA 1
ATOM 5672 C C . VAL D 1 32 ? 26.247 14.740 31.238 1.00 26.38 32 VAL D C 1
ATOM 5673 O O . VAL D 1 32 ? 26.251 14.299 30.073 1.00 27.24 32 VAL D O 1
ATOM 5677 N N . SER D 1 33 ? 27.092 14.293 32.177 1.00 27.23 33 SER D N 1
ATOM 5678 C CA . SER D 1 33 ? 28.164 13.382 31.788 1.00 32.05 33 SER D CA 1
ATOM 5679 C C . SER D 1 33 ? 27.679 12.008 31.271 1.00 34.39 33 SER D C 1
ATOM 5680 O O . SER D 1 33 ? 26.901 11.334 31.952 1.00 32.82 33 SER D O 1
ATOM 5683 N N . THR D 1 34 ? 28.168 11.618 30.080 1.00 37.72 34 THR D N 1
ATOM 5684 C CA . THR D 1 34 ? 27.797 10.357 29.420 1.00 41.71 34 THR D CA 1
ATOM 5685 C C . THR D 1 34 ? 29.022 9.437 29.302 1.00 43.41 34 THR D C 1
ATOM 5686 O O . THR D 1 34 ? 29.091 8.437 30.025 1.00 46.35 34 THR D O 1
ATOM 5690 N N . ASP D 1 45 ? 34.599 21.692 29.724 1.00 57.97 45 ASP D N 1
ATOM 5691 C CA . ASP D 1 45 ? 35.118 23.065 29.711 1.00 57.18 45 ASP D CA 1
ATOM 5692 C C . ASP D 1 45 ? 36.625 23.020 29.818 1.00 55.28 45 ASP D C 1
ATOM 5693 O O . ASP D 1 45 ? 37.300 24.044 29.507 1.00 56.38 45 ASP D O 1
ATOM 5698 N N . GLY D 1 46 ? 37.135 21.854 30.291 1.00 51.59 46 GLY D N 1
ATOM 5699 C CA . GLY D 1 46 ? 38.598 21.584 30.380 1.00 43.26 46 GLY D CA 1
ATOM 5700 C C . GLY D 1 46 ? 39.199 22.360 31.557 1.00 38.49 46 GLY D C 1
ATOM 5701 O O . GLY D 1 46 ? 40.312 22.955 31.382 1.00 34.69 46 GLY D O 1
ATOM 5702 N N . GLY D 1 47 ? 38.445 22.269 32.708 1.00 33.41 47 GLY D N 1
ATOM 5703 C CA . GLY D 1 47 ? 38.444 23.058 33.999 1.00 24.76 47 GLY D CA 1
ATOM 5704 C C . GLY D 1 47 ? 38.627 22.188 35.236 1.00 20.51 47 GLY D C 1
ATOM 5705 O O . GLY D 1 47 ? 39.423 21.220 35.213 1.00 19.13 47 GLY D O 1
ATOM 5706 N N . SER D 1 48 ? 38.010 22.529 36.371 1.00 15.32 48 SER D N 1
ATOM 5707 C CA . SER D 1 48 ? 38.176 21.764 37.600 1.00 13.75 48 SER D CA 1
ATOM 5708 C C . SER D 1 48 ? 36.796 21.717 38.314 1.00 13.65 48 SER D C 1
ATOM 5709 O O . SER D 1 48 ? 35.885 22.539 37.964 1.00 14.59 48 SER D O 1
ATOM 5712 N N . THR D 1 49 ? 36.675 20.826 39.303 1.00 13.38 49 THR D N 1
ATOM 5713 C CA . THR D 1 49 ? 35.454 20.748 40.134 1.00 13.50 49 THR D CA 1
ATOM 5714 C C . THR D 1 49 ? 35.250 22.125 40.846 1.00 12.16 49 THR D C 1
ATOM 5715 O O . THR D 1 49 ? 34.140 22.714 40.824 1.00 13.04 49 THR D O 1
ATOM 5719 N N . ARG D 1 50 ? 36.302 22.677 41.451 1.00 11.05 50 ARG D N 1
ATOM 5720 C CA . ARG D 1 50 ? 36.156 23.971 42.111 1.00 11.67 50 ARG D CA 1
ATOM 5721 C C . ARG D 1 50 ? 35.683 25.032 41.124 1.00 11.73 50 ARG D C 1
ATOM 5722 O O . ARG D 1 50 ? 34.803 25.878 41.510 1.00 11.58 50 ARG D O 1
ATOM 5730 N N . GLY D 1 51 ? 36.328 25.116 39.937 1.00 11.09 51 GLY D N 1
ATOM 5731 C CA . GLY D 1 51 ? 36.044 26.181 38.929 1.00 10.13 51 GLY D CA 1
ATOM 5732 C C . GLY D 1 51 ? 34.549 26.079 38.525 1.00 10.57 51 GLY D C 1
ATOM 5733 O O . GLY D 1 51 ? 33.828 27.124 38.540 1.00 11.35 51 GLY D O 1
ATOM 5734 N N . LEU D 1 52 ? 34.108 24.851 38.308 1.00 9.49 52 LEU D N 1
ATOM 5735 C CA . LEU D 1 52 ? 32.728 24.684 37.704 1.00 11.19 52 LEU D CA 1
ATOM 5736 C C . LEU D 1 52 ? 31.732 24.959 38.834 1.00 11.19 52 LEU D C 1
ATOM 5737 O O . LEU D 1 52 ? 30.735 25.704 38.600 1.00 11.02 52 LEU D O 1
ATOM 5742 N N . ILE D 1 53 ? 31.975 24.472 40.060 1.00 9.77 53 ILE D N 1
ATOM 5743 C CA . ILE D 1 53 ? 31.010 24.683 41.139 1.00 9.92 53 ILE D CA 1
ATOM 5744 C C . ILE D 1 53 ? 30.902 26.159 41.523 1.00 11.34 53 ILE D C 1
ATOM 5745 O O . ILE D 1 53 ? 29.801 26.743 41.686 1.00 9.44 53 ILE D O 1
ATOM 5750 N N . ARG D 1 54 ? 32.043 26.866 41.581 1.00 10.36 54 ARG D N 1
ATOM 5751 C CA . ARG D 1 54 ? 31.965 28.312 41.758 1.00 11.78 54 ARG D CA 1
ATOM 5752 C C . ARG D 1 54 ? 31.177 29.018 40.648 1.00 11.23 54 ARG D C 1
ATOM 5753 O O . ARG D 1 54 ? 30.441 30.011 40.951 1.00 14.02 54 ARG D O 1
ATOM 5761 N N . TYR D 1 55 ? 31.369 28.652 39.3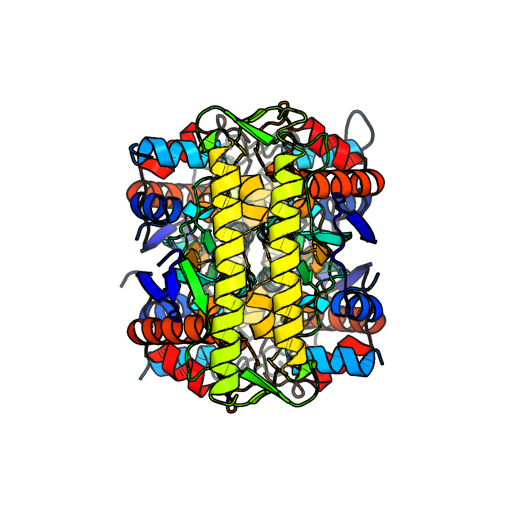63 1.00 11.26 55 TYR D N 1
ATOM 5762 C CA . TYR D 1 55 ? 30.753 29.323 38.281 1.00 13.57 55 TYR D CA 1
ATOM 5763 C C . TYR D 1 55 ? 29.210 29.073 38.442 1.00 13.56 55 TYR D C 1
ATOM 5764 O O . TYR D 1 55 ? 28.411 30.031 38.309 1.00 13.58 55 TYR D O 1
ATOM 5773 N N . LEU D 1 56 ? 28.817 27.834 38.748 1.00 12.32 56 LEU D N 1
ATOM 5774 C CA . LEU D 1 56 ? 27.367 27.611 38.921 1.00 11.63 56 LEU D CA 1
ATOM 5775 C C . LEU D 1 56 ? 26.816 28.436 40.110 1.00 11.88 56 LEU D C 1
ATOM 5776 O O . LEU D 1 56 ? 25.675 28.983 40.000 1.00 14.74 56 LEU D O 1
ATOM 5781 N N . MET D 1 57 ? 27.521 28.488 41.244 1.00 12.27 57 MET D N 1
ATOM 5782 C CA . MET D 1 57 ? 27.092 29.157 42.413 1.00 14.04 57 MET D CA 1
ATOM 5783 C C . MET D 1 57 ? 26.957 30.634 42.095 1.00 18.11 57 MET D C 1
ATOM 5784 O O . MET D 1 57 ? 25.905 31.256 42.399 1.00 16.16 57 MET D O 1
ATOM 5789 N N . ARG D 1 58 ? 27.940 31.227 41.384 1.00 19.47 58 ARG D N 1
ATOM 5790 C CA . ARG D 1 58 ? 27.851 32.668 41.207 1.00 22.00 58 ARG D CA 1
ATOM 5791 C C . ARG D 1 58 ? 26.836 33.041 40.157 1.00 22.31 58 ARG D C 1
ATOM 5792 O O . ARG D 1 58 ? 26.334 34.172 40.188 1.00 24.57 58 ARG D O 1
ATOM 5800 N N . SER D 1 59 ? 26.521 32.120 39.241 1.00 19.87 59 SER D N 1
ATOM 5801 C CA . SER D 1 59 ? 25.655 32.386 38.144 1.00 21.25 59 SER D CA 1
ATOM 5802 C C . SER D 1 59 ? 24.221 31.957 38.491 1.00 20.57 59 SER D C 1
ATOM 5803 O O . SER D 1 59 ? 23.378 32.058 37.646 1.00 22.13 59 SER D O 1
ATOM 5806 N N . ARG D 1 60 ? 24.020 31.512 39.721 1.00 18.86 60 ARG D N 1
ATOM 5807 C CA . ARG D 1 60 ? 22.722 31.016 40.181 1.00 18.67 60 ARG D CA 1
ATOM 5808 C C . ARG D 1 60 ? 22.214 29.924 39.266 1.00 20.15 60 ARG D C 1
ATOM 5809 O O . ARG D 1 60 ? 20.965 29.802 39.071 1.00 20.13 60 ARG D O 1
ATOM 5817 N N . HIS D 1 61 ? 23.099 29.112 38.683 1.00 16.20 61 HIS D N 1
ATOM 5818 C CA . HIS D 1 61 ? 22.631 27.956 37.911 1.00 18.05 61 HIS D CA 1
ATOM 5819 C C . HIS D 1 61 ? 22.505 26.819 38.922 1.00 18.50 61 HIS D C 1
ATOM 5820 O O . HIS D 1 61 ? 23.415 25.964 39.125 1.00 14.34 61 HIS D O 1
ATOM 5827 N N . GLY D 1 62 ? 21.379 26.827 39.645 1.00 16.50 62 GLY D N 1
ATOM 5828 C CA . GLY D 1 62 ? 21.254 25.994 40.857 1.00 13.78 62 GLY D CA 1
ATOM 5829 C C . GLY D 1 62 ? 20.751 24.562 40.529 1.00 11.09 62 GLY D C 1
ATOM 5830 O O . GLY D 1 62 ? 20.862 23.634 41.334 1.00 11.76 62 GLY D O 1
ATOM 5831 N N . SER D 1 63 ? 20.184 24.365 39.348 1.00 12.48 63 SER D N 1
ATOM 5832 C CA . SER D 1 63 ? 19.568 23.109 39.022 1.00 12.14 63 SER D CA 1
ATOM 5833 C C . SER D 1 63 ? 20.526 21.846 39.108 1.00 11.80 63 SER D C 1
ATOM 5834 O O . SER D 1 63 ? 20.159 20.781 39.667 1.00 11.72 63 SER D O 1
ATOM 5837 N N . PRO D 1 64 ? 21.821 21.945 38.750 1.00 11.16 64 PRO D N 1
ATOM 5838 C CA . PRO D 1 64 ? 22.720 20.779 38.941 1.00 10.44 64 PRO D CA 1
ATOM 5839 C C . PRO D 1 64 ? 22.912 20.378 40.367 1.00 9.71 64 PRO D C 1
ATOM 5840 O O . PRO D 1 64 ? 23.226 19.196 40.621 1.00 12.15 64 PRO D O 1
ATOM 5844 N N . PHE D 1 65 ? 22.688 21.306 41.319 1.00 9.18 65 PHE D N 1
ATOM 5845 C CA . PHE D 1 65 ? 22.796 20.940 42.718 1.00 7.97 65 PHE D CA 1
ATOM 5846 C C . PHE D 1 65 ? 21.621 20.131 43.265 1.00 7.05 65 PHE D C 1
ATOM 5847 O O . PHE D 1 65 ? 21.594 19.696 44.451 1.00 9.14 65 PHE D O 1
ATOM 5855 N N . GLU D 1 66 ? 20.609 19.904 42.426 1.00 7.08 66 GLU D N 1
ATOM 5856 C CA . GLU D 1 66 ? 19.466 19.118 42.889 1.00 8.56 66 GLU D CA 1
ATOM 5857 C C . GLU D 1 66 ? 19.608 17.609 42.714 1.00 8.32 66 GLU D C 1
ATOM 5858 O O . GLU D 1 66 ? 18.706 16.855 43.184 1.00 9.40 66 GLU D O 1
ATOM 5864 N N . HIS D 1 67 ? 20.664 17.135 41.999 1.00 8.96 67 HIS D N 1
ATOM 5865 C CA . HIS D 1 67 ? 20.685 15.743 41.603 1.00 9.22 67 HIS D CA 1
ATOM 5866 C C . HIS D 1 67 ? 21.434 14.920 42.620 1.00 11.41 67 HIS D C 1
ATOM 5867 O O . HIS D 1 67 ? 22.542 14.379 42.328 1.00 12.14 67 HIS D O 1
ATOM 5874 N N . ASN D 1 68 ? 20.907 14.933 43.842 1.00 9.09 68 ASN D N 1
ATOM 5875 C CA . ASN D 1 68 ? 21.520 14.222 44.976 1.00 10.00 68 ASN D CA 1
ATOM 5876 C C . ASN D 1 68 ? 20.484 14.187 46.088 1.00 11.61 68 ASN D C 1
ATOM 5877 O O . ASN D 1 68 ? 19.346 14.713 45.916 1.00 11.98 68 ASN D O 1
ATOM 5882 N N . SER D 1 69 ? 20.787 13.544 47.199 1.00 10.81 69 SER D N 1
ATOM 5883 C CA A SER D 1 69 ? 19.828 13.481 48.284 0.53 10.68 69 SER D CA 1
ATOM 5884 C CA B SER D 1 69 ? 19.828 13.474 48.278 0.47 10.52 69 SER D CA 1
ATOM 5885 C C . SER D 1 69 ? 20.555 13.275 49.615 1.00 11.30 69 SER D C 1
ATOM 5886 O O . SER D 1 69 ? 21.630 12.599 49.664 1.00 13.20 69 SER D O 1
ATOM 5891 N N . MET D 1 70 ? 19.965 13.807 50.686 1.00 9.80 70 MET D N 1
ATOM 5892 C CA . MET D 1 70 ? 20.416 13.587 52.046 1.00 9.58 70 MET D CA 1
ATOM 5893 C C . MET D 1 70 ? 19.173 13.353 52.855 1.00 11.54 70 MET D C 1
ATOM 5894 O O . MET D 1 70 ? 18.211 14.133 52.729 1.00 9.88 70 MET D O 1
ATOM 5899 N N . THR D 1 71 ? 19.247 12.397 53.805 1.00 10.04 71 THR D N 1
ATOM 5900 C CA . THR D 1 71 ? 18.109 12.163 54.661 1.00 10.78 71 THR D CA 1
ATOM 5901 C C . THR D 1 71 ? 18.614 12.319 56.120 1.00 12.00 71 THR D C 1
ATOM 5902 O O . THR D 1 71 ? 19.534 11.625 56.571 1.00 11.33 71 THR D O 1
ATOM 5906 N N . PHE D 1 72 ? 17.962 13.185 56.846 1.00 10.34 72 PHE D N 1
ATOM 5907 C CA . PHE D 1 72 ? 18.278 13.466 58.266 1.00 10.11 72 PHE D CA 1
ATOM 5908 C C . PHE D 1 72 ? 17.210 12.957 59.185 1.00 12.79 72 PHE D C 1
ATOM 5909 O O . PHE D 1 72 ? 16.030 13.054 58.895 1.00 13.37 72 PHE D O 1
ATOM 5917 N N . LEU D 1 73 ? 17.626 12.425 60.330 1.00 10.03 73 LEU D N 1
ATOM 5918 C CA . LEU D 1 73 ? 16.715 12.146 61.405 1.00 10.32 73 LEU D CA 1
ATOM 5919 C C . LEU D 1 73 ? 16.830 13.299 62.405 1.00 12.22 73 LEU D C 1
ATOM 5920 O O . LEU D 1 73 ? 17.950 13.608 62.901 1.00 13.23 73 LEU D O 1
ATO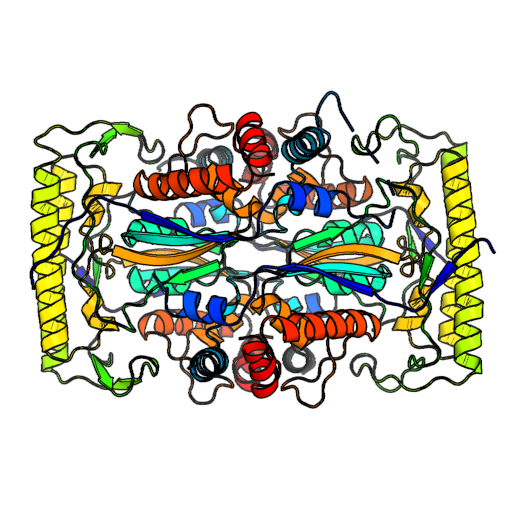M 5925 N N . VAL D 1 74 ? 15.721 13.964 62.718 1.00 10.35 74 VAL D N 1
ATOM 5926 C CA . VAL D 1 74 ? 15.776 15.178 63.538 1.00 10.41 74 VAL D CA 1
ATOM 5927 C C . VAL D 1 74 ? 14.906 14.972 64.731 1.00 11.94 74 VAL D C 1
ATOM 5928 O O . VAL D 1 74 ? 13.756 14.538 64.583 1.00 11.43 74 VAL D O 1
ATOM 5932 N N . ARG D 1 75 ? 15.417 15.309 65.929 1.00 12.39 75 ARG D N 1
ATOM 5933 C CA . ARG D 1 75 ? 14.568 15.337 67.103 1.00 12.87 75 ARG D CA 1
ATOM 5934 C C . ARG D 1 75 ? 14.584 16.730 67.757 1.00 12.12 75 ARG D C 1
ATOM 5935 O O . ARG D 1 75 ? 15.686 17.329 68.023 1.00 13.72 75 ARG D O 1
ATOM 5943 N N . ALA D 1 76 ? 13.368 17.335 67.801 1.00 10.81 76 ALA D N 1
ATOM 5944 C CA . ALA D 1 76 ? 13.271 18.722 68.185 1.00 11.03 76 ALA D CA 1
ATOM 5945 C C . ALA D 1 76 ? 11.941 18.979 68.743 1.00 10.20 76 ALA D C 1
ATOM 5946 O O . ALA D 1 76 ? 10.956 18.268 68.448 1.00 10.84 76 ALA D O 1
ATOM 5948 N N . PRO D 1 77 ? 11.803 20.073 69.535 1.00 10.83 77 PRO D N 1
ATOM 5949 C CA . PRO D 1 77 ? 10.456 20.453 69.985 1.00 9.65 77 PRO D CA 1
ATOM 5950 C C . PRO D 1 77 ? 9.530 20.891 68.840 1.00 10.65 77 PRO D C 1
ATOM 5951 O O . PRO D 1 77 ? 10.020 21.348 67.816 1.00 12.09 77 PRO D O 1
ATOM 5955 N N . ILE D 1 78 ? 8.238 20.697 69.003 1.00 10.85 78 ILE D N 1
ATOM 5956 C CA . ILE D 1 78 ? 7.266 21.016 67.985 1.00 11.02 78 ILE D CA 1
ATOM 5957 C C . ILE D 1 78 ? 7.414 22.423 67.435 1.00 9.94 78 ILE D C 1
ATOM 5958 O O . ILE D 1 78 ? 7.368 22.605 66.203 1.00 11.23 78 ILE D O 1
ATOM 5963 N N . PHE D 1 79 ? 7.657 23.424 68.283 1.00 10.17 79 PHE D N 1
ATOM 5964 C CA . PHE D 1 79 ? 7.709 24.779 67.708 1.00 10.38 79 PHE D CA 1
ATOM 5965 C C . PHE D 1 79 ? 8.905 24.903 66.651 1.00 10.87 79 PHE D C 1
ATOM 5966 O O . PHE D 1 79 ? 8.800 25.688 65.667 1.00 11.66 79 PHE D O 1
ATOM 5974 N N . THR D 1 80 ? 9.956 24.127 66.822 1.00 10.99 80 THR D N 1
ATOM 5975 C CA . THR D 1 80 ? 11.098 24.125 65.890 1.00 8.25 80 THR D CA 1
ATOM 5976 C C . THR D 1 80 ? 10.821 23.241 64.672 1.00 10.44 80 THR D C 1
ATOM 5977 O O . THR D 1 80 ? 11.162 23.602 63.530 1.00 8.57 80 THR D O 1
ATOM 5981 N N . VAL D 1 81 ? 10.136 22.120 64.906 1.00 9.95 81 VAL D N 1
ATOM 5982 C CA . VAL D 1 81 ? 9.696 21.275 63.741 1.00 9.44 81 VAL D CA 1
ATOM 5983 C C . VAL D 1 81 ? 8.801 22.110 62.829 1.00 10.21 81 VAL D C 1
ATOM 5984 O O . VAL D 1 81 ? 8.864 21.941 61.608 1.00 8.28 81 VAL D O 1
ATOM 5988 N N . ARG D 1 82 ? 7.958 22.958 63.412 1.00 7.70 82 ARG D N 1
ATOM 5989 C CA . ARG D 1 82 ? 7.117 23.831 62.562 1.00 9.02 82 ARG D CA 1
ATOM 5990 C C . ARG D 1 82 ? 7.927 24.688 61.612 1.00 9.17 82 ARG D C 1
ATOM 5991 O O . ARG D 1 82 ? 7.593 24.797 60.422 1.00 7.70 82 ARG D O 1
ATOM 5999 N N . HIS D 1 83 ? 9.013 25.261 62.097 1.00 8.65 83 HIS D N 1
ATOM 6000 C CA . HIS D 1 83 ? 9.861 26.070 61.238 1.00 7.70 83 HIS D CA 1
ATOM 6001 C C . HIS D 1 83 ? 10.539 25.249 60.140 1.00 7.74 83 HIS D C 1
ATOM 6002 O O . HIS D 1 83 ? 10.513 25.674 58.966 1.00 6.73 83 HIS D O 1
ATOM 6009 N N . LEU D 1 84 ? 11.005 24.042 60.513 1.00 7.32 84 LEU D N 1
ATOM 6010 C CA . LEU D 1 84 ? 11.596 23.112 59.534 1.00 9.24 84 LEU D CA 1
ATOM 6011 C C . LEU D 1 84 ? 10.597 22.728 58.426 1.00 8.19 84 LEU D C 1
ATOM 6012 O O . LEU D 1 84 ? 10.931 22.775 57.245 1.00 7.47 84 LEU D O 1
ATOM 6017 N N . MET D 1 85 ? 9.344 22.448 58.833 1.00 7.11 85 MET D N 1
ATOM 6018 C CA . MET D 1 85 ? 8.400 21.945 57.840 1.00 6.81 85 MET D CA 1
ATOM 6019 C C . MET D 1 85 ? 7.728 23.022 56.984 1.00 8.10 85 MET D C 1
ATOM 6020 O O . MET D 1 85 ? 6.886 22.661 56.105 1.00 11.21 85 MET D O 1
ATOM 6025 N N . ARG D 1 86 ? 8.099 24.313 57.155 1.00 8.16 86 ARG D N 1
ATOM 6026 C CA . ARG D 1 86 ? 7.601 25.253 56.190 1.00 8.21 86 ARG D CA 1
ATOM 6027 C C . ARG D 1 86 ? 8.365 25.128 54.808 1.00 9.42 86 ARG D C 1
ATOM 6028 O O . ARG D 1 86 ? 7.986 25.775 53.806 1.00 9.78 86 ARG D O 1
ATOM 6036 N N . HIS D 1 87 ? 9.506 24.440 54.812 1.00 8.09 87 HIS D N 1
ATOM 6037 C CA . HIS D 1 87 ? 10.330 24.419 53.591 1.00 7.76 87 HIS D CA 1
ATOM 6038 C C . HIS D 1 87 ? 9.739 23.335 52.649 1.00 8.54 87 HIS D C 1
ATOM 6039 O O . HIS D 1 87 ? 9.972 22.146 52.770 1.00 9.10 87 HIS D O 1
ATOM 6046 N N . ARG D 1 88 ? 8.961 23.813 51.659 1.00 6.93 88 ARG D N 1
ATOM 6047 C CA . ARG D 1 88 ? 8.082 22.918 50.843 1.00 6.17 88 ARG D CA 1
ATOM 6048 C C . ARG D 1 88 ? 8.878 22.165 49.809 1.00 6.90 88 ARG D C 1
ATOM 6049 O O . ARG D 1 88 ? 8.343 21.221 49.256 1.00 10.02 88 ARG D O 1
ATOM 6057 N N . THR D 1 89 ? 10.148 22.489 49.613 1.00 8.56 89 THR D N 1
ATOM 6058 C CA . THR D 1 89 ? 10.996 21.672 48.681 1.00 10.23 89 THR D CA 1
ATOM 6059 C C . THR D 1 89 ? 11.632 20.413 49.299 1.00 12.44 89 THR D C 1
ATOM 6060 O O . THR D 1 89 ? 12.276 19.640 48.594 1.00 14.16 89 THR D O 1
ATOM 6064 N N . TRP D 1 90 ? 11.379 20.214 50.575 1.00 9.19 90 TRP D N 1
ATOM 6065 C CA . TRP D 1 90 ? 11.838 19.056 51.252 1.00 9.34 90 TRP D CA 1
ATOM 6066 C C . TRP D 1 90 ? 10.728 18.003 51.397 1.00 9.60 90 TRP D C 1
ATOM 6067 O O . TRP D 1 90 ? 9.523 18.249 51.037 1.00 9.40 90 TRP D O 1
ATOM 6078 N N . SER D 1 91 ? 11.155 16.790 51.791 1.00 8.34 91 SER D N 1
ATOM 6079 C CA . SER D 1 91 ? 10.213 15.686 52.110 1.00 7.59 91 SER D CA 1
ATOM 6080 C C . SER D 1 91 ? 10.314 15.370 53.601 1.00 8.23 91 SER D C 1
ATOM 6081 O O . SER D 1 91 ? 11.386 15.465 54.129 1.00 9.20 91 SER D O 1
ATOM 6084 N N . PHE D 1 92 ? 9.205 15.123 54.287 1.00 7.72 92 PHE D N 1
ATOM 6085 C CA . PHE D 1 92 ? 9.239 14.907 55.765 1.00 8.94 92 PHE D CA 1
ATOM 6086 C C . PHE D 1 92 ? 8.362 13.712 56.079 1.00 10.20 92 PHE D C 1
ATOM 6087 O O . PHE D 1 92 ? 7.361 13.434 55.371 1.00 11.59 92 PHE D O 1
ATOM 6095 N N . ASN D 1 93 ? 8.677 13.027 57.179 1.00 7.75 93 ASN D N 1
ATOM 6096 C CA . ASN D 1 93 ? 7.666 12.102 57.746 1.00 9.64 93 ASN D CA 1
ATOM 6097 C C . ASN D 1 93 ? 7.936 12.060 59.248 1.00 9.95 93 ASN D C 1
ATOM 6098 O O . ASN D 1 93 ? 9.078 11.854 59.653 1.00 11.08 93 ASN D O 1
ATOM 6103 N N . GLU D 1 94 ? 6.903 12.301 60.060 1.00 9.34 94 GLU D N 1
ATOM 6104 C CA . GLU D 1 94 ? 7.116 12.645 61.439 1.00 10.29 94 GLU D CA 1
ATOM 6105 C C . GLU D 1 94 ? 6.313 11.628 62.279 1.00 9.79 94 GLU D C 1
ATOM 6106 O O . GLU D 1 94 ? 5.226 11.164 61.870 1.00 10.96 94 GLU D O 1
ATOM 6112 N N . GLU D 1 95 ? 6.711 11.399 63.525 1.00 10.35 95 GLU D N 1
ATOM 6113 C CA . GLU D 1 95 ? 5.924 10.497 64.366 1.00 13.19 95 GLU D CA 1
ATOM 6114 C C . GLU D 1 95 ? 4.625 11.214 64.766 1.00 14.86 95 GLU D C 1
ATOM 6115 O O . GLU D 1 95 ? 4.584 12.451 64.935 1.00 17.01 95 GLU D O 1
ATOM 6121 N N . SER D 1 96 ? 3.553 10.465 64.915 1.00 14.14 96 SER D N 1
ATOM 6122 C CA . SER D 1 96 ? 2.223 11.065 65.107 1.00 14.01 96 SER D CA 1
ATOM 6123 C C . SER D 1 96 ? 1.685 10.870 66.537 1.00 15.79 96 SER D C 1
ATOM 6124 O O . SER D 1 96 ? 1.717 9.727 67.046 1.00 13.34 96 SER D O 1
ATOM 6127 N N . ALA D 1 97 ? 1.155 11.938 67.138 1.00 11.38 97 ALA D N 1
ATOM 6128 C CA . ALA D 1 97 ? 0.555 11.816 68.459 1.00 12.21 97 ALA D CA 1
ATOM 6129 C C . ALA D 1 97 ? -0.869 11.299 68.301 1.00 14.50 97 ALA D C 1
ATOM 6130 O O . ALA D 1 97 ? -1.521 10.963 69.338 1.00 14.65 97 ALA D O 1
ATOM 6132 N N . ARG D 1 98 ? -1.435 11.295 67.087 1.00 13.74 98 ARG D N 1
ATOM 6133 C CA . ARG D 1 98 ? -2.779 10.668 66.917 1.00 14.60 98 ARG D CA 1
ATOM 6134 C C . ARG D 1 98 ? -2.598 9.154 67.010 1.00 14.47 98 ARG D C 1
ATOM 6135 O O . ARG D 1 98 ? -3.503 8.417 67.495 1.00 16.16 98 ARG D O 1
ATOM 6143 N N . TYR D 1 99 ? -1.456 8.683 66.557 1.00 16.02 99 TYR D N 1
ATOM 6144 C CA . TYR D 1 99 ? -1.206 7.235 66.391 1.00 17.35 99 TYR D CA 1
ATOM 6145 C C . TYR D 1 99 ? -0.600 6.615 67.638 1.00 17.29 99 TYR D C 1
ATOM 6146 O O . TYR D 1 99 ? -0.900 5.433 67.955 1.00 16.17 99 TYR D O 1
ATOM 6155 N N . ARG D 1 100 ? 0.238 7.387 68.302 1.00 16.62 100 ARG D N 1
ATOM 6156 C CA . ARG D 1 100 ? 1.077 6.770 69.432 1.00 18.03 100 ARG D CA 1
ATOM 6157 C C . ARG D 1 100 ? 1.150 7.752 70.618 1.00 18.69 100 ARG D C 1
ATOM 6158 O O . ARG D 1 100 ? 1.252 8.975 70.447 1.00 17.67 100 ARG D O 1
ATOM 6166 N N . GLU D 1 101 ? 1.046 7.237 71.854 1.00 16.81 101 GLU D N 1
ATOM 6167 C CA . GLU D 1 101 ? 1.183 8.139 73.005 1.00 19.15 101 GLU D CA 1
ATOM 6168 C C . GLU D 1 101 ? 2.504 8.928 72.959 1.00 17.94 101 GLU D C 1
ATOM 6169 O O . GLU D 1 101 ? 3.563 8.413 72.542 1.00 19.49 101 GLU D O 1
ATOM 6175 N N . VAL D 1 102 ? 2.474 10.161 73.465 1.00 18.04 102 VAL D N 1
ATOM 6176 C CA . VAL D 1 102 ? 3.628 11.046 73.422 1.00 17.90 102 VAL D CA 1
ATOM 6177 C C . VAL 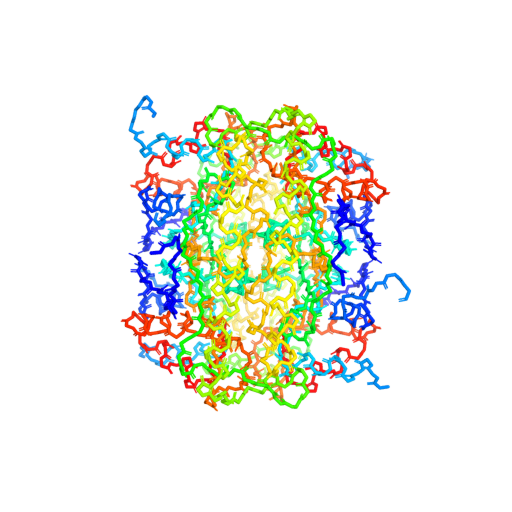D 1 102 ? 4.455 10.850 74.668 1.00 19.60 102 VAL D C 1
ATOM 6178 O O . VAL D 1 102 ? 3.861 10.687 75.764 1.00 18.64 102 VAL D O 1
ATOM 6182 N N . GLY D 1 103 ? 5.791 10.792 74.496 1.00 20.23 103 GLY D N 1
ATOM 6183 C CA . GLY D 1 103 ? 6.766 10.570 75.599 1.00 23.49 103 GLY D CA 1
ATOM 6184 C C . GLY D 1 103 ? 6.883 11.889 76.357 1.00 24.69 103 GLY D C 1
ATOM 6185 O O . GLY D 1 103 ? 6.684 12.990 75.791 1.00 25.01 103 GLY D O 1
ATOM 6186 N N . ALA D 1 104 ? 7.299 11.824 77.618 1.00 23.54 104 ALA D N 1
ATOM 6187 C CA . ALA D 1 104 ? 7.285 13.051 78.405 1.00 23.79 104 ALA D CA 1
ATOM 6188 C C . ALA D 1 104 ? 8.651 13.745 78.297 1.00 23.58 104 ALA D C 1
ATOM 6189 O O . ALA D 1 104 ? 9.304 13.917 79.332 1.00 24.09 104 ALA D O 1
ATOM 6191 N N . ALA D 1 105 ? 9.066 14.164 77.077 1.00 21.48 105 ALA D N 1
ATOM 6192 C CA . ALA D 1 105 ? 10.320 14.923 76.940 1.00 18.04 105 ALA D CA 1
ATOM 6193 C C . ALA D 1 105 ? 9.948 16.297 76.388 1.00 17.41 105 ALA D C 1
ATOM 6194 O O . ALA D 1 105 ? 9.166 16.400 75.400 1.00 17.33 105 ALA D O 1
ATOM 6196 N N . PHE D 1 106 ? 10.463 17.328 77.044 1.00 15.54 106 PHE D N 1
ATOM 6197 C CA . PHE D 1 106 ? 10.082 18.713 76.744 1.00 15.22 106 PHE D CA 1
ATOM 6198 C C . PHE D 1 106 ? 11.330 19.571 76.683 1.00 16.36 106 PHE D C 1
ATOM 6199 O O . PHE D 1 106 ? 12.256 19.421 77.494 1.00 17.24 106 PHE D O 1
ATOM 6207 N N . TYR D 1 107 ? 11.384 20.502 75.731 1.00 13.79 107 TYR D N 1
ATOM 6208 C CA . TYR D 1 107 ? 12.559 21.325 75.606 1.00 15.60 107 TYR D CA 1
ATOM 6209 C C . TYR D 1 107 ? 12.507 22.535 76.580 1.00 15.69 107 TYR D C 1
ATOM 6210 O O . TYR D 1 107 ? 11.451 23.148 76.784 1.00 15.41 107 TYR D O 1
ATOM 6219 N N . VAL D 1 108 ? 13.677 22.861 77.124 1.00 16.37 108 VAL D N 1
ATOM 6220 C CA . VAL D 1 108 ? 13.951 24.120 77.841 1.00 18.64 108 VAL D CA 1
ATOM 6221 C C . VAL D 1 108 ? 15.256 24.612 77.340 1.00 18.04 108 VAL D C 1
ATOM 6222 O O . VAL D 1 108 ? 16.156 23.809 77.089 1.00 19.71 108 VAL D O 1
ATOM 6226 N N . PRO D 1 109 ? 15.398 25.929 77.177 1.00 19.95 109 PRO D N 1
ATOM 6227 C CA . PRO D 1 109 ? 16.669 26.463 76.697 1.00 21.88 109 PRO D CA 1
ATOM 6228 C C . PRO D 1 109 ? 17.846 26.229 77.682 1.00 23.85 109 PRO D C 1
ATOM 6229 O O . PRO D 1 109 ? 17.620 26.255 78.900 1.00 23.89 109 PRO D O 1
ATOM 6233 N N . ASP D 1 110 ? 19.054 25.959 77.176 1.00 23.43 110 ASP D N 1
ATOM 6234 C CA . ASP D 1 110 ? 20.222 25.835 78.091 1.00 26.55 110 ASP D CA 1
ATOM 6235 C C . ASP D 1 110 ? 20.707 27.206 78.599 1.00 26.49 110 ASP D C 1
ATOM 6236 O O . ASP D 1 110 ? 20.183 28.269 78.236 1.00 26.09 110 ASP D O 1
ATOM 6241 N N . ALA D 1 111 ? 21.771 27.201 79.419 1.00 27.81 111 ALA D N 1
ATOM 6242 C CA . ALA D 1 111 ? 22.159 28.460 80.038 1.00 29.21 111 ALA D CA 1
ATOM 6243 C C . ALA D 1 111 ? 22.887 29.389 79.090 1.00 29.15 111 ALA D C 1
ATOM 6244 O O . ALA D 1 111 ? 22.998 30.571 79.347 1.00 29.75 111 ALA D O 1
ATOM 6246 N N . THR D 1 112 ? 23.325 28.902 77.941 1.00 28.91 112 THR D N 1
ATOM 6247 C CA . THR D 1 112 ? 23.922 29.832 76.981 1.00 30.43 112 THR D CA 1
ATOM 6248 C C . THR D 1 112 ? 22.863 30.597 76.127 1.00 29.87 112 THR D C 1
ATOM 6249 O O . THR D 1 112 ? 23.158 31.606 75.488 1.00 29.58 112 THR D O 1
ATOM 6253 N N . ARG D 1 113 ? 21.624 30.117 76.077 1.00 28.12 113 ARG D N 1
ATOM 6254 C CA . ARG D 1 113 ? 20.623 30.708 75.212 1.00 27.81 113 ARG D CA 1
ATOM 6255 C C . ARG D 1 113 ? 20.367 32.190 75.534 1.00 26.84 113 ARG D C 1
ATOM 6256 O O . ARG D 1 113 ? 20.303 32.556 76.714 1.00 26.48 113 ARG D O 1
ATOM 6264 N N . LEU D 1 114 ? 20.188 33.055 74.527 1.00 24.13 114 LEU D N 1
ATOM 6265 C CA . LEU D 1 114 ? 19.851 34.460 74.804 1.00 24.80 114 LEU D CA 1
ATOM 6266 C C . LEU D 1 114 ? 18.377 34.576 75.160 1.00 25.06 114 LEU D C 1
ATOM 6267 O O . LEU D 1 114 ? 17.528 34.038 74.447 1.00 24.72 114 LEU D O 1
ATOM 6272 N N . LEU D 1 115 ? 18.033 35.253 76.254 1.00 22.22 115 LEU D N 1
ATOM 6273 C CA . LEU D 1 115 ? 16.627 35.199 76.746 1.00 22.18 115 LEU D CA 1
ATOM 6274 C C . LEU D 1 115 ? 15.809 36.485 76.655 1.00 22.82 115 LEU D C 1
ATOM 6275 O O . LEU D 1 115 ? 14.582 36.481 76.901 1.00 21.01 115 LEU D O 1
ATOM 6280 N N . ARG D 1 116 ? 16.450 37.591 76.320 1.00 23.45 116 ARG D N 1
ATOM 6281 C CA . ARG D 1 116 ? 15.723 38.874 76.260 1.00 25.42 116 ARG D CA 1
ATOM 6282 C C . ARG D 1 116 ? 15.767 39.411 74.841 1.00 27.05 116 ARG D C 1
ATOM 6283 O O . ARG D 1 116 ? 16.588 38.986 74.004 1.00 29.24 116 ARG D O 1
ATOM 6291 N N . GLN D 1 117 ? 14.874 40.336 74.572 1.00 28.74 117 GLN D N 1
ATOM 6292 C CA . GLN D 1 117 ? 14.841 40.960 73.265 1.00 30.26 117 GLN D CA 1
ATOM 6293 C C . GLN D 1 117 ? 14.962 42.472 73.371 1.00 33.17 117 GLN D C 1
ATOM 6294 O O . GLN D 1 117 ? 14.496 43.048 74.327 1.00 33.28 117 GLN D O 1
ATOM 6300 N N . GLU D 1 118 ? 15.520 43.106 72.335 1.00 36.67 118 GLU D N 1
ATOM 6301 C CA . GLU D 1 118 ? 15.520 44.567 72.237 1.00 39.77 118 GLU D CA 1
ATOM 6302 C C . GLU D 1 118 ? 15.131 45.041 70.852 1.00 40.09 118 GLU D C 1
ATOM 6303 O O . GLU D 1 118 ? 15.314 44.310 69.830 1.00 40.10 118 GLU D O 1
ATOM 6309 N N . GLY D 1 119 ? 14.617 46.270 70.807 1.00 39.88 119 GLY D N 1
ATOM 6310 C CA . GLY D 1 119 ? 14.289 46.894 69.534 1.00 40.74 119 GLY D CA 1
ATOM 6311 C C . GLY D 1 119 ? 12.940 46.458 69.011 1.00 40.35 119 GLY D C 1
ATOM 6312 O O . GLY D 1 119 ? 12.103 45.921 69.771 1.00 40.48 119 GLY D O 1
ATOM 6313 N N . LYS D 1 120 ? 12.735 46.721 67.712 1.00 39.91 120 LYS D N 1
ATOM 6314 C CA . LYS D 1 120 ? 11.485 46.436 67.041 1.00 39.75 120 LYS D CA 1
ATOM 6315 C C . LYS D 1 120 ? 11.245 44.928 66.958 1.00 38.31 120 LYS D C 1
ATOM 6316 O O . LYS D 1 120 ? 12.196 44.150 66.814 1.00 36.36 120 LYS D O 1
ATOM 6322 N N . PRO D 1 121 ? 9.976 44.517 67.060 1.00 38.64 121 PRO D N 1
ATOM 6323 C CA . PRO D 1 121 ? 9.668 43.073 66.917 1.00 37.76 121 PRO D CA 1
ATOM 6324 C C . PRO D 1 121 ? 10.224 42.436 65.623 1.00 37.72 121 PRO D C 1
ATOM 6325 O O . PRO D 1 121 ? 10.871 41.387 65.701 1.00 38.47 121 PRO D O 1
ATOM 6329 N N . GLY D 1 122 ? 10.049 43.069 64.468 1.00 36.73 122 GLY D N 1
ATOM 6330 C CA . GLY D 1 122 ? 10.561 42.498 63.219 1.00 37.46 122 GLY D CA 1
ATOM 6331 C C . GLY D 1 122 ? 12.081 42.505 63.059 1.00 38.99 122 GLY D C 1
ATOM 6332 O O . GLY D 1 122 ? 12.582 42.026 62.035 1.00 39.11 122 GLY D O 1
ATOM 6333 N N . ASP D 1 123 ? 12.816 43.075 64.026 1.00 38.23 123 ASP D N 1
ATOM 6334 C CA . ASP D 1 123 ? 14.308 43.044 64.025 1.00 39.82 123 ASP D CA 1
ATOM 6335 C C . ASP D 1 123 ? 14.913 41.778 64.670 1.00 38.33 123 ASP D C 1
ATOM 6336 O O . ASP D 1 123 ? 16.170 41.585 64.648 1.00 39.60 123 ASP D O 1
ATOM 6341 N N . TYR D 1 124 ? 14.046 40.963 65.287 1.00 35.39 124 TYR D N 1
ATOM 6342 C CA . TYR D 1 124 ? 14.465 39.741 66.025 1.00 34.68 124 TYR D CA 1
ATOM 6343 C C . TYR D 1 124 ? 15.874 39.832 66.656 1.00 35.40 124 TYR D C 1
ATOM 6344 O O . TYR D 1 124 ? 16.737 38.970 66.436 1.00 34.34 124 TYR D O 1
ATOM 6353 N N . ARG D 1 125 ? 16.071 40.881 67.459 1.00 35.15 125 ARG D N 1
ATOM 6354 C CA . ARG D 1 125 ? 17.395 41.133 68.071 1.00 36.00 125 ARG D CA 1
ATOM 6355 C C . ARG D 1 125 ? 17.399 40.624 69.534 1.00 33.91 125 ARG D C 1
ATOM 6356 O O . ARG D 1 125 ? 16.768 41.217 70.392 1.00 33.24 125 ARG D O 1
ATOM 6364 N N . TYR D 1 126 ? 18.070 39.519 69.799 1.00 32.05 126 TYR D N 1
ATOM 6365 C CA . TYR D 1 126 ? 18.052 38.947 71.168 1.00 30.71 126 TYR D CA 1
ATOM 6366 C C . TYR D 1 126 ? 19.351 39.340 71.937 1.00 32.05 126 TYR D C 1
ATOM 6367 O O . TYR D 1 126 ? 20.361 39.614 71.303 1.00 28.34 126 TYR D O 1
ATOM 6376 N N . VAL D 1 127 ? 19.281 39.371 73.271 1.00 32.11 127 VAL D N 1
ATOM 6377 C CA . VAL D 1 127 ? 20.435 39.747 74.070 1.00 34.02 127 VAL D CA 1
ATOM 6378 C C . VAL D 1 127 ? 20.471 38.890 75.323 1.00 33.85 127 VAL D C 1
ATOM 6379 O O . VAL D 1 127 ? 19.486 38.219 75.635 1.00 32.31 127 VAL D O 1
ATOM 6383 N N . GLY D 1 128 ? 21.603 38.853 76.032 1.00 34.18 128 GLY D N 1
ATOM 6384 C CA . GLY D 1 128 ? 21.750 37.848 77.131 1.00 35.87 128 GLY D CA 1
ATOM 6385 C C . GLY D 1 128 ? 20.750 38.045 78.255 1.00 38.09 128 GLY D C 1
ATOM 6386 O O . GLY D 1 128 ? 20.300 39.174 78.477 1.00 39.70 128 GLY D O 1
ATOM 6387 N N . GLY D 1 129 ? 20.363 36.964 78.937 1.00 39.69 129 GLY D N 1
ATOM 6388 C CA . GLY D 1 129 ? 19.564 37.083 80.159 1.00 42.03 129 GLY D CA 1
ATOM 6389 C C . GLY D 1 129 ? 20.467 36.793 81.370 1.00 43.64 129 GLY D C 1
ATOM 6390 O O . GLY D 1 129 ? 21.555 36.191 81.217 1.00 45.03 129 GLY D O 1
ATOM 6391 N N . SER D 1 130 ? 20.032 37.186 82.575 1.00 44.24 130 SER D N 1
ATOM 6392 C CA . SER D 1 130 ? 20.797 36.887 83.813 1.00 43.20 130 SER D CA 1
ATOM 6393 C C . SER D 1 130 ? 20.674 35.410 84.237 1.00 43.98 130 SER D C 1
ATOM 6394 O O . SER D 1 130 ? 19.921 34.577 83.628 1.00 43.33 130 SER D O 1
ATOM 6397 N N . THR D 1 131 ? 21.390 35.081 85.308 1.00 43.00 131 THR D N 1
ATOM 6398 C CA . THR D 1 131 ? 21.174 33.786 85.949 1.00 42.89 131 THR D CA 1
ATOM 6399 C C . THR D 1 131 ? 19.707 33.697 86.406 1.00 40.79 131 THR D C 1
ATOM 6400 O O . THR D 1 131 ? 19.068 32.655 86.179 1.00 40.33 131 THR D O 1
ATOM 6404 N N . ASP D 1 132 ? 19.179 34.784 86.989 1.00 38.00 132 ASP D N 1
ATOM 6405 C CA . ASP D 1 132 ? 17.806 34.781 87.459 1.00 36.45 132 ASP D CA 1
ATOM 6406 C C . ASP D 1 132 ? 16.859 34.455 86.278 1.00 33.41 132 ASP D C 1
ATOM 6407 O O . ASP D 1 132 ? 15.956 33.625 86.418 1.00 33.02 132 ASP D O 1
ATOM 6412 N N . ASP D 1 133 ? 17.126 35.059 85.120 1.00 30.24 133 ASP D N 1
ATOM 6413 C CA . ASP D 1 133 ? 16.267 34.861 83.941 1.00 27.93 133 ASP D CA 1
ATOM 6414 C C . ASP D 1 133 ? 16.216 33.401 83.609 1.00 25.48 133 ASP D C 1
ATOM 6415 O O . ASP D 1 133 ? 15.123 32.841 83.460 1.00 23.65 133 ASP D O 1
ATOM 6420 N N . HIS D 1 134 ? 17.369 32.755 83.514 1.00 22.89 134 HIS D N 1
ATOM 6421 C CA . HIS D 1 134 ? 17.361 31.337 83.171 1.00 25.71 134 HIS D CA 1
ATOM 6422 C C . HIS D 1 134 ? 16.666 30.454 84.233 1.00 25.29 134 HIS D C 1
ATOM 6423 O O . HIS D 1 134 ? 15.841 29.591 83.881 1.00 25.13 134 HIS D O 1
ATOM 6430 N N . GLN D 1 135 ? 16.920 30.723 85.517 1.00 24.28 135 GLN D N 1
ATOM 6431 C CA . GLN D 1 135 ? 16.198 29.970 86.584 1.00 25.72 135 GLN D CA 1
ATOM 6432 C C . GLN D 1 135 ? 14.674 30.178 86.566 1.00 23.17 135 GLN D C 1
ATOM 6433 O O . GLN D 1 135 ? 13.922 29.236 86.874 1.00 22.88 135 GLN D O 1
ATOM 6439 N N . GLN D 1 136 ? 14.234 31.377 86.223 1.00 21.92 136 GLN D N 1
ATOM 6440 C CA . GLN D 1 136 ? 12.836 31.718 86.077 1.00 22.35 136 GLN D CA 1
ATOM 6441 C C . GLN D 1 136 ? 12.171 30.910 84.917 1.00 23.12 136 GLN D C 1
ATOM 6442 O O . GLN D 1 136 ? 11.008 30.475 85.027 1.00 20.89 136 GLN D O 1
ATOM 6448 N N . VAL D 1 137 ? 12.882 30.861 83.771 1.00 21.06 137 VAL D N 1
ATOM 6449 C CA . VAL D 1 137 ? 12.378 30.099 82.623 1.00 19.75 137 VAL D CA 1
ATOM 6450 C C . VAL D 1 137 ? 12.244 28.599 83.030 1.00 20.62 137 VAL D C 1
ATOM 6451 O O . VAL D 1 137 ? 11.152 27.987 82.821 1.00 20.21 137 VAL D O 1
ATOM 6455 N N . VAL D 1 138 ? 13.296 28.023 83.612 1.00 19.01 138 VAL D N 1
ATOM 6456 C CA . VAL D 1 138 ? 13.254 26.616 84.030 1.00 20.16 138 VAL D CA 1
ATOM 6457 C C . VAL D 1 138 ? 12.129 26.440 85.027 1.00 20.57 138 VAL D C 1
ATOM 6458 O O . VAL D 1 138 ? 11.367 25.473 84.929 1.00 18.68 138 VAL D O 1
ATOM 6462 N N . ARG D 1 139 ? 11.986 27.349 86.006 1.00 20.47 139 ARG D N 1
ATOM 6463 C CA . ARG D 1 139 ? 10.878 27.180 86.989 1.00 21.30 139 ARG D CA 1
ATOM 6464 C C . ARG D 1 139 ? 9.475 27.205 86.360 1.00 19.98 139 ARG D C 1
ATOM 6465 O O . ARG D 1 139 ? 8.595 26.337 86.664 1.00 19.30 139 ARG D O 1
ATOM 6473 N N . SER D 1 140 ? 9.208 28.240 85.531 1.00 18.97 140 SER D N 1
ATOM 6474 C CA . SER D 1 140 ? 7.867 28.316 84.887 1.00 20.28 140 SER D CA 1
ATOM 6475 C C . SER D 1 140 ? 7.572 27.119 83.981 1.00 17.75 140 SER D C 1
ATOM 6476 O O . SER D 1 140 ? 6.425 26.681 83.903 1.00 16.51 140 SER D O 1
ATOM 6479 N N . ALA D 1 141 ? 8.591 26.712 83.249 1.00 18.79 141 ALA D N 1
ATOM 6480 C CA . ALA D 1 141 ? 8.453 25.672 82.204 1.00 19.75 141 ALA D CA 1
ATOM 6481 C C . ALA D 1 141 ? 8.207 24.370 82.969 1.00 21.17 141 ALA D C 1
ATOM 6482 O O . ALA D 1 141 ? 7.315 23.577 82.646 1.00 20.09 141 ALA D O 1
ATOM 6484 N N . THR D 1 142 ? 8.962 24.176 84.052 1.00 19.84 142 THR D N 1
ATOM 6485 C CA . THR D 1 142 ? 8.813 22.914 84.796 1.00 19.47 142 THR D CA 1
ATOM 6486 C C . THR D 1 142 ? 7.418 22.825 85.346 1.00 19.93 142 THR D C 1
ATOM 6487 O O . THR D 1 142 ? 6.782 21.758 85.342 1.00 20.57 142 THR D O 1
ATOM 6491 N N . ARG D 1 143 ? 6.898 23.933 85.836 1.00 20.08 143 ARG D N 1
ATOM 6492 C CA . ARG D 1 143 ? 5.575 23.897 86.401 1.00 19.08 143 ARG D CA 1
ATOM 6493 C C . ARG D 1 143 ? 4.523 23.639 85.331 1.00 19.62 143 ARG D C 1
ATOM 6494 O O . ARG D 1 143 ? 3.636 22.781 85.501 1.00 19.85 143 ARG D O 1
ATOM 6502 N N . ALA D 1 144 ? 4.606 24.386 84.211 1.00 17.13 144 ALA D N 1
ATOM 6503 C CA . ALA D 1 144 ? 3.606 24.245 83.170 1.00 15.09 144 ALA D CA 1
ATOM 6504 C C . ALA D 1 144 ? 3.652 22.824 82.557 1.00 14.92 144 ALA D C 1
ATOM 6505 O O . ALA D 1 144 ? 2.609 22.166 82.391 1.00 16.08 144 ALA D O 1
ATOM 6507 N N . TYR D 1 145 ? 4.822 22.336 82.256 1.00 15.40 145 TYR D N 1
ATOM 6508 C CA . TYR D 1 145 ? 4.882 21.048 81.577 1.00 15.40 145 TYR D CA 1
ATOM 6509 C C . TYR D 1 145 ? 4.476 19.904 82.530 1.00 16.73 145 TYR D C 1
ATOM 6510 O O . TYR D 1 145 ? 3.945 18.926 82.076 1.00 15.84 145 TYR D O 1
ATOM 6519 N N . GLU D 1 146 ? 4.811 20.010 83.842 1.00 17.10 146 GLU D N 1
ATOM 6520 C CA . GLU D 1 146 ? 4.321 18.989 84.808 1.00 17.99 146 GLU D CA 1
ATOM 6521 C C . GLU D 1 146 ? 2.802 18.931 84.837 1.00 17.42 146 GLU D C 1
ATOM 6522 O O . GLU D 1 146 ? 2.244 17.842 84.875 1.00 19.90 146 GLU D O 1
ATOM 6528 N N . VAL D 1 147 ? 2.117 20.075 84.804 1.00 16.82 147 VAL D N 1
ATOM 6529 C CA . VAL D 1 147 ? 0.669 20.072 84.849 1.00 15.84 147 VAL D CA 1
ATOM 6530 C C . VAL D 1 147 ? 0.135 19.479 83.527 1.00 16.13 147 VAL D C 1
ATOM 6531 O O . VAL D 1 147 ? -0.820 18.696 83.500 1.00 14.50 147 VAL D O 1
ATOM 6535 N N . ALA D 1 148 ? 0.733 19.927 82.422 1.00 15.93 148 ALA D N 1
ATOM 6536 C CA . ALA D 1 148 ? 0.225 19.459 81.126 1.00 14.90 148 ALA D CA 1
ATOM 6537 C C . ALA D 1 148 ? 0.387 17.945 81.057 1.00 15.08 148 ALA D C 1
ATOM 6538 O O . ALA D 1 148 ? -0.530 17.247 80.570 1.00 15.88 148 ALA D O 1
ATOM 6540 N N . PHE D 1 149 ? 1.549 17.440 81.432 1.00 16.34 149 PHE D N 1
ATOM 6541 C CA . PHE D 1 149 ? 1.719 15.998 81.266 1.00 18.50 149 PHE D CA 1
ATOM 6542 C C . PHE D 1 149 ? 0.840 15.186 82.237 1.00 18.65 149 PHE D C 1
ATOM 6543 O O . PHE D 1 149 ? 0.332 14.132 81.875 1.00 17.32 149 PHE D O 1
ATOM 6551 N N . GLU D 1 150 ? 0.642 15.733 83.436 1.00 18.76 150 GLU D N 1
ATOM 6552 C CA . GLU D 1 150 ? -0.244 15.091 84.418 1.00 18.44 150 GLU D CA 1
ATOM 6553 C C . GLU D 1 150 ? -1.669 15.005 83.834 1.00 17.36 150 GLU D C 1
ATOM 6554 O O . GLU D 1 150 ? -2.342 13.960 83.962 1.00 16.13 150 GLU D O 1
ATOM 6560 N N . GLU D 1 151 ? -2.121 16.081 83.201 1.00 15.81 151 GLU D N 1
ATOM 6561 C CA . GLU D 1 151 ? -3.506 16.084 82.633 1.00 15.12 151 GLU D CA 1
ATOM 6562 C C . GLU D 1 151 ? -3.564 15.179 81.382 1.00 16.36 151 GLU D C 1
ATOM 6563 O O . GLU D 1 151 ? -4.592 14.514 81.134 1.00 17.32 151 GLU D O 1
ATOM 6569 N N . TYR D 1 152 ? -2.498 15.214 80.585 1.00 14.09 152 TYR D N 1
ATOM 6570 C CA . TYR D 1 152 ? -2.467 14.298 79.380 1.00 14.26 152 TYR D CA 1
ATOM 6571 C C . TYR D 1 152 ? -2.666 12.840 79.843 1.00 17.81 152 TYR D C 1
ATOM 6572 O O . TYR D 1 152 ? -3.506 12.117 79.263 1.00 16.79 152 TYR D O 1
ATOM 6581 N N . GLN D 1 153 ? -1.889 12.431 80.867 1.00 17.75 153 GLN D N 1
ATOM 6582 C CA . GLN D 1 153 ? -1.940 11.082 81.469 1.00 20.14 153 GLN D CA 1
ATOM 6583 C C . GLN D 1 153 ? -3.298 10.784 82.070 1.00 19.48 153 GLN D C 1
ATOM 6584 O O . GLN D 1 153 ? -3.820 9.678 81.897 1.00 20.41 153 GLN D O 1
ATOM 6590 N N . ARG D 1 154 ? -3.887 11.749 82.749 1.00 19.31 154 ARG D N 1
ATOM 6591 C CA . ARG D 1 154 ? -5.221 11.535 83.327 1.00 19.30 154 ARG D CA 1
ATOM 6592 C C . ARG D 1 154 ? -6.228 11.260 82.252 1.00 19.85 154 ARG D C 1
ATOM 6593 O O . ARG D 1 154 ? -7.094 10.384 82.374 1.00 20.30 154 ARG D O 1
ATOM 6601 N N . LEU D 1 155 ? -6.152 12.057 81.177 1.00 19.41 155 LEU D N 1
ATOM 6602 C CA . LEU D 1 155 ? -7.073 11.868 80.022 1.00 17.89 155 LEU D CA 1
ATOM 6603 C C . LEU D 1 155 ? -6.931 10.518 79.376 1.00 16.84 155 LEU D C 1
ATOM 6604 O O . LEU D 1 155 ? -7.909 9.816 79.221 1.00 19.01 155 LEU D O 1
ATOM 6609 N N . LEU D 1 156 ? -5.728 10.122 79.051 1.00 19.06 156 LEU D N 1
ATOM 6610 C CA . LEU D 1 156 ? -5.478 8.779 78.480 1.00 20.23 156 LEU D CA 1
ATOM 6611 C C . LEU D 1 156 ? -5.983 7.623 79.422 1.00 22.49 156 LEU D C 1
ATOM 6612 O O . LEU D 1 156 ? -6.698 6.708 78.957 1.00 21.72 156 LEU D O 1
ATOM 6617 N N . ASP D 1 157 ? -5.686 7.787 80.712 1.00 24.27 157 ASP D N 1
ATOM 6618 C CA . ASP D 1 157 ? -6.164 6.852 81.758 1.00 27.09 157 ASP D CA 1
ATOM 6619 C C . ASP D 1 157 ? -7.669 6.689 81.832 1.00 27.78 157 ASP D C 1
ATOM 6620 O O . ASP D 1 157 ? -8.164 5.540 82.067 1.00 29.12 157 ASP D O 1
ATOM 6625 N N . SER D 1 158 ? -8.434 7.761 81.626 1.00 25.21 158 SER D N 1
ATOM 6626 C CA . SER D 1 158 ? -9.841 7.635 81.632 1.00 27.42 158 SER D CA 1
ATOM 6627 C C . SER D 1 158 ? -10.430 7.185 80.257 1.00 27.13 158 SER D C 1
ATOM 6628 O O . SER D 1 158 ? -11.663 7.202 80.082 1.00 30.51 158 SER D O 1
ATOM 6631 N N . GLY D 1 159 ? -9.561 6.874 79.286 1.00 26.17 159 GLY D N 1
ATOM 6632 C CA . GLY D 1 159 ? -9.989 6.362 77.972 1.00 22.67 159 GLY D CA 1
ATOM 6633 C C . GLY D 1 159 ? -10.229 7.388 76.866 1.00 23.63 159 GLY D C 1
ATOM 6634 O O . GLY D 1 159 ? -10.797 7.043 75.822 1.00 23.32 159 GLY D O 1
ATOM 6635 N N . ILE D 1 160 ? -9.762 8.628 77.041 1.00 18.87 160 ILE D N 1
ATOM 6636 C CA . ILE D 1 160 ? -9.925 9.640 75.992 1.00 18.31 160 ILE D CA 1
ATOM 6637 C C . ILE D 1 160 ? -8.933 9.337 74.888 1.00 17.14 160 ILE D C 1
ATOM 6638 O O . ILE D 1 160 ? -7.769 9.056 75.181 1.00 17.14 160 ILE D O 1
ATOM 6643 N N . ALA D 1 161 ? -9.365 9.529 73.643 1.00 17.35 161 ALA D N 1
ATOM 6644 C CA . ALA D 1 161 ? -8.550 9.169 72.507 1.00 16.93 161 ALA D CA 1
ATOM 6645 C C . ALA D 1 161 ? -7.250 10.006 72.477 1.00 16.45 161 ALA D C 1
ATOM 6646 O O . ALA D 1 161 ? -7.263 11.229 72.794 1.00 14.93 161 ALA D O 1
ATOM 6648 N N . ARG D 1 162 ? -6.183 9.375 72.033 1.00 16.39 162 ARG D N 1
ATOM 6649 C CA . ARG D 1 162 ? -4.837 10.049 71.971 1.00 16.18 162 ARG D CA 1
ATOM 6650 C C . ARG D 1 162 ? -4.896 11.392 71.204 1.00 17.29 162 ARG D C 1
ATOM 6651 O O . ARG D 1 162 ? -4.353 12.397 71.660 1.00 14.86 162 ARG D O 1
ATOM 6659 N N . GLU D 1 163 ? -5.620 11.431 70.095 1.00 15.03 163 GLU D N 1
ATOM 6660 C CA . GLU D 1 163 ? -5.654 12.668 69.216 1.00 13.72 163 GLU D CA 1
ATOM 6661 C C . GLU D 1 163 ? -6.309 13.852 69.959 1.00 15.54 163 GLU D C 1
ATOM 6662 O O . GLU D 1 163 ? -6.030 15.035 69.655 1.00 13.86 163 GLU D O 1
ATOM 6668 N N . ILE D 1 164 ? -7.154 13.550 70.940 1.00 15.35 164 ILE D N 1
ATOM 6669 C CA . ILE D 1 164 ? -7.745 14.579 71.803 1.00 15.68 164 ILE D CA 1
ATOM 6670 C C . ILE D 1 164 ? -6.898 14.818 73.056 1.00 15.28 164 ILE D C 1
ATOM 6671 O O . ILE D 1 164 ? -6.733 15.966 73.457 1.00 15.51 164 ILE D O 1
ATOM 6676 N N . ALA D 1 165 ? -6.340 13.807 73.681 1.00 14.07 165 ALA D N 1
ATOM 6677 C CA . ALA D 1 165 ? -5.583 14.017 74.921 1.00 14.04 165 ALA D CA 1
ATOM 6678 C C . ALA D 1 165 ? -4.369 14.914 74.706 1.00 15.18 165 ALA D C 1
ATOM 6679 O O . ALA D 1 165 ? -4.089 15.775 75.581 1.00 13.96 165 ALA D O 1
ATOM 6681 N N . ARG D 1 166 ? -3.722 14.807 73.521 1.00 13.70 166 ARG D N 1
ATOM 6682 C CA . ARG D 1 166 ? -2.526 15.617 73.287 1.00 13.16 166 ARG D CA 1
ATOM 6683 C C . ARG D 1 166 ? -2.798 17.160 73.189 1.00 12.12 166 ARG D C 1
ATOM 6684 O O . ARG D 1 166 ? -1.825 17.911 73.093 1.00 13.43 166 ARG D O 1
ATOM 6692 N N . LEU D 1 167 ? -4.047 17.616 73.198 1.00 12.61 167 LEU D N 1
ATOM 6693 C CA . LEU D 1 167 ? -4.418 19.061 73.092 1.00 14.06 167 LEU D CA 1
ATOM 6694 C C . LEU D 1 167 ? -3.833 19.825 74.247 1.00 14.47 167 LEU D C 1
ATOM 6695 O O . LEU D 1 167 ? -3.513 20.995 74.104 1.00 13.96 167 LEU D O 1
ATOM 6700 N N . VAL D 1 168 ? -3.634 19.134 75.385 1.00 12.68 168 VAL D N 1
ATOM 6701 C CA . VAL D 1 168 ? -2.963 19.845 76.550 1.00 12.89 168 VAL D CA 1
ATOM 6702 C C . VAL D 1 168 ? -1.431 19.940 76.526 1.00 14.40 168 VAL D C 1
ATOM 6703 O O . VAL D 1 168 ? -0.859 20.642 77.376 1.00 15.39 168 VAL D O 1
ATOM 6707 N N . LEU D 1 169 ? -0.741 19.281 75.573 1.00 14.52 169 LEU D N 1
ATOM 6708 C CA . LEU D 1 169 ? 0.731 19.191 75.545 1.00 12.11 169 LEU D CA 1
ATOM 6709 C C . LEU D 1 169 ? 1.295 20.494 74.882 1.00 12.41 169 LEU D C 1
ATOM 6710 O O . LEU D 1 169 ? 0.714 21.039 73.929 1.00 12.89 169 LEU D O 1
ATOM 6715 N N . PRO D 1 170 ? 2.369 21.032 75.446 1.00 13.80 170 PRO D N 1
ATOM 6716 C CA . PRO D 1 170 ? 2.970 22.248 74.934 1.00 13.91 170 PRO D CA 1
ATOM 6717 C C . PRO D 1 170 ? 3.752 22.141 73.627 1.00 12.92 170 PRO D C 1
ATOM 6718 O O . PRO D 1 170 ? 4.161 21.043 73.210 1.00 12.50 170 PRO D O 1
ATOM 6722 N N . VAL D 1 171 ? 3.953 23.314 72.973 1.00 12.21 171 VAL D N 1
ATOM 6723 C CA . VAL D 1 171 ? 4.721 23.290 71.739 1.00 12.07 171 VAL D CA 1
ATOM 6724 C C . VAL D 1 171 ? 6.166 22.962 72.006 1.00 14.24 171 VAL D C 1
ATOM 6725 O O . VAL D 1 171 ? 6.926 22.737 71.040 1.00 12.02 171 VAL D O 1
ATOM 6729 N N . SER D 1 172 ? 6.611 22.900 73.295 1.00 11.10 172 SER D N 1
ATOM 6730 C CA . SER D 1 172 ? 7.968 22.416 73.579 1.00 11.16 172 SER D CA 1
ATOM 6731 C C . SER D 1 172 ? 8.159 20.905 73.634 1.00 10.43 172 SER D C 1
ATOM 6732 O O . SER D 1 172 ? 9.273 20.370 73.842 1.00 11.51 172 SER D O 1
ATOM 6735 N N . THR D 1 173 ? 7.060 20.152 73.512 1.00 10.87 173 THR D N 1
ATOM 6736 C CA . THR D 1 173 ? 7.162 18.677 73.489 1.00 12.79 173 THR D CA 1
ATOM 6737 C C . THR D 1 173 ? 8.064 18.226 72.293 1.00 13.92 173 THR D C 1
ATOM 6738 O O . THR D 1 173 ? 7.924 18.693 71.177 1.00 12.36 173 THR D O 1
ATOM 6742 N N . TYR D 1 174 ? 8.957 17.292 72.522 1.00 12.53 174 TYR D N 1
ATOM 6743 C CA . TYR D 1 174 ? 9.800 16.810 71.422 1.00 10.12 174 TYR D CA 1
ATOM 6744 C C . TYR D 1 174 ? 9.002 15.965 70.488 1.00 11.85 174 TYR D C 1
ATOM 6745 O O . TYR D 1 174 ? 8.085 15.241 70.909 1.00 12.82 174 TYR D O 1
ATOM 6754 N N . SER D 1 175 ? 9.396 16.072 69.209 1.00 11.77 175 SER D N 1
ATOM 6755 C CA . SER D 1 175 ? 8.889 15.189 68.129 1.00 13.30 175 SER D CA 1
ATOM 6756 C C . SER D 1 175 ? 10.129 14.675 67.355 1.00 14.32 175 SER D C 1
ATOM 6757 O O . SER D 1 175 ? 11.256 15.160 67.611 1.00 17.19 175 SER D O 1
ATOM 6760 N N . VAL D 1 176 ? 9.978 13.647 66.538 1.00 10.25 176 VAL D N 1
ATOM 6761 C CA . VAL D 1 176 ? 11.102 13.156 65.790 1.00 10.30 176 VAL D CA 1
ATOM 6762 C C . VAL D 1 176 ? 10.567 12.950 64.351 1.00 11.31 176 VAL D C 1
ATOM 6763 O O . VAL D 1 176 ? 9.371 12.559 64.158 1.00 10.54 176 VAL D O 1
ATOM 6767 N N . LEU D 1 177 ? 11.407 13.167 63.368 1.00 9.59 177 LEU D N 1
ATOM 6768 C CA . LEU D 1 177 ? 10.970 13.001 61.981 1.00 8.79 177 LEU D CA 1
ATOM 6769 C C . LEU D 1 177 ? 12.180 12.732 61.091 1.00 8.43 177 LEU D C 1
ATOM 6770 O O . LEU D 1 177 ? 13.333 12.975 61.460 1.00 9.26 177 LEU D O 1
ATOM 6775 N N . TYR D 1 178 ? 11.911 12.221 59.890 1.00 8.67 178 TYR D N 1
ATOM 6776 C CA . TYR D 1 178 ? 12.911 12.169 58.826 1.00 7.05 178 TYR D CA 1
ATOM 6777 C C . TYR D 1 178 ? 12.660 13.366 57.893 1.00 8.16 178 TYR D C 1
ATOM 6778 O O . TYR D 1 178 ? 11.459 13.805 57.681 1.00 9.48 178 TYR D O 1
ATOM 6787 N N . ALA D 1 179 ? 13.767 13.995 57.504 1.00 8.77 179 ALA D N 1
ATOM 6788 C CA . ALA D 1 179 ? 13.690 15.193 56.617 1.00 8.96 179 ALA D CA 1
ATOM 6789 C C . ALA D 1 179 ? 14.669 14.964 55.505 1.00 8.20 179 ALA D C 1
ATOM 6790 O O . ALA D 1 179 ? 15.822 14.694 55.752 1.00 10.62 179 ALA D O 1
ATOM 6792 N N . THR D 1 180 ? 14.155 14.912 54.268 1.00 8.42 180 THR D N 1
ATOM 6793 C CA . THR D 1 180 ? 15.048 14.605 53.108 1.00 8.31 180 THR D CA 1
ATOM 6794 C C . THR D 1 180 ? 15.126 15.834 52.171 1.00 7.78 180 THR D C 1
ATOM 6795 O O . THR D 1 180 ? 14.097 16.485 51.938 1.00 8.84 180 THR D O 1
ATOM 6799 N N . CYS D 1 181 ? 16.335 16.160 51.685 1.00 8.74 181 CYS D N 1
ATOM 6800 C CA . CYS D 1 181 ? 16.481 17.370 50.824 1.00 7.92 181 CYS D CA 1
ATOM 6801 C C . CYS D 1 181 ? 17.498 17.019 49.762 1.00 9.81 181 CYS D C 1
ATOM 6802 O O . CYS D 1 181 ? 18.265 16.051 49.927 1.00 12.60 181 CYS D O 1
ATOM 6805 N N . ASN D 1 182 ? 17.544 17.809 48.698 1.00 7.31 182 ASN D N 1
ATOM 6806 C CA . ASN D 1 182 ? 18.790 17.807 47.886 1.00 8.43 182 ASN D CA 1
ATOM 6807 C C . ASN D 1 182 ? 19.639 19.027 48.289 1.00 6.91 182 ASN D C 1
ATOM 6808 O O . ASN D 1 182 ? 19.216 19.848 49.116 1.00 8.57 182 ASN D O 1
ATOM 6813 N N . ALA D 1 183 ? 20.856 19.156 47.764 1.00 7.81 183 ALA D N 1
ATOM 6814 C CA . ALA D 1 183 ? 21.716 20.229 48.275 1.00 7.02 183 ALA D CA 1
ATOM 6815 C C . ALA D 1 183 ? 21.229 21.646 47.934 1.00 7.43 183 ALA D C 1
ATOM 6816 O O . ALA D 1 183 ? 21.487 22.563 48.664 1.00 7.15 183 ALA D O 1
ATOM 6818 N N . ARG D 1 184 ? 20.513 21.789 46.808 1.00 7.56 184 ARG D N 1
ATOM 6819 C CA . ARG D 1 184 ? 19.942 23.111 46.506 1.00 7.70 184 ARG D CA 1
ATOM 6820 C C . ARG D 1 184 ? 18.937 23.496 47.550 1.00 7.83 184 ARG D C 1
ATOM 6821 O O . ARG D 1 184 ? 18.940 24.650 47.989 1.00 8.64 184 ARG D O 1
ATOM 6829 N N . ALA D 1 185 ? 18.031 22.552 47.845 1.00 8.30 185 ALA D N 1
ATOM 6830 C CA . ALA D 1 185 ? 17.028 22.818 48.915 1.00 7.42 185 ALA D CA 1
ATOM 6831 C C . ALA D 1 185 ? 17.744 23.060 50.253 1.00 8.10 185 ALA D C 1
ATOM 6832 O O . ALA D 1 185 ? 17.283 23.882 51.049 1.00 7.56 185 ALA D O 1
ATOM 6834 N N . LEU D 1 186 ? 18.787 22.284 50.565 1.00 7.71 186 LEU D N 1
ATOM 6835 C CA . LEU D 1 186 ? 19.542 22.532 51.841 1.00 7.73 186 LEU D CA 1
ATOM 6836 C C . LEU D 1 186 ? 20.135 23.944 51.846 1.00 7.20 186 LEU D C 1
ATOM 6837 O O . LEU D 1 186 ? 20.029 24.631 52.856 1.00 6.73 186 LEU D O 1
ATOM 6842 N N . MET D 1 187 ? 20.740 24.372 50.761 1.00 7.68 187 MET D N 1
ATOM 6843 C CA . MET D 1 187 ? 21.343 25.693 50.751 1.00 8.30 187 MET D CA 1
ATOM 6844 C C . MET D 1 187 ? 20.289 26.763 50.902 1.00 7.99 187 MET D C 1
ATOM 6845 O O . MET D 1 187 ? 20.519 27.759 51.646 1.00 7.11 187 MET D O 1
ATOM 6850 N N . HIS D 1 188 ? 19.136 26.564 50.256 1.00 8.59 188 HIS D N 1
ATOM 6851 C CA . HIS D 1 188 ? 18.072 27.559 50.452 1.00 9.82 188 HIS D CA 1
ATOM 6852 C C . HIS D 1 188 ? 17.617 27.605 51.912 1.00 8.65 188 HIS D C 1
ATOM 6853 O O . HIS D 1 188 ? 17.434 28.695 52.496 1.00 9.89 188 HIS D O 1
ATOM 6860 N N . PHE D 1 189 ? 17.455 26.446 52.529 1.00 8.61 189 PHE D N 1
ATOM 6861 C CA . PHE D 1 189 ? 17.135 26.369 53.945 1.00 8.65 189 PHE D CA 1
ATOM 6862 C C . PHE D 1 189 ? 18.216 27.048 54.827 1.00 9.16 189 PHE D C 1
ATOM 6863 O O . PHE D 1 189 ? 17.916 27.841 55.733 1.00 8.75 189 PHE D O 1
ATOM 6871 N N . LEU D 1 190 ? 19.477 26.767 54.551 1.00 8.53 190 LEU D N 1
ATOM 6872 C CA . LEU D 1 190 ? 20.592 27.354 55.380 1.00 7.45 190 LEU D CA 1
ATOM 6873 C C . LEU D 1 190 ? 20.603 28.871 55.270 1.00 8.89 190 LEU D C 1
ATOM 6874 O O . LEU D 1 190 ? 20.932 29.542 56.274 1.00 9.57 190 LEU D O 1
ATOM 6879 N N . SER D 1 191 ? 20.342 29.406 54.067 1.00 8.52 191 SER D N 1
ATOM 6880 C CA . SER D 1 191 ? 20.361 30.847 53.848 1.00 9.69 191 SER D CA 1
ATOM 6881 C C . SER D 1 191 ? 19.338 31.519 54.754 1.00 9.93 191 SER D C 1
ATOM 6882 O O . SER D 1 191 ? 19.601 32.624 55.280 1.00 9.76 191 SER D O 1
ATOM 6885 N N . LEU D 1 192 ? 18.223 30.834 55.025 1.00 7.19 192 LEU D N 1
ATOM 6886 C CA . LEU D 1 192 ? 17.184 31.446 55.863 1.00 8.21 192 LEU D CA 1
ATOM 6887 C C . LEU D 1 192 ? 17.277 31.054 57.330 1.00 8.60 192 LEU D C 1
ATOM 6888 O O . LEU D 1 192 ? 16.846 31.845 58.192 1.00 11.33 192 LEU D O 1
ATOM 6893 N N . ARG D 1 193 ? 17.806 29.892 57.620 1.00 8.64 193 ARG D N 1
ATOM 6894 C CA . ARG D 1 193 ? 17.691 29.362 58.987 1.00 8.71 193 ARG D CA 1
ATOM 6895 C C . ARG D 1 193 ? 19.047 29.432 59.719 1.00 9.83 193 ARG D C 1
ATOM 6896 O O . ARG D 1 193 ? 19.196 28.757 60.725 1.00 11.35 193 ARG D O 1
ATOM 6904 N N . THR D 1 194 ? 20.008 30.232 59.237 1.00 10.51 194 THR D N 1
ATOM 6905 C CA . THR D 1 194 ? 21.217 30.544 60.031 1.00 10.01 194 THR D CA 1
ATOM 6906 C C . THR D 1 194 ? 21.391 32.020 59.978 1.00 12.12 194 THR D C 1
ATOM 6907 O O . THR D 1 194 ? 21.011 32.669 58.992 1.00 13.22 194 THR D O 1
ATOM 6911 N N . HIS D 1 195 ? 21.811 32.562 61.144 1.00 13.62 195 HIS D N 1
ATOM 6912 C CA . HIS D 1 195 ? 21.998 33.998 61.306 1.00 14.15 195 HIS D CA 1
ATOM 6913 C C . HIS D 1 195 ? 23.494 34.245 61.129 1.00 16.00 195 HIS D C 1
ATOM 6914 O O . HIS D 1 195 ? 24.293 33.860 61.990 1.00 17.04 195 HIS D O 1
ATOM 6921 N N . ARG D 1 196 ? 23.894 34.821 60.002 1.00 16.93 196 ARG D N 1
ATOM 6922 C CA . ARG D 1 196 ? 25.339 35.034 59.631 1.00 16.44 196 ARG D CA 1
ATOM 6923 C C . ARG D 1 196 ? 25.520 36.492 59.228 1.00 18.19 196 ARG D C 1
ATOM 6924 O O . ARG D 1 196 ? 25.038 36.904 58.201 1.00 19.15 196 ARG D O 1
ATOM 6932 N N . PRO D 1 197 ? 26.124 37.328 60.127 1.00 21.62 197 PRO D N 1
ATOM 6933 C CA . PRO D 1 197 ? 26.323 38.777 59.961 1.00 23.28 197 PRO D CA 1
ATOM 6934 C C . PRO D 1 197 ? 26.918 39.135 58.628 1.00 22.92 197 PRO D C 1
ATOM 6935 O O . PRO D 1 197 ? 26.614 40.204 58.095 1.00 24.02 197 PRO D O 1
ATOM 6939 N N . ASP D 1 198 ? 27.761 38.261 58.123 1.00 22.41 198 ASP D N 1
ATOM 6940 C CA . ASP D 1 198 ? 28.506 38.473 56.915 1.00 23.95 198 ASP D CA 1
ATOM 6941 C C . ASP D 1 198 ? 27.855 37.973 55.608 1.00 21.96 198 ASP D C 1
ATOM 6942 O O . ASP D 1 198 ? 28.370 38.227 54.526 1.00 20.85 198 ASP D O 1
ATOM 6947 N N . ALA D 1 199 ? 26.681 37.346 55.702 1.00 18.07 199 ALA D N 1
ATOM 6948 C CA . ALA D 1 199 ? 26.041 36.763 54.523 1.00 15.25 199 ALA D CA 1
ATOM 6949 C C . ALA D 1 199 ? 25.435 37.901 53.710 1.00 16.66 199 ALA D C 1
ATOM 6950 O O . ALA D 1 199 ? 25.275 39.049 54.223 1.00 16.24 199 ALA D O 1
ATOM 6952 N N . ALA D 1 200 ? 25.091 37.597 52.452 1.00 14.11 200 ALA D N 1
ATOM 6953 C CA . ALA D 1 200 ? 24.506 38.602 51.594 1.00 16.65 200 ALA D CA 1
ATOM 6954 C C . ALA D 1 200 ? 23.172 39.079 52.178 1.00 16.64 200 ALA D C 1
ATOM 6955 O O . ALA D 1 200 ? 22.847 40.276 52.080 1.00 16.25 200 ALA D O 1
ATOM 6957 N N . TYR D 1 201 ? 22.417 38.174 52.817 1.00 14.46 201 TYR D N 1
ATOM 6958 C CA . TYR D 1 201 ? 21.135 38.522 53.516 1.00 14.88 201 TYR D CA 1
ATOM 6959 C C . TYR D 1 201 ? 21.234 38.055 54.957 1.00 19.43 201 TYR D C 1
ATOM 6960 O O . TYR D 1 201 ? 21.562 36.909 55.218 1.00 21.19 201 TYR D O 1
ATOM 6969 N N . VAL D 1 202 ? 21.057 38.957 55.941 1.00 14.68 202 VAL D N 1
ATOM 6970 C CA . VAL D 1 202 ? 21.183 38.493 57.301 1.00 18.18 202 VAL D CA 1
ATOM 6971 C C . VAL D 1 202 ? 19.754 38.103 57.722 1.00 19.31 202 VAL D C 1
ATOM 6972 O O . VAL D 1 202 ? 18.875 38.940 57.809 1.00 21.26 202 VAL D O 1
ATOM 6976 N N . SER D 1 203 ? 19.551 36.824 57.966 1.00 15.36 203 SER D N 1
ATOM 6977 C CA . SER D 1 203 ? 18.208 36.345 58.320 1.00 14.06 203 SER D CA 1
ATOM 6978 C C . SER D 1 203 ? 18.220 36.248 59.859 1.00 15.07 203 SER D C 1
ATOM 6979 O O . SER D 1 203 ? 19.299 36.074 60.501 1.00 14.20 203 SER D O 1
ATOM 6982 N N . HIS D 1 204 ? 17.025 36.274 60.435 1.00 13.99 204 HIS D N 1
ATOM 6983 C CA . HIS D 1 204 ? 16.909 36.199 61.931 1.00 15.37 204 HIS D CA 1
ATOM 6984 C C . HIS D 1 204 ? 16.072 35.004 62.456 1.00 13.62 204 HIS D C 1
ATOM 6985 O O . HIS D 1 204 ? 15.064 35.207 63.143 1.00 12.20 204 HIS D O 1
ATOM 6992 N N . PRO D 1 205 ? 16.464 33.774 62.076 1.00 13.95 205 PRO D N 1
ATOM 6993 C CA . PRO D 1 205 ? 15.724 32.586 62.572 1.00 12.47 205 PRO D CA 1
ATOM 6994 C C . PRO D 1 205 ? 15.846 32.430 64.068 1.00 14.09 205 PRO D C 1
ATOM 6995 O O . PRO D 1 205 ? 16.799 32.895 64.714 1.00 14.45 205 PRO D O 1
ATOM 6999 N N . GLN D 1 206 ? 14.846 31.767 64.656 1.00 10.26 206 GLN D N 1
ATOM 7000 C CA . GLN D 1 206 ? 14.969 31.351 66.032 1.00 12.11 206 GLN D CA 1
ATOM 7001 C C . GLN D 1 206 ? 16.148 30.440 66.275 1.00 12.37 206 GLN D C 1
ATOM 7002 O O . GLN D 1 206 ? 16.558 29.626 65.453 1.00 12.59 206 GLN D O 1
ATOM 7008 N N . ARG D 1 207 ? 16.769 30.560 67.468 1.00 12.70 207 ARG D N 1
ATOM 7009 C CA . ARG D 1 207 ? 17.998 29.821 67.739 1.00 11.80 207 ARG D CA 1
ATOM 7010 C C . ARG D 1 207 ? 17.845 28.345 67.574 1.00 11.13 207 ARG D C 1
ATOM 7011 O O . ARG D 1 207 ? 18.814 27.686 67.069 1.00 13.68 207 ARG D O 1
ATOM 7019 N N . GLU D 1 208 ? 16.654 27.802 67.954 1.00 11.37 208 GLU D N 1
ATOM 7020 C CA . GLU D 1 208 ? 16.560 26.350 67.912 1.00 10.59 208 GLU D CA 1
ATOM 7021 C C . GLU D 1 208 ? 16.574 25.768 66.495 1.00 9.90 208 GLU D C 1
ATOM 7022 O O . GLU D 1 208 ? 17.272 24.801 66.248 1.00 10.38 208 GLU D O 1
ATOM 7028 N N . ILE D 1 209 ? 15.877 26.428 65.560 1.00 8.13 209 ILE D N 1
ATOM 7029 C CA . ILE D 1 209 ? 15.972 25.940 64.195 1.00 9.29 209 ILE D CA 1
ATOM 7030 C C . ILE D 1 209 ? 17.363 26.174 63.651 1.00 9.30 209 ILE D C 1
ATOM 7031 O O . ILE D 1 209 ? 17.822 25.376 62.856 1.00 10.06 209 ILE D O 1
ATOM 7036 N N . GLU D 1 210 ? 18.073 27.258 64.092 1.00 9.20 210 GLU D N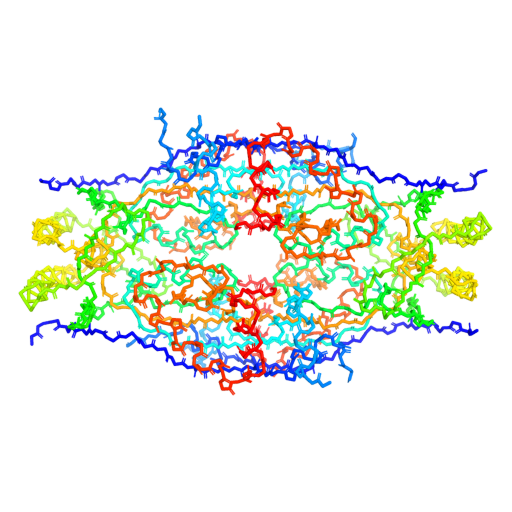 1
ATOM 7037 C CA . GLU D 1 210 ? 19.458 27.444 63.660 1.00 10.95 210 GLU D CA 1
ATOM 7038 C C . GLU D 1 210 ? 20.326 26.289 64.159 1.00 11.91 210 GLU D C 1
ATOM 7039 O O . GLU D 1 210 ? 21.252 25.835 63.468 1.00 13.08 210 GLU D O 1
ATOM 7045 N N . MET D 1 211 ? 20.041 25.772 65.374 1.00 11.35 211 MET D N 1
ATOM 7046 C CA . MET D 1 211 ? 20.797 24.565 65.839 1.00 11.57 211 MET D CA 1
ATOM 7047 C C . MET D 1 211 ? 20.612 23.353 64.941 1.00 11.35 211 MET D C 1
ATOM 7048 O O . MET D 1 211 ? 21.609 22.639 64.627 1.00 13.90 211 MET D O 1
ATOM 7053 N N . VAL D 1 212 ? 19.374 23.152 64.437 1.00 9.84 212 VAL D N 1
ATOM 7054 C CA . VAL D 1 212 ? 19.177 22.105 63.469 1.00 9.16 212 VAL D CA 1
ATOM 7055 C C . VAL D 1 212 ? 20.044 22.385 62.195 1.00 9.90 212 VAL D C 1
ATOM 7056 O O . VAL D 1 212 ? 20.734 21.485 61.730 1.00 10.08 212 VAL D O 1
ATOM 7060 N N . ALA D 1 213 ? 19.893 23.591 61.619 1.00 9.56 213 ALA D N 1
ATOM 7061 C CA . ALA D 1 213 ? 20.550 24.029 60.402 1.00 9.88 213 ALA D CA 1
ATOM 7062 C C . ALA D 1 213 ? 22.072 23.817 60.538 1.00 11.19 213 ALA D C 1
ATOM 7063 O O . ALA D 1 213 ? 22.705 23.294 59.636 1.00 10.62 213 ALA D O 1
ATOM 7065 N N . GLU D 1 214 ? 22.616 24.194 61.682 1.00 10.34 214 GLU D N 1
ATOM 7066 C CA . GLU D 1 214 ? 24.070 24.059 61.793 1.00 12.55 214 GLU D CA 1
ATOM 7067 C C . GLU D 1 214 ? 24.546 22.620 61.769 1.00 11.82 214 GLU D C 1
ATOM 7068 O O . GLU D 1 214 ? 25.584 22.316 61.221 1.00 14.07 214 GLU D O 1
ATOM 7074 N N . GLN D 1 215 ? 23.807 21.705 62.384 1.00 11.15 215 GLN D N 1
ATOM 7075 C CA . GLN D 1 215 ? 24.242 20.338 62.359 1.00 12.52 215 GLN D CA 1
ATOM 7076 C C . GLN D 1 215 ? 24.050 19.739 60.976 1.00 11.70 215 GLN D C 1
ATOM 7077 O O . GLN D 1 215 ? 24.900 18.921 60.533 1.00 11.41 215 GLN D O 1
ATOM 7083 N N . MET D 1 216 ? 22.976 20.154 60.281 1.00 11.69 216 MET D N 1
ATOM 7084 C CA . MET D 1 216 ? 22.807 19.706 58.900 1.00 11.54 216 MET D CA 1
ATOM 7085 C C . MET D 1 216 ? 23.992 20.187 58.063 1.00 10.61 216 MET D C 1
ATOM 7086 O O . MET D 1 216 ? 24.462 19.448 57.248 1.00 10.42 216 MET D O 1
ATOM 7091 N N . GLU D 1 217 ? 24.410 21.449 58.263 1.00 10.71 217 GLU D N 1
ATOM 7092 C CA . GLU D 1 217 ? 25.451 22.012 57.406 1.00 10.59 217 GLU D CA 1
ATOM 7093 C C . GLU D 1 217 ? 26.806 21.280 57.669 1.00 11.02 217 GLU D C 1
ATOM 7094 O O . GLU D 1 217 ? 27.573 21.024 56.725 1.00 11.55 217 GLU D O 1
ATOM 7100 N N . THR D 1 218 ? 27.062 20.969 58.945 1.00 11.03 218 THR D N 1
ATOM 7101 C CA . THR D 1 218 ? 28.296 20.219 59.293 1.00 14.34 218 THR D CA 1
ATOM 7102 C C . THR D 1 218 ? 28.325 18.872 58.626 1.00 13.80 218 THR D C 1
ATOM 7103 O O . THR D 1 218 ? 29.346 18.463 58.062 1.00 12.00 218 THR D O 1
ATOM 7107 N N . ALA D 1 219 ? 27.144 18.199 58.572 1.00 11.63 219 ALA D N 1
ATOM 7108 C CA . ALA D 1 219 ? 27.136 16.899 57.929 1.00 11.35 219 ALA D CA 1
ATOM 7109 C C . ALA D 1 219 ? 27.302 17.049 56.418 1.00 12.35 219 ALA D C 1
ATOM 7110 O O . ALA D 1 219 ? 27.939 16.255 55.716 1.00 10.67 219 ALA D O 1
ATOM 7112 N N . TRP D 1 220 ? 26.592 18.046 55.857 1.00 10.82 220 TRP D N 1
ATOM 7113 C CA . TRP D 1 220 ? 26.690 18.311 54.415 1.00 10.87 220 TRP D CA 1
ATOM 7114 C C . TRP D 1 220 ? 28.108 18.643 53.927 1.00 11.28 220 TRP D C 1
ATOM 7115 O O . TRP D 1 220 ? 28.482 18.185 52.862 1.00 11.17 220 TRP D O 1
ATOM 7126 N N . ALA D 1 221 ? 28.863 19.382 54.735 1.00 11.66 221 ALA D N 1
ATOM 7127 C CA . ALA D 1 221 ? 30.231 19.859 54.345 1.00 13.67 221 ALA D CA 1
ATOM 7128 C C . ALA D 1 221 ? 31.139 18.630 54.232 1.00 13.01 221 ALA D C 1
ATOM 7129 O O . ALA D 1 221 ? 32.008 18.638 53.404 1.00 14.52 221 ALA D O 1
ATOM 7131 N N . LYS D 1 222 ? 30.894 17.574 55.010 1.00 13.60 222 LYS D N 1
ATOM 7132 C CA . LYS D 1 222 ? 31.608 16.314 54.760 1.00 14.46 222 LYS D CA 1
ATOM 7133 C C . LYS D 1 222 ? 31.319 15.677 53.439 1.00 15.33 222 LYS D C 1
ATOM 7134 O O . LYS D 1 222 ? 32.238 15.094 52.824 1.00 16.25 222 LYS D O 1
ATOM 7140 N N . LEU D 1 223 ? 30.095 15.748 52.941 1.00 11.98 223 LEU D N 1
ATOM 7141 C CA . LEU D 1 223 ? 29.772 15.027 51.735 1.00 11.65 223 LEU D CA 1
ATOM 7142 C C . LEU D 1 223 ? 30.092 15.874 50.504 1.00 10.83 223 LEU D C 1
ATOM 7143 O O . LEU D 1 223 ? 30.439 15.287 49.434 1.00 12.33 223 LEU D O 1
ATOM 7148 N N . MET D 1 224 ? 30.008 17.205 50.627 1.00 9.93 224 MET D N 1
ATOM 7149 C CA . MET D 1 224 ? 30.172 18.083 49.444 1.00 10.01 224 MET D CA 1
ATOM 7150 C C . MET D 1 224 ? 30.994 19.303 49.852 1.00 10.51 224 MET D C 1
ATOM 7151 O O . MET D 1 224 ? 30.531 20.441 49.893 1.00 9.90 224 MET D O 1
ATOM 7156 N N . PRO D 1 225 ? 32.292 19.087 50.102 1.00 12.34 225 PRO D N 1
ATOM 7157 C CA . PRO D 1 225 ? 33.086 20.172 50.680 1.00 12.23 225 PRO D CA 1
ATOM 7158 C C . PRO D 1 225 ? 33.316 21.330 49.729 1.00 10.04 225 PRO D C 1
ATOM 7159 O O . PRO D 1 225 ? 33.383 22.498 50.232 1.00 12.24 225 PRO D O 1
ATOM 7163 N N . VAL D 1 226 ? 33.416 21.053 48.424 1.00 9.78 226 VAL D N 1
ATOM 7164 C CA . VAL D 1 226 ? 33.617 22.130 47.475 1.00 10.53 226 VAL D CA 1
ATOM 7165 C C . VAL D 1 226 ? 32.381 23.038 47.372 1.00 10.35 226 VAL D C 1
ATOM 7166 O O . VAL D 1 226 ? 32.498 24.296 47.352 1.00 10.15 226 VAL D O 1
ATOM 7170 N N . THR D 1 227 ? 31.207 22.372 47.333 1.00 9.02 227 THR D N 1
ATOM 7171 C CA . THR D 1 227 ? 29.930 23.113 47.230 1.00 8.91 227 THR D CA 1
ATOM 7172 C C . THR D 1 227 ? 29.754 23.926 48.508 1.00 9.95 227 THR D C 1
ATOM 7173 O O . THR D 1 227 ? 29.307 25.093 48.481 1.00 10.06 227 THR D O 1
ATOM 7177 N N . HIS D 1 228 ? 30.022 23.294 49.665 1.00 8.61 228 HIS D N 1
ATOM 7178 C CA . HIS D 1 228 ? 29.820 23.961 50.967 1.00 10.81 228 HIS D CA 1
ATOM 7179 C C . HIS D 1 228 ? 30.683 25.218 51.006 1.00 12.99 228 HIS D C 1
ATOM 7180 O O . HIS D 1 228 ? 30.280 26.292 51.466 1.00 11.08 228 HIS D O 1
ATOM 7187 N N . GLU D 1 229 ? 31.946 25.064 50.569 1.00 13.09 229 GLU D N 1
ATOM 7188 C CA . GLU D 1 229 ? 32.840 26.240 50.574 1.00 13.21 229 GLU D CA 1
ATOM 7189 C C . GLU D 1 229 ? 32.382 27.366 49.609 1.00 13.00 229 GLU D C 1
ATOM 7190 O O . GLU D 1 229 ? 32.358 28.577 49.999 1.00 14.70 229 GLU D O 1
ATOM 7196 N N . ALA D 1 230 ? 31.903 26.986 48.391 1.00 11.22 230 ALA D N 1
ATOM 7197 C CA . ALA D 1 230 ? 31.453 27.977 47.398 1.00 10.77 230 ALA D CA 1
ATOM 7198 C C . ALA D 1 230 ? 30.162 28.659 47.950 1.00 10.26 230 ALA D C 1
ATOM 7199 O O . ALA D 1 230 ? 30.000 29.838 47.773 1.00 9.39 230 ALA D O 1
ATOM 7201 N N . PHE D 1 231 ? 29.296 27.890 48.632 1.00 10.71 231 PHE D N 1
ATOM 7202 C CA . PHE D 1 231 ? 28.114 28.481 49.199 1.00 10.10 231 PHE D CA 1
ATOM 7203 C C . PHE D 1 231 ? 28.462 29.629 50.137 1.00 10.95 231 PHE D C 1
ATOM 7204 O O . PHE D 1 231 ? 27.886 30.716 49.993 1.00 10.75 231 PHE D O 1
ATOM 7212 N N . THR D 1 232 ? 29.424 29.439 51.036 1.00 10.33 232 THR D N 1
ATOM 7213 C CA . THR D 1 232 ? 29.746 30.555 51.950 1.00 12.58 232 THR D CA 1
ATOM 7214 C C . THR D 1 232 ? 30.557 31.683 51.210 1.00 13.72 232 THR D C 1
ATOM 7215 O O . THR D 1 232 ? 30.343 32.871 51.439 1.00 13.84 232 THR D O 1
ATOM 7219 N N . ALA D 1 233 ? 31.351 31.267 50.233 1.00 13.39 233 ALA D N 1
ATOM 7220 C CA . ALA D 1 233 ? 32.148 32.254 49.492 1.00 14.83 233 ALA D CA 1
ATOM 7221 C C . ALA D 1 233 ? 31.263 33.293 48.757 1.00 15.26 233 ALA D C 1
ATOM 7222 O O . ALA D 1 233 ? 31.649 34.486 48.637 1.00 16.14 233 ALA D O 1
ATOM 7224 N N . PHE D 1 234 ? 30.153 32.843 48.231 1.00 10.64 234 PHE D N 1
ATOM 7225 C CA . PHE D 1 234 ? 29.258 33.717 47.520 1.00 12.65 234 PHE D CA 1
ATOM 7226 C C . PHE D 1 234 ? 28.162 34.323 48.341 1.00 11.81 234 PHE D C 1
ATOM 7227 O O . PHE D 1 234 ? 27.207 34.881 47.746 1.00 15.47 234 PHE D O 1
ATOM 7235 N N . GLY D 1 235 ? 28.256 34.280 49.672 1.00 12.74 235 GLY D N 1
ATOM 7236 C CA . GLY D 1 235 ? 27.335 35.133 50.465 1.00 13.19 235 GLY D CA 1
ATOM 7237 C C . GLY D 1 235 ? 26.147 34.307 51.031 1.00 10.88 235 GLY D C 1
ATOM 7238 O O . GLY D 1 235 ? 25.178 34.902 51.512 1.00 11.60 235 GLY D O 1
ATOM 7239 N N . ARG D 1 236 ? 26.267 32.999 50.961 1.00 9.84 236 ARG D N 1
ATOM 7240 C CA . ARG D 1 236 ? 25.273 32.056 51.555 1.00 9.40 236 ARG D CA 1
ATOM 7241 C C . ARG D 1 236 ? 23.894 32.240 50.926 1.00 12.04 236 ARG D C 1
ATOM 7242 O O . ARG D 1 236 ? 22.888 32.228 51.693 1.00 12.00 236 ARG D O 1
ATOM 7250 N N . VAL D 1 237 ? 23.874 32.401 49.610 1.00 11.82 237 VAL D N 1
ATOM 7251 C CA . VAL D 1 237 ? 22.605 32.497 48.843 1.00 14.63 237 VAL D CA 1
ATOM 7252 C C . VAL D 1 237 ? 22.470 31.242 47.978 1.00 15.24 237 VAL D C 1
ATOM 7253 O O . VAL D 1 237 ? 23.435 30.857 47.313 1.00 16.66 237 VAL D O 1
ATOM 7257 N N . SER D 1 238 ? 21.343 30.538 48.033 1.00 12.74 238 SER D N 1
ATOM 7258 C CA . SER D 1 238 ? 21.241 29.322 47.287 1.00 12.30 238 SER D CA 1
ATOM 7259 C C . SER D 1 238 ? 21.241 29.666 45.802 1.00 13.66 238 SER D C 1
ATOM 7260 O O . SER D 1 238 ? 20.617 30.637 45.377 1.00 16.31 238 SER D O 1
ATOM 7263 N N . PRO D 1 239 ? 21.931 28.878 44.982 1.00 14.59 239 PRO D N 1
ATOM 7264 C CA . PRO D 1 239 ? 21.969 29.108 43.554 1.00 18.52 239 PRO D CA 1
ATOM 7265 C C . PRO D 1 239 ? 20.618 28.705 42.962 1.00 22.25 239 PRO D C 1
ATOM 7266 O O . PRO D 1 239 ? 19.754 28.073 43.677 1.00 25.43 239 PRO D O 1
#

Secondary structure (DSSP, 8-state):
--SEEE---EEEEEEEE--HHHHHHHHHTPPP--HHHHHHHHHHHTT--GGGGS-EEEEEEEEEHHHHHHHTT-TTSEEEE--TTTSPPPSEEE---TTS--EEES-GGG-EEEPPPHHHHHHHHHHHHHHHHHHHHHHHHHHHTT--HHHHGGGSBTTBEEEEEEEE-HHHHHHHHHHHS--TTSSS-----HHHHHHHHHHHHHHHHH-HHHHHHHHHTTS---/---EEE---EEEEEEEE--HHHHHHHHT-----S-HHHHHHHHHHHTT--GGGGS-EEEEEEEEEHHHHHHHTT-TTSEEEE--TTTSPPPSEEE---TTS--EEES-GGG-EEEPPPHHHHHHHHHHHHHHHHHHHHHHHHHHHTT--HHHHGGGSBTTBEEEEEEEE-HHHHHHHHHHHS--TTSSS-----HHHHHHHHHHHHHHHHH-HHHHHHHHHTTS---/--SEEE---EEEEEEEE--HHHHHHHHHT---HHHHHHHHHHTT--GGGGS-EEEEEEEEEHHHHHHHTT-TTSEEEE--TTTSPPPSEEE---TTS--EEES-GGG-EEEPPPHHHHHHHHHHHHHHHHHHHHHHHHHHHTT--HHHHGGGSBTTBEEEEEEEE-HHHHHHHHHHH---TTSSS-----HHHHHHHHHHHHHHHHH-HHHHHHHHHTTS---/--EEE---EEEEEEEE--HHHHHHHHTT------HHHHHHHHHHTT--GGGGS-EEEEEEEEEHHHHHHHTT-TTSEEEE--TTTSPPPSEEE---TTS--EEES-GGG-EEE---HHHHHHHHHHHHHHHHHHHHHHHHHHHTT--HHHHGGGSBTTBEEEEEEEE-HHHHHHHHHHHS--TTSSS-----HHHHHHHHHHHHHHHHH-HHHHHHHHHTTS---

Foldseek 3Di:
DLFAEDADKDKDWPDKFFALVQLVCQVVVNDDDVVSLVVLLVCVVVVVQVSLQRMKIKMKIKFFQVLVVVVVVLPQKDKDWDDLLVDPAGRYFYDHDQVFFQADDDDPVVLHTHHDDPVSSVVRVVVVVVLSSVLVVQLVVCVVVPHRSVVSCPSHDSRGMIIMMMMGGRLSLLQVLLAQAADPQAPDGHNHDVRNNSVSVVVLVVVCVRYVSNSVSCVVSRSHGD/DAAAEDADKDKDWPDWFDELVQLVCQVPPDCDPDDVSLVVLLVCFQVLVQPSQQRMKIKMKIKFFQVLVVVVVVLVQKDKDWDDQLVDPAGRYFYFHDQVDFDAADDDPVVLHGHHDDPVSSVVRVVVCSVLSVVLVVQLVVCVVVVHRRVVSCVSHDSRRMIIMMMMGGVLSLLQCLLAQAADVQAPDGHNHDVRNNSVSVVVLVVVCVRYVSNSVSCVVRRSHRD/DQAAEDAAKDKDWPDWFFALVQLVCQVVVPCVSLVVLLVCVVVVVQVSQQRMKIKMKIKFFQVLVVVVVVLPQKDKDWDDLLPDPAHRYFYDHDQVDFQAADDDPVVLHGHHDDPVSRVVRVVVCCVLSVVLVVQLVVCVVVVHGRVVSCVSHDSRGMIIMMMMGGRLSLLQVLLALAQDPLAPDGHNHDVSNNSNSVVVLVVVCVRYVSNSVSCSVSRSHRD/DAAEDADKDKDWPDWFFELVQLVCQVVVPCPPDDSLVVLLVCFQVVVQVSQQRMKIKMKIKFFQVLVVVVVVLPQKDKDWDDQLVDPAHRYFYDHDQVDFQAADDDPVVLHTHHDDPVRSVVRCVVVVVQSVVLVVQLVVCVVVPHRRVVSCPSHDSRRMIIMMMMGGVLSLLQVLLAAAQDPQAPDGHNHDPRNNSVSVVVLVVVCVRYVSNSVSCVVNRSHRD

Nearest PDB structures (foldseek):
  4p5a-assembly1_A  TM=1.004E+00  e=8.728E-49  Streptomyces asoensis
  4p5a-assembly1_C  TM=1.002E+00  e=6.071E-46  Streptomyces asoensis
  4p5a-assembly1_D  TM=9.920E-01  e=1.205E-45  Streptomyces asoensis
  4p5a-assembly1_B  TM=9.868E-01  e=5.055E-45  Streptomyces asoensis
  4p5b-assembly1_C  TM=9.564E-01  e=3.116E-41  Streptomyces asoensis

Organism: NCBI:txid249586

CATH classification: 3.30.1360.170

Sequence (901 aa):
PRIELRSDITVELVDSSASDLAVVKAARVSTAGGSTRGLIRYLMRSRHGSPFEHNSMTFLVRAPIFTVRHLMRHRTWSFNEESARYREVGAAFYVPDATRLLRQEGKPGDYRYVGGSTDDHQQVVRSATRAYEVAFEEYQRLLDSGIAREIARLVLPVSTYSVLYATCNARALMHFLSLRTHRRPDAAYVSHPQREIEMVAEQMETAWAKLMPVTHEAFTAFGRVSPPRIELRRSDITVELVDSSASDLAVVKAARVSTYDGGSTRGLIRYLMRSRHGSPFEHNSSMTFLVRAPIFTVRHLMRHRTWSFNEESARYREVGAAFYVPDATRLLRQEGKPGDYRYVGGSTDDHHQQVVRSATRAYEVAFEEYQRLLDSGIAREIARLVLPVSTYSVLYATCNARALMHFLSLRTHRRPDAAYVSHPQREIEMVAEQMETAWAKLMPVTHEAFTAFGRVSPPRIELRSSDITVELVDSSASDLAVVKAARVSTSTRGLIRYLMRSRHGSPFEHNSSMTFLVRAPIFTVRHLMRHRTWSFNEESARYREVGAAFYVPDATRLLRQEGKPGDYRYVGGSTDDHQQVVRSATRAYEVAFEEYQRLLDSGIAREIARLVLPVSTYSVLYATCNARALMHFLSLRTHRPDAAYVSHPQREIEMVAEQMETAWAKLMPVTHEAFTAFGRVSPRIELRSDITVELVDSSASDLAVVKAARVSTDGGSTRGLIRYLMRSRHGSPFEHNSSMTFLVRAPIFTVRHLMRHRTWSFNEESARYREVGAAFYVPDATRLLRQEGKPGDYRYVGGSTDDHQQVVRSATRAYEVAFEEYQRLLDSGIAREIARLVLPVSTYSVLYATCNARALMHFLSLRTHRPDAAYVSHPQREIEMVAEQMETAWAKLMPVTHEAFTAFGRVSP

Solvent-accessible surface area: 34635 Å² total; per-residue (Å²): 180,189,20,86,59,96,35,52,7,42,18,91,65,40,72,32,21,17,42,14,112,18,0,18,59,0,23,141,12,30,72,81,118,104,89,46,120,37,23,0,66,75,2,8,137,54,42,71,1,17,0,0,10,9,8,8,0,9,0,6,0,79,0,0,20,4,0,1,49,30,1,19,80,18,87,104,3,12,7,9,24,77,41,23,27,53,127,101,24,54,23,23,0,2,9,1,62,83,117,20,85,4,83,40,95,50,157,48,15,54,45,123,32,50,48,32,68,108,98,9,41,82,32,3,46,129,2,3,37,103,4,0,42,0,7,30,67,4,0,50,103,3,31,120,45,30,5,4,54,1,1,0,24,3,4,5,1,6,0,3,20,8,7,0,4,0,10,4,33,0,46,6,0,0,88,0,0,8,41,40,6,73,83,102,120,16,60,63,59,20,71,17,0,94,0,0,17,38,0,0,71,66,0,16,78,17,0,24,154,44,0,74,43,0,47,113,3,0,55,66,58,15,6,25,26,14,131,230,27,78,62,97,34,55,6,41,19,87,66,41,68,34,26,16,40,14,107,25,0,10,87,0,25,106,12,52,107,151,164,53,51,56,43,131,13,14,0,69,53,3,6,130,50,33,72,1,17,0,0,10,7,8,8,0,9,0,6,0,81,0,0,20,4,0,1,48,30,1,19,82,17,89,102,2,12,8,8,26,66,42,23,26,100,142,88,24,52,21,21,0,2,10,1,62,85,118,20,83,4,80,39,80,59,144,45,19,75,42,130,34,44,49,33,66,106,80,9,44,100,44,2,44,172,2,2,36,82,4,0,85,25,7,8,94,9,0,23,103,2,34,124,42,29,5,4,54,0,2,0,23,4,4,4,2,6,0,3,23,15,7,0,3,0,10,4,32,0,47,8,0,0,88,0,0,9,44,41,4,65,62,96,114,16,63,51,66,21,68,16,0,91,0,0,14,41,0,0,51,63,0,16,80,19,0,25,161,45,0,68,41,0,31,118,3,0,61,63,61,17,12,20,16,10,170,134,14,80,55,91,34,52,7,50,19,101,65,43,86,33,22,15,41,14,111,22,0,7,63,0,24,134,8,35,131,110,50,127,37,33,0,28,75,2,7,141,50,39,72,1,16,0,0,11,7,8,9,0,13,0,42,0,51,0,0,21,4,1,0,48,30,1,18,80,18,91,105,2,13,8,9,26,34,39,20,25,83,94,93,22,49,23,11,0,2,10,0,61,85,114,19,84,3,86,42,80,52,153,46,19,56,46,108,36,54,47,32,66,112,104,12,41,92,37,3,48,135,2,2,39,94,5,1,68,14,6,15,54,4,0,28,99,1,30,120,44,31,5,4,52,1,2,0,23,4,4,5,2,5,0,3,14,12,5,0,19,0,10,4,32,0,49,7,0,0,89,0,0,8,45,42,6,83,78,124,72,21,65,69,80,21,67,18,0,91,0,0,19,38,0,0,70,64,0,13,77,20,0,24,158,43,0,73,41,0,49,99,0,0,40,67,54,14,2,22,25,12,274,23,85,62,92,33,52,7,51,23,75,58,35,71,33,22,17,41,14,111,23,0,16,63,0,26,86,9,41,123,102,90,66,66,53,123,38,18,0,63,94,7,6,134,48,32,74,1,16,0,0,10,8,8,9,0,9,0,10,0,90,0,0,19,4,0,0,49,29,1,20,82,18,89,106,2,12,8,9,26,67,40,22,25,75,122,86,19,55,23,20,0,2,10,1,59,82,120,19,85,4,83,36,90,53,150,52,14,56,41,115,36,42,46,32,64,107,88,7,39,110,39,3,45,178,1,2,37,91,5,0,88,12,7,25,77,4,0,52,101,2,34,122,43,28,4,4,52,1,1,0,21,4,4,3,2,6,0,4,22,17,12,0,4,0,10,4,32,0,48,8,0,0,91,0,0,8,44,41,4,70,63,102,129,17,63,47,64,22,66,16,0,93,0,0,15,36,0,0,51,64,0,16,84,16,0,23,155,45,0,73,44,0,48,100,2,0,70,60,47,16,15,22,17,10

InterPro domains:
  IPR003669 Thymidylate synthase ThyX [MF_01408] (26-257)
  IPR003669 Thymidylate synthase ThyX [PF02511] (33-244)
  IPR003669 Thymidylate synthase ThyX [PS51331] (30-252)
  IPR003669 Thymidylate synthase ThyX [PTHR34934] (29-249)
  IPR003669 Thymidylate synthase ThyX [TIGR02170] (32-249)
  IPR003669 Thymidylate synthase ThyX [cd20175] (33-240)
  IPR036098 Thymidylate synthase ThyX superfamily [G3DSA:3.30.1360.170] (19-257)
  IPR036098 Thymidylate synthase ThyX superfamily [SSF69796] (26-250)